Protein AF-0000000070448461 (afdb_homodimer)

InterPro domains:
  IPR002229 Blood group Rhesus C/E/D polypeptide [PR00342] (12-30)
  IPR002229 Blood group Rhesus C/E/D polypeptide [PR00342] (55-72)
  IPR002229 Blood group Rhesus C/E/D polypeptide [PR00342] (84-101)
  IPR002229 Blood group Rhesus C/E/D polypeptide [PR00342] (122-138)
  IPR002229 Blood group Rhesus C/E/D polypeptide [PR00342] (145-168)
  IPR002229 Blood group Rhesus C/E/D polypeptide [PR00342] (179-194)
  IPR002229 Blood group Rhesus C/E/D polypeptide [PR00342] (214-232)
  IPR002229 Blood group Rhesus C/E/D polypeptide [PR00342] (244-266)
  IPR002229 Blood group Rhesus C/E/D polypeptide [PR00342] (279-292)
  IPR002229 Blood group Rhesus C/E/D polypeptide [PR00342] (302-320)
  IPR002229 Blood group Rhesus C/E/D polypeptide [PR00342] (365-390)
  IPR024041 Ammonium transporter AmtB-like domain [PF00909] (24-353)
  IPR029020 Ammonium/urea transporter [G3DSA:1.10.3430.10] (3-409)

Nearest PDB structures (foldseek):
  7v0s-assembly1_Q  TM=9.563E-01  e=8.162E-29  Homo sapiens
  8csl-assembly1_L  TM=9.485E-01  e=9.657E-29  Homo sapiens
  3hd6-assembly1_A  TM=9.423E-01  e=1.142E-28  Homo sapiens
  3bhs-assembly1_A  TM=8.724E-01  e=2.394E-21  Nitrosomonas europaea ATCC 19718
  7v0k-assembly1_K  TM=9.082E-01  e=3.070E-17  Homo sapiens

Foldseek 3Di:
DPPPPPPPPPCPVVVVVVVLVVVLVVLCVFAEDADDDDPDPVVVVVQVVLCVQQVVLVVLVCCLQLPLLLLLQLLLPQQSVVSNVLSNVLLVSQLSLLLSVCCVPPACDPRHRHDDPVSSLVSSLLSLLLSLLCLQQALFFDSVLSNLLSNLSSVLLVVLCCCQCVVLNAQFQLCLQSRLQLSNLLSLLLQCQQVDPDQDDDDPSLHGDPVSLVSSVVSLVSNLVSLLSSLLSRFDPDQLSVQLSLLLNLLLVLQQVLLLVLQLVVDPVSDHDSLLNSQSSCLLSSQCSRCSSPPDDSVVSNVLSNVLSNQLNVCVVPVVVVCCVPSVTGRSSSSCSRRVRSSVSSLQVSLVVDPSNVSSVVSNCSSNPVSNVSSNVSSNVCNDPVRDTDDPVCGSHCVVPDDDDPDPPPPPPPVVVVVVVVVVVVVD/DPPPPPPPVPCPVVVVVVVLVVVLVVLCVQAEDADDDDPDPVVVVVQVVLCVQQVVLVVLVCCLQLPLLLLLQLLLPQQSVVSNVLSNVLLVSQLSLLLSVCCVPPNCDPRHRHDDPVSSLVSSLLSLLLSLLCLQQALFFDSVLSNLLSNLSSVLLVVLCCCQCVVLNAQFQLCLQSRLQLSNLLSLLLQCQQVDPDQDDDDPSLHGDPVSLVSSVVSLVSNLVSLLSSLLSRFDPDQLSVQLSLLLNLLLVLQQVLLLVLQQVVDPVSDHDSLLNSQSSCLLSSQCSRCSSPPDPSVVSNVLSNVLSNQLNCCVVPVVVVCCVPSVTGRSSSSCSRRNRSSVSSLQVSLVVDPSNVSSVVSNCSSNPVSSVSSNVSSNVCNDPVRDTDDPVCGSHCVVPDDDDPDPPPPDPPCVVVVVVVVVVVVD

pLDDT: mean 88.03, std 16.49, range [21.77, 98.88]

Sequence (856 aa):
MAVSPSTYPRRLLPLFLGLFQGALLLFFALFITYDEPSAQAEDTSLVVNQAYSTFPFFQDIQVMLVVGLGLLLTFLPRYGFSALTHNFLLLNISMQWALVLQGLLHHFHHGQIHLDLHKLLISEFAAVTVLISVGAILGRASPCQLLVMATCEIPLYLASEWVIVTCLGVLDVGGTITIHVFSCYFGLGVSKALFRATQQPLHPKETPTTSSDLMSLVGTLILWVFWPSFVAVLCQPGDAQHRAILNTLLAMTASAITTVVASSLLERDGKLSPGHLQNGSLAGGVAIGVVADMAVPPVAALALGSLSAVVCVLGFRFLTPLLARKLTLHDQCGIHNLHGLPGILGGAASVVAVLVALCQAAGLAVAIGASLLAGLLTGSALRLPCLARPPERLCFDDSLYFKIHEQAESPGADSSAEEGALALQEQVMAVSPSTYPRRLLPLFLGLFQGALLLFFALFITYDEPSAQAEDTSLVVNQAYSTFPFFQDIQVMLVVGLGLLLTFLPRYGFSALTHNFLLLNISMQWALVLQGLLHHFHHGQIHLDLHKLLISEFAAVTVLISVGAILGRASPCQLLVMATCEIPLYLASEWVIVTCLGVLDVGGTITIHVFSCYFGLGVSKALFRATQQPLHPKETPTTSSDLMSLVGTLILWVFWPSFVAVLCQPGDAQHRAILNTLLAMTASAITTVVASSLLERDGKLSPGHLQNGSLAGGVAIGVVADMAVPPVAALALGSLSAVVCVLGFRFLTPLLARKLTLHDQCGIHNLHGLPGILGGAASVVAVLVALCQAAGLAVAIGASLLAGLLTGSALRLPCLARPPERLCFDDSLYFKIHEQAESPGADSSAEEGALALQEQV

Structure (mmCIF, N/CA/C/O backbone):
data_AF-0000000070448461-model_v1
#
loop_
_entity.id
_entity.type
_entity.pdbx_description
1 polymer 'Ammonium transporter AmtB-like domain-containing protein'
#
loop_
_atom_site.group_PDB
_atom_site.id
_atom_site.type_symbol
_atom_site.label_atom_id
_atom_site.label_alt_id
_atom_site.label_comp_id
_atom_site.label_asym_id
_atom_site.label_entity_id
_atom_site.label_seq_id
_atom_site.pdbx_PDB_ins_code
_atom_site.Cartn_x
_atom_site.Cartn_y
_atom_site.Cartn_z
_atom_site.occupancy
_atom_site.B_iso_or_equiv
_atom_site.auth_seq_id
_atom_site.auth_comp_id
_atom_site.auth_asym_id
_atom_site.auth_atom_id
_atom_site.pdbx_PDB_model_num
ATOM 1 N N . MET A 1 1 ? -31.5 36.75 12.586 1 21.77 1 MET A N 1
ATOM 2 C CA . MET A 1 1 ? -31.297 37.219 11.227 1 21.77 1 MET A CA 1
ATOM 3 C C . MET A 1 1 ? -30.578 36.156 10.383 1 21.77 1 MET A C 1
ATOM 5 O O . MET A 1 1 ? -29.469 35.75 10.727 1 21.77 1 MET A O 1
ATOM 9 N N . ALA A 1 2 ? -31.312 35.406 9.617 1 32.09 2 ALA A N 1
ATOM 10 C CA . ALA A 1 2 ? -30.812 34.438 8.641 1 32.09 2 ALA A CA 1
ATOM 11 C C . ALA A 1 2 ? -29.734 35.062 7.75 1 32.09 2 ALA A C 1
ATOM 13 O O . ALA A 1 2 ? -30 36.031 7.059 1 32.09 2 ALA A O 1
ATOM 14 N N . VAL A 1 3 ? -28.531 35.031 8.234 1 36.34 3 VAL A N 1
ATOM 15 C CA . VAL A 1 3 ? -27.5 35.5 7.305 1 36.34 3 VAL A CA 1
ATOM 16 C C . VAL A 1 3 ? -27.766 34.938 5.914 1 36.34 3 VAL A C 1
ATOM 18 O O . VAL A 1 3 ? -28 33.719 5.77 1 36.34 3 VAL A O 1
ATOM 21 N N . SER A 1 4 ? -28.188 35.688 5.051 1 40.31 4 SER A N 1
ATOM 22 C CA . SER A 1 4 ? -28.5 35.312 3.676 1 40.31 4 SER A CA 1
ATOM 23 C C . SER A 1 4 ? -27.344 34.5 3.059 1 40.31 4 SER A C 1
ATOM 25 O O . SER A 1 4 ? -26.172 34.812 3.307 1 40.31 4 SER A O 1
ATOM 27 N N . PRO A 1 5 ? -27.484 33.281 2.734 1 46.5 5 PRO A N 1
ATOM 28 C CA . PRO A 1 5 ? -26.516 32.438 2.023 1 46.5 5 PRO A CA 1
ATOM 29 C C . PRO A 1 5 ? -25.688 33.219 1.009 1 46.5 5 PRO A C 1
ATOM 31 O O . PRO A 1 5 ? -24.734 32.656 0.44 1 46.5 5 PRO A O 1
ATOM 34 N N . SER A 1 6 ? -26.141 34.375 0.654 1 43.53 6 SER A N 1
ATOM 35 C CA . SER A 1 6 ? -25.688 35.125 -0.508 1 43.53 6 SER A CA 1
ATOM 36 C C . SER A 1 6 ? -24.25 35.625 -0.306 1 43.53 6 SER A C 1
ATOM 38 O O . SER A 1 6 ? -23.625 36.125 -1.243 1 43.53 6 SER A O 1
ATOM 40 N N . THR A 1 7 ? -23.812 35.875 0.853 1 46.78 7 THR A N 1
ATOM 41 C CA . THR A 1 7 ? -22.594 36.656 0.959 1 46.78 7 THR A CA 1
ATOM 42 C C . THR A 1 7 ? -21.359 35.781 0.889 1 46.78 7 THR A C 1
ATOM 44 O O . THR A 1 7 ? -20.266 36.188 1.296 1 46.78 7 THR A O 1
ATOM 47 N N . TYR A 1 8 ? -21.516 34.562 0.682 1 53.59 8 TYR A N 1
ATOM 48 C CA . TYR A 1 8 ? -20.266 33.844 0.519 1 53.59 8 TYR A CA 1
ATOM 49 C C . TYR A 1 8 ? -19.516 34.312 -0.725 1 53.59 8 TYR A C 1
ATOM 51 O O . TYR A 1 8 ? -20.047 34.219 -1.838 1 53.59 8 TYR A O 1
ATOM 59 N N . PRO A 1 9 ? -18.656 35.188 -0.545 1 60.53 9 PRO A N 1
ATOM 60 C CA . PRO A 1 9 ? -17.984 35.719 -1.731 1 60.53 9 PRO A CA 1
ATOM 61 C C . PRO A 1 9 ? -17.516 34.625 -2.678 1 60.53 9 PRO A C 1
ATOM 63 O O . PRO A 1 9 ? -16.438 34.031 -2.471 1 60.53 9 PRO A O 1
ATOM 66 N N . ARG A 1 10 ? -18.344 34.219 -3.627 1 67.75 10 ARG A N 1
ATOM 67 C CA . ARG A 1 10 ? -18.125 33.156 -4.602 1 67.75 10 ARG A CA 1
ATOM 68 C C . ARG A 1 10 ? -16.953 33.469 -5.512 1 67.75 10 ARG A C 1
ATOM 70 O O . ARG A 1 10 ? -16.328 32.562 -6.066 1 67.75 10 ARG A O 1
ATOM 77 N N . ARG A 1 11 ? -16.516 34.75 -5.398 1 81.06 11 ARG A N 1
ATOM 78 C CA . ARG A 1 11 ? -15.484 35.094 -6.371 1 81.06 11 ARG A CA 1
ATOM 79 C C . ARG A 1 11 ? -14.125 35.25 -5.695 1 81.06 11 ARG A C 1
ATOM 81 O O . ARG A 1 11 ? -13.117 35.5 -6.367 1 81.06 11 ARG A O 1
ATOM 88 N N . LEU A 1 12 ? -14.156 35.094 -4.465 1 82.19 12 LEU A N 1
ATOM 89 C CA . LEU A 1 12 ? -12.906 35.312 -3.738 1 82.19 12 LEU A CA 1
ATOM 90 C C . LEU A 1 12 ? -11.883 34.219 -4.098 1 82.19 12 LEU A C 1
ATOM 92 O O . LEU A 1 12 ? -10.711 34.531 -4.301 1 82.19 12 LEU A O 1
ATOM 96 N N . LEU A 1 13 ? -12.359 33.031 -4.23 1 86.19 13 LEU A N 1
ATOM 97 C CA . LEU A 1 13 ? -11.453 31.922 -4.488 1 86.19 13 LEU A CA 1
ATOM 98 C C . LEU A 1 13 ? -10.781 32.062 -5.848 1 86.19 13 LEU A C 1
ATOM 100 O O . LEU A 1 13 ? -9.555 32.031 -5.945 1 86.19 13 LEU A O 1
ATOM 104 N N . PRO A 1 14 ? -11.539 32.25 -6.906 1 89.69 14 PRO A N 1
ATOM 105 C CA . PRO A 1 14 ? -10.883 32.406 -8.203 1 89.69 14 PRO A CA 1
ATOM 106 C C . PRO A 1 14 ? -10.008 33.656 -8.281 1 89.69 14 PRO A C 1
ATOM 108 O O . PRO A 1 14 ? -8.992 33.656 -8.977 1 89.69 14 PRO A O 1
ATOM 111 N N . LEU A 1 15 ? -10.359 34.688 -7.602 1 88.62 15 LEU A N 1
ATOM 112 C CA . LEU A 1 15 ? -9.539 35.875 -7.59 1 88.62 15 LEU A CA 1
ATOM 113 C C . LEU A 1 15 ? -8.211 35.625 -6.879 1 88.62 15 LEU A C 1
ATOM 115 O O . LEU A 1 15 ? -7.152 36.031 -7.367 1 88.62 15 LEU A O 1
ATOM 119 N N . PHE A 1 16 ? -8.297 35 -5.805 1 86.88 16 PHE A N 1
ATOM 120 C CA . PHE A 1 16 ? -7.086 34.688 -5.066 1 86.88 16 PHE A CA 1
ATOM 121 C C . PHE A 1 16 ? -6.18 33.781 -5.891 1 86.88 16 PHE A C 1
ATOM 123 O O . PHE A 1 16 ? -4.977 34.031 -6 1 86.88 16 PHE A O 1
ATOM 130 N N . LEU A 1 17 ? -6.73 32.781 -6.445 1 91.38 17 LEU A N 1
ATOM 131 C CA . LEU A 1 17 ? -5.965 31.797 -7.223 1 91.38 17 LEU A CA 1
ATOM 132 C C . LEU A 1 17 ? -5.402 32.438 -8.484 1 91.38 17 LEU A C 1
ATOM 134 O O . LEU A 1 17 ? -4.266 32.156 -8.875 1 91.38 17 LEU A O 1
ATOM 138 N N . GLY A 1 18 ? -6.238 33.312 -9.086 1 91.31 18 GLY A N 1
ATOM 139 C CA . GLY A 1 18 ? -5.77 34.031 -10.266 1 91.31 18 GLY A CA 1
ATOM 140 C C . GLY A 1 18 ? -4.629 34.969 -9.977 1 91.31 18 GLY A C 1
ATOM 141 O O . GLY A 1 18 ? -3.643 35 -10.711 1 91.31 18 GLY A O 1
ATOM 142 N N . LEU A 1 19 ? -4.738 35.688 -8.938 1 90.56 19 LEU A N 1
ATOM 143 C CA . LEU A 1 19 ? -3.688 36.625 -8.523 1 90.56 19 LEU A CA 1
ATOM 144 C C . LEU A 1 19 ? -2.416 35.875 -8.148 1 90.56 19 LEU A C 1
ATOM 146 O O . LEU A 1 19 ? -1.312 36.281 -8.484 1 90.56 19 LEU A O 1
ATOM 150 N N . PHE A 1 20 ? -2.604 34.844 -7.473 1 89.44 20 PHE A N 1
ATOM 151 C CA . PHE A 1 20 ? -1.465 34 -7.09 1 89.44 20 PHE A CA 1
ATOM 152 C C . PHE A 1 20 ? -0.736 33.5 -8.32 1 89.44 20 PHE A C 1
ATOM 154 O O . PHE A 1 20 ? 0.487 33.594 -8.422 1 89.44 20 PHE A O 1
ATOM 161 N N . GLN A 1 21 ? -1.466 32.938 -9.258 1 91.81 21 GLN A N 1
ATOM 162 C CA . GLN A 1 21 ? -0.867 32.375 -10.469 1 91.81 21 GLN A CA 1
ATOM 163 C C . GLN A 1 21 ? -0.214 33.469 -11.312 1 91.81 21 GLN A C 1
ATOM 165 O O . GLN A 1 21 ? 0.833 33.219 -11.922 1 91.81 21 GLN A O 1
ATOM 170 N N . GLY A 1 22 ? -0.87 34.594 -11.344 1 92.12 22 GLY A N 1
ATOM 171 C CA . GLY A 1 22 ? -0.278 35.719 -12.039 1 92.12 22 GLY A CA 1
ATOM 172 C C . GLY A 1 22 ? 1.034 36.188 -11.43 1 92.12 22 GLY A C 1
ATOM 173 O O . GLY A 1 22 ? 2.008 36.406 -12.148 1 92.12 22 GLY A O 1
ATOM 174 N N . ALA A 1 23 ? 1.048 36.25 -10.164 1 90.69 23 ALA A N 1
ATOM 175 C CA . ALA A 1 23 ? 2.268 36.625 -9.453 1 90.69 23 ALA A CA 1
ATOM 176 C C . ALA A 1 23 ? 3.375 35.594 -9.672 1 90.69 23 ALA A C 1
ATOM 178 O O . ALA A 1 23 ? 4.543 35.969 -9.836 1 90.69 23 ALA A O 1
ATOM 179 N N . LEU A 1 24 ? 3.006 34.375 -9.648 1 89.62 24 LEU A N 1
ATOM 180 C CA . LEU A 1 24 ? 3.973 33.312 -9.875 1 89.62 24 LEU A CA 1
ATOM 181 C C . LEU A 1 24 ? 4.551 33.406 -11.281 1 89.62 24 LEU A C 1
ATOM 183 O O . LEU A 1 24 ? 5.754 33.219 -11.477 1 89.62 24 LEU A O 1
ATOM 187 N N . LEU A 1 25 ? 3.695 33.625 -12.219 1 89.69 25 LEU A N 1
ATOM 188 C CA . LEU A 1 25 ? 4.137 33.75 -13.602 1 89.69 25 LEU A CA 1
ATOM 189 C C . LEU A 1 25 ? 5.148 34.906 -13.742 1 89.69 25 LEU A C 1
ATOM 191 O O . LEU A 1 25 ? 6.168 34.75 -14.414 1 89.69 25 LEU A O 1
ATOM 195 N N . LEU A 1 26 ? 4.871 35.938 -13.125 1 90.5 26 LEU A N 1
ATOM 196 C CA . LEU A 1 26 ? 5.773 37.094 -13.164 1 90.5 26 LEU A CA 1
ATOM 197 C C . LEU A 1 26 ? 7.102 36.75 -12.492 1 90.5 26 LEU A C 1
ATOM 199 O O . LEU A 1 26 ? 8.164 37.094 -13.016 1 90.5 26 LEU A O 1
ATOM 203 N N . PHE A 1 27 ? 7.035 36.156 -11.398 1 88.75 27 PHE A N 1
ATOM 204 C CA . PHE A 1 27 ? 8.242 35.781 -10.672 1 88.75 27 PHE A CA 1
ATOM 205 C C . PHE A 1 27 ? 9.102 34.812 -11.5 1 88.75 27 PHE A C 1
ATOM 207 O O . PHE A 1 27 ? 10.32 35 -11.586 1 88.75 27 PHE A O 1
ATOM 214 N N . PHE A 1 28 ? 8.516 33.875 -12.086 1 88.44 28 PHE A N 1
ATOM 215 C CA . PHE A 1 28 ? 9.234 32.875 -12.883 1 88.44 28 PHE A CA 1
ATOM 216 C C . PHE A 1 28 ? 9.867 33.531 -14.102 1 88.44 28 PHE A C 1
ATOM 218 O O . PHE A 1 28 ? 10.992 33.219 -14.477 1 88.44 28 PHE A O 1
ATOM 225 N N . ALA A 1 29 ? 9.148 34.438 -14.656 1 89.38 29 ALA A N 1
ATOM 226 C CA . ALA A 1 29 ? 9.664 35.156 -15.836 1 89.38 29 ALA A CA 1
ATOM 227 C C . ALA A 1 29 ? 10.906 35.969 -15.484 1 89.38 29 ALA A C 1
ATOM 229 O O . ALA A 1 29 ? 11.836 36.062 -16.281 1 89.38 29 ALA A O 1
ATOM 230 N N . LEU A 1 30 ? 10.961 36.406 -14.344 1 87.5 30 LEU A N 1
ATOM 231 C CA . LEU A 1 30 ? 12.016 37.344 -13.977 1 87.5 30 LEU A CA 1
ATOM 232 C C . LEU A 1 30 ? 13.195 36.625 -13.344 1 87.5 30 LEU A C 1
ATOM 234 O O . LEU A 1 30 ? 14.344 37.031 -13.492 1 87.5 30 LEU A O 1
ATOM 238 N N . PHE A 1 31 ? 12.906 35.5 -12.664 1 87.19 31 PHE A N 1
ATOM 239 C CA . PHE A 1 31 ? 13.969 35.062 -11.758 1 87.19 31 PHE A CA 1
ATOM 240 C C . PHE A 1 31 ? 14.352 33.625 -12 1 87.19 31 PHE A C 1
ATOM 242 O O . PHE A 1 31 ? 15.383 33.156 -11.516 1 87.19 31 PHE A O 1
ATOM 249 N N . ILE A 1 32 ? 13.609 32.781 -12.633 1 87 32 ILE A N 1
ATOM 250 C CA . ILE A 1 32 ? 13.859 31.359 -12.719 1 87 32 ILE A CA 1
ATOM 251 C C . ILE A 1 32 ? 14.352 31 -14.117 1 87 32 ILE A C 1
ATOM 253 O O . ILE A 1 32 ? 13.805 31.484 -15.109 1 87 32 ILE A O 1
ATOM 257 N N . THR A 1 33 ? 15.406 30.25 -14.148 1 86.69 33 THR A N 1
ATOM 258 C CA . THR A 1 33 ? 15.961 29.75 -15.406 1 86.69 33 THR A CA 1
ATOM 259 C C . THR A 1 33 ? 16.5 28.328 -15.227 1 86.69 33 THR A C 1
ATOM 261 O O . THR A 1 33 ? 16.422 27.766 -14.133 1 86.69 33 THR A O 1
ATOM 264 N N . TYR A 1 34 ? 16.797 27.672 -16.328 1 85.5 34 TYR A N 1
ATOM 265 C CA . TYR A 1 34 ? 17.438 26.344 -16.297 1 85.5 34 TYR A CA 1
ATOM 266 C C . TYR A 1 34 ? 18.953 26.469 -16.328 1 85.5 34 TYR A C 1
ATOM 268 O O . TYR A 1 34 ? 19.484 27.5 -16.734 1 85.5 34 TYR A O 1
ATOM 276 N N . ASP A 1 35 ? 19.578 25.406 -15.766 1 76.62 35 ASP A N 1
ATOM 277 C CA . ASP A 1 35 ? 21.031 25.375 -15.875 1 76.62 35 ASP A CA 1
ATOM 278 C C . ASP A 1 35 ? 21.469 25.328 -17.328 1 76.62 35 ASP A C 1
ATOM 280 O O . ASP A 1 35 ? 20.797 24.719 -18.172 1 76.62 35 ASP A O 1
ATOM 284 N N . GLU A 1 36 ? 22.484 25.969 -17.547 1 74.81 36 GLU A N 1
ATOM 285 C CA . GLU A 1 36 ? 23.062 25.906 -18.891 1 74.81 36 GLU A CA 1
ATOM 286 C C . GLU A 1 36 ? 23.641 24.531 -19.188 1 74.81 36 GLU A C 1
ATOM 288 O O . GLU A 1 36 ? 24.219 23.891 -18.297 1 74.81 36 GLU A O 1
ATOM 293 N N . PRO A 1 37 ? 23.219 23.984 -20.359 1 70.5 37 PRO A N 1
ATOM 294 C CA . PRO A 1 37 ? 23.781 22.672 -20.719 1 70.5 37 PRO A CA 1
ATOM 295 C C . PRO A 1 37 ? 25.312 22.641 -20.656 1 70.5 37 PRO A C 1
ATOM 297 O O . PRO A 1 37 ? 25.969 23.625 -21.016 1 70.5 37 PRO A O 1
ATOM 300 N N . SER A 1 38 ? 25.828 21.797 -19.844 1 66.06 38 SER A N 1
ATOM 301 C CA . SER A 1 38 ? 27.281 21.641 -19.828 1 66.06 38 SER A CA 1
ATOM 302 C C . SER A 1 38 ? 27.781 20.922 -21.078 1 66.06 38 SER A C 1
ATOM 304 O O . SER A 1 38 ? 27.141 19.984 -21.562 1 66.06 38 SER A O 1
ATOM 306 N N . ALA A 1 39 ? 28.688 21.469 -21.75 1 64.44 39 ALA A N 1
ATOM 307 C CA . ALA A 1 39 ? 29.312 20.875 -22.922 1 64.44 39 ALA A CA 1
ATOM 308 C C . ALA A 1 39 ? 30.141 19.656 -22.547 1 64.44 39 ALA A C 1
ATOM 310 O O . ALA A 1 39 ? 30.484 18.844 -23.422 1 64.44 39 ALA A O 1
ATOM 311 N N . GLN A 1 40 ? 30.375 19.344 -21.312 1 68.31 40 GLN A N 1
ATOM 312 C CA . GLN A 1 40 ? 31.234 18.234 -20.906 1 68.31 40 GLN A CA 1
ATOM 313 C C . GLN A 1 40 ? 30.438 16.953 -20.703 1 68.31 40 GLN A C 1
ATOM 315 O O . GLN A 1 40 ? 29.391 16.969 -20.047 1 68.31 40 GLN A O 1
ATOM 320 N N . ALA A 1 41 ? 30.891 15.961 -21.453 1 64.75 41 ALA A N 1
ATOM 321 C CA . ALA A 1 41 ? 30.281 14.633 -21.438 1 64.75 41 ALA A CA 1
ATOM 322 C C . ALA A 1 41 ? 30.047 14.156 -20 1 64.75 41 ALA A C 1
ATOM 324 O O . ALA A 1 41 ? 29.016 13.539 -19.703 1 64.75 41 ALA A O 1
ATOM 325 N N . GLU A 1 42 ? 31.016 14.445 -19.078 1 65.31 42 GLU A N 1
ATOM 326 C CA . GLU A 1 42 ? 30.922 14.008 -17.688 1 65.31 42 GLU A CA 1
ATOM 327 C C . GLU A 1 42 ? 29.719 14.648 -17 1 65.31 42 GLU A C 1
ATOM 329 O O . GLU A 1 42 ? 29.031 13.992 -16.203 1 65.31 42 GLU A O 1
ATOM 334 N N . ASP A 1 43 ? 29.484 15.742 -17.375 1 66.19 43 ASP A N 1
ATOM 335 C CA . ASP A 1 43 ? 28.359 16.453 -16.781 1 66.19 43 ASP A CA 1
ATOM 336 C C . ASP A 1 43 ? 27.031 15.891 -17.281 1 66.19 43 ASP A C 1
ATOM 338 O O . ASP A 1 43 ? 26.062 15.781 -16.516 1 66.19 43 ASP A O 1
ATOM 342 N N . THR A 1 44 ? 27.125 15.547 -18.484 1 64.5 44 THR A N 1
ATOM 343 C CA . THR A 1 44 ? 25.922 14.953 -19.062 1 64.5 44 THR A CA 1
ATOM 344 C C . THR A 1 44 ? 25.609 13.609 -18.406 1 64.5 44 THR A C 1
ATOM 346 O O . THR A 1 44 ? 24.453 13.305 -18.125 1 64.5 44 THR A O 1
ATOM 349 N N . SER A 1 45 ? 26.656 12.875 -18.172 1 69.44 45 SER A N 1
ATOM 350 C CA . SER A 1 45 ? 26.484 11.578 -17.531 1 69.44 45 SER A CA 1
ATOM 351 C C . SER A 1 45 ? 25.938 11.727 -16.109 1 69.44 45 SER A C 1
ATOM 353 O O . SER A 1 45 ? 25.109 10.93 -15.664 1 69.44 45 SER A O 1
ATOM 355 N N . LEU A 1 46 ? 26.344 12.773 -15.5 1 68.31 46 LEU A N 1
ATOM 356 C CA . LEU A 1 46 ? 25.891 13.023 -14.133 1 68.31 46 LEU A CA 1
ATOM 357 C C . LEU A 1 46 ? 24.406 13.391 -14.109 1 68.31 46 LEU A C 1
ATOM 359 O O . LEU A 1 46 ? 23.672 12.922 -13.242 1 68.31 46 LEU A O 1
ATOM 363 N N . VAL A 1 47 ? 24.125 14.133 -15.109 1 66.69 47 VAL A N 1
ATOM 364 C CA . VAL A 1 47 ? 22.734 14.57 -15.195 1 66.69 47 VAL A CA 1
ATOM 365 C C . VAL A 1 47 ? 21.828 13.375 -15.523 1 66.69 47 VAL A C 1
ATOM 367 O O . VAL A 1 47 ? 20.734 13.234 -14.977 1 66.69 47 VAL A O 1
ATOM 370 N N . VAL A 1 48 ? 22.297 12.555 -16.359 1 66.06 48 VAL A N 1
ATOM 371 C CA . VAL A 1 48 ? 21.562 11.359 -16.766 1 66.06 48 VAL A CA 1
ATOM 372 C C . VAL A 1 48 ? 21.406 10.43 -15.562 1 66.06 48 VAL A C 1
ATOM 374 O O . VAL A 1 48 ? 20.297 9.93 -15.289 1 66.06 48 VAL A O 1
ATOM 377 N N . ASN A 1 49 ? 22.391 10.328 -14.852 1 69.75 49 ASN A N 1
ATOM 378 C CA . ASN A 1 49 ? 22.375 9.438 -13.695 1 69.75 49 ASN A CA 1
ATOM 379 C C . ASN A 1 49 ? 21.453 9.977 -12.594 1 69.75 49 ASN A C 1
ATOM 381 O O . ASN A 1 49 ? 20.734 9.203 -11.953 1 69.75 49 ASN A O 1
ATOM 385 N N . GLN A 1 50 ? 21.516 11.266 -12.562 1 68.88 50 GLN A N 1
ATOM 386 C CA . GLN A 1 50 ? 20.672 11.875 -11.547 1 68.88 50 GLN A CA 1
ATOM 387 C C . GLN A 1 50 ? 19.188 11.727 -11.898 1 68.88 50 GLN A C 1
ATOM 389 O O . GLN A 1 50 ? 18.359 11.453 -11.031 1 68.88 50 GLN A O 1
ATOM 394 N N . ALA A 1 51 ? 18.938 11.906 -13.109 1 71.38 51 ALA A N 1
ATOM 395 C CA . ALA A 1 51 ? 17.547 11.789 -13.555 1 71.38 51 ALA A CA 1
ATOM 396 C C . ALA A 1 51 ? 17.031 10.359 -13.383 1 71.38 51 ALA A C 1
ATOM 398 O O . ALA A 1 51 ? 15.93 10.148 -12.875 1 71.38 51 ALA A O 1
ATOM 399 N N . TYR A 1 52 ? 17.859 9.453 -13.656 1 74.06 52 TYR A N 1
ATOM 400 C CA . TYR A 1 52 ? 17.422 8.055 -13.609 1 74.06 52 TYR A CA 1
ATOM 401 C C . TYR A 1 52 ? 17.344 7.559 -12.172 1 74.06 52 TYR A C 1
ATOM 403 O O . TYR A 1 52 ? 16.547 6.668 -11.859 1 74.06 52 TYR A O 1
ATOM 411 N N . SER A 1 53 ? 18.078 8.242 -11.406 1 80 53 SER A N 1
ATOM 412 C CA . SER A 1 53 ? 18.125 7.785 -10.023 1 80 53 SER A CA 1
ATOM 413 C C . SER A 1 53 ? 17.031 8.438 -9.195 1 80 53 SER A C 1
ATOM 415 O O . SER A 1 53 ? 16.5 7.832 -8.258 1 80 53 SER A O 1
ATOM 417 N N . THR A 1 54 ? 16.609 9.609 -9.578 1 85.69 54 THR A N 1
ATOM 418 C CA . THR A 1 54 ? 15.719 10.367 -8.719 1 85.69 54 THR A CA 1
ATOM 419 C C . THR A 1 54 ? 14.289 10.336 -9.258 1 85.69 54 THR A C 1
ATOM 421 O O . THR A 1 54 ? 13.328 10.312 -8.484 1 85.69 54 THR A O 1
ATOM 424 N N . PHE A 1 55 ? 14.109 10.266 -10.516 1 87.44 55 PHE A N 1
ATOM 425 C CA . PHE A 1 55 ? 12.812 10.477 -11.141 1 87.44 55 PHE A CA 1
ATOM 426 C C . PHE A 1 55 ? 11.844 9.359 -10.758 1 87.44 55 PHE A C 1
ATOM 428 O O . PHE A 1 55 ? 10.672 9.617 -10.484 1 87.44 55 PHE A O 1
ATOM 435 N N . PRO A 1 56 ? 12.273 8.086 -10.688 1 89.88 56 PRO A N 1
ATOM 436 C CA . PRO A 1 56 ? 11.328 7.055 -10.266 1 89.88 56 PRO A CA 1
ATOM 437 C C . PRO A 1 56 ? 10.797 7.281 -8.852 1 89.88 56 PRO A C 1
ATOM 439 O O . PRO A 1 56 ? 9.609 7.07 -8.594 1 89.88 56 PRO A O 1
ATOM 442 N N . PHE A 1 57 ? 11.68 7.727 -8.008 1 92.44 57 PHE A N 1
ATOM 443 C CA . PHE A 1 57 ? 11.242 8.039 -6.652 1 92.44 57 PHE A CA 1
ATOM 444 C C . PHE A 1 57 ? 10.25 9.203 -6.66 1 92.44 57 PHE A C 1
ATOM 446 O O . PHE A 1 57 ? 9.242 9.164 -5.949 1 92.44 57 PHE A O 1
ATOM 453 N N . PHE A 1 58 ? 10.57 10.219 -7.496 1 91.94 58 PHE A N 1
ATOM 454 C CA . PHE A 1 58 ? 9.711 11.383 -7.613 1 91.94 58 PHE A CA 1
ATOM 455 C C . PHE A 1 58 ? 8.32 10.984 -8.102 1 91.94 58 PHE A C 1
ATOM 457 O O . PHE A 1 58 ? 7.312 11.453 -7.574 1 91.94 58 PHE A O 1
ATOM 464 N N . GLN A 1 59 ? 8.242 10.078 -9.039 1 91.81 59 GLN A N 1
ATOM 465 C CA . GLN A 1 59 ? 6.965 9.625 -9.586 1 91.81 59 GLN A CA 1
ATOM 466 C C . GLN A 1 59 ? 6.172 8.844 -8.539 1 91.81 59 GLN A C 1
ATOM 468 O O . GLN A 1 59 ? 4.949 8.984 -8.445 1 91.81 59 GLN A O 1
ATOM 473 N N . ASP A 1 60 ? 6.836 8 -7.801 1 96.19 60 ASP A N 1
ATOM 474 C CA . ASP A 1 60 ? 6.191 7.285 -6.707 1 96.19 60 ASP A CA 1
ATOM 475 C C . ASP A 1 60 ? 5.539 8.25 -5.727 1 96.19 60 ASP A C 1
ATOM 477 O O . ASP A 1 60 ? 4.391 8.055 -5.316 1 96.19 60 ASP A O 1
ATOM 481 N N . ILE A 1 61 ? 6.242 9.273 -5.387 1 96.25 61 ILE A N 1
ATOM 482 C CA . ILE A 1 61 ? 5.773 10.242 -4.406 1 96.25 61 ILE A CA 1
ATOM 483 C C . ILE A 1 61 ? 4.582 11.016 -4.973 1 96.25 61 ILE A C 1
ATOM 485 O O . ILE A 1 61 ? 3.635 11.328 -4.246 1 96.25 61 ILE A O 1
ATOM 489 N N . GLN A 1 62 ? 4.586 11.289 -6.293 1 94.5 62 GLN A N 1
ATOM 490 C CA . GLN A 1 62 ? 3.445 11.938 -6.934 1 94.5 62 GLN A CA 1
ATOM 491 C C . GLN A 1 62 ? 2.189 11.078 -6.809 1 94.5 62 GLN A C 1
ATOM 493 O O . GLN A 1 62 ? 1.114 11.586 -6.484 1 94.5 62 GLN A O 1
ATOM 498 N N . VAL A 1 63 ? 2.336 9.789 -7.043 1 95.56 63 VAL A N 1
ATOM 499 C CA . VAL A 1 63 ? 1.188 8.898 -6.934 1 95.56 63 VAL A CA 1
ATOM 500 C C . VAL A 1 63 ? 0.704 8.852 -5.484 1 95.56 63 VAL A C 1
ATOM 502 O O . VAL A 1 63 ? -0.501 8.883 -5.227 1 95.56 63 VAL A O 1
ATOM 505 N N . MET A 1 64 ? 1.618 8.852 -4.641 1 97.25 64 MET A N 1
ATOM 506 C CA . MET A 1 64 ? 1.327 8.82 -3.211 1 97.25 64 MET A CA 1
ATOM 507 C C . MET A 1 64 ? 0.529 10.055 -2.793 1 97.25 64 MET A C 1
ATOM 509 O O . MET A 1 64 ? -0.489 9.93 -2.109 1 97.25 64 MET A O 1
ATOM 513 N N . LEU A 1 65 ? 0.916 11.227 -3.232 1 97.31 65 LEU A N 1
ATOM 514 C CA . LEU A 1 65 ? 0.347 12.484 -2.752 1 97.31 65 LEU A CA 1
ATOM 515 C C . LEU A 1 65 ? -0.923 12.836 -3.52 1 97.31 65 LEU A C 1
ATOM 517 O O . LEU A 1 65 ? -1.918 13.25 -2.924 1 97.31 65 LEU A O 1
ATOM 521 N N . VAL A 1 66 ? -0.901 12.602 -4.867 1 95.38 66 VAL A N 1
ATOM 522 C CA . VAL A 1 66 ? -2.008 13.039 -5.711 1 95.38 66 VAL A CA 1
ATOM 523 C C . VAL A 1 66 ? -3.145 12.023 -5.641 1 95.38 66 VAL A C 1
ATOM 525 O O . VAL A 1 66 ? -4.309 12.391 -5.469 1 95.38 66 VAL A O 1
ATOM 528 N N . VAL A 1 67 ? -2.783 10.75 -5.672 1 95.94 67 VAL A N 1
ATOM 529 C CA . VAL A 1 67 ? -3.811 9.711 -5.73 1 95.94 67 VAL A CA 1
ATOM 530 C C . VAL A 1 67 ? -4.027 9.125 -4.34 1 95.94 67 VAL A C 1
ATOM 532 O O . VAL A 1 67 ? -5.148 9.133 -3.82 1 95.94 67 VAL A O 1
ATOM 535 N N . GLY A 1 68 ? -2.998 8.695 -3.709 1 97.81 68 GLY A N 1
ATOM 536 C CA . GLY A 1 68 ? -3.105 8.023 -2.422 1 97.81 68 GLY A CA 1
ATOM 537 C C . GLY A 1 68 ? -3.717 8.898 -1.344 1 97.81 68 GLY A C 1
ATOM 538 O O . GLY A 1 68 ? -4.734 8.539 -0.747 1 97.81 68 GLY A O 1
ATOM 539 N N . LEU A 1 69 ? -3.109 10.031 -1.115 1 97.44 69 LEU A N 1
ATOM 540 C CA . LEU A 1 69 ? -3.617 10.922 -0.079 1 97.44 69 LEU A CA 1
ATOM 541 C C . LEU A 1 69 ? -4.996 11.461 -0.45 1 97.44 69 LEU A C 1
ATOM 543 O O . LEU A 1 69 ? -5.871 11.578 0.409 1 97.44 69 LEU A O 1
ATOM 547 N N . GLY A 1 70 ? -5.223 11.805 -1.707 1 96.19 70 GLY A N 1
ATOM 548 C CA . GLY A 1 70 ? -6.547 12.219 -2.141 1 96.19 70 GLY A CA 1
ATOM 549 C C . GLY A 1 70 ? -7.629 11.203 -1.802 1 96.19 70 GLY A C 1
ATOM 550 O O . GLY A 1 70 ? -8.664 11.562 -1.233 1 96.19 70 GLY A O 1
ATOM 551 N N . LEU A 1 71 ? -7.375 9.945 -2.092 1 96.31 71 LEU A N 1
ATOM 552 C CA . LEU A 1 71 ? -8.344 8.891 -1.823 1 96.31 71 LEU A CA 1
ATOM 553 C C . LEU A 1 71 ? -8.492 8.656 -0.323 1 96.31 71 LEU A C 1
ATOM 555 O O . LEU A 1 71 ? -9.594 8.375 0.159 1 96.31 71 LEU A O 1
ATOM 559 N N . LEU A 1 72 ? -7.449 8.758 0.389 1 96.62 72 LEU A N 1
ATOM 560 C CA . LEU A 1 72 ? -7.516 8.594 1.837 1 96.62 72 LEU A CA 1
ATOM 561 C C . LEU A 1 72 ? -8.508 9.578 2.451 1 96.62 72 LEU A C 1
ATOM 563 O O . LEU A 1 72 ? -9.25 9.227 3.371 1 96.62 72 LEU A O 1
ATOM 567 N N . LEU A 1 73 ? -8.602 10.773 1.933 1 95.5 73 LEU A N 1
ATOM 568 C CA . LEU A 1 73 ? -9.406 11.844 2.51 1 95.5 73 LEU A CA 1
ATOM 569 C C . LEU A 1 73 ? -10.867 11.703 2.105 1 95.5 73 LEU A C 1
ATOM 571 O O . LEU A 1 73 ? -11.719 12.453 2.58 1 95.5 73 LEU A O 1
ATOM 575 N N . THR A 1 74 ? -11.195 10.703 1.327 1 93.88 74 THR A N 1
ATOM 576 C CA . THR A 1 74 ? -12.57 10.539 0.871 1 93.88 74 THR A CA 1
ATOM 577 C C . THR A 1 74 ? -13.383 9.75 1.891 1 93.88 74 THR A C 1
ATOM 579 O O . THR A 1 74 ? -14.523 9.352 1.614 1 93.88 74 THR A O 1
ATOM 582 N N . PHE A 1 75 ? -12.859 9.523 3.047 1 92.12 75 PHE A N 1
ATOM 583 C CA . PHE A 1 75 ? -13.656 8.852 4.066 1 92.12 75 PHE A CA 1
ATOM 584 C C . PHE A 1 75 ? -14.867 9.695 4.453 1 92.12 75 PHE A C 1
ATOM 586 O O . PHE A 1 75 ? -15.82 9.18 5.047 1 92.12 75 PHE A O 1
ATOM 593 N N . LEU A 1 76 ? -14.867 10.992 4.156 1 90.94 76 LEU A N 1
ATOM 594 C CA . LEU A 1 76 ? -16.016 11.867 4.293 1 90.94 76 LEU A CA 1
ATOM 595 C C . LEU A 1 76 ? -17 11.68 3.133 1 90.94 76 LEU A C 1
ATOM 597 O O . LEU A 1 76 ? -16.734 12.133 2.016 1 90.94 76 LEU A O 1
ATOM 601 N N . PRO A 1 77 ? -18.094 11 3.346 1 89 77 PRO A N 1
ATOM 602 C CA . PRO A 1 77 ? -18.906 10.453 2.256 1 89 77 PRO A CA 1
ATOM 603 C C . PRO A 1 77 ? -19.484 11.539 1.361 1 89 77 PRO A C 1
ATOM 605 O O . PRO A 1 77 ? -19.703 11.312 0.168 1 89 77 PRO A O 1
ATOM 608 N N . ARG A 1 78 ? -19.812 12.719 1.771 1 91 78 ARG A N 1
ATOM 609 C CA . ARG A 1 78 ? -20.422 13.773 0.964 1 91 78 ARG A CA 1
ATOM 610 C C . ARG A 1 78 ? -19.406 14.875 0.662 1 91 78 ARG A C 1
ATOM 612 O O . ARG A 1 78 ? -19.781 15.992 0.3 1 91 78 ARG A O 1
ATOM 619 N N . TYR A 1 79 ? -18.203 14.5 0.807 1 93.44 79 TYR A N 1
ATOM 620 C CA . TYR A 1 79 ? -17.156 15.5 0.663 1 93.44 79 TYR A CA 1
ATOM 621 C C . TYR A 1 79 ? -15.992 14.961 -0.17 1 93.44 79 TYR A C 1
ATOM 623 O O . TYR A 1 79 ? -14.883 15.492 -0.121 1 93.44 79 TYR A O 1
ATOM 631 N N . GLY A 1 80 ? -16.219 13.906 -0.906 1 93.06 80 GLY A N 1
ATOM 632 C CA . GLY A 1 80 ? -15.18 13.25 -1.679 1 93.06 80 GLY A CA 1
ATOM 633 C C . GLY A 1 80 ? -14.594 14.125 -2.773 1 93.06 80 GLY A C 1
ATOM 634 O O . GLY A 1 80 ? -13.375 14.18 -2.951 1 93.06 80 GLY A O 1
ATOM 635 N N . PHE A 1 81 ? -15.438 14.805 -3.502 1 91.44 81 PHE A N 1
ATOM 636 C CA . PHE A 1 81 ? -14.977 15.68 -4.57 1 91.44 81 PHE A CA 1
ATOM 637 C C . PHE A 1 81 ? -14.109 16.797 -4.012 1 91.44 81 PHE A C 1
ATOM 639 O O . PHE A 1 81 ? -13.039 17.094 -4.551 1 91.44 81 PHE A O 1
ATOM 646 N N . SER A 1 82 ? -14.562 17.359 -2.986 1 93.44 82 SER A N 1
ATOM 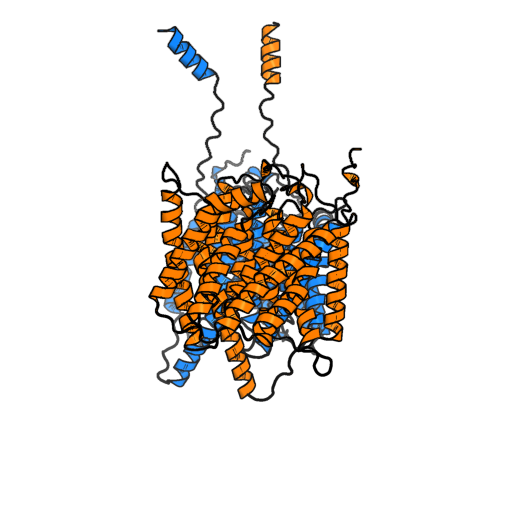647 C CA . SER A 1 82 ? -13.82 18.453 -2.359 1 93.44 82 SER A CA 1
ATOM 648 C C . SER A 1 82 ? -12.484 17.969 -1.802 1 93.44 82 SER A C 1
ATOM 650 O O . SER A 1 82 ? -11.453 18.609 -1.993 1 93.44 82 SER A O 1
ATOM 652 N N . ALA A 1 83 ? -12.516 16.844 -1.141 1 94.31 83 ALA A N 1
ATOM 653 C CA . ALA A 1 83 ? -11.289 16.312 -0.549 1 94.31 83 ALA A CA 1
ATOM 654 C C . ALA A 1 83 ? -10.227 16.062 -1.616 1 94.31 83 ALA A C 1
ATOM 656 O O . ALA A 1 83 ? -9.078 16.484 -1.465 1 94.31 83 ALA A O 1
ATOM 657 N N . LEU A 1 84 ? -10.617 15.445 -2.723 1 94.5 84 LEU A N 1
ATOM 658 C CA . LEU A 1 84 ? -9.703 15.141 -3.818 1 94.5 84 LEU A CA 1
ATOM 659 C C . LEU A 1 84 ? -9.188 16.422 -4.473 1 94.5 84 LEU A C 1
ATOM 661 O O . LEU A 1 84 ? -7.988 16.578 -4.691 1 94.5 84 LEU A O 1
ATOM 665 N N . THR A 1 85 ? -10.086 17.328 -4.711 1 93.12 85 THR A N 1
ATOM 666 C CA . THR A 1 85 ? -9.758 18.547 -5.449 1 93.12 85 THR A CA 1
ATOM 667 C C . THR A 1 85 ? -8.906 19.484 -4.594 1 93.12 85 THR A C 1
ATOM 669 O O . THR A 1 85 ? -7.922 20.047 -5.074 1 93.12 85 THR A O 1
ATOM 672 N N . HIS A 1 86 ? -9.266 19.656 -3.357 1 94.81 86 HIS A N 1
ATOM 673 C CA . HIS A 1 86 ? -8.492 20.531 -2.486 1 94.81 86 HIS A CA 1
ATOM 674 C C . HIS A 1 86 ? -7.094 19.969 -2.248 1 94.81 86 HIS A C 1
ATOM 676 O O . HIS A 1 86 ? -6.117 20.719 -2.201 1 94.81 86 HIS A O 1
ATOM 682 N N . ASN A 1 87 ? -7 18.656 -2.074 1 96.81 87 ASN A N 1
ATOM 683 C CA . ASN A 1 87 ? -5.691 18.016 -1.955 1 96.81 87 ASN A CA 1
ATOM 684 C C . ASN A 1 87 ? -4.816 18.312 -3.172 1 96.81 87 ASN A C 1
ATOM 686 O O . ASN A 1 87 ? -3.656 18.688 -3.031 1 96.81 87 ASN A O 1
ATOM 690 N N . PHE A 1 88 ? -5.391 18.219 -4.324 1 95.38 88 PHE A N 1
ATOM 691 C CA . PHE A 1 88 ? -4.688 18.422 -5.586 1 95.38 88 PHE A CA 1
ATOM 692 C C . PHE A 1 88 ? -4.293 19.875 -5.766 1 95.38 88 PHE A C 1
ATOM 694 O O . PHE A 1 88 ? -3.156 20.188 -6.137 1 95.38 88 PHE A O 1
ATOM 701 N N . LEU A 1 89 ? -5.172 20.734 -5.457 1 93.62 89 LEU A N 1
ATOM 702 C CA . LEU A 1 89 ? -4.938 22.172 -5.598 1 93.62 89 LEU A CA 1
ATOM 703 C C . LEU A 1 89 ? -3.881 22.641 -4.605 1 93.62 89 LEU A C 1
ATOM 705 O O . LEU A 1 89 ? -2.961 23.375 -4.977 1 93.62 89 LEU A O 1
ATOM 709 N N . LEU A 1 90 ? -3.99 22.25 -3.393 1 97.25 90 LEU A N 1
ATOM 710 C CA . LEU A 1 90 ? -3.064 22.688 -2.352 1 97.25 90 LEU A CA 1
ATOM 711 C C . LEU A 1 90 ? -1.655 22.172 -2.629 1 97.25 90 LEU A C 1
ATOM 713 O O . LEU A 1 90 ? -0.672 22.859 -2.354 1 97.25 90 LEU A O 1
ATOM 717 N N . LEU A 1 91 ? -1.599 20.922 -3.146 1 97.62 91 LEU A N 1
ATOM 718 C CA . LEU A 1 91 ? -0.293 20.406 -3.523 1 97.62 91 LEU A CA 1
ATOM 719 C C . LEU A 1 91 ? 0.378 21.297 -4.559 1 97.62 91 LEU A C 1
ATOM 721 O O . LEU A 1 91 ? 1.544 21.672 -4.402 1 97.62 91 LEU A O 1
ATOM 725 N N . ASN A 1 92 ? -0.363 21.688 -5.535 1 94.19 92 ASN A N 1
ATOM 726 C CA . ASN A 1 92 ? 0.193 22.453 -6.645 1 94.19 92 ASN A CA 1
ATOM 727 C C . ASN A 1 92 ? 0.543 23.875 -6.223 1 94.19 92 ASN A C 1
ATOM 729 O O . ASN A 1 92 ? 1.631 24.375 -6.527 1 94.19 92 ASN A O 1
ATOM 733 N N . ILE A 1 93 ? -0.252 24.5 -5.484 1 94.56 93 ILE A N 1
ATOM 734 C CA . ILE A 1 93 ? -0.006 25.875 -5.09 1 94.56 93 ILE A CA 1
ATOM 735 C C . ILE A 1 93 ? 1.142 25.922 -4.082 1 94.56 93 ILE A C 1
ATOM 737 O O . ILE A 1 93 ? 1.994 26.812 -4.148 1 94.56 93 ILE A O 1
ATOM 741 N N . SER A 1 94 ? 1.136 25 -3.211 1 97.44 94 SER A N 1
ATOM 742 C CA . SER A 1 94 ? 2.164 24.984 -2.176 1 97.44 94 SER A CA 1
ATOM 743 C C . SER A 1 94 ? 3.537 24.688 -2.764 1 97.44 94 SER A C 1
ATOM 745 O O . SER A 1 94 ? 4.543 25.25 -2.33 1 97.44 94 SER A O 1
ATOM 747 N N . MET A 1 95 ? 3.557 23.75 -3.68 1 95.5 95 MET A N 1
ATOM 748 C CA . MET A 1 95 ? 4.824 23.422 -4.32 1 95.5 95 MET A CA 1
ATOM 749 C C . MET A 1 95 ? 5.41 24.641 -5.031 1 95.5 95 MET A C 1
ATOM 751 O O . MET A 1 95 ? 6.602 24.922 -4.902 1 95.5 95 MET A O 1
ATOM 755 N N . GLN A 1 96 ? 4.613 25.375 -5.758 1 92.81 96 GLN A N 1
ATOM 756 C CA . GLN A 1 96 ? 5.07 26.562 -6.469 1 92.81 96 GLN A CA 1
ATOM 757 C C . GLN A 1 96 ? 5.477 27.656 -5.492 1 92.81 96 GLN A C 1
ATOM 759 O O . GLN A 1 96 ? 6.5 28.328 -5.688 1 92.81 96 GLN A O 1
ATOM 764 N N . TRP A 1 97 ? 4.707 27.812 -4.488 1 94.75 97 TRP A N 1
ATOM 765 C CA . TRP A 1 97 ? 5 28.812 -3.473 1 94.75 97 TRP A CA 1
ATOM 766 C C . TRP A 1 97 ? 6.32 28.516 -2.773 1 94.75 97 TRP A C 1
ATOM 768 O O . TRP A 1 97 ? 7.133 29.406 -2.547 1 94.75 97 TRP A O 1
ATOM 778 N N . ALA A 1 98 ? 6.535 27.297 -2.465 1 95.38 98 ALA A N 1
ATOM 779 C CA . ALA A 1 98 ? 7.781 26.875 -1.835 1 95.38 98 ALA A CA 1
ATOM 780 C C . ALA A 1 98 ? 8.969 27.109 -2.762 1 95.38 98 ALA A C 1
ATOM 782 O O . ALA A 1 98 ? 10.055 27.484 -2.307 1 95.38 98 ALA A O 1
ATOM 783 N N . LEU A 1 99 ? 8.742 26.812 -4.004 1 90 99 LEU A N 1
ATOM 784 C CA . LEU A 1 99 ? 9.805 27.016 -4.98 1 90 99 LEU A CA 1
ATOM 785 C C . LEU A 1 99 ? 10.234 28.484 -5.023 1 90 99 LEU A C 1
ATOM 787 O O . LEU A 1 99 ? 11.43 28.781 -5.07 1 90 99 LEU A O 1
ATOM 791 N N . VAL A 1 100 ? 9.336 29.344 -4.984 1 89.25 100 VAL A N 1
ATOM 792 C CA . VAL A 1 100 ? 9.594 30.781 -5.016 1 89.25 100 VAL A CA 1
ATOM 793 C C . VAL A 1 100 ? 10.359 31.203 -3.76 1 89.25 100 VAL A C 1
ATOM 795 O O . VAL A 1 100 ? 11.383 31.891 -3.846 1 89.25 100 VAL A O 1
ATOM 798 N N . LEU A 1 101 ? 9.945 30.766 -2.666 1 90.88 101 LEU A N 1
ATOM 799 C CA . LEU A 1 101 ? 10.547 31.172 -1.402 1 90.88 101 LEU A CA 1
ATOM 800 C C . LEU A 1 101 ? 11.961 30.609 -1.269 1 90.88 101 LEU A C 1
ATOM 802 O O . LEU A 1 101 ? 12.859 31.297 -0.785 1 90.88 101 LEU A O 1
ATOM 806 N N . GLN A 1 102 ? 12.086 29.391 -1.629 1 86.94 102 GLN A N 1
ATOM 807 C CA . GLN A 1 102 ? 13.414 28.797 -1.581 1 86.94 102 GLN A CA 1
ATOM 808 C C . GLN A 1 102 ? 14.375 29.5 -2.529 1 86.94 102 GLN A C 1
ATOM 810 O O . GLN A 1 102 ? 15.57 29.641 -2.234 1 86.94 102 GLN A O 1
ATOM 815 N N . GLY A 1 103 ? 13.883 29.797 -3.637 1 81 103 GLY A N 1
ATOM 816 C CA . GLY A 1 103 ? 14.688 30.578 -4.57 1 81 103 GLY A CA 1
ATOM 817 C C . GLY A 1 103 ? 15.125 31.922 -4.016 1 81 103 GLY A C 1
ATOM 818 O O . GLY A 1 103 ? 16.281 32.312 -4.184 1 81 103 GLY A O 1
ATOM 819 N N . LEU A 1 104 ? 14.273 32.531 -3.328 1 80.94 104 LEU A N 1
ATOM 820 C CA . LEU A 1 104 ? 14.555 33.844 -2.762 1 80.94 104 LEU A CA 1
ATOM 821 C C . LEU A 1 104 ? 15.531 33.719 -1.593 1 80.94 104 LEU A C 1
ATOM 823 O O . LEU A 1 104 ? 16.375 34.594 -1.401 1 80.94 104 LEU A O 1
ATOM 827 N N . LEU A 1 105 ? 15.547 32.656 -0.873 1 77.88 105 LEU A N 1
ATOM 828 C CA . LEU A 1 105 ? 16.344 32.5 0.333 1 77.88 105 LEU A CA 1
ATOM 829 C C . LEU A 1 105 ? 17.719 31.922 -0.003 1 77.88 105 LEU A C 1
ATOM 831 O O . LEU A 1 105 ? 18.734 32.344 0.554 1 77.88 105 LEU A O 1
ATOM 835 N N . HIS A 1 106 ? 17.766 30.875 -0.759 1 69.81 106 HIS A N 1
ATOM 836 C CA . HIS A 1 106 ? 19.016 30.141 -0.854 1 69.81 106 HIS A CA 1
ATOM 837 C C . HIS A 1 106 ? 19.672 30.328 -2.219 1 69.81 106 HIS A C 1
ATOM 839 O O . HIS A 1 106 ? 20.891 30.203 -2.352 1 69.81 106 HIS A O 1
ATOM 845 N N . HIS A 1 107 ? 18.906 30.594 -3.082 1 63.06 107 HIS A N 1
ATOM 846 C CA . HIS A 1 107 ? 19.516 30.297 -4.379 1 63.06 107 HIS A CA 1
ATOM 847 C C . HIS A 1 107 ? 19.562 31.547 -5.262 1 63.06 107 HIS A C 1
ATOM 849 O O . HIS A 1 107 ? 19.859 31.453 -6.453 1 63.06 107 HIS A O 1
ATOM 855 N N . PHE A 1 108 ? 19.281 32.625 -4.543 1 64.75 108 PHE A N 1
ATOM 856 C CA . PHE A 1 108 ? 19.344 33.812 -5.379 1 64.75 108 PHE A CA 1
ATOM 857 C C . PHE A 1 108 ? 20.781 34.25 -5.602 1 64.75 108 PHE A C 1
ATOM 859 O O . PHE A 1 108 ? 21.344 35 -4.797 1 64.75 108 PHE A O 1
ATOM 866 N N . HIS A 1 109 ? 21.391 33.344 -6.398 1 61.56 109 HIS A N 1
ATOM 867 C CA . HIS A 1 109 ? 22.719 33.719 -6.852 1 61.56 109 HIS A CA 1
ATOM 868 C C . HIS A 1 109 ? 22.672 34.531 -8.148 1 61.56 109 HIS A C 1
ATOM 870 O O . HIS A 1 109 ? 22.047 34.062 -9.125 1 61.56 109 HIS A O 1
ATOM 876 N N . HIS A 1 110 ? 23.328 35.5 -8.211 1 66.56 110 HIS A N 1
ATOM 877 C CA . HIS A 1 110 ? 23.484 36.406 -9.359 1 66.56 110 HIS A CA 1
ATOM 878 C C . HIS A 1 110 ? 22.141 36.812 -9.93 1 66.56 110 HIS A C 1
ATOM 880 O O . HIS A 1 110 ? 21.953 36.875 -11.141 1 66.56 110 HIS A O 1
ATOM 886 N N . GLY A 1 111 ? 21.219 36.594 -9.117 1 73.81 111 GLY A N 1
ATOM 887 C CA . GLY A 1 111 ? 19.953 37.188 -9.516 1 73.81 111 GLY A CA 1
ATOM 888 C C . GLY A 1 111 ? 19 36.188 -10.141 1 73.81 111 GLY A C 1
ATOM 889 O O . GLY A 1 111 ? 17.906 36.531 -10.578 1 73.81 111 GLY A O 1
ATOM 890 N N . GLN A 1 112 ? 19.469 34.938 -10.367 1 82.06 112 GLN A N 1
ATOM 891 C CA . GLN A 1 112 ? 18.562 33.969 -10.953 1 82.06 112 GLN A CA 1
ATOM 892 C C . GLN A 1 112 ? 18.531 32.688 -10.125 1 82.06 112 GLN A C 1
ATOM 894 O O . GLN A 1 112 ? 19.5 32.375 -9.422 1 82.06 112 GLN A O 1
ATOM 899 N N . ILE A 1 113 ? 17.484 32.062 -10.164 1 84.12 113 ILE A N 1
ATOM 900 C CA . ILE A 1 113 ? 17.297 30.766 -9.539 1 84.12 113 ILE A CA 1
ATOM 901 C C . ILE A 1 113 ? 17.312 29.672 -10.602 1 84.12 113 ILE A C 1
ATOM 903 O O . ILE A 1 113 ? 16.562 29.734 -11.586 1 84.12 113 ILE A O 1
ATOM 907 N N . HIS A 1 114 ? 18.219 28.734 -10.469 1 85 114 HIS A N 1
ATOM 908 C CA . HIS A 1 114 ? 18.297 27.625 -11.422 1 85 114 HIS A CA 1
ATOM 909 C C . HIS A 1 114 ? 17.438 26.453 -10.977 1 85 114 HIS A C 1
ATOM 911 O O . HIS A 1 114 ? 17.703 25.844 -9.93 1 85 114 HIS A O 1
ATOM 917 N N . LEU A 1 115 ? 16.516 26.141 -11.805 1 87.06 115 LEU A N 1
ATOM 918 C CA . LEU A 1 115 ? 15.523 25.125 -11.492 1 87.06 115 LEU A CA 1
ATOM 919 C C . LEU A 1 115 ? 16.031 23.734 -11.883 1 87.06 115 LEU A C 1
ATOM 921 O O . LEU A 1 115 ? 16.625 23.562 -12.953 1 87.06 115 LEU A O 1
ATOM 925 N N . ASP A 1 116 ? 15.945 22.766 -10.992 1 85.25 116 ASP A N 1
ATOM 926 C CA . ASP A 1 116 ? 16.234 21.359 -11.289 1 85.25 116 ASP A CA 1
ATOM 927 C C . ASP A 1 116 ? 15.312 20.422 -10.5 1 85.25 116 ASP A C 1
ATOM 929 O O . ASP A 1 116 ? 14.453 20.891 -9.75 1 85.25 116 ASP A O 1
ATOM 933 N N . LEU A 1 117 ? 15.43 19.172 -10.727 1 87.38 117 LEU A N 1
ATOM 934 C CA . LEU A 1 117 ? 14.539 18.188 -10.133 1 87.38 117 LEU A CA 1
ATOM 935 C C . LEU A 1 117 ? 14.695 18.141 -8.617 1 87.38 117 LEU A C 1
ATOM 937 O O . LEU A 1 117 ? 13.719 17.938 -7.891 1 87.38 117 LEU A O 1
ATOM 941 N N . HIS A 1 118 ? 15.844 18.375 -8.195 1 87.5 118 HIS A N 1
ATOM 942 C CA . HIS A 1 118 ? 16.094 18.359 -6.758 1 87.5 118 HIS A CA 1
ATOM 943 C C . HIS A 1 118 ? 15.359 19.484 -6.047 1 87.5 118 HIS A C 1
ATOM 945 O O . HIS A 1 118 ? 14.773 19.266 -4.984 1 87.5 118 HIS A O 1
ATOM 951 N N . LYS A 1 119 ? 15.398 20.625 -6.594 1 88.12 119 LYS A N 1
ATOM 952 C CA . LYS A 1 119 ? 14.695 21.766 -6.016 1 88.12 119 LYS A CA 1
ATOM 953 C C . LYS A 1 119 ? 13.188 21.547 -6.031 1 88.12 119 LYS A C 1
ATOM 955 O O . LYS A 1 119 ? 12.484 21.938 -5.098 1 88.12 119 LYS A O 1
ATOM 960 N N . LEU A 1 120 ? 12.727 20.984 -7.07 1 90.31 120 LEU A N 1
ATOM 961 C CA . LEU A 1 120 ? 11.305 20.656 -7.152 1 90.31 120 LEU A CA 1
ATOM 962 C C . LEU A 1 120 ? 10.914 19.656 -6.074 1 90.31 120 LEU A C 1
ATOM 964 O O . LEU A 1 120 ? 9.844 19.766 -5.477 1 90.31 120 LEU A O 1
ATOM 968 N N . LEU A 1 121 ? 11.742 18.734 -5.859 1 91.69 121 LEU A N 1
ATOM 969 C CA . LEU A 1 121 ? 11.484 17.703 -4.848 1 91.69 121 LEU A CA 1
ATOM 970 C C . LEU A 1 121 ? 11.438 18.328 -3.455 1 91.69 121 LEU A C 1
ATOM 972 O O . LEU A 1 121 ? 10.547 18 -2.662 1 91.69 121 LEU A O 1
ATOM 976 N N . ILE A 1 122 ? 12.32 19.172 -3.191 1 91.75 122 ILE A N 1
ATOM 977 C CA . ILE A 1 122 ? 12.352 19.844 -1.894 1 91.75 122 ILE A CA 1
ATOM 978 C C . ILE A 1 122 ? 11.102 20.688 -1.713 1 91.75 122 ILE A C 1
ATOM 980 O O . ILE A 1 122 ? 10.531 20.75 -0.621 1 91.75 122 ILE A O 1
ATOM 984 N N . SER A 1 123 ? 10.711 21.312 -2.76 1 94.56 123 SER A N 1
ATOM 985 C CA . SER A 1 123 ? 9.484 22.109 -2.723 1 94.56 123 SER A CA 1
ATOM 986 C C . SER A 1 123 ? 8.258 21.219 -2.504 1 94.56 123 SER A C 1
ATOM 988 O O . SER A 1 123 ? 7.305 21.625 -1.844 1 94.56 123 SER A O 1
ATOM 990 N N . GLU A 1 124 ? 8.281 20.109 -3.064 1 95.5 124 GLU A N 1
ATOM 991 C CA . GLU A 1 124 ? 7.195 19.156 -2.871 1 95.5 124 GLU A CA 1
ATOM 992 C C . GLU A 1 124 ? 7.094 18.719 -1.411 1 95.5 124 GLU A C 1
ATOM 994 O O . GLU A 1 124 ? 5.992 18.531 -0.887 1 95.5 124 GLU A O 1
ATOM 999 N N . PHE A 1 125 ? 8.172 18.562 -0.773 1 96.31 125 PHE A N 1
ATOM 1000 C CA . PHE A 1 125 ? 8.156 18.172 0.632 1 96.31 125 PHE A CA 1
ATOM 1001 C C . PHE A 1 125 ? 7.582 19.297 1.495 1 96.31 125 PHE A C 1
ATOM 1003 O O . PHE A 1 125 ? 6.922 19.031 2.502 1 96.31 125 PHE A O 1
ATOM 1010 N N . ALA A 1 126 ? 7.895 20.469 1.067 1 97.56 126 ALA A N 1
ATOM 1011 C CA . ALA A 1 126 ? 7.23 21.578 1.741 1 97.56 126 ALA A CA 1
ATOM 1012 C C . ALA A 1 126 ? 5.719 21.5 1.565 1 97.56 126 ALA A C 1
ATOM 1014 O O . ALA A 1 126 ? 4.965 21.75 2.512 1 97.56 126 ALA A O 1
ATOM 1015 N N . ALA A 1 127 ? 5.301 21.172 0.4 1 98.19 127 ALA A N 1
ATOM 1016 C CA . ALA A 1 127 ? 3.875 21.047 0.114 1 98.19 127 ALA A CA 1
ATOM 1017 C C . ALA A 1 127 ? 3.242 19.922 0.935 1 98.19 127 ALA A C 1
ATOM 1019 O O . ALA A 1 127 ? 2.074 20.016 1.318 1 98.19 127 ALA A O 1
ATOM 1020 N N . VAL A 1 128 ? 3.98 18.891 1.202 1 98.5 128 VAL A N 1
ATOM 1021 C CA . VAL A 1 128 ? 3.498 17.766 1.996 1 98.5 128 VAL A CA 1
ATOM 1022 C C . VAL A 1 128 ? 3.068 18.25 3.377 1 98.5 128 VAL A C 1
ATOM 1024 O O . VAL A 1 128 ? 2.074 17.766 3.93 1 98.5 128 VAL A O 1
ATOM 1027 N N . THR A 1 129 ? 3.777 19.188 3.93 1 98.69 129 THR A N 1
ATOM 1028 C CA . THR A 1 129 ? 3.424 19.688 5.254 1 98.69 129 THR A CA 1
ATOM 1029 C C . THR A 1 129 ? 2.021 20.281 5.246 1 98.69 129 THR A C 1
ATOM 1031 O O . THR A 1 129 ? 1.244 20.078 6.18 1 98.69 129 THR A O 1
ATOM 1034 N N . VAL A 1 130 ? 1.711 20.953 4.203 1 98.75 130 VAL A N 1
ATOM 1035 C CA . VAL A 1 130 ? 0.395 21.578 4.082 1 98.75 130 VAL A CA 1
ATOM 1036 C C . VAL A 1 130 ? -0.676 20.5 3.961 1 98.75 130 VAL A C 1
ATOM 1038 O O . VAL A 1 130 ? -1.726 20.578 4.602 1 98.75 130 VAL A O 1
ATOM 1041 N N . LEU A 1 131 ? -0.391 19.531 3.164 1 98.56 131 LEU A N 1
ATOM 1042 C CA . LEU A 1 131 ? -1.36 18.469 2.938 1 98.56 131 LEU A CA 1
ATOM 1043 C C . LEU A 1 131 ? -1.666 17.719 4.234 1 98.56 131 LEU A C 1
ATOM 1045 O O . LEU A 1 131 ? -2.791 17.266 4.441 1 98.56 131 LEU A O 1
ATOM 1049 N N . ILE A 1 132 ? -0.698 17.641 5.117 1 98.62 132 ILE A N 1
ATOM 1050 C CA . ILE A 1 132 ? -0.891 16.969 6.402 1 98.62 132 ILE A CA 1
ATOM 1051 C C . ILE A 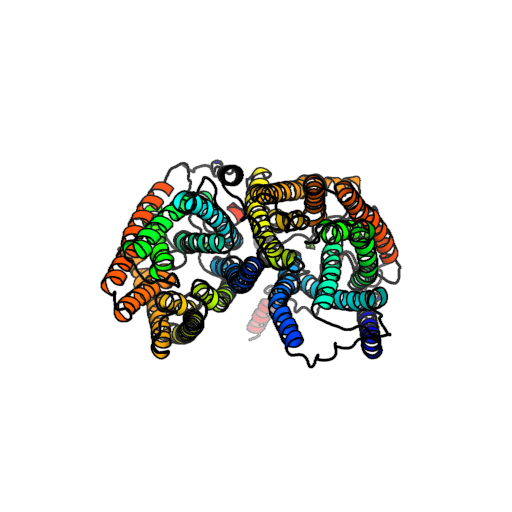1 132 ? -1.653 17.906 7.352 1 98.62 132 ILE A C 1
ATOM 1053 O O . ILE A 1 132 ? -2.666 17.5 7.934 1 98.62 132 ILE A O 1
ATOM 1057 N N . SER A 1 133 ? -1.275 19.141 7.477 1 98.75 133 SER A N 1
ATOM 1058 C CA . SER A 1 133 ? -1.811 20.047 8.484 1 98.75 133 SER A CA 1
ATOM 1059 C C . SER A 1 133 ? -3.277 20.375 8.211 1 98.75 133 SER A C 1
ATOM 1061 O O . SER A 1 133 ? -4.062 20.531 9.148 1 98.75 133 SER A O 1
ATOM 1063 N N . VAL A 1 134 ? -3.643 20.453 6.957 1 98.06 134 VAL A N 1
ATOM 1064 C CA . VAL A 1 134 ? -5.012 20.812 6.613 1 98.06 134 VAL A CA 1
ATOM 1065 C C . VAL A 1 134 ? -5.973 19.734 7.109 1 98.06 134 VAL A C 1
ATOM 1067 O O . VAL A 1 134 ? -7.164 19.984 7.297 1 98.06 134 VAL A O 1
ATOM 1070 N N . GLY A 1 135 ? -5.457 18.578 7.367 1 97.5 135 GLY A N 1
ATOM 1071 C CA . GLY A 1 135 ? -6.273 17.5 7.891 1 97.5 135 GLY A CA 1
ATOM 1072 C C . GLY A 1 135 ? -6.941 17.828 9.211 1 97.5 135 GLY A C 1
ATOM 1073 O O . GLY A 1 135 ? -7.945 17.219 9.578 1 97.5 135 GLY A O 1
ATOM 1074 N N . ALA A 1 136 ? -6.445 18.797 9.922 1 97.31 136 ALA A N 1
ATOM 1075 C CA . ALA A 1 136 ? -7.008 19.172 11.219 1 97.31 136 ALA A CA 1
ATOM 1076 C C . ALA A 1 136 ? -8.328 19.906 11.047 1 97.31 136 ALA A C 1
ATOM 1078 O O . ALA A 1 136 ? -9.18 19.891 11.938 1 97.31 136 ALA A O 1
ATOM 1079 N N . ILE A 1 137 ? -8.555 20.516 9.891 1 96.31 137 ILE A N 1
ATOM 1080 C CA . ILE A 1 137 ? -9.711 21.406 9.797 1 96.31 137 ILE A CA 1
ATOM 1081 C C . ILE A 1 137 ? -10.492 21.094 8.523 1 96.31 137 ILE A C 1
ATOM 1083 O O . ILE A 1 137 ? -11.43 21.812 8.172 1 96.31 137 ILE A O 1
ATOM 1087 N N . LEU A 1 138 ? -10.148 20.078 7.84 1 95.06 138 LEU A N 1
ATOM 1088 C CA . LEU A 1 138 ? -10.758 19.734 6.559 1 95.06 138 LEU A CA 1
ATOM 1089 C C . LEU A 1 138 ? -12.273 19.562 6.699 1 95.06 138 LEU A C 1
ATOM 1091 O O . LEU A 1 138 ? -12.75 18.938 7.648 1 95.06 138 LEU A O 1
ATOM 1095 N N . GLY A 1 139 ? -13.023 20.125 5.754 1 93.5 139 GLY A N 1
ATOM 1096 C CA . GLY A 1 139 ? -14.469 20.016 5.75 1 93.5 139 GLY A CA 1
ATOM 1097 C C . GLY A 1 139 ? -15.156 21.125 6.523 1 93.5 139 GLY A C 1
ATOM 1098 O O . GLY A 1 139 ? -16.344 21.375 6.316 1 93.5 139 GLY A O 1
ATOM 1099 N N . ARG A 1 140 ? -14.484 21.75 7.473 1 93.38 140 ARG A N 1
ATOM 1100 C CA . ARG A 1 140 ? -15.07 22.812 8.289 1 93.38 140 ARG A CA 1
ATOM 1101 C C . ARG A 1 140 ? -14.477 24.156 7.926 1 93.38 140 ARG A C 1
ATOM 1103 O O . ARG A 1 140 ? -14.922 25.188 8.438 1 93.38 140 ARG A O 1
ATOM 1110 N N . ALA A 1 141 ? -13.508 24.156 7.121 1 94.19 141 ALA A N 1
ATOM 1111 C CA . ALA A 1 141 ? -12.891 25.391 6.629 1 94.19 141 ALA A CA 1
ATOM 1112 C C . ALA A 1 141 ? -13.18 25.594 5.145 1 94.19 141 ALA A C 1
ATOM 1114 O O . ALA A 1 141 ? -13.344 24.625 4.398 1 94.19 141 ALA A O 1
ATOM 1115 N N . SER A 1 142 ? -13.266 26.812 4.754 1 92.88 142 SER A N 1
ATOM 1116 C CA . SER A 1 142 ? -13.492 27.141 3.35 1 92.88 142 SER A CA 1
ATOM 1117 C C . SER A 1 142 ? -12.211 26.969 2.531 1 92.88 142 SER A C 1
ATOM 1119 O O . SER A 1 142 ? -11.109 26.984 3.084 1 92.88 142 SER A O 1
ATOM 1121 N N . PRO A 1 143 ? -12.352 26.812 1.183 1 92.25 143 PRO A N 1
ATOM 1122 C CA . PRO A 1 143 ? -11.156 26.703 0.335 1 92.25 143 PRO A CA 1
ATOM 1123 C C . PRO A 1 143 ? -10.242 27.922 0.456 1 92.25 143 PRO A C 1
ATOM 1125 O O . PRO A 1 143 ? -9.016 27.797 0.384 1 92.25 143 PRO A O 1
ATOM 1128 N N . CYS A 1 144 ? -10.812 29.078 0.65 1 92.25 144 CYS A N 1
ATOM 1129 C CA . CYS A 1 144 ? -10.008 30.281 0.821 1 92.25 144 CYS A CA 1
ATOM 1130 C C . CYS A 1 144 ? -9.195 30.219 2.109 1 92.25 144 CYS A C 1
ATOM 1132 O O . CYS A 1 144 ? -8.039 30.625 2.135 1 92.25 144 CYS A O 1
ATOM 1134 N N . GLN A 1 145 ? -9.82 29.797 3.127 1 95 145 GLN A N 1
ATOM 1135 C CA . GLN A 1 145 ? -9.102 29.625 4.387 1 95 145 GLN A CA 1
ATOM 1136 C C . GLN A 1 145 ? -7.953 28.641 4.238 1 95 145 GLN A C 1
ATOM 1138 O O . GLN A 1 145 ? -6.855 28.859 4.754 1 95 145 GLN A O 1
ATOM 1143 N N . LEU A 1 146 ? -8.188 27.516 3.529 1 96.5 146 LEU A N 1
ATOM 1144 C CA . LEU A 1 146 ? -7.148 26.516 3.309 1 96.5 146 LEU A CA 1
ATOM 1145 C C . LEU A 1 146 ? -5.98 27.109 2.529 1 96.5 146 LEU A C 1
ATOM 1147 O O . LEU A 1 146 ? -4.816 26.828 2.826 1 96.5 146 LEU A O 1
ATOM 1151 N N . LEU A 1 147 ? -6.293 27.922 1.585 1 94.44 147 LEU A N 1
ATOM 1152 C CA . LEU A 1 147 ? -5.258 28.531 0.761 1 94.44 147 LEU A CA 1
ATOM 1153 C C . LEU A 1 147 ? -4.422 29.516 1.58 1 94.44 147 LEU A C 1
ATOM 1155 O O . LEU A 1 147 ? -3.195 29.547 1.447 1 94.44 147 LEU A O 1
ATOM 1159 N N . VAL A 1 148 ? -5.051 30.312 2.377 1 95.38 148 VAL A N 1
ATOM 1160 C CA . VAL A 1 148 ? -4.328 31.25 3.23 1 95.38 148 VAL A CA 1
ATOM 1161 C C . VAL A 1 148 ? -3.469 30.484 4.23 1 95.38 148 VAL A C 1
ATOM 1163 O O . VAL A 1 148 ? -2.326 30.859 4.5 1 95.38 148 VAL A O 1
ATOM 1166 N N . MET A 1 149 ? -4.02 29.438 4.766 1 97.81 149 MET A N 1
ATOM 1167 C CA . MET A 1 149 ? -3.266 28.578 5.668 1 97.81 149 MET A CA 1
ATOM 1168 C C . MET A 1 149 ? -1.998 28.062 4.996 1 97.81 149 MET A C 1
ATOM 1170 O O . MET A 1 149 ? -0.916 28.109 5.586 1 97.81 149 MET A O 1
ATOM 1174 N N . ALA A 1 150 ? -2.135 27.594 3.799 1 97.81 150 ALA A N 1
ATOM 1175 C CA . ALA A 1 150 ? -0.999 27.078 3.047 1 97.81 150 ALA A CA 1
ATOM 1176 C C . ALA A 1 150 ? 0.041 28.156 2.795 1 97.81 150 ALA A C 1
ATOM 1178 O O . ALA A 1 150 ? 1.242 27.922 2.941 1 97.81 150 ALA A O 1
ATOM 1179 N N . THR A 1 151 ? -0.419 29.328 2.432 1 96.06 151 THR A N 1
ATOM 1180 C CA . THR A 1 151 ? 0.463 30.453 2.129 1 96.06 151 THR A CA 1
ATOM 1181 C C . THR A 1 151 ? 1.266 30.859 3.361 1 96.06 151 THR A C 1
ATOM 1183 O O . THR A 1 151 ? 2.445 31.203 3.256 1 96.06 151 THR A O 1
ATOM 1186 N N . CYS A 1 152 ? 0.635 30.781 4.492 1 97.56 152 CYS A N 1
ATOM 1187 C CA . CYS A 1 152 ? 1.312 31.125 5.734 1 97.56 152 CYS A CA 1
ATOM 1188 C C . CYS A 1 152 ? 2.234 30 6.191 1 97.56 152 CYS A C 1
ATOM 1190 O O . CYS A 1 152 ? 3.318 30.266 6.719 1 97.56 152 CYS A O 1
ATOM 1192 N N . GLU A 1 153 ? 1.834 28.797 5.961 1 98.69 153 GLU A N 1
ATOM 1193 C CA . GLU A 1 153 ? 2.531 27.641 6.52 1 98.69 153 GLU A CA 1
ATOM 1194 C C . GLU A 1 153 ? 3.879 27.422 5.836 1 98.69 153 GLU A C 1
ATOM 1196 O O . GLU A 1 153 ? 4.859 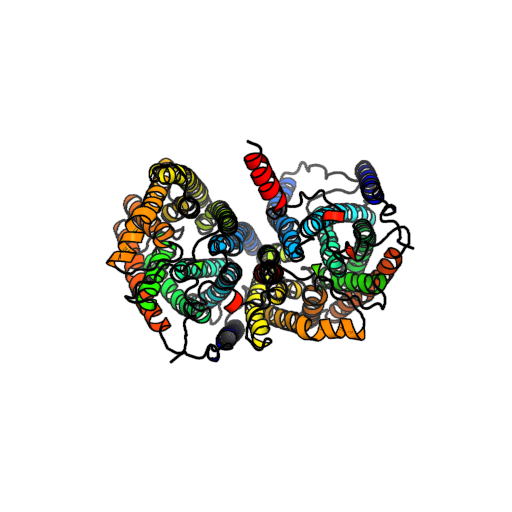27.062 6.492 1 98.69 153 GLU A O 1
ATOM 1201 N N . ILE A 1 154 ? 3.979 27.609 4.559 1 98.12 154 ILE A N 1
ATOM 1202 C CA . ILE A 1 154 ? 5.156 27.25 3.781 1 98.12 154 ILE A CA 1
ATOM 1203 C C . ILE A 1 154 ? 6.363 28.047 4.266 1 98.12 154 ILE A C 1
ATOM 1205 O O . ILE A 1 154 ? 7.418 27.469 4.562 1 98.12 154 ILE A O 1
ATOM 1209 N N . PRO A 1 155 ? 6.301 29.391 4.445 1 97.25 155 PRO A N 1
ATOM 1210 C CA . PRO A 1 155 ? 7.477 30.094 4.965 1 97.25 155 PRO A CA 1
ATOM 1211 C C . PRO A 1 155 ? 7.82 29.688 6.398 1 97.25 155 PRO A C 1
ATOM 1213 O O . PRO A 1 155 ? 8.992 29.656 6.77 1 97.25 155 PRO A O 1
ATOM 1216 N N . LEU A 1 156 ? 6.844 29.422 7.188 1 98.25 156 LEU A N 1
ATOM 1217 C CA . LEU A 1 156 ? 7.082 29 8.562 1 98.25 156 LEU A CA 1
ATOM 1218 C C . LEU A 1 156 ? 7.77 27.641 8.609 1 98.25 156 LEU A C 1
ATOM 1220 O O . LEU A 1 156 ? 8.641 27.406 9.445 1 98.25 156 LEU A O 1
ATOM 1224 N N . TYR A 1 157 ? 7.348 26.75 7.73 1 98.25 157 TYR A N 1
ATOM 1225 C CA . TYR A 1 157 ? 8 25.453 7.621 1 98.25 157 TYR A CA 1
ATOM 1226 C C . TYR A 1 157 ? 9.461 25.609 7.215 1 98.25 157 TYR A C 1
ATOM 1228 O O . TYR A 1 157 ? 10.344 25 7.812 1 98.25 157 TYR A O 1
ATOM 1236 N N . LEU A 1 158 ? 9.672 26.391 6.172 1 96.56 158 LEU A N 1
ATOM 1237 C CA . LEU A 1 158 ? 11.039 26.578 5.68 1 96.56 158 LEU A CA 1
ATOM 1238 C C . LEU A 1 158 ? 11.93 27.156 6.766 1 96.56 158 LEU A C 1
ATOM 1240 O O . LEU A 1 158 ? 13.086 26.75 6.914 1 96.56 158 LEU A O 1
ATOM 1244 N N . ALA A 1 159 ? 11.422 28.078 7.535 1 96.38 159 ALA A N 1
ATOM 1245 C CA . ALA A 1 159 ? 12.172 28.656 8.656 1 96.38 159 ALA A CA 1
ATOM 1246 C C . ALA A 1 159 ? 12.453 27.594 9.719 1 96.38 159 ALA A C 1
ATOM 1248 O O . ALA A 1 159 ? 13.562 27.516 10.242 1 96.38 159 ALA A O 1
ATOM 1249 N N . SER A 1 160 ? 11.43 26.844 10.031 1 97.69 160 SER A N 1
ATOM 1250 C CA . SER A 1 160 ? 11.586 25.797 11.031 1 97.69 160 SER A CA 1
ATOM 1251 C C . SER A 1 160 ? 12.609 24.75 10.594 1 97.69 160 SER A C 1
ATOM 1253 O O . SER A 1 160 ? 13.445 24.312 11.391 1 97.69 160 SER A O 1
ATOM 1255 N N . GLU A 1 161 ? 12.5 24.344 9.367 1 96.38 161 GLU A N 1
ATOM 1256 C CA . GLU A 1 161 ? 13.453 23.375 8.828 1 96.38 161 GLU A CA 1
ATOM 1257 C C . GLU A 1 161 ? 14.875 23.906 8.891 1 96.38 161 GLU A C 1
ATOM 1259 O O . GLU A 1 161 ? 15.812 23.172 9.211 1 96.38 161 GLU A O 1
ATOM 1264 N N . TRP A 1 162 ? 15.055 25.172 8.562 1 94.81 162 TRP A N 1
ATOM 1265 C CA . TRP A 1 162 ? 16.359 25.797 8.617 1 94.81 162 TRP A CA 1
ATOM 1266 C C . TRP A 1 162 ? 16.922 25.781 10.039 1 94.81 162 TRP A C 1
ATOM 1268 O O . TRP A 1 162 ? 18.094 25.438 10.25 1 94.81 162 TRP A O 1
ATOM 1278 N N . VAL A 1 163 ? 16.141 26.094 10.984 1 97.56 163 VAL A N 1
ATOM 1279 C CA . VAL A 1 163 ? 16.562 26.078 12.383 1 97.56 163 VAL A CA 1
ATOM 1280 C C . VAL A 1 163 ? 16.938 24.656 12.805 1 97.56 163 VAL A C 1
ATOM 1282 O O . VAL A 1 163 ? 17.984 24.438 13.406 1 97.56 163 VAL A O 1
ATOM 1285 N N . ILE A 1 164 ? 16.156 23.672 12.461 1 97.94 164 ILE A N 1
ATOM 1286 C CA . ILE A 1 164 ? 16.297 22.312 12.945 1 97.94 164 ILE A CA 1
ATOM 1287 C C . ILE A 1 164 ? 17.469 21.625 12.25 1 97.94 164 ILE A C 1
ATOM 1289 O O . ILE A 1 164 ? 18.359 21.078 12.914 1 97.94 164 ILE A O 1
ATOM 1293 N N . VAL A 1 165 ? 17.516 21.766 10.984 1 95.94 165 VAL A N 1
ATOM 1294 C CA . VAL A 1 165 ? 18.484 20.984 10.227 1 95.94 165 VAL A CA 1
ATOM 1295 C C . VAL A 1 165 ? 19.797 21.766 10.102 1 95.94 165 VAL A C 1
ATOM 1297 O O . VAL A 1 165 ? 20.875 21.234 10.344 1 95.94 165 VAL A O 1
ATOM 1300 N N . THR A 1 166 ? 19.75 23.031 9.758 1 94.06 166 THR A N 1
ATOM 1301 C CA . THR A 1 166 ? 20.938 23.812 9.453 1 94.06 166 THR A CA 1
ATOM 1302 C C . THR A 1 166 ? 21.562 24.359 10.734 1 94.06 166 THR A C 1
ATOM 1304 O O . THR A 1 166 ? 22.781 24.25 10.945 1 94.06 166 THR A O 1
ATOM 1307 N N . CYS A 1 167 ? 20.797 24.922 11.57 1 96.44 167 CYS A N 1
ATOM 1308 C CA . CYS A 1 167 ? 21.359 25.562 12.766 1 96.44 167 CYS A CA 1
ATOM 1309 C C . CYS A 1 167 ? 21.672 24.531 13.844 1 96.44 167 CYS A C 1
ATOM 1311 O O . CYS A 1 167 ? 22.75 24.547 14.422 1 96.44 167 CYS A O 1
ATOM 1313 N N . LEU A 1 168 ? 20.766 23.594 14.078 1 96.75 168 LEU A N 1
ATOM 1314 C CA . LEU A 1 168 ? 20.938 22.656 15.188 1 96.75 168 LEU A CA 1
ATOM 1315 C C . LEU A 1 168 ? 21.656 21.391 14.727 1 96.75 168 LEU A C 1
ATOM 1317 O O . LEU A 1 168 ? 22.172 20.641 15.547 1 96.75 168 LEU A O 1
ATOM 1321 N N . GLY A 1 169 ? 21.547 21.141 13.414 1 96.12 169 GLY A N 1
ATOM 1322 C CA . GLY A 1 169 ? 22.25 19.984 12.891 1 96.12 169 GLY A CA 1
ATOM 1323 C C . GLY A 1 169 ? 21.516 18.672 13.109 1 96.12 169 GLY A C 1
ATOM 1324 O O . GLY A 1 169 ? 22.125 17.609 13.203 1 96.12 169 GLY A O 1
ATOM 1325 N N . VAL A 1 170 ? 20.266 18.719 13.219 1 96.88 170 VAL A N 1
ATOM 1326 C CA . VAL A 1 170 ? 19.422 17.547 13.453 1 96.88 170 VAL A CA 1
ATOM 1327 C C . VAL A 1 170 ? 19.438 16.656 12.219 1 96.88 170 VAL A C 1
ATOM 1329 O O . VAL A 1 170 ? 19.359 17.141 11.086 1 96.88 170 VAL A O 1
ATOM 1332 N N . LEU A 1 171 ? 19.594 15.375 12.43 1 95.56 171 LEU A N 1
ATOM 1333 C CA . LEU A 1 171 ? 19.453 14.383 11.375 1 95.56 171 LEU A CA 1
ATOM 1334 C C . LEU A 1 171 ? 18 13.938 11.242 1 95.56 171 LEU A C 1
ATOM 1336 O O . LEU A 1 171 ? 17.406 13.422 12.195 1 95.56 171 LEU A O 1
ATOM 1340 N N . ASP A 1 172 ? 17.422 14.109 10.055 1 96.62 172 ASP A N 1
ATOM 1341 C CA . ASP A 1 172 ? 16 13.828 9.812 1 96.62 172 ASP A CA 1
ATOM 1342 C C . ASP A 1 172 ? 15.734 13.594 8.328 1 96.62 172 ASP A C 1
ATOM 1344 O O . ASP A 1 172 ? 14.883 14.258 7.73 1 96.62 172 ASP A O 1
ATOM 1348 N N . VAL A 1 173 ? 16.266 12.555 7.82 1 93.62 173 VAL A N 1
ATOM 1349 C CA . VAL A 1 173 ? 16.281 12.336 6.375 1 93.62 173 VAL A CA 1
ATOM 1350 C C . VAL A 1 173 ? 14.859 12.039 5.887 1 93.62 173 VAL A C 1
ATOM 1352 O O . VAL A 1 173 ? 14.477 12.453 4.789 1 93.62 173 VAL A O 1
ATOM 1355 N N . GLY A 1 174 ? 14.055 11.391 6.66 1 96.06 174 GLY A N 1
ATOM 1356 C CA . GLY A 1 174 ? 12.711 11 6.25 1 96.06 174 GLY A CA 1
ATOM 1357 C C . GLY A 1 174 ? 11.648 12 6.66 1 96.06 174 GLY A C 1
ATOM 1358 O O . GLY A 1 174 ? 10.461 11.797 6.387 1 96.06 174 GLY A O 1
ATOM 1359 N N . GLY A 1 175 ? 11.984 13.055 7.371 1 97.94 175 GLY A N 1
ATOM 1360 C CA . GLY A 1 175 ? 11.078 14.148 7.668 1 97.94 175 GLY A CA 1
ATOM 1361 C C . GLY A 1 175 ? 10.188 13.875 8.859 1 97.94 175 GLY A C 1
ATOM 1362 O O . GLY A 1 175 ? 9.109 14.469 8.992 1 97.94 175 GLY A O 1
ATOM 1363 N N . THR A 1 176 ? 10.531 12.953 9.727 1 98.69 176 THR A N 1
ATOM 1364 C CA . THR A 1 176 ? 9.75 12.648 10.914 1 98.69 176 THR A CA 1
ATOM 1365 C C . THR A 1 176 ? 9.547 13.898 11.766 1 98.69 176 THR A C 1
ATOM 1367 O O . THR A 1 176 ? 8.414 14.227 12.133 1 98.69 176 THR A O 1
ATOM 1370 N N . ILE A 1 177 ? 10.648 14.57 12.039 1 98.56 177 ILE A N 1
ATOM 1371 C CA . ILE A 1 177 ? 10.617 15.727 12.922 1 98.56 177 ILE A CA 1
ATOM 1372 C C . ILE A 1 177 ? 10.219 16.969 12.125 1 98.56 177 ILE A C 1
ATOM 1374 O O . ILE A 1 177 ? 9.234 17.641 12.453 1 98.56 177 ILE A O 1
ATOM 1378 N N . THR A 1 178 ? 10.859 17.203 11.023 1 98.56 178 THR A N 1
ATOM 1379 C CA . THR A 1 178 ? 10.727 18.469 10.289 1 98.56 178 THR A CA 1
ATOM 1380 C C . THR A 1 178 ? 9.398 18.516 9.539 1 98.56 178 THR A C 1
ATOM 1382 O O . THR A 1 178 ? 8.844 19.594 9.328 1 98.56 178 THR A O 1
ATOM 1385 N N . ILE A 1 179 ? 8.898 17.406 9.094 1 98.62 179 ILE A N 1
ATOM 1386 C CA . ILE A 1 179 ? 7.691 17.422 8.273 1 98.62 179 ILE A CA 1
ATOM 1387 C C . ILE A 1 179 ? 6.504 16.938 9.102 1 98.62 179 ILE A C 1
ATOM 1389 O O . ILE A 1 179 ? 5.562 17.688 9.352 1 98.62 179 ILE A O 1
ATOM 1393 N N . HIS A 1 180 ? 6.539 15.711 9.594 1 98.88 180 HIS A N 1
ATOM 1394 C CA . HIS A 1 180 ? 5.371 15.086 10.203 1 98.88 180 HIS A CA 1
ATOM 1395 C C . HIS A 1 180 ? 5.023 15.75 11.539 1 98.88 180 HIS A C 1
ATOM 1397 O O . HIS A 1 180 ? 3.871 16.125 11.766 1 98.88 180 HIS A O 1
ATOM 1403 N N . VAL A 1 181 ? 6.008 15.906 12.406 1 98.88 181 VAL A N 1
ATOM 1404 C CA . VAL A 1 181 ? 5.738 16.531 13.703 1 98.88 181 VAL A CA 1
ATOM 1405 C C . VAL A 1 181 ? 5.367 18 13.508 1 98.88 181 VAL A C 1
ATOM 1407 O O . VAL A 1 181 ? 4.375 18.469 14.062 1 98.88 181 VAL A O 1
ATOM 1410 N N . PHE A 1 182 ? 6.117 18.672 12.742 1 98.88 182 PHE A N 1
ATOM 1411 C CA . PHE A 1 182 ? 5.832 20.078 12.477 1 98.88 182 PHE A CA 1
ATOM 1412 C C . PHE A 1 182 ? 4.41 20.266 11.961 1 98.88 182 PHE A C 1
ATOM 1414 O O . PHE A 1 182 ? 3.658 21.094 12.469 1 98.88 182 PHE A O 1
ATOM 1421 N N . SER A 1 183 ? 4.051 19.547 10.93 1 98.81 183 SER A N 1
ATOM 1422 C CA . SER A 1 183 ? 2.764 19.734 10.266 1 98.81 183 SER A CA 1
ATOM 1423 C C . SER A 1 183 ? 1.606 19.391 11.195 1 98.81 183 SER A C 1
ATOM 1425 O O . S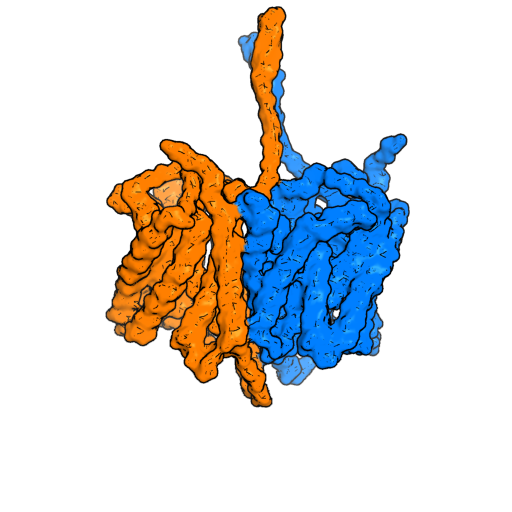ER A 1 183 ? 0.566 20.062 11.172 1 98.81 183 SER A O 1
ATOM 1427 N N . CYS A 1 184 ? 1.79 18.344 11.961 1 98.81 184 CYS A N 1
ATOM 1428 C CA . CYS A 1 184 ? 0.759 17.938 12.914 1 98.81 184 CYS A CA 1
ATOM 1429 C C . CYS A 1 184 ? 0.449 19.062 13.891 1 98.81 184 CYS A C 1
ATOM 1431 O O . CYS A 1 184 ? -0.701 19.484 14.016 1 98.81 184 CYS A O 1
ATOM 1433 N N . TYR A 1 185 ? 1.444 19.578 14.508 1 98.81 185 TYR A N 1
ATOM 1434 C CA . TYR A 1 185 ? 1.204 20.531 15.586 1 98.81 185 TYR A CA 1
ATOM 1435 C C . TYR A 1 185 ? 0.881 21.906 15.023 1 98.81 185 TYR A C 1
ATOM 1437 O O . TYR A 1 185 ? 0.13 22.672 15.633 1 98.81 185 TYR A O 1
ATOM 1445 N N . PHE A 1 186 ? 1.413 22.266 13.898 1 98.88 186 PHE A N 1
ATOM 1446 C CA . PHE A 1 186 ? 0.929 23.453 13.203 1 98.88 186 PHE A CA 1
ATOM 1447 C C . PHE A 1 186 ? -0.568 23.344 12.945 1 98.88 186 PHE A C 1
ATOM 1449 O O . PHE A 1 186 ? -1.32 24.281 13.25 1 98.88 186 PHE A O 1
ATOM 1456 N N . GLY A 1 187 ? -1.004 22.203 12.359 1 98.81 187 GLY A N 1
ATOM 1457 C CA . GLY A 1 187 ? -2.412 22 12.055 1 98.81 187 GLY A CA 1
ATOM 1458 C C . GLY A 1 187 ? -3.299 22.031 13.289 1 98.81 187 GLY A C 1
ATOM 1459 O O . GLY A 1 187 ? -4.387 22.609 13.258 1 98.81 187 GLY A O 1
ATOM 1460 N N . LEU A 1 188 ? -2.857 21.391 14.352 1 98.31 188 LEU A N 1
ATOM 1461 C CA . LEU A 1 188 ? -3.625 21.406 15.594 1 98.31 188 LEU A CA 1
ATOM 1462 C C . LEU A 1 188 ? -3.721 22.812 16.172 1 98.31 188 LEU A C 1
ATOM 1464 O O . LEU A 1 188 ? -4.754 23.188 16.719 1 98.31 188 LEU A O 1
ATOM 1468 N N . GLY A 1 189 ? -2.598 23.562 16.094 1 98.38 189 GLY A N 1
ATOM 1469 C CA . GLY A 1 189 ? -2.65 24.953 16.5 1 98.38 189 GLY A CA 1
ATOM 1470 C C . GLY A 1 189 ? -3.672 25.766 15.711 1 98.38 189 GLY A C 1
ATOM 1471 O O . GLY A 1 189 ? -4.434 26.531 16.281 1 98.38 189 GLY A O 1
ATOM 1472 N N . VAL A 1 190 ? -3.666 25.547 14.414 1 98.44 190 VAL A N 1
ATOM 1473 C CA . VAL A 1 190 ? -4.637 26.234 13.562 1 98.44 190 VAL A CA 1
ATOM 1474 C C . VAL A 1 190 ? -6.055 25.859 14 1 98.44 190 VAL A C 1
ATOM 1476 O O . VAL A 1 190 ? -6.918 26.734 14.141 1 98.44 190 VAL A O 1
ATOM 1479 N N . SER A 1 191 ? -6.277 24.578 14.164 1 97.19 191 SER A N 1
ATOM 1480 C CA . SER A 1 191 ? -7.594 24.094 14.555 1 97.19 191 SER A CA 1
ATOM 1481 C C . SER A 1 191 ? -8.047 24.703 15.875 1 97.19 191 SER A C 1
ATOM 1483 O O . SER A 1 191 ? -9.18 25.156 15.992 1 97.19 191 SER A O 1
ATOM 1485 N N . LYS A 1 192 ? -7.18 24.734 16.844 1 96.38 192 LYS A N 1
ATOM 1486 C CA . LYS A 1 192 ? -7.508 25.266 18.172 1 96.38 192 LYS A CA 1
ATOM 1487 C C . LYS A 1 192 ? -7.891 26.734 18.094 1 96.38 192 LYS A C 1
ATOM 1489 O O . LYS A 1 192 ? -8.867 27.172 18.703 1 96.38 192 LYS A O 1
ATOM 1494 N N . ALA A 1 193 ? -7.164 27.5 17.359 1 96.06 193 ALA A N 1
ATOM 1495 C CA . ALA A 1 193 ? -7.414 28.938 17.25 1 96.06 193 ALA A CA 1
ATOM 1496 C C . ALA A 1 193 ? -8.656 29.219 16.406 1 96.06 193 ALA A C 1
ATOM 1498 O O . ALA A 1 193 ? -9.422 30.125 16.703 1 96.06 193 ALA A O 1
ATOM 1499 N N . LEU A 1 194 ? -8.789 28.453 15.336 1 94.5 194 LEU A N 1
ATOM 1500 C CA . LEU A 1 194 ? -9.883 28.688 14.398 1 94.5 194 LEU A CA 1
ATOM 1501 C C . LEU A 1 194 ? -11.227 28.344 15.039 1 94.5 194 LEU A C 1
ATOM 1503 O O . LEU A 1 194 ? -12.195 29.094 14.875 1 94.5 194 LEU A O 1
ATOM 1507 N N . PHE A 1 195 ? -11.297 27.203 15.75 1 90.62 195 PHE A N 1
ATOM 1508 C CA . PHE A 1 195 ? -12.57 26.734 16.281 1 90.62 195 PHE A CA 1
ATOM 1509 C C . PHE A 1 195 ? -12.742 27.141 17.734 1 90.62 195 PHE A C 1
ATOM 1511 O O . PHE A 1 195 ? -13.828 27.016 18.297 1 90.62 195 PHE A O 1
ATOM 1518 N N . ARG A 1 196 ? -11.891 27.766 18.359 1 80.31 196 ARG A N 1
ATOM 1519 C CA . ARG A 1 196 ? -11.922 28.266 19.734 1 80.31 196 ARG A CA 1
ATOM 1520 C C . ARG A 1 196 ? -12.477 27.234 20.688 1 80.31 196 ARG A C 1
ATOM 1522 O O . ARG A 1 196 ? -12.359 26.031 20.453 1 80.31 196 ARG A O 1
ATOM 1529 N N . ALA A 1 197 ? -13.008 27.703 21.781 1 67.62 197 ALA A N 1
ATOM 1530 C CA . ALA A 1 197 ? -13.414 26.844 22.875 1 67.62 197 ALA A CA 1
ATOM 1531 C C . ALA A 1 197 ? -14.828 26.297 22.656 1 67.62 197 ALA A C 1
ATOM 1533 O O . ALA A 1 197 ? -15.438 25.75 23.578 1 67.62 197 ALA A O 1
ATOM 1534 N N . THR A 1 198 ? -15.258 26.344 21.453 1 68.12 198 THR A N 1
ATOM 1535 C CA . THR A 1 198 ? -16.594 25.797 21.234 1 68.12 198 THR A CA 1
ATOM 1536 C C . THR A 1 198 ? -16.516 24.328 20.859 1 68.12 198 THR A C 1
ATOM 1538 O O . THR A 1 198 ? -15.727 23.953 19.969 1 68.12 198 THR A O 1
ATOM 1541 N N . GLN A 1 199 ? -17.125 23.625 21.656 1 67.69 199 GLN A N 1
ATOM 1542 C CA . GLN A 1 199 ? -17.219 22.203 21.328 1 67.69 199 GLN A CA 1
ATOM 1543 C C . GLN A 1 199 ? -17.938 22 20 1 67.69 199 GLN A C 1
ATOM 1545 O O . GLN A 1 199 ? -19 22.578 19.766 1 67.69 199 GLN A O 1
ATOM 1550 N N . GLN A 1 200 ? -17.25 21.547 19.141 1 66.44 200 GLN A N 1
ATOM 1551 C CA . GLN A 1 200 ? -17.859 21.203 17.875 1 66.44 200 GLN A CA 1
ATOM 1552 C C . GLN A 1 200 ? -18.484 19.812 17.922 1 66.44 200 GLN A C 1
ATOM 1554 O O . GLN A 1 200 ? -17.766 18.812 18 1 66.44 200 GLN A O 1
ATOM 1559 N N . PRO A 1 201 ? -19.797 19.797 17.984 1 71.5 201 PRO A N 1
ATOM 1560 C CA . PRO A 1 201 ? -20.406 18.469 17.969 1 71.5 201 PRO A CA 1
ATOM 1561 C C . PRO A 1 201 ? -20.109 17.688 16.703 1 71.5 201 PRO A C 1
ATOM 1563 O O . PRO A 1 201 ? -19.781 18.281 15.672 1 71.5 201 PRO A O 1
ATOM 1566 N N . LEU A 1 202 ? -20.141 16.469 16.859 1 75.31 202 LEU A N 1
ATOM 1567 C CA . LEU A 1 202 ? -19.984 15.609 15.688 1 75.31 202 LEU A CA 1
ATOM 1568 C C . LEU A 1 202 ? -21.062 15.898 14.648 1 75.31 202 LEU A C 1
ATOM 1570 O O . LEU A 1 202 ? -22.266 15.914 14.977 1 75.31 202 LEU A O 1
ATOM 1574 N N . HIS A 1 203 ? -20.594 16.266 13.5 1 80.88 203 HIS A N 1
ATOM 1575 C CA . HIS A 1 203 ? -21.516 16.5 12.391 1 80.88 203 HIS A CA 1
ATOM 1576 C C . HIS A 1 203 ? -21.984 15.188 11.773 1 80.88 203 HIS A C 1
ATOM 1578 O O . HIS A 1 203 ? -21.172 14.273 11.57 1 80.88 203 HIS A O 1
ATOM 1584 N N . PRO A 1 204 ? -23.172 14.992 11.508 1 81.31 204 PRO A N 1
ATOM 1585 C CA . PRO A 1 204 ? -23.672 13.742 10.945 1 81.31 204 PRO A CA 1
ATOM 1586 C C . PRO A 1 204 ? -23 13.367 9.633 1 81.31 204 PRO A C 1
ATOM 1588 O O . PRO A 1 204 ? -22.828 12.188 9.328 1 81.31 204 PRO A O 1
ATOM 1591 N N . LYS A 1 205 ? -22.641 14.359 8.906 1 87.19 205 LYS A N 1
ATOM 1592 C CA . LYS A 1 205 ? -22.062 14.109 7.586 1 87.19 205 LYS A CA 1
ATOM 1593 C C . LYS A 1 205 ? -20.625 13.641 7.695 1 87.19 205 LYS A C 1
ATOM 1595 O O . LYS A 1 205 ? -20 13.258 6.695 1 87.19 205 LYS A O 1
ATOM 1600 N N . GLU A 1 206 ? -20.156 13.602 8.867 1 88.31 206 GLU A N 1
ATOM 1601 C CA . GLU A 1 206 ? -18.766 13.211 9.078 1 88.31 206 GLU A CA 1
ATOM 1602 C C . GLU A 1 206 ? -18.641 11.695 9.219 1 88.31 206 GLU A C 1
ATOM 1604 O O . GLU A 1 206 ? -17.531 11.156 9.141 1 88.31 206 GLU A O 1
ATOM 1609 N N . THR A 1 207 ? -19.75 11.031 9.422 1 87.12 207 THR A N 1
ATOM 1610 C CA . THR A 1 207 ? -19.703 9.586 9.633 1 87.12 207 THR A CA 1
ATOM 1611 C C . THR A 1 207 ? -19.406 8.859 8.328 1 87.12 207 THR A C 1
ATOM 1613 O O . THR A 1 207 ? -20.172 8.977 7.363 1 87.12 207 THR A O 1
ATOM 1616 N N . PRO A 1 208 ? -18.438 8.078 8.352 1 89.62 208 PRO A N 1
ATOM 1617 C CA . PRO A 1 208 ? -18.078 7.363 7.125 1 89.62 208 PRO A CA 1
ATOM 1618 C C . PRO A 1 208 ? -19.078 6.285 6.75 1 89.62 208 PRO A C 1
ATOM 1620 O O . PRO A 1 208 ? -19.812 5.793 7.613 1 89.62 208 PRO A O 1
ATOM 1623 N N . THR A 1 209 ? -19.203 6.027 5.449 1 88.44 209 THR A N 1
ATOM 1624 C CA . THR A 1 209 ? -19.938 4.891 4.91 1 88.44 209 THR A CA 1
ATOM 1625 C C . THR A 1 209 ? -18.984 3.777 4.48 1 88.44 209 THR A C 1
ATOM 1627 O O . THR A 1 209 ? -17.766 3.982 4.418 1 88.44 209 THR A O 1
ATOM 1630 N N . THR A 1 210 ? -19.547 2.637 4.203 1 86.44 210 THR A N 1
ATOM 1631 C CA . THR A 1 210 ? -18.75 1.509 3.746 1 86.44 210 THR A CA 1
ATOM 1632 C C . THR A 1 210 ? -18 1.866 2.469 1 86.44 210 THR A C 1
ATOM 1634 O O . THR A 1 210 ? -16.812 1.569 2.342 1 86.44 210 THR A O 1
ATOM 1637 N N . SER A 1 211 ? -18.734 2.525 1.614 1 87.44 211 SER A N 1
ATOM 1638 C CA . SER A 1 211 ? -18.125 2.881 0.337 1 87.44 211 SER A CA 1
ATOM 1639 C C . SER A 1 211 ? -17 3.908 0.522 1 87.44 211 SER A C 1
ATOM 1641 O O . SER A 1 211 ? -15.938 3.787 -0.076 1 87.44 211 SER A O 1
ATOM 1643 N N . SER A 1 212 ? -17.266 4.934 1.305 1 91.88 212 SER A N 1
ATOM 1644 C CA . SER A 1 212 ? -16.266 5.973 1.518 1 91.88 212 SER A CA 1
ATOM 1645 C C . SER A 1 212 ? -15.031 5.422 2.23 1 91.88 212 SER A C 1
ATOM 1647 O O . SER A 1 212 ? -13.898 5.766 1.884 1 91.88 212 SER A O 1
ATOM 1649 N N . ASP A 1 213 ? -15.25 4.496 3.139 1 92.56 213 ASP A N 1
ATOM 1650 C CA . ASP A 1 213 ? -14.133 3.889 3.863 1 92.56 213 ASP A CA 1
ATOM 1651 C C . ASP A 1 213 ? -13.328 2.967 2.953 1 92.56 213 ASP A C 1
ATOM 1653 O O . ASP A 1 213 ? -12.109 2.85 3.102 1 92.56 213 ASP A O 1
ATOM 1657 N N . LEU A 1 214 ? -14.047 2.297 2.129 1 91.81 214 LEU A N 1
ATOM 1658 C CA . LEU A 1 214 ? -13.352 1.417 1.195 1 91.81 214 LEU A CA 1
ATOM 1659 C C . LEU A 1 214 ? -12.422 2.215 0.286 1 91.81 214 LEU A C 1
ATOM 1661 O O . LEU A 1 214 ? -11.273 1.823 0.068 1 91.81 214 LEU A O 1
ATOM 1665 N N . MET A 1 215 ? -12.891 3.332 -0.22 1 93.31 215 MET A N 1
ATOM 1666 C CA . MET A 1 215 ? -12.055 4.195 -1.053 1 93.31 215 MET A CA 1
ATOM 1667 C C . MET A 1 215 ? -10.875 4.738 -0.26 1 93.31 215 MET A C 1
ATOM 1669 O O . MET A 1 215 ? -9.75 4.801 -0.772 1 93.31 215 MET A O 1
ATOM 1673 N N . SER A 1 216 ? -11.195 5.094 0.917 1 96 216 SER A N 1
ATOM 1674 C CA . SER A 1 216 ? -10.141 5.594 1.795 1 96 216 SER A CA 1
ATOM 1675 C C . SER A 1 216 ? -9.086 4.527 2.053 1 96 216 SER A C 1
ATOM 1677 O O . SER A 1 216 ? -7.891 4.832 2.125 1 96 216 SER A O 1
ATOM 1679 N N . LEU A 1 217 ? -9.5 3.295 2.219 1 96.25 217 LEU A N 1
ATOM 1680 C CA . LEU A 1 217 ? -8.562 2.197 2.438 1 96.25 217 LEU A CA 1
ATOM 1681 C C . LEU A 1 217 ? -7.668 1.994 1.22 1 96.25 217 LEU A C 1
ATOM 1683 O O . LEU A 1 217 ? -6.473 1.737 1.36 1 96.25 217 LEU A O 1
ATOM 1687 N N . VAL A 1 218 ? -8.195 2.109 0.053 1 96.38 218 VAL A N 1
ATOM 1688 C CA . VAL A 1 218 ? -7.387 2.021 -1.159 1 96.38 218 VAL A CA 1
ATOM 1689 C C . VAL A 1 218 ? -6.316 3.113 -1.151 1 96.38 218 VAL A C 1
ATOM 1691 O O . VAL A 1 218 ? -5.152 2.854 -1.465 1 96.38 218 VAL A O 1
ATOM 1694 N N . GLY A 1 219 ? -6.738 4.316 -0.801 1 97.94 219 GLY A N 1
ATOM 1695 C CA . GLY A 1 219 ? -5.77 5.391 -0.65 1 97.94 219 GLY A CA 1
ATOM 1696 C C . GLY A 1 219 ? -4.672 5.066 0.346 1 97.94 219 GLY A C 1
ATOM 1697 O O . GLY A 1 219 ? -3.498 5.344 0.095 1 97.94 219 GLY A O 1
ATOM 1698 N N . THR A 1 220 ? -5.031 4.465 1.421 1 98 220 THR A N 1
ATOM 1699 C CA . THR A 1 220 ? -4.09 4.059 2.459 1 98 220 THR A CA 1
ATOM 1700 C C . THR A 1 220 ? -3.068 3.068 1.904 1 98 220 THR A C 1
ATOM 1702 O O . THR A 1 220 ? -1.871 3.188 2.174 1 98 220 THR A O 1
ATOM 1705 N N . LEU A 1 221 ? -3.549 2.139 1.149 1 98 221 LEU A N 1
ATOM 1706 C CA . LEU A 1 221 ? -2.668 1.119 0.59 1 98 221 LEU A CA 1
ATOM 1707 C C . LEU A 1 221 ? -1.697 1.729 -0.415 1 98 221 LEU A C 1
ATOM 1709 O O . LEU A 1 221 ? -0.537 1.319 -0.492 1 98 221 LEU A O 1
ATOM 1713 N N . ILE A 1 222 ? -2.127 2.678 -1.178 1 97.88 222 ILE A N 1
ATOM 1714 C CA . ILE A 1 222 ? -1.245 3.373 -2.107 1 97.88 222 ILE A CA 1
ATOM 1715 C C . ILE A 1 222 ? -0.18 4.145 -1.33 1 97.88 222 ILE A C 1
ATOM 1717 O O . ILE A 1 222 ? 1 4.113 -1.687 1 97.88 222 ILE A O 1
ATOM 1721 N N . LEU A 1 223 ? -0.576 4.816 -0.272 1 98.31 223 LEU A N 1
ATOM 1722 C CA . LEU A 1 223 ? 0.384 5.492 0.592 1 98.31 223 LEU A CA 1
ATOM 1723 C C . LEU A 1 223 ? 1.396 4.504 1.16 1 98.31 223 LEU A C 1
ATOM 1725 O O . LEU A 1 223 ? 2.6 4.777 1.172 1 98.31 223 LEU A O 1
ATOM 1729 N N . TRP A 1 224 ? 0.898 3.416 1.582 1 98.38 224 TRP A N 1
ATOM 1730 C CA . TRP A 1 224 ? 1.739 2.389 2.184 1 98.38 224 TRP A CA 1
ATOM 1731 C C . TRP A 1 224 ? 2.809 1.914 1.204 1 98.38 224 TRP A C 1
ATOM 1733 O O . TRP A 1 224 ? 3.984 1.81 1.561 1 98.38 224 TRP A O 1
ATOM 1743 N N . VAL A 1 225 ? 2.447 1.713 -0.052 1 97.94 225 VAL A N 1
ATOM 1744 C CA . VAL A 1 225 ? 3.328 1.142 -1.064 1 97.94 225 VAL A CA 1
ATOM 1745 C C . VAL A 1 225 ? 4.469 2.111 -1.364 1 97.94 225 VAL A C 1
ATOM 1747 O O . VAL A 1 225 ? 5.617 1.697 -1.533 1 97.94 225 VAL A O 1
ATOM 1750 N N . PHE A 1 226 ? 4.219 3.373 -1.372 1 98.06 226 PHE A N 1
ATOM 1751 C CA . PHE A 1 226 ? 5.211 4.301 -1.903 1 98.06 226 PHE A CA 1
ATOM 1752 C C . PHE A 1 226 ? 5.902 5.055 -0.775 1 98.06 226 PHE A C 1
ATOM 1754 O O . PHE A 1 226 ? 6.742 5.922 -1.025 1 98.06 226 PHE A O 1
ATOM 1761 N N . TRP A 1 227 ? 5.629 4.684 0.448 1 98.44 227 TRP A N 1
ATOM 1762 C CA . TRP A 1 227 ? 6.234 5.359 1.591 1 98.44 227 TRP A CA 1
ATOM 1763 C C . TRP A 1 227 ? 7.746 5.172 1.599 1 98.44 227 TRP A C 1
ATOM 1765 O O . TRP A 1 227 ? 8.492 6.09 1.953 1 98.44 227 TRP A O 1
ATOM 1775 N N . PRO A 1 228 ? 8.312 4.012 1.194 1 97.69 228 PRO A N 1
ATOM 1776 C CA . PRO A 1 228 ? 9.766 3.867 1.164 1 97.69 228 PRO A CA 1
ATOM 1777 C C . PRO A 1 228 ? 10.438 4.859 0.217 1 97.69 228 PRO A C 1
ATOM 1779 O O . PRO A 1 228 ? 11.531 5.355 0.509 1 97.69 228 PRO A O 1
ATOM 1782 N N . SER A 1 229 ? 9.766 5.109 -0.922 1 97.06 229 SER A N 1
ATOM 1783 C CA . SER A 1 229 ? 10.305 6.102 -1.847 1 97.06 229 SER A CA 1
ATOM 1784 C C . SER A 1 229 ? 10.344 7.488 -1.211 1 97.06 229 SER A C 1
ATOM 1786 O O . SER A 1 229 ? 11.305 8.234 -1.406 1 97.06 229 SER A O 1
ATOM 1788 N N . PHE A 1 230 ? 9.359 7.797 -0.467 1 97.56 230 PHE A N 1
ATOM 1789 C CA . PHE A 1 230 ? 9.242 9.086 0.201 1 97.56 230 PHE A CA 1
ATOM 1790 C C . PHE A 1 230 ? 10.383 9.289 1.194 1 97.56 230 PHE A C 1
ATOM 1792 O O . PHE A 1 230 ? 10.961 10.375 1.272 1 97.56 230 PHE A O 1
ATOM 1799 N N . VAL A 1 231 ? 10.742 8.266 1.899 1 97.75 231 VAL A N 1
ATOM 1800 C CA . VAL A 1 231 ? 11.758 8.352 2.939 1 97.75 231 VAL A CA 1
ATOM 1801 C C . VAL A 1 231 ? 13.148 8.305 2.309 1 97.75 231 VAL A C 1
ATOM 1803 O O . VAL A 1 231 ? 14.062 9.016 2.736 1 97.75 231 VAL A O 1
ATOM 1806 N N . ALA A 1 232 ? 13.328 7.551 1.244 1 96.31 232 ALA A N 1
ATOM 1807 C CA . ALA A 1 232 ? 14.664 7.191 0.766 1 96.31 232 ALA A CA 1
ATOM 1808 C C . ALA A 1 232 ? 15.164 8.188 -0.277 1 96.31 232 ALA A C 1
ATOM 1810 O O . ALA A 1 232 ? 16.359 8.234 -0.577 1 96.31 232 ALA A O 1
ATOM 1811 N N . VAL A 1 233 ? 14.297 8.977 -0.823 1 94.31 233 VAL A N 1
ATOM 1812 C CA . VAL A 1 233 ? 14.609 9.742 -2.025 1 94.31 233 VAL A CA 1
ATOM 1813 C C . VAL A 1 233 ? 15.734 10.742 -1.728 1 94.31 233 VAL A C 1
ATOM 1815 O O . VAL A 1 233 ? 16.578 11 -2.584 1 94.31 233 VAL A O 1
ATOM 1818 N N . LEU A 1 234 ? 15.844 11.25 -0.493 1 91.31 234 LEU A N 1
ATOM 1819 C CA . LEU A 1 234 ? 16.828 12.281 -0.194 1 91.31 234 LEU A CA 1
ATOM 1820 C C . LEU A 1 234 ? 18.047 11.68 0.485 1 91.31 234 LEU A C 1
ATOM 1822 O O . LEU A 1 234 ? 18.969 12.406 0.877 1 91.31 234 LEU A O 1
ATOM 1826 N N . CYS A 1 235 ? 18.016 10.367 0.641 1 92.62 235 CYS A N 1
ATOM 1827 C CA . CYS A 1 235 ? 19.172 9.703 1.245 1 92.62 235 CYS A CA 1
ATOM 1828 C C . CYS A 1 235 ? 20.344 9.656 0.276 1 92.62 235 CYS A C 1
ATOM 1830 O O . CYS A 1 235 ? 20.156 9.648 -0.941 1 92.62 235 CYS A O 1
ATOM 1832 N N . GLN A 1 236 ? 21.562 9.625 0.832 1 89 236 GLN A N 1
ATOM 1833 C CA . GLN A 1 236 ? 22.734 9.438 -0.004 1 89 236 GLN A CA 1
ATOM 1834 C C . GLN A 1 236 ? 22.672 8.109 -0.751 1 89 236 GLN A C 1
ATOM 1836 O O . GLN A 1 236 ? 22.422 7.066 -0.149 1 89 236 GLN A O 1
ATOM 1841 N N . PRO A 1 237 ? 22.906 8.219 -1.996 1 86.12 237 PRO A N 1
ATOM 1842 C CA . PRO A 1 237 ? 22.875 6.977 -2.77 1 86.12 237 PRO A CA 1
ATOM 1843 C C . PRO A 1 237 ? 23.844 5.93 -2.248 1 86.12 237 PRO A C 1
ATOM 1845 O O . PRO A 1 237 ? 24.953 6.27 -1.817 1 86.12 237 PRO A O 1
ATOM 1848 N N . GLY A 1 238 ? 23.516 4.625 -2.373 1 87.62 238 GLY A N 1
ATOM 1849 C CA . GLY A 1 238 ? 24.344 3.537 -1.874 1 87.62 238 GLY A CA 1
ATOM 1850 C C . GLY A 1 238 ? 23.781 2.881 -0.629 1 87.62 238 GLY A C 1
ATOM 1851 O O . GLY A 1 238 ? 22.594 2.535 -0.587 1 87.62 238 GLY A O 1
ATOM 1852 N N . ASP A 1 239 ? 24.578 2.756 0.37 1 88.19 239 ASP A N 1
ATOM 1853 C CA . ASP A 1 239 ? 24.203 1.982 1.55 1 88.19 239 ASP A CA 1
ATOM 1854 C C . ASP A 1 239 ? 23.125 2.699 2.355 1 88.19 239 ASP A C 1
ATOM 1856 O O . ASP A 1 239 ? 22.188 2.068 2.838 1 88.19 239 ASP A O 1
ATOM 1860 N N . ALA A 1 240 ? 23.297 3.979 2.508 1 91.88 240 ALA A N 1
ATOM 1861 C CA . ALA A 1 240 ? 22.344 4.738 3.311 1 91.88 240 ALA A CA 1
ATOM 1862 C C . ALA A 1 240 ? 20.938 4.656 2.717 1 91.88 240 ALA A C 1
ATOM 1864 O O . ALA A 1 240 ? 19.969 4.422 3.436 1 91.88 240 ALA A O 1
ATOM 1865 N N . GLN A 1 241 ? 20.859 4.852 1.449 1 92.62 241 GLN A N 1
ATOM 1866 C CA . GLN A 1 241 ? 19.562 4.793 0.772 1 92.62 241 GLN A CA 1
ATOM 1867 C C . GLN A 1 241 ? 19 3.377 0.8 1 92.62 241 GLN A C 1
ATOM 1869 O O . GLN A 1 241 ? 17.797 3.193 0.989 1 92.62 241 GLN A O 1
ATOM 1874 N N . HIS A 1 242 ? 19.844 2.441 0.592 1 92.12 242 HIS A N 1
ATOM 1875 C CA . HIS A 1 242 ? 19.438 1.044 0.646 1 92.12 242 HIS A CA 1
ATOM 1876 C C . HIS A 1 242 ? 18.875 0.687 2.02 1 92.12 242 HIS A C 1
ATOM 1878 O O . HIS A 1 242 ? 17.828 0.049 2.125 1 92.12 242 HIS A O 1
ATOM 1884 N N . ARG A 1 243 ? 19.5 1.13 3.037 1 93.19 243 ARG A N 1
ATOM 1885 C CA . ARG A 1 243 ? 19.047 0.892 4.398 1 93.19 243 ARG A CA 1
ATOM 1886 C C . ARG A 1 243 ? 17.719 1.608 4.656 1 93.19 243 ARG A C 1
ATOM 1888 O O . ARG A 1 243 ? 16.844 1.078 5.344 1 93.19 243 ARG A O 1
ATOM 1895 N N . ALA A 1 244 ? 17.609 2.781 4.16 1 96.25 244 ALA A N 1
ATOM 1896 C CA . ALA A 1 244 ? 16.391 3.545 4.352 1 96.25 244 ALA A CA 1
ATOM 1897 C C . ALA A 1 244 ? 15.188 2.803 3.771 1 96.25 244 ALA A C 1
ATOM 1899 O O . ALA A 1 244 ? 14.109 2.77 4.379 1 96.25 244 ALA A O 1
ATOM 1900 N N . ILE A 1 245 ? 15.406 2.225 2.635 1 95.69 245 ILE A N 1
ATOM 1901 C CA . ILE A 1 245 ? 14.344 1.458 1.991 1 95.69 245 ILE A CA 1
ATOM 1902 C C . ILE A 1 245 ? 13.969 0.259 2.861 1 95.69 245 ILE A C 1
ATOM 1904 O O . ILE A 1 245 ? 12.797 0.05 3.174 1 95.69 245 ILE A O 1
ATOM 1908 N N . LEU A 1 246 ? 14.938 -0.456 3.303 1 94.69 246 LEU A N 1
ATOM 1909 C CA . LEU A 1 246 ? 14.711 -1.687 4.055 1 94.69 246 LEU A CA 1
ATOM 1910 C C . LEU A 1 246 ? 14.117 -1.385 5.426 1 94.69 246 LEU A C 1
ATOM 1912 O O . LEU A 1 246 ? 13.148 -2.023 5.84 1 94.69 246 LEU A O 1
ATOM 1916 N N . ASN A 1 247 ? 14.664 -0.408 6.113 1 96.94 247 ASN A N 1
ATOM 1917 C CA . ASN A 1 247 ? 14.156 -0.043 7.43 1 96.94 247 ASN A CA 1
ATOM 1918 C C . ASN A 1 247 ? 12.711 0.451 7.352 1 96.94 247 ASN A C 1
ATOM 1920 O O . ASN A 1 247 ? 11.898 0.153 8.227 1 96.94 247 ASN A O 1
ATOM 1924 N N . THR A 1 248 ? 12.453 1.187 6.332 1 98.06 248 THR A N 1
ATOM 1925 C CA . THR A 1 248 ? 11.086 1.686 6.168 1 98.06 248 THR A CA 1
ATOM 1926 C C . THR A 1 248 ? 10.117 0.536 5.918 1 98.06 248 THR A C 1
ATOM 1928 O O . THR A 1 248 ? 9.047 0.475 6.527 1 98.06 248 THR A O 1
ATOM 1931 N N . LEU A 1 249 ? 10.5 -0.362 5.066 1 96.62 249 LEU A N 1
ATOM 1932 C CA . LEU A 1 249 ? 9.648 -1.508 4.766 1 96.62 249 LEU A CA 1
ATOM 1933 C C . LEU A 1 249 ? 9.414 -2.348 6.016 1 96.62 249 LEU A C 1
ATOM 1935 O O . LEU A 1 249 ? 8.281 -2.764 6.285 1 96.62 249 LEU A O 1
ATOM 1939 N N . LEU A 1 250 ? 10.453 -2.582 6.758 1 95.69 250 LEU A N 1
ATOM 1940 C CA . LEU A 1 250 ? 10.328 -3.373 7.977 1 95.69 250 LEU A CA 1
ATOM 1941 C C . LEU A 1 250 ? 9.422 -2.68 8.984 1 95.69 250 LEU A C 1
ATOM 1943 O O . LEU A 1 250 ? 8.547 -3.316 9.578 1 95.69 250 LEU A O 1
ATOM 1947 N N . ALA A 1 251 ? 9.609 -1.414 9.172 1 98 251 ALA A N 1
ATOM 1948 C CA . ALA A 1 251 ? 8.789 -0.665 10.117 1 98 251 ALA A CA 1
ATOM 1949 C C . ALA A 1 251 ? 7.32 -0.669 9.68 1 98 251 ALA A C 1
ATOM 1951 O O . ALA A 1 251 ? 6.426 -0.848 10.508 1 98 251 ALA A O 1
ATOM 1952 N N . MET A 1 252 ? 7.117 -0.535 8.43 1 97.88 252 MET A N 1
ATOM 1953 C CA . MET A 1 252 ? 5.758 -0.432 7.906 1 97.88 252 MET A CA 1
ATOM 1954 C C . MET A 1 252 ? 5.051 -1.782 7.961 1 97.88 252 MET A C 1
ATOM 1956 O O . MET A 1 252 ? 3.857 -1.851 8.266 1 97.88 252 MET A O 1
ATOM 1960 N N . THR A 1 253 ? 5.738 -2.854 7.641 1 96.38 253 THR A N 1
ATOM 1961 C CA . THR A 1 253 ? 5.141 -4.18 7.742 1 96.38 253 THR A CA 1
ATOM 1962 C C . THR A 1 253 ? 4.773 -4.5 9.188 1 96.38 253 THR A C 1
ATOM 1964 O O . THR A 1 253 ? 3.699 -5.039 9.461 1 96.38 253 THR A O 1
ATOM 1967 N N . ALA A 1 254 ? 5.637 -4.137 10.086 1 96.25 254 ALA A N 1
ATOM 1968 C CA . ALA A 1 254 ? 5.383 -4.371 11.5 1 96.25 254 ALA A CA 1
ATOM 1969 C C . ALA A 1 254 ? 4.199 -3.545 11.992 1 96.25 254 ALA A C 1
ATOM 1971 O O . ALA A 1 254 ? 3.389 -4.023 12.789 1 96.25 254 ALA A O 1
ATOM 1972 N N . SER A 1 255 ? 4.168 -2.342 11.555 1 97.94 255 SER A N 1
ATOM 1973 C CA . SER A 1 255 ? 3.068 -1.493 12.008 1 97.94 255 SER A CA 1
ATOM 1974 C C . SER A 1 255 ? 1.731 -1.983 11.469 1 97.94 255 SER A C 1
ATOM 1976 O O . SER A 1 255 ? 0.71 -1.907 12.148 1 97.94 255 SER A O 1
ATOM 1978 N N . ALA A 1 256 ? 1.719 -2.477 10.258 1 96.88 256 ALA A N 1
ATOM 1979 C CA . ALA A 1 256 ? 0.495 -3.012 9.664 1 96.88 256 ALA A CA 1
ATOM 1980 C C . ALA A 1 256 ? -0.046 -4.18 10.484 1 96.88 256 ALA A C 1
ATOM 1982 O O . ALA A 1 256 ? -1.222 -4.195 10.852 1 96.88 256 ALA A O 1
ATOM 1983 N N . ILE A 1 257 ? 0.762 -5.094 10.812 1 95.5 257 ILE A N 1
ATOM 1984 C CA . ILE A 1 257 ? 0.356 -6.277 11.562 1 95.5 257 ILE A CA 1
ATOM 1985 C C . ILE A 1 257 ? -0.068 -5.875 12.969 1 95.5 257 ILE A C 1
ATOM 1987 O O . ILE A 1 257 ? -1.121 -6.297 13.453 1 95.5 257 ILE A O 1
ATOM 1991 N N . THR A 1 258 ? 0.703 -5.039 13.578 1 97.12 258 THR A N 1
ATOM 1992 C CA . THR A 1 258 ? 0.451 -4.637 14.953 1 97.12 258 THR A CA 1
ATOM 1993 C C . THR A 1 258 ? -0.84 -3.828 15.055 1 97.12 258 THR A C 1
ATOM 1995 O O . THR A 1 258 ? -1.549 -3.902 16.062 1 97.12 258 THR A O 1
ATOM 1998 N N . THR A 1 259 ? -1.124 -3.078 14.055 1 97.56 259 THR A N 1
ATOM 1999 C CA . THR A 1 259 ? -2.371 -2.322 14.047 1 97.56 259 THR A CA 1
ATOM 2000 C C . THR A 1 259 ? -3.572 -3.258 14.164 1 97.56 259 THR A C 1
ATOM 2002 O O . THR A 1 259 ? -4.508 -2.98 14.922 1 97.56 259 THR A O 1
ATOM 2005 N N . VAL A 1 260 ? -3.561 -4.336 13.43 1 95.5 260 VAL A N 1
ATOM 2006 C CA . VAL A 1 260 ? -4.66 -5.297 13.484 1 95.5 260 VAL A CA 1
ATOM 2007 C C . VAL A 1 260 ? -4.754 -5.895 14.883 1 95.5 260 VAL A C 1
ATOM 2009 O O . VAL A 1 260 ? -5.848 -6.016 15.445 1 95.5 260 VAL A O 1
ATOM 2012 N N . VAL A 1 261 ? -3.627 -6.145 15.469 1 95.56 261 VAL A N 1
ATOM 2013 C CA . VAL A 1 261 ? -3.576 -6.723 16.812 1 95.56 261 VAL A CA 1
ATOM 2014 C C . VAL A 1 261 ? -4.133 -5.727 17.828 1 95.56 261 VAL A C 1
ATOM 2016 O O . VAL A 1 261 ? -5.062 -6.043 18.562 1 95.56 261 VAL A O 1
ATOM 2019 N N . ALA A 1 262 ? -3.592 -4.559 17.797 1 96.31 262 ALA A N 1
ATOM 2020 C CA . ALA A 1 262 ? -3.965 -3.541 18.781 1 96.31 262 ALA A CA 1
ATOM 2021 C C . ALA A 1 262 ? -5.426 -3.137 18.609 1 96.31 262 ALA A C 1
ATOM 2023 O O . ALA A 1 262 ? -6.148 -2.99 19.609 1 96.31 262 ALA A O 1
ATOM 2024 N N . SER A 1 263 ? -5.824 -2.959 17.406 1 95.75 263 SER A N 1
ATOM 2025 C CA . SER A 1 263 ? -7.203 -2.562 17.141 1 95.75 263 SER A CA 1
ATOM 2026 C C . SER A 1 263 ? -8.188 -3.631 17.594 1 95.75 263 SER A C 1
ATOM 2028 O O . SER A 1 263 ? -9.211 -3.314 18.219 1 95.75 263 SER A O 1
ATOM 2030 N N . SER A 1 264 ? -7.926 -4.855 17.297 1 93.31 264 SER A N 1
ATOM 2031 C CA . SER A 1 264 ? -8.812 -5.965 17.641 1 93.31 264 SER A CA 1
ATOM 2032 C C . SER A 1 264 ? -8.859 -6.191 19.156 1 93.31 264 SER A C 1
ATOM 2034 O O . SER A 1 264 ? -9.922 -6.48 19.703 1 93.31 264 SER A O 1
ATOM 2036 N N . LEU A 1 265 ? -7.777 -6.023 19.859 1 93.31 265 LEU A N 1
ATOM 2037 C CA . LEU A 1 265 ? -7.711 -6.266 21.297 1 93.31 265 LEU A CA 1
ATOM 2038 C C . LEU A 1 265 ? -8.422 -5.16 22.062 1 93.31 265 LEU A C 1
ATOM 2040 O O . LEU A 1 265 ? -8.93 -5.391 23.172 1 93.31 265 LEU A O 1
ATOM 2044 N N . LEU A 1 266 ? -8.438 -4.039 21.547 1 91.12 266 LEU A N 1
ATOM 2045 C CA . LEU A 1 266 ? -9.031 -2.896 22.234 1 91.12 266 LEU A CA 1
ATOM 2046 C C . LEU A 1 266 ? -10.555 -2.961 22.156 1 91.12 266 LEU A C 1
ATOM 2048 O O . LEU A 1 266 ? -11.242 -2.367 23 1 91.12 266 LEU A O 1
ATOM 2052 N N . GLU A 1 267 ? -11.055 -3.625 21.156 1 86.62 267 GLU A N 1
ATOM 2053 C CA . GLU A 1 267 ? -12.508 -3.717 21 1 86.62 267 GLU A CA 1
ATOM 2054 C C . GLU A 1 267 ? -13.055 -4.977 21.672 1 86.62 267 GLU A C 1
ATOM 2056 O O . GLU A 1 267 ? -12.484 -6.059 21.516 1 86.62 267 GLU A O 1
ATOM 2061 N N . ARG A 1 268 ? -14.164 -4.848 22.344 1 84.12 268 ARG A N 1
ATOM 2062 C CA . ARG A 1 268 ? -14.766 -5.965 23.062 1 84.12 268 ARG A CA 1
ATOM 2063 C C . ARG A 1 268 ? -15.203 -7.066 22.109 1 84.12 268 ARG A C 1
ATOM 2065 O O . ARG A 1 268 ? -15.086 -8.25 22.422 1 84.12 268 ARG A O 1
ATOM 2072 N N . ASP A 1 269 ? -15.617 -6.637 20.953 1 86.75 269 ASP A N 1
ATOM 2073 C CA . ASP A 1 269 ? -16.125 -7.625 20 1 86.75 269 ASP A CA 1
ATOM 2074 C C . ASP A 1 269 ? -15.016 -8.102 19.062 1 86.75 269 ASP A C 1
ATOM 2076 O O . ASP A 1 269 ? -15.258 -8.914 18.172 1 86.75 269 ASP A O 1
ATOM 2080 N N . GLY A 1 270 ? -13.812 -7.508 19.203 1 89.25 270 GLY A N 1
ATOM 2081 C CA . GLY A 1 270 ? -12.656 -7.965 18.438 1 89.25 270 GLY A CA 1
ATOM 2082 C C . GLY A 1 270 ? -12.641 -7.449 17.016 1 89.25 270 GLY A C 1
ATOM 2083 O O . GLY A 1 270 ? -11.766 -7.82 16.234 1 89.25 270 GLY A O 1
ATOM 2084 N N . LYS A 1 271 ? -13.594 -6.613 16.703 1 91.25 271 LYS A N 1
ATOM 2085 C CA . LYS A 1 271 ? -13.68 -6.109 15.344 1 91.25 271 LYS A CA 1
ATOM 2086 C C . LYS A 1 271 ? -12.641 -5.023 15.086 1 91.25 271 LYS A C 1
ATOM 2088 O O . LYS A 1 271 ? -12.219 -4.332 16.016 1 91.25 271 LYS A O 1
ATOM 2093 N N . LEU A 1 272 ? -12.336 -4.883 13.852 1 93.44 272 LEU A N 1
ATOM 2094 C CA . LEU A 1 272 ? -11.336 -3.908 13.445 1 93.44 272 LEU A CA 1
ATOM 2095 C C . LEU A 1 272 ? -11.977 -2.574 13.086 1 93.44 272 LEU A C 1
ATOM 2097 O O . LEU A 1 272 ? -13.031 -2.541 12.445 1 93.44 272 LEU A O 1
ATOM 2101 N N . SER A 1 273 ? -11.344 -1.542 13.523 1 93.94 273 SER A N 1
ATOM 2102 C CA . SER A 1 273 ? -11.742 -0.202 13.109 1 93.94 273 SER A CA 1
ATOM 2103 C C . SER A 1 273 ? -11.047 0.202 11.812 1 93.94 273 SER A C 1
ATOM 2105 O O . SER A 1 273 ? -9.82 0.185 11.727 1 93.94 273 SER A O 1
ATOM 2107 N N . PRO A 1 274 ? -11.844 0.597 10.812 1 93.25 274 PRO A N 1
ATOM 2108 C CA . PRO A 1 274 ? -11.211 1.091 9.594 1 93.25 274 PRO A CA 1
ATOM 2109 C C . PRO A 1 274 ? -10.289 2.279 9.844 1 93.25 274 PRO A C 1
ATOM 2111 O O . PRO A 1 274 ? -9.227 2.389 9.219 1 93.25 274 PRO A O 1
ATOM 2114 N N . GLY A 1 275 ? -10.672 3.129 10.773 1 94.38 275 GLY A N 1
ATOM 2115 C CA . GLY A 1 275 ? -9.836 4.262 11.125 1 94.38 275 GLY A CA 1
ATOM 2116 C C . GLY A 1 275 ? -8.484 3.852 11.688 1 94.38 275 GLY A C 1
ATOM 2117 O O . GLY A 1 275 ? -7.457 4.441 11.344 1 94.38 275 GLY A O 1
ATOM 2118 N N . HIS A 1 276 ? -8.484 2.83 12.516 1 96.38 276 HIS A N 1
ATOM 2119 C CA . HIS A 1 276 ? -7.234 2.297 13.039 1 96.38 276 HIS A CA 1
ATOM 2120 C C . HIS A 1 276 ? -6.363 1.74 11.914 1 96.38 276 HIS A C 1
ATOM 2122 O O . HIS A 1 276 ? -5.156 1.992 11.875 1 96.38 276 HIS A O 1
ATOM 2128 N N . LEU A 1 277 ? -7.004 0.995 11.07 1 95.62 277 LEU A N 1
ATOM 2129 C CA . LEU A 1 277 ? -6.273 0.361 9.977 1 95.62 277 LEU A CA 1
ATOM 2130 C C . LEU A 1 277 ? -5.656 1.409 9.055 1 95.62 277 LEU A C 1
ATOM 2132 O O . LEU A 1 277 ? -4.488 1.292 8.672 1 95.62 277 LEU A O 1
ATOM 2136 N N . GLN A 1 278 ? -6.383 2.412 8.719 1 96.44 278 GLN A N 1
ATOM 2137 C CA . GLN A 1 278 ? -5.949 3.449 7.785 1 96.44 278 GLN A CA 1
ATOM 2138 C C . GLN A 1 278 ? -4.781 4.25 8.352 1 96.44 278 GLN A C 1
ATOM 2140 O O . GLN A 1 278 ? -3.891 4.668 7.613 1 96.44 278 GLN A O 1
ATOM 2145 N N . ASN A 1 279 ? -4.727 4.449 9.609 1 97.88 279 ASN A N 1
ATOM 2146 C CA . ASN A 1 279 ? -3.719 5.305 10.227 1 97.88 279 ASN A CA 1
ATOM 2147 C C . ASN A 1 279 ? -2.58 4.488 10.836 1 97.88 279 ASN A C 1
ATOM 2149 O O . ASN A 1 279 ? -1.407 4.773 10.586 1 97.88 279 ASN A O 1
ATOM 2153 N N . GLY A 1 280 ? -2.947 3.451 11.547 1 98.38 280 GLY A N 1
ATOM 2154 C CA . GLY A 1 280 ? -1.948 2.654 12.242 1 98.38 280 GLY A CA 1
ATOM 2155 C C . GLY A 1 280 ? -0.993 1.942 11.305 1 98.38 280 GLY A C 1
ATOM 2156 O O . GLY A 1 280 ? 0.184 1.767 11.625 1 98.38 280 GLY A O 1
ATOM 2157 N N . SER A 1 281 ? -1.477 1.508 10.148 1 98.12 281 SER A N 1
ATOM 2158 C CA . SER A 1 281 ? -0.643 0.789 9.188 1 98.12 281 SER A CA 1
ATOM 2159 C C . SER A 1 281 ? 0.438 1.693 8.609 1 98.12 281 SER A C 1
ATOM 2161 O O . SER A 1 281 ? 1.446 1.211 8.094 1 98.12 281 SER A O 1
ATOM 2163 N N . LEU A 1 282 ? 0.226 2.992 8.688 1 98.62 282 LEU A N 1
ATOM 2164 C CA . LEU A 1 282 ? 1.162 3.953 8.117 1 98.62 282 LEU A CA 1
ATOM 2165 C C . LEU A 1 282 ? 2.086 4.516 9.188 1 98.62 282 LEU A C 1
ATOM 2167 O O . LEU A 1 282 ? 3.098 5.148 8.875 1 98.62 282 LEU A O 1
ATOM 2171 N N . ALA A 1 283 ? 1.805 4.262 10.445 1 98.88 283 ALA A N 1
ATOM 2172 C CA . ALA A 1 283 ? 2.48 4.891 11.578 1 98.88 283 ALA A CA 1
ATOM 2173 C C . ALA A 1 283 ? 3.967 4.547 11.594 1 98.88 283 ALA A C 1
ATOM 2175 O O . ALA A 1 283 ? 4.801 5.383 11.945 1 98.88 283 ALA A O 1
ATOM 2176 N N . GLY A 1 284 ? 4.281 3.365 11.25 1 98.81 284 GLY A N 1
ATOM 2177 C CA . GLY A 1 284 ? 5.68 2.967 11.203 1 98.81 284 GLY A CA 1
ATOM 2178 C C . GLY A 1 284 ? 6.508 3.816 10.258 1 98.81 284 GLY A C 1
ATOM 2179 O O . GLY A 1 284 ? 7.684 4.082 10.531 1 98.81 284 GLY A O 1
ATOM 2180 N N . GLY A 1 285 ? 5.906 4.168 9.117 1 98.62 285 GLY A N 1
ATOM 2181 C CA . GLY A 1 285 ? 6.594 5.02 8.156 1 98.62 285 GLY A CA 1
ATOM 2182 C C . GLY A 1 285 ? 6.902 6.402 8.703 1 98.62 285 GLY A C 1
ATOM 2183 O O . GLY A 1 285 ? 7.969 6.957 8.438 1 98.62 285 GLY A O 1
ATOM 2184 N N . VAL A 1 286 ? 5.965 6.938 9.477 1 98.81 286 VAL A N 1
ATOM 2185 C CA . VAL A 1 286 ? 6.152 8.25 10.086 1 98.81 286 VAL A CA 1
ATOM 2186 C C . VAL A 1 286 ? 7.285 8.195 11.109 1 98.81 286 VAL A C 1
ATOM 2188 O O . VAL A 1 286 ? 8.156 9.07 11.133 1 98.81 286 VAL A O 1
ATOM 2191 N N . ALA A 1 287 ? 7.363 7.164 11.859 1 98.81 287 ALA A N 1
ATOM 2192 C CA . ALA A 1 287 ? 8.289 7.062 12.984 1 98.81 287 ALA A CA 1
ATOM 2193 C C . ALA A 1 287 ? 9.711 6.766 12.5 1 98.81 287 ALA A C 1
ATOM 2195 O O . ALA A 1 287 ? 10.68 7.309 13.031 1 98.81 287 ALA A O 1
ATOM 2196 N N . ILE A 1 288 ? 9.844 5.984 11.523 1 98.69 288 ILE A N 1
ATOM 2197 C CA . ILE A 1 288 ? 11.141 5.422 11.156 1 98.69 288 ILE A CA 1
ATOM 2198 C C . ILE A 1 288 ? 11.953 6.461 10.383 1 98.69 288 ILE A C 1
ATOM 2200 O O . ILE A 1 288 ? 13.18 6.348 10.281 1 98.69 288 ILE A O 1
ATOM 2204 N N . GLY A 1 289 ? 11.336 7.465 9.875 1 98.12 289 GLY A N 1
ATOM 2205 C CA . GLY A 1 289 ? 11.953 8.391 8.938 1 98.12 289 GLY A CA 1
ATOM 2206 C C . GLY A 1 289 ? 13.203 9.055 9.484 1 98.12 289 GLY A C 1
ATOM 2207 O O . GLY A 1 289 ? 14.172 9.258 8.75 1 98.12 289 GLY A O 1
ATOM 2208 N N . VAL A 1 290 ? 13.273 9.344 10.719 1 97.88 290 VAL A N 1
ATOM 2209 C CA . VAL A 1 290 ? 14.352 10.117 11.328 1 97.88 290 VAL A CA 1
ATOM 2210 C C . VAL A 1 290 ? 15.602 9.25 11.445 1 97.88 290 VAL A C 1
ATOM 2212 O O . VAL A 1 290 ? 16.719 9.758 11.43 1 97.88 290 VAL A O 1
ATOM 2215 N N . VAL A 1 291 ? 15.461 7.926 11.422 1 97.06 291 VAL A N 1
ATOM 2216 C CA . VAL A 1 291 ? 16.609 7.039 11.602 1 97.06 291 VAL A CA 1
ATOM 2217 C C . VAL A 1 291 ? 16.672 6.035 10.461 1 97.06 291 VAL A C 1
ATOM 2219 O O . VAL A 1 291 ? 17.344 5.008 10.555 1 97.06 291 VAL A O 1
ATOM 2222 N N . ALA A 1 292 ? 15.953 6.246 9.398 1 97.31 292 ALA A N 1
ATOM 2223 C CA . ALA A 1 292 ? 15.75 5.242 8.352 1 97.31 292 ALA A CA 1
ATOM 2224 C C . ALA A 1 292 ? 17.062 4.902 7.656 1 97.31 292 ALA A C 1
ATOM 2226 O O . ALA A 1 292 ? 17.281 3.766 7.23 1 97.31 292 ALA A O 1
ATOM 2227 N N . ASP A 1 293 ? 17.984 5.871 7.516 1 95.56 293 ASP A N 1
ATOM 2228 C CA . ASP A 1 293 ? 19.219 5.648 6.758 1 95.56 293 ASP A CA 1
ATOM 2229 C C . ASP A 1 293 ? 20.359 5.227 7.68 1 95.56 293 ASP A C 1
ATOM 2231 O O . ASP A 1 293 ? 21.484 5.02 7.223 1 95.56 293 ASP A O 1
ATOM 2235 N N . MET A 1 294 ? 20.094 5.141 8.922 1 92.44 294 MET A N 1
ATOM 2236 C CA . MET A 1 294 ? 21.141 4.824 9.891 1 92.44 294 MET A CA 1
ATOM 2237 C C . MET A 1 294 ? 21.359 3.316 9.969 1 92.44 294 MET A C 1
ATOM 2239 O O . MET A 1 294 ? 20.516 2.533 9.539 1 92.44 294 MET A O 1
ATOM 2243 N N . ALA A 1 295 ? 22.547 2.975 10.523 1 88.06 295 ALA A N 1
ATOM 2244 C CA . ALA A 1 295 ? 22.906 1.564 10.664 1 88.06 295 ALA A CA 1
ATOM 2245 C C . ALA A 1 295 ? 22.359 0.991 11.969 1 88.06 295 ALA A C 1
ATOM 2247 O O . ALA A 1 295 ? 23.125 0.474 12.789 1 88.06 295 ALA A O 1
ATOM 2248 N N . VAL A 1 296 ? 21.125 1.055 12.078 1 88.81 296 VAL A N 1
ATOM 2249 C CA . VAL A 1 296 ? 20.484 0.417 13.219 1 88.81 296 VAL A CA 1
ATOM 2250 C C . VAL A 1 296 ? 20.141 -1.032 12.883 1 88.81 296 VAL A C 1
ATOM 2252 O O . VAL A 1 296 ? 19.969 -1.376 11.711 1 88.81 296 VAL A O 1
ATOM 2255 N N . PRO A 1 297 ? 20.141 -1.865 13.938 1 91.31 297 PRO A N 1
ATOM 2256 C CA . PRO A 1 297 ? 19.734 -3.242 13.641 1 91.31 297 PRO A CA 1
ATOM 2257 C C . PRO A 1 297 ? 18.312 -3.34 13.102 1 91.31 297 PRO A C 1
ATOM 2259 O O . PRO A 1 297 ? 17.438 -2.574 13.508 1 91.31 297 PRO A O 1
ATOM 2262 N N . PRO A 1 298 ? 18.109 -4.301 12.227 1 93.25 298 PRO A N 1
ATOM 2263 C CA . PRO A 1 298 ? 16.781 -4.453 11.625 1 93.25 298 PRO A CA 1
ATOM 2264 C C . PRO A 1 298 ? 15.672 -4.602 12.656 1 93.25 298 PRO A C 1
ATOM 2266 O O . PRO A 1 298 ? 14.547 -4.137 12.445 1 93.25 298 PRO A O 1
ATOM 2269 N N . VAL A 1 299 ? 15.977 -5.168 13.773 1 94.62 299 VAL A N 1
ATOM 2270 C CA . VAL A 1 299 ? 14.977 -5.371 14.812 1 94.62 299 VAL A CA 1
ATOM 2271 C C . VAL A 1 299 ? 14.5 -4.02 15.352 1 94.62 299 VAL A C 1
ATOM 2273 O O . VAL A 1 299 ? 13.336 -3.873 15.734 1 94.62 299 VAL A O 1
ATOM 2276 N N . ALA A 1 300 ? 15.359 -3.074 15.359 1 95.81 300 ALA A N 1
ATOM 2277 C CA . ALA A 1 300 ? 14.984 -1.743 15.82 1 95.81 300 ALA A CA 1
ATOM 2278 C C . ALA A 1 300 ? 13.891 -1.144 14.938 1 95.81 300 ALA A C 1
ATOM 2280 O O . ALA A 1 300 ? 12.977 -0.479 15.438 1 95.81 300 ALA A O 1
ATOM 2281 N N . ALA A 1 301 ? 13.969 -1.355 13.625 1 96.81 301 ALA A N 1
ATOM 2282 C CA . ALA A 1 301 ? 12.945 -0.879 12.703 1 96.81 301 ALA A CA 1
ATOM 2283 C C . ALA A 1 301 ? 11.609 -1.577 12.961 1 96.81 301 ALA A C 1
ATOM 2285 O O . ALA A 1 301 ? 10.562 -0.933 12.977 1 96.81 301 ALA A O 1
ATOM 2286 N N . LEU A 1 302 ? 11.641 -2.871 13.172 1 96.5 302 LEU A N 1
ATOM 2287 C CA . LEU A 1 302 ? 10.43 -3.635 13.461 1 96.5 302 LEU A CA 1
ATOM 2288 C C . LEU A 1 302 ? 9.781 -3.154 14.758 1 96.5 302 LEU A C 1
ATOM 2290 O O . LEU A 1 302 ? 8.562 -2.984 14.828 1 96.5 302 LEU A O 1
ATOM 2294 N N . ALA A 1 303 ? 10.602 -2.957 15.742 1 97.31 303 ALA A N 1
ATOM 2295 C CA . ALA A 1 303 ? 10.117 -2.525 17.047 1 97.31 303 ALA A CA 1
ATOM 2296 C C . ALA A 1 303 ? 9.492 -1.136 16.969 1 97.31 303 ALA A C 1
ATOM 2298 O O . ALA A 1 303 ? 8.414 -0.899 17.516 1 97.31 303 ALA A O 1
ATOM 2299 N N . LEU A 1 304 ? 10.219 -0.263 16.328 1 98.06 304 LEU A N 1
ATOM 2300 C CA . LEU A 1 304 ? 9.703 1.097 16.203 1 98.06 304 LEU A CA 1
ATOM 2301 C C . LEU A 1 304 ? 8.391 1.109 15.43 1 98.06 304 LEU A C 1
ATOM 2303 O O . LEU A 1 304 ? 7.465 1.851 15.773 1 98.06 304 LEU A O 1
ATOM 2307 N N . GLY A 1 305 ? 8.297 0.314 14.344 1 98.31 305 GLY A N 1
ATOM 2308 C CA . GLY A 1 305 ? 7.047 0.173 13.617 1 98.31 305 GLY A CA 1
ATOM 2309 C C . GLY A 1 305 ? 5.914 -0.351 14.477 1 98.31 305 GLY A C 1
ATOM 2310 O O . GLY A 1 305 ? 4.809 0.198 14.461 1 98.31 305 GLY A O 1
ATOM 2311 N N . SER A 1 306 ? 6.191 -1.328 15.242 1 98.06 306 SER A N 1
ATOM 2312 C CA . SER A 1 306 ? 5.18 -1.92 16.109 1 98.06 306 SER A CA 1
ATOM 2313 C C . SER A 1 306 ? 4.73 -0.933 17.188 1 98.06 306 SER A C 1
ATOM 2315 O O . SER A 1 306 ? 3.529 -0.74 17.391 1 98.06 306 SER A O 1
ATOM 2317 N N . LEU A 1 307 ? 5.656 -0.312 17.797 1 98.44 307 LEU A N 1
ATOM 2318 C CA . LEU A 1 307 ? 5.336 0.623 18.875 1 98.44 307 LEU A CA 1
ATOM 2319 C C . LEU A 1 307 ? 4.555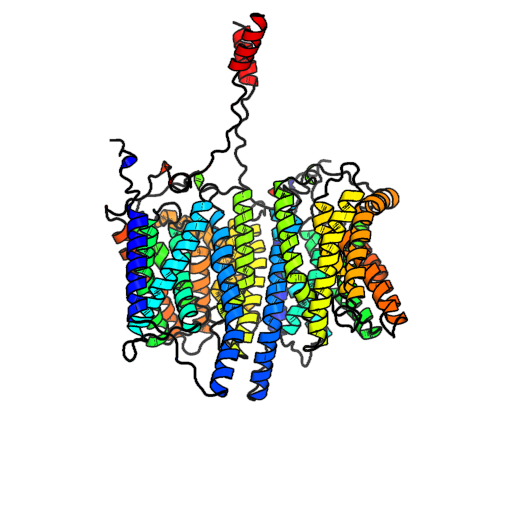 1.816 18.344 1 98.44 307 LEU A C 1
ATOM 2321 O O . LEU A 1 307 ? 3.654 2.326 19.016 1 98.44 307 LEU A O 1
ATOM 2325 N N . SER A 1 308 ? 4.945 2.268 17.203 1 98.75 308 SER A N 1
ATOM 2326 C CA . SER A 1 308 ? 4.246 3.41 16.609 1 98.75 308 SER A CA 1
ATOM 2327 C C . SER A 1 308 ? 2.783 3.082 16.344 1 98.75 308 SER A C 1
ATOM 2329 O O . SER A 1 308 ? 1.907 3.932 16.516 1 98.75 308 SER A O 1
ATOM 2331 N N . ALA A 1 309 ? 2.51 1.868 15.875 1 98.5 309 ALA A N 1
ATOM 2332 C CA . ALA A 1 309 ? 1.131 1.444 15.648 1 98.5 309 ALA A CA 1
ATOM 2333 C C . ALA A 1 309 ? 0.347 1.397 16.953 1 98.5 309 ALA A C 1
ATOM 2335 O O . ALA A 1 309 ? -0.82 1.792 17 1 98.5 309 ALA A O 1
ATOM 2336 N N . VAL A 1 310 ? 0.975 0.921 17.984 1 98.31 310 VAL A N 1
ATOM 2337 C CA . VAL A 1 310 ? 0.324 0.836 19.281 1 98.31 310 VAL A CA 1
ATOM 2338 C C . VAL A 1 310 ? -0.031 2.236 19.781 1 98.31 310 VAL A C 1
ATOM 2340 O O . VAL A 1 310 ? -1.162 2.484 20.203 1 98.31 310 VAL A O 1
ATOM 2343 N N . VAL A 1 311 ? 0.907 3.143 19.703 1 98.56 311 VAL A N 1
ATOM 2344 C CA . VAL A 1 311 ? 0.672 4.5 20.188 1 98.56 311 VAL A CA 1
ATOM 2345 C C . VAL A 1 311 ? -0.396 5.176 19.328 1 98.56 311 VAL A C 1
ATOM 2347 O O . VAL A 1 311 ? -1.222 5.934 19.844 1 98.56 311 VAL A O 1
ATOM 2350 N N . CYS A 1 312 ? -0.362 4.938 18.031 1 98.5 312 CYS A N 1
ATOM 2351 C CA . CYS A 1 312 ? -1.366 5.484 17.125 1 98.5 312 CYS A CA 1
ATOM 2352 C C . CYS A 1 312 ? -2.766 5.027 17.516 1 98.5 312 CYS A C 1
ATOM 2354 O O . CYS A 1 312 ? -3.664 5.852 17.703 1 98.5 312 CYS A O 1
ATOM 2356 N N . VAL A 1 313 ? -2.953 3.742 17.734 1 98.19 313 VAL A N 1
ATOM 2357 C CA . VAL A 1 313 ? -4.258 3.158 18.031 1 98.19 313 VAL A CA 1
ATOM 2358 C C . VAL A 1 313 ? -4.719 3.604 19.422 1 98.19 313 VAL A C 1
ATOM 2360 O O . VAL A 1 313 ? -5.879 3.982 19.609 1 98.19 313 VAL A O 1
ATOM 2363 N N . LEU A 1 314 ? -3.834 3.58 20.391 1 98.06 314 LEU A N 1
ATOM 2364 C CA . LEU A 1 314 ? -4.176 4.031 21.734 1 98.06 314 LEU A CA 1
ATOM 2365 C C . LEU A 1 314 ? -4.5 5.523 21.734 1 98.06 314 LEU A C 1
ATOM 2367 O O . LEU A 1 314 ? -5.336 5.977 22.516 1 98.06 314 LEU A O 1
ATOM 2371 N N . GLY A 1 315 ? -3.791 6.25 20.922 1 98.12 315 GLY A N 1
ATOM 2372 C CA . GLY A 1 315 ? -4.109 7.66 20.766 1 98.12 315 GLY A CA 1
ATOM 2373 C C . GLY A 1 315 ? -5.535 7.906 20.312 1 98.12 315 GLY A C 1
ATOM 2374 O O . GLY A 1 315 ? -6.238 8.742 20.891 1 98.12 315 GLY A O 1
ATOM 2375 N N . PHE A 1 316 ? -5.984 7.207 19.359 1 96.31 316 PHE A N 1
ATOM 2376 C CA . PHE A 1 316 ? -7.355 7.332 18.875 1 96.31 316 PHE A CA 1
ATOM 2377 C C . PHE A 1 316 ? -8.352 6.984 19.969 1 96.31 316 PHE A C 1
ATOM 2379 O O . PHE A 1 316 ? -9.383 7.641 20.109 1 96.31 316 PHE A O 1
ATOM 2386 N N . ARG A 1 317 ? -8.055 5.961 20.703 1 95.38 317 ARG A N 1
ATOM 2387 C CA . ARG A 1 317 ? -9.016 5.422 21.656 1 95.38 317 ARG A CA 1
ATOM 2388 C C . ARG A 1 317 ? -9.07 6.289 22.922 1 95.38 317 ARG A C 1
ATOM 2390 O O . ARG A 1 317 ? -10.156 6.52 23.469 1 95.38 317 ARG A O 1
ATOM 2397 N N . PHE A 1 318 ? -7.957 6.766 23.375 1 96.31 318 PHE A N 1
ATOM 2398 C CA . PHE A 1 318 ? -7.938 7.355 24.703 1 96.31 318 PHE A CA 1
ATOM 2399 C C . PHE A 1 318 ? -7.543 8.828 24.641 1 96.31 318 PHE A C 1
ATOM 2401 O O . PHE A 1 318 ? -8.141 9.664 25.312 1 96.31 318 PHE A O 1
ATOM 2408 N N . LEU A 1 319 ? -6.562 9.188 23.859 1 96.5 319 LEU A N 1
ATOM 2409 C CA . LEU A 1 319 ? -6.004 10.531 23.906 1 96.5 319 LEU A CA 1
ATOM 2410 C C . LEU A 1 319 ? -6.887 11.508 23.125 1 96.5 319 LEU A C 1
ATOM 2412 O O . LEU A 1 319 ? -7.113 12.633 23.578 1 96.5 319 LEU A O 1
ATOM 2416 N N . THR A 1 320 ? -7.289 11.109 21.938 1 95.12 320 THR A N 1
ATOM 2417 C CA . THR A 1 320 ? -8.102 11.984 21.109 1 95.12 320 THR A CA 1
ATOM 2418 C C . THR A 1 320 ? -9.344 12.453 21.859 1 95.12 320 THR A C 1
ATOM 2420 O O . THR A 1 320 ? -9.609 13.656 21.938 1 95.12 320 THR A O 1
ATOM 2423 N N . PRO A 1 321 ? -10.133 11.523 22.484 1 93.44 321 PRO A N 1
ATOM 2424 C CA . PRO A 1 321 ? -11.305 11.984 23.25 1 93.44 321 PRO A CA 1
ATOM 2425 C C . PRO A 1 321 ? -10.922 12.852 24.453 1 93.44 321 PRO A C 1
ATOM 2427 O O . PRO A 1 321 ? -11.656 13.781 24.797 1 93.44 321 PRO A O 1
ATOM 2430 N N . LEU A 1 322 ? -9.875 12.578 25.047 1 94.69 322 LEU A N 1
ATOM 2431 C CA . LEU A 1 322 ? -9.406 13.352 26.188 1 94.69 322 LEU A CA 1
ATOM 2432 C C . LEU A 1 322 ? -9.078 14.781 25.781 1 94.69 322 LEU A C 1
ATOM 2434 O O . LEU A 1 322 ? -9.469 15.742 26.453 1 94.69 322 LEU A O 1
ATOM 2438 N N . LEU A 1 323 ? -8.32 14.938 24.672 1 93 323 LEU A N 1
ATOM 2439 C CA . LEU A 1 323 ? -7.93 16.25 24.188 1 93 323 LEU A CA 1
ATOM 2440 C C . LEU A 1 323 ? -9.141 17.047 23.703 1 93 323 LEU A C 1
ATOM 2442 O O . LEU A 1 323 ? -9.211 18.266 23.875 1 93 323 LEU A O 1
ATOM 2446 N N . ALA A 1 324 ? -10.039 16.344 23.094 1 90.88 324 ALA A N 1
ATOM 2447 C CA . ALA A 1 324 ? -11.273 16.984 22.656 1 90.88 324 ALA A CA 1
ATOM 2448 C C . ALA A 1 324 ? -12.055 17.531 23.859 1 90.88 324 ALA A C 1
ATOM 2450 O O . ALA A 1 324 ? -12.586 18.641 23.812 1 90.88 324 ALA A O 1
ATOM 2451 N N . ARG A 1 325 ? -12.109 16.781 24.953 1 89.81 325 ARG A N 1
ATOM 2452 C CA . ARG A 1 325 ? -12.883 17.141 26.141 1 89.81 325 ARG A CA 1
ATOM 2453 C C . ARG A 1 325 ? -12.164 18.219 26.953 1 89.81 325 ARG A C 1
ATOM 2455 O O . ARG A 1 325 ? -12.773 19.203 27.359 1 89.81 325 ARG A O 1
ATOM 2462 N N . LYS A 1 326 ? -10.922 18.062 27.141 1 91.56 326 LYS A N 1
ATOM 2463 C CA . LYS A 1 326 ? -10.188 18.906 28.062 1 91.56 326 LYS A CA 1
ATOM 2464 C C . LYS A 1 326 ? -9.695 20.188 27.391 1 91.56 326 LYS A C 1
ATOM 2466 O O . LYS A 1 326 ? -9.648 21.25 28.016 1 91.56 326 LYS A O 1
ATOM 2471 N N . LEU A 1 327 ? -9.312 20.047 26.094 1 91.88 327 LEU A N 1
ATOM 2472 C CA . LEU A 1 327 ? -8.711 21.188 25.422 1 91.88 327 LEU A CA 1
ATOM 2473 C C . LEU A 1 327 ? -9.602 21.688 24.281 1 91.88 327 LEU A C 1
ATOM 2475 O O . LEU A 1 327 ? -9.273 22.672 23.625 1 91.88 327 LEU A O 1
ATOM 2479 N N . THR A 1 328 ? -10.719 20.984 24.031 1 91 328 THR A N 1
ATOM 2480 C CA . THR A 1 328 ? -11.609 21.312 22.938 1 91 328 THR A CA 1
ATOM 2481 C C . THR A 1 328 ? -10.844 21.344 21.609 1 91 328 THR A C 1
ATOM 2483 O O . THR A 1 328 ? -10.961 22.297 20.844 1 91 328 THR A O 1
ATOM 2486 N N . LEU A 1 329 ? -10 20.453 21.484 1 93.12 329 LEU A N 1
ATOM 2487 C CA . LEU A 1 329 ? -9.172 20.328 20.297 1 93.12 329 LEU A CA 1
ATOM 2488 C C . LEU A 1 329 ? -9.859 19.453 19.25 1 93.12 329 LEU A C 1
ATOM 2490 O O . LEU A 1 329 ? -10.273 18.328 19.531 1 93.12 329 LEU A O 1
ATOM 2494 N N . HIS A 1 330 ? -10.016 20.031 18.078 1 92.19 330 HIS A N 1
ATOM 2495 C CA . HIS A 1 330 ? -10.602 19.297 16.953 1 92.19 330 HIS A CA 1
ATOM 2496 C C . HIS A 1 330 ? -9.531 18.828 15.977 1 92.19 330 HIS A C 1
ATOM 2498 O O . HIS A 1 330 ? -8.75 19.641 15.469 1 92.19 330 HIS A O 1
ATOM 2504 N N . ASP A 1 331 ? -9.469 17.625 15.758 1 95.62 331 ASP A N 1
ATOM 2505 C CA . ASP A 1 331 ? -8.555 16.984 14.812 1 95.62 331 ASP A CA 1
ATOM 2506 C C . ASP A 1 331 ? -9.32 16.109 13.82 1 95.62 331 ASP A C 1
ATOM 2508 O O . ASP A 1 331 ? -9.469 14.906 14.023 1 95.62 331 ASP A O 1
ATOM 2512 N N . GLN A 1 332 ? -9.75 16.766 12.711 1 93.75 332 GLN A N 1
ATOM 2513 C CA . GLN A 1 332 ? -10.727 16.188 11.789 1 93.75 332 GLN A CA 1
ATOM 2514 C C . GLN A 1 332 ? -10.242 14.844 11.25 1 93.75 332 GLN A C 1
ATOM 2516 O O . GLN A 1 332 ? -11.008 13.875 11.188 1 93.75 332 GLN A O 1
ATOM 2521 N N . CYS A 1 333 ? -9.016 14.766 10.836 1 95.19 333 CYS A N 1
ATOM 2522 C CA . CYS A 1 333 ? -8.539 13.562 10.156 1 95.19 333 CYS A CA 1
ATOM 2523 C C . CYS A 1 333 ? -7.652 12.734 11.086 1 95.19 333 CYS A C 1
ATOM 2525 O O . CYS A 1 333 ? -7.043 11.758 10.656 1 95.19 333 CYS A O 1
ATOM 2527 N N . GLY A 1 334 ? -7.484 13.141 12.352 1 96.69 334 GLY A N 1
ATOM 2528 C CA . GLY A 1 334 ? -6.68 12.398 13.312 1 96.69 334 GLY A CA 1
ATOM 2529 C C . GLY A 1 334 ? -5.191 12.5 13.039 1 96.69 334 GLY A C 1
ATOM 2530 O O . GLY A 1 334 ? -4.461 11.516 13.188 1 96.69 334 GLY A O 1
ATOM 2531 N N . ILE A 1 335 ? -4.727 13.617 12.625 1 98.38 335 ILE A N 1
ATOM 2532 C CA . ILE A 1 335 ? -3.324 13.766 12.25 1 98.38 335 ILE A CA 1
ATOM 2533 C C . ILE A 1 335 ? -2.438 13.617 13.477 1 98.38 335 ILE A C 1
ATOM 2535 O O . ILE A 1 335 ? -1.272 13.227 13.367 1 98.38 335 ILE A O 1
ATOM 2539 N N . HIS A 1 336 ? -2.979 13.922 14.688 1 98.62 336 HIS A N 1
ATOM 2540 C CA . HIS A 1 336 ? -2.203 13.727 15.906 1 98.62 336 HIS A CA 1
ATOM 2541 C C . HIS A 1 336 ? -1.812 12.266 16.078 1 98.62 336 HIS A C 1
ATOM 2543 O O . HIS A 1 336 ? -0.687 11.961 16.484 1 98.62 336 HIS A O 1
ATOM 2549 N N . ASN A 1 337 ? -2.678 11.398 15.789 1 98.62 337 ASN A N 1
ATOM 2550 C CA . ASN A 1 337 ? -2.479 9.977 16.031 1 98.62 337 ASN A CA 1
ATOM 2551 C C . ASN A 1 337 ? -1.602 9.344 14.945 1 98.62 337 ASN A C 1
ATOM 2553 O O . ASN A 1 337 ? -0.888 8.375 15.211 1 98.62 337 ASN A O 1
ATOM 2557 N N . LEU A 1 338 ? -1.625 9.828 13.773 1 98.56 338 LEU A N 1
ATOM 2558 C CA . LEU A 1 338 ? -0.841 9.258 12.688 1 98.56 338 LEU A CA 1
ATOM 2559 C C . LEU A 1 338 ? 0.511 9.953 12.562 1 98.56 338 LEU A C 1
ATOM 2561 O O . LEU A 1 338 ? 1.527 9.297 12.312 1 98.56 338 LEU A O 1
ATOM 2565 N N . HIS A 1 339 ? 0.552 11.281 12.727 1 98.81 339 HIS A N 1
ATOM 2566 C CA . HIS A 1 339 ? 1.779 12.031 12.469 1 98.81 339 HIS A CA 1
ATOM 2567 C C . HIS A 1 339 ? 2.406 12.523 13.773 1 98.81 339 HIS A C 1
ATOM 2569 O O . HIS A 1 339 ? 3.629 12.469 13.938 1 98.81 339 HIS A O 1
ATOM 2575 N N . GLY A 1 340 ? 1.619 12.992 14.711 1 98.75 340 GLY A N 1
ATOM 2576 C CA . GLY A 1 340 ? 2.133 13.547 15.953 1 98.75 340 GLY A CA 1
ATOM 2577 C C . GLY A 1 340 ? 2.77 12.508 16.859 1 98.75 340 GLY A C 1
ATOM 2578 O O . GLY A 1 340 ? 3.986 12.516 17.062 1 98.75 340 GLY A O 1
ATOM 2579 N N . LEU A 1 341 ? 1.97 11.562 17.281 1 98.75 341 LEU A N 1
ATOM 2580 C CA . LEU A 1 341 ? 2.418 10.594 18.266 1 98.75 341 LEU A CA 1
ATOM 2581 C C . LEU A 1 341 ? 3.514 9.695 17.703 1 98.75 341 LEU A C 1
ATOM 2583 O O . LEU A 1 341 ? 4.594 9.578 18.281 1 98.75 341 LEU A O 1
ATOM 2587 N N . PRO A 1 342 ? 3.312 9.062 16.578 1 98.88 342 PRO A N 1
ATOM 2588 C CA . PRO A 1 342 ? 4.414 8.289 15.992 1 98.88 342 PRO A CA 1
ATOM 2589 C C . PRO A 1 342 ? 5.641 9.148 15.688 1 98.88 342 PRO A C 1
ATOM 2591 O O . PRO A 1 342 ? 6.773 8.68 15.812 1 98.88 342 PRO A O 1
ATOM 2594 N N . GLY A 1 343 ? 5.402 10.414 15.281 1 98.81 343 GLY A N 1
ATOM 2595 C CA . GLY A 1 343 ? 6.508 11.328 15.055 1 98.81 343 GLY A CA 1
ATOM 2596 C C . GLY A 1 343 ? 7.328 11.602 16.297 1 98.81 343 GLY A C 1
ATOM 2597 O O . GLY A 1 343 ? 8.562 11.586 16.25 1 98.81 343 GLY A O 1
ATOM 2598 N N . ILE A 1 344 ? 6.684 11.852 17.359 1 98.69 344 ILE A N 1
ATOM 2599 C CA . ILE A 1 344 ? 7.355 12.078 18.641 1 98.69 344 ILE A CA 1
ATOM 2600 C C . ILE A 1 344 ? 8.125 10.828 19.047 1 98.69 344 ILE A C 1
ATOM 2602 O O . ILE A 1 344 ? 9.266 10.914 19.5 1 98.69 344 ILE A O 1
ATOM 2606 N N . LEU A 1 345 ? 7.496 9.688 18.859 1 98.62 345 LEU A N 1
ATOM 2607 C CA . LEU A 1 345 ? 8.164 8.422 19.156 1 98.62 345 LEU A CA 1
ATOM 2608 C C . LEU A 1 345 ? 9.414 8.258 18.312 1 98.62 345 LEU A C 1
ATOM 2610 O O . LEU A 1 345 ? 10.469 7.852 18.812 1 98.62 345 LEU A O 1
ATOM 2614 N N . GLY A 1 346 ? 9.289 8.516 17.016 1 98.56 346 GLY A N 1
ATOM 2615 C CA . GLY A 1 346 ? 10.453 8.484 16.141 1 98.56 346 GLY A CA 1
ATOM 2616 C C . GLY A 1 346 ? 11.531 9.461 16.562 1 98.56 346 GLY A C 1
ATOM 2617 O O . GLY A 1 346 ? 12.719 9.117 16.594 1 98.56 346 GLY A O 1
ATOM 2618 N N . GLY A 1 347 ? 11.164 10.703 16.875 1 97.94 347 GLY A N 1
ATOM 2619 C CA . GLY A 1 347 ? 12.102 11.688 17.375 1 97.94 347 GLY A CA 1
ATOM 2620 C C . GLY A 1 347 ? 12.828 11.234 18.625 1 97.94 347 GLY A C 1
ATOM 2621 O O . GLY A 1 347 ? 14.047 11.406 18.75 1 97.94 347 GLY A O 1
ATOM 2622 N N . ALA A 1 348 ? 12.125 10.641 19.531 1 97.5 348 ALA A N 1
ATOM 2623 C CA . ALA A 1 348 ? 12.719 10.125 20.75 1 97.5 348 ALA A CA 1
ATOM 2624 C C . ALA A 1 348 ? 13.695 8.984 20.453 1 97.5 348 ALA A C 1
ATOM 2626 O O . ALA A 1 348 ? 14.766 8.898 21.062 1 97.5 348 ALA A O 1
ATOM 2627 N N . ALA A 1 349 ? 13.281 8.133 19.547 1 96.94 349 ALA A N 1
ATOM 2628 C CA . ALA A 1 349 ? 14.164 7.039 19.156 1 96.94 349 ALA A CA 1
ATOM 2629 C C . ALA A 1 349 ? 15.469 7.57 18.578 1 96.94 349 ALA A C 1
ATOM 2631 O O . ALA A 1 349 ? 16.531 6.984 18.781 1 96.94 349 ALA A O 1
ATOM 2632 N N . SER A 1 350 ? 15.375 8.672 17.875 1 96.19 350 SER A N 1
ATOM 2633 C CA . SER A 1 350 ? 16.578 9.25 17.281 1 96.19 350 SER A CA 1
ATOM 2634 C C . SER A 1 350 ? 17.5 9.836 18.328 1 96.19 350 SER A C 1
ATOM 2636 O O . SER A 1 350 ? 18.719 9.859 18.141 1 96.19 350 SER A O 1
ATOM 2638 N N . VAL A 1 351 ? 17.031 10.312 19.438 1 95.12 351 VAL A N 1
ATOM 2639 C CA . VAL A 1 351 ? 17.828 10.812 20.547 1 95.12 351 VAL A CA 1
ATOM 2640 C C . VAL A 1 351 ? 18.688 9.688 21.125 1 95.12 351 VAL A C 1
ATOM 2642 O O . VAL A 1 351 ? 19.844 9.906 21.484 1 95.12 351 VAL A O 1
ATOM 2645 N N . VAL A 1 352 ? 18.172 8.461 21.062 1 91.88 352 VAL A N 1
ATOM 2646 C CA . VAL A 1 352 ? 18.859 7.301 21.594 1 91.88 352 VAL A CA 1
ATOM 2647 C C . VAL A 1 352 ? 19.844 6.754 20.562 1 91.88 352 VAL A C 1
ATOM 2649 O O . VAL A 1 352 ? 20.922 6.258 20.922 1 91.88 352 VAL A O 1
ATOM 2652 N N . ALA A 1 353 ? 19.562 6.906 19.344 1 88.44 353 ALA A N 1
ATOM 2653 C CA . ALA A 1 353 ? 20.297 6.234 18.266 1 88.44 353 ALA A CA 1
ATOM 2654 C C . ALA A 1 353 ? 21.516 7.043 17.844 1 88.44 353 ALA A C 1
ATOM 2656 O O . ALA A 1 353 ? 22.5 6.488 17.344 1 88.44 353 ALA A O 1
ATOM 2657 N N . VAL A 1 354 ? 21.422 8.375 18.062 1 85.56 354 VAL A N 1
ATOM 2658 C CA . VAL A 1 354 ? 22.469 9.195 17.469 1 85.56 354 VAL A CA 1
ATOM 2659 C C . VAL A 1 354 ? 23.375 9.766 18.562 1 85.56 354 VAL A C 1
ATOM 2661 O O . VAL A 1 354 ? 22.953 9.906 19.703 1 85.56 354 VAL A O 1
ATOM 2664 N N . LEU A 1 355 ? 24.562 10.188 18.172 1 77.69 355 LEU A N 1
ATOM 2665 C CA . LEU A 1 355 ? 25.547 10.766 19.094 1 77.69 355 LEU A CA 1
ATOM 2666 C C . LEU A 1 355 ? 25.156 12.18 19.484 1 77.69 355 LEU A C 1
ATOM 2668 O O . LEU A 1 355 ? 25.391 12.594 20.625 1 77.69 355 LEU A O 1
ATOM 2672 N N . VAL A 1 356 ? 24.484 12.875 18.641 1 85.5 356 VAL A N 1
ATOM 2673 C CA . VAL A 1 356 ? 24.078 14.25 18.891 1 85.5 356 VAL A CA 1
ATOM 2674 C C . VAL A 1 356 ? 22.672 14.266 19.5 1 85.5 356 VAL A C 1
ATOM 2676 O O . VAL A 1 356 ? 21.797 14.992 19.031 1 85.5 356 VAL A O 1
ATOM 2679 N N . ALA A 1 357 ? 22.5 13.664 20.531 1 88.81 357 ALA A N 1
ATOM 2680 C CA . ALA A 1 357 ? 21.219 13.422 21.188 1 88.81 357 ALA A CA 1
ATOM 2681 C C . ALA A 1 357 ? 20.531 14.734 21.578 1 88.81 357 ALA A C 1
ATOM 2683 O O . ALA A 1 357 ? 19.328 14.898 21.375 1 88.81 357 ALA A O 1
ATOM 2684 N N . LEU A 1 358 ? 21.312 15.633 22.031 1 92.31 358 LEU A N 1
ATOM 2685 C CA . LEU A 1 358 ? 20.75 16.906 22.484 1 92.31 358 LEU A CA 1
ATOM 2686 C C . LEU A 1 358 ? 20.203 17.719 21.312 1 92.31 358 LEU A C 1
ATOM 2688 O O . LEU A 1 358 ? 19.203 18.406 21.453 1 92.31 358 LEU A O 1
ATOM 2692 N N . CYS A 1 359 ? 20.859 17.641 20.219 1 95.5 359 CYS A N 1
ATOM 2693 C CA . CYS A 1 359 ? 20.391 18.344 19.031 1 95.5 359 CYS A CA 1
ATOM 2694 C C . CYS A 1 359 ? 19.062 17.766 18.547 1 95.5 359 CYS A C 1
ATOM 2696 O O . CYS A 1 359 ? 18.156 18.516 18.172 1 95.5 359 CYS A O 1
ATOM 2698 N N . GLN A 1 360 ? 18.969 16.5 18.609 1 96.81 360 GLN A N 1
ATOM 2699 C CA . GLN A 1 360 ? 17.719 15.844 18.219 1 96.81 360 GLN A CA 1
ATOM 2700 C C . GLN A 1 360 ? 16.562 16.266 19.125 1 96.81 360 GLN A C 1
ATOM 2702 O O . GLN A 1 360 ? 15.477 16.578 18.641 1 96.81 360 GLN A O 1
ATOM 2707 N N . ALA A 1 361 ? 16.828 16.266 20.391 1 97.56 361 ALA A N 1
ATOM 2708 C CA . ALA A 1 361 ? 15.812 16.656 21.359 1 97.56 361 ALA A CA 1
ATOM 2709 C C . ALA A 1 361 ? 15.391 18.109 21.156 1 97.56 361 ALA A C 1
ATOM 2711 O O . ALA A 1 361 ? 14.211 18.438 21.234 1 97.56 361 ALA A O 1
ATOM 2712 N N . ALA A 1 362 ? 16.359 18.938 20.938 1 97.81 362 ALA A N 1
ATOM 2713 C CA . ALA A 1 362 ? 16.078 20.344 20.703 1 97.81 362 ALA A CA 1
ATOM 2714 C C . ALA A 1 362 ? 15.266 20.531 19.422 1 97.81 362 ALA A C 1
ATOM 2716 O O . ALA A 1 362 ? 14.344 21.344 19.375 1 97.81 362 ALA A O 1
ATOM 2717 N N . GLY A 1 363 ? 15.641 19.828 18.359 1 98.25 363 GLY A N 1
ATOM 2718 C CA . GLY A 1 363 ? 14.891 19.875 17.109 1 98.25 363 GLY A CA 1
ATOM 2719 C C . GLY A 1 363 ? 13.445 19.438 17.281 1 98.25 363 GLY A C 1
ATOM 2720 O O . GLY A 1 363 ? 12.539 20.062 16.719 1 98.25 363 GLY A O 1
ATOM 2721 N N . LEU A 1 364 ? 13.273 18.406 18.016 1 98.31 364 LEU A N 1
ATOM 2722 C CA . LEU A 1 364 ? 11.922 17.922 18.297 1 98.31 364 LEU A CA 1
ATOM 2723 C C . LEU A 1 364 ? 11.117 18.969 19.047 1 98.31 364 LEU A C 1
ATOM 2725 O O . LEU A 1 364 ? 9.945 19.188 18.75 1 98.31 364 LEU A O 1
ATOM 2729 N N . ALA A 1 365 ? 11.711 19.609 20.016 1 98.31 365 ALA A N 1
ATOM 2730 C CA . ALA A 1 365 ? 11.047 20.656 20.781 1 98.31 365 ALA A CA 1
ATOM 2731 C C . ALA A 1 365 ? 10.656 21.828 19.891 1 98.31 365 ALA A C 1
ATOM 2733 O O . ALA A 1 365 ? 9.57 22.391 20.047 1 98.31 365 ALA A O 1
ATOM 2734 N N . VAL A 1 366 ? 11.523 22.188 19.031 1 98.19 366 VAL A N 1
ATOM 2735 C CA . VAL A 1 366 ? 11.242 23.281 18.094 1 98.19 366 VAL A CA 1
ATOM 2736 C C . VAL A 1 366 ? 10.094 22.891 17.172 1 98.19 366 VAL A C 1
ATOM 2738 O O . VAL A 1 366 ? 9.18 23.688 16.938 1 98.19 366 VAL A O 1
ATOM 2741 N N . ALA A 1 367 ? 10.141 21.672 16.641 1 98.62 367 ALA A N 1
ATOM 2742 C CA . ALA A 1 367 ? 9.102 21.203 15.734 1 98.62 367 ALA A CA 1
ATOM 2743 C C . ALA A 1 367 ? 7.738 21.188 16.406 1 98.62 367 ALA A C 1
ATOM 2745 O O . ALA A 1 367 ? 6.715 21.422 15.758 1 98.62 367 ALA A O 1
ATOM 2746 N N . ILE A 1 368 ? 7.707 20.922 17.688 1 98.56 368 ILE A N 1
ATOM 2747 C CA . ILE A 1 368 ? 6.445 20.891 18.422 1 98.56 368 ILE A CA 1
ATOM 2748 C C . ILE A 1 368 ? 6.039 22.312 18.812 1 98.56 368 ILE A C 1
ATOM 2750 O O . ILE A 1 368 ? 4.961 22.781 18.438 1 98.56 368 ILE A O 1
ATOM 2754 N N . GLY A 1 369 ? 6.918 23.016 19.5 1 98.31 369 GLY A N 1
ATOM 2755 C CA . GLY A 1 369 ? 6.59 24.297 20.109 1 98.31 369 GLY A CA 1
ATOM 2756 C C . GLY A 1 369 ? 6.41 25.406 19.094 1 98.31 369 GLY A C 1
ATOM 2757 O O . GLY A 1 369 ? 5.395 26.109 19.094 1 98.31 369 GLY A O 1
ATOM 2758 N N . ALA A 1 370 ? 7.383 25.578 18.25 1 97.75 370 ALA A N 1
ATOM 2759 C CA . ALA A 1 370 ? 7.332 26.672 17.281 1 97.75 370 ALA A CA 1
ATOM 2760 C C . ALA A 1 370 ? 6.18 26.484 16.297 1 97.75 370 ALA A C 1
ATOM 2762 O O . ALA A 1 370 ? 5.523 27.453 15.906 1 97.75 370 ALA A O 1
ATOM 2763 N N . SER A 1 371 ? 5.988 25.203 15.859 1 98.5 371 SER A N 1
ATOM 2764 C CA . SER A 1 371 ? 4.902 24.969 14.906 1 98.5 371 SER A CA 1
ATOM 2765 C C . SER A 1 371 ? 3.541 25.188 15.562 1 98.5 371 SER A C 1
ATOM 2767 O O . SER A 1 371 ? 2.617 25.688 14.93 1 98.5 371 SER A O 1
ATOM 2769 N N . LEU A 1 372 ? 3.377 24.781 16.812 1 98.5 372 LEU A N 1
ATOM 2770 C CA . LEU A 1 372 ? 2.129 25 17.531 1 98.5 372 LEU A CA 1
ATOM 2771 C C . LEU A 1 372 ? 1.832 26.5 17.641 1 98.5 372 LEU A C 1
ATOM 2773 O O . LEU A 1 372 ? 0.701 26.938 17.406 1 98.5 372 LEU A O 1
ATOM 2777 N N . LEU A 1 373 ? 2.84 27.281 18 1 98.31 373 LEU A N 1
ATOM 2778 C CA . LEU A 1 373 ? 2.684 28.734 18.109 1 98.31 373 LEU A CA 1
ATOM 2779 C C . LEU A 1 373 ? 2.344 29.344 16.766 1 98.31 373 LEU A C 1
ATOM 2781 O O . LEU A 1 373 ? 1.441 30.188 16.656 1 98.31 373 LEU A O 1
ATOM 2785 N N . ALA A 1 374 ? 3.082 28.922 15.75 1 98.62 374 ALA A N 1
ATOM 2786 C CA . ALA A 1 374 ? 2.816 29.406 14.398 1 98.62 374 ALA A CA 1
ATOM 2787 C C . ALA A 1 374 ? 1.403 29.047 13.953 1 98.62 374 ALA A C 1
ATOM 2789 O O . ALA A 1 374 ? 0.737 29.828 13.273 1 98.62 374 ALA A O 1
ATOM 2790 N N . GLY A 1 375 ? 0.992 27.812 14.273 1 98.62 375 GLY A N 1
ATOM 2791 C CA . GLY A 1 375 ? -0.364 27.375 13.961 1 98.62 375 GLY A CA 1
ATOM 2792 C C . GLY A 1 375 ? -1.424 28.219 14.656 1 98.62 375 GLY A C 1
ATOM 2793 O O . GLY A 1 375 ? -2.42 28.594 14.039 1 98.62 375 GLY A O 1
ATOM 2794 N N . LEU A 1 376 ? -1.234 28.531 15.922 1 98 376 LEU A N 1
ATOM 2795 C CA . LEU A 1 376 ? -2.17 29.359 16.672 1 98 376 LEU A CA 1
ATOM 2796 C C . LEU A 1 376 ? -2.301 30.734 16.047 1 98 376 LEU A C 1
ATOM 2798 O O . LEU A 1 376 ? -3.41 31.266 15.906 1 98 376 LEU A O 1
ATOM 2802 N N . LEU A 1 377 ? -1.205 31.281 15.672 1 98.12 377 LEU A N 1
ATOM 2803 C CA . LEU A 1 377 ? -1.21 32.594 15.039 1 98.12 377 LEU A CA 1
ATOM 2804 C C . LEU A 1 377 ? -1.919 32.562 13.688 1 98.12 377 LEU A C 1
ATOM 2806 O O . LEU A 1 377 ? -2.734 33.438 13.383 1 98.12 377 LEU A O 1
ATOM 2810 N N . THR A 1 378 ? -1.611 31.547 12.883 1 98.25 378 THR A N 1
ATOM 2811 C CA . THR A 1 378 ? -2.238 31.391 11.57 1 98.25 378 THR A CA 1
ATOM 2812 C C . THR A 1 378 ? -3.74 31.156 11.719 1 98.25 378 THR A C 1
ATOM 2814 O O . THR A 1 378 ? -4.539 31.734 10.977 1 98.25 378 THR A O 1
ATOM 2817 N N . GLY A 1 379 ? -4.074 30.281 12.688 1 97.62 379 GLY A N 1
ATOM 2818 C CA . GLY A 1 379 ? -5.484 30.031 12.945 1 97.62 379 GLY A CA 1
ATOM 2819 C C . GLY A 1 379 ? -6.246 31.281 13.344 1 97.62 379 GLY A C 1
ATOM 2820 O O . GLY A 1 379 ? -7.398 31.469 12.945 1 97.62 379 GLY A O 1
ATOM 2821 N N . SER A 1 380 ? -5.621 32.188 14.102 1 96.31 380 SER A N 1
ATOM 2822 C CA . SER A 1 380 ? -6.234 33.438 14.484 1 96.31 380 SER A CA 1
ATOM 2823 C C . SER A 1 380 ? -6.426 34.344 13.273 1 96.31 380 SER A C 1
ATOM 2825 O O . SER A 1 380 ? -7.426 35.062 13.18 1 96.31 380 SER A O 1
ATOM 2827 N N . ALA A 1 381 ? -5.508 34.312 12.406 1 96 381 ALA A N 1
ATOM 2828 C CA . ALA A 1 381 ? -5.605 35.094 11.188 1 96 381 ALA A CA 1
ATOM 2829 C C . ALA A 1 381 ? -6.742 34.594 10.297 1 96 381 ALA A C 1
ATOM 2831 O O . ALA A 1 381 ? -7.363 35.375 9.57 1 96 381 ALA A O 1
ATOM 2832 N N . LEU A 1 382 ? -7.023 33.312 10.32 1 95.94 382 LEU A N 1
ATOM 2833 C CA . LEU A 1 382 ? -8.055 32.688 9.484 1 95.94 382 LEU A CA 1
ATOM 2834 C C . LEU A 1 382 ? -9.445 33.094 9.961 1 95.94 382 LEU A C 1
ATOM 2836 O O . LEU A 1 382 ? -10.438 32.875 9.258 1 95.94 382 LEU A O 1
ATOM 2840 N N . ARG A 1 383 ? -9.508 33.781 11.086 1 93.69 383 ARG A N 1
ATOM 2841 C CA . ARG A 1 383 ? -10.797 34.219 11.625 1 93.69 383 ARG A CA 1
ATOM 2842 C C . ARG A 1 383 ? -11.188 35.594 11.102 1 93.69 383 ARG A C 1
ATOM 2844 O O . ARG A 1 383 ? -12.258 36.094 11.43 1 93.69 383 ARG A O 1
ATOM 2851 N N . LEU A 1 384 ? -10.359 36.125 10.414 1 91.38 384 LEU A N 1
ATOM 2852 C CA . LEU A 1 384 ? -10.672 37.406 9.852 1 91.38 384 LEU A CA 1
ATOM 2853 C C . LEU A 1 384 ? -11.984 37.375 9.078 1 91.38 384 LEU A C 1
ATOM 2855 O O . LEU A 1 384 ? -12.281 36.375 8.406 1 91.38 384 LEU A O 1
ATOM 2859 N N . PRO A 1 385 ? -12.742 38.406 9.109 1 86.62 385 PRO A N 1
ATOM 2860 C CA . PRO A 1 385 ? -14.086 38.438 8.523 1 86.62 385 PRO A CA 1
ATOM 2861 C C . PRO A 1 385 ? -14.078 38.219 7.008 1 86.62 385 PRO A C 1
ATOM 2863 O O . PRO A 1 385 ? -15.055 37.719 6.441 1 86.62 385 PRO A O 1
ATOM 2866 N N . CYS A 1 386 ? -13.039 38.562 6.371 1 85.38 386 CYS A N 1
ATOM 2867 C CA . CYS A 1 386 ? -12.977 38.406 4.926 1 85.38 386 CYS A CA 1
ATOM 2868 C C . CYS A 1 386 ? -12.828 36.938 4.539 1 85.38 386 CYS A C 1
ATOM 2870 O O . CYS A 1 386 ? -13.031 36.562 3.381 1 85.38 386 CYS A O 1
ATOM 2872 N N . LEU A 1 387 ? -12.508 36.156 5.5 1 89.44 387 LEU A N 1
ATOM 2873 C CA . LEU A 1 387 ? -12.367 34.719 5.285 1 89.44 387 LEU A CA 1
ATOM 2874 C C . LEU A 1 387 ? -13.5 33.969 5.973 1 89.44 387 LEU A C 1
ATOM 2876 O O . LEU A 1 387 ? -13.289 33.344 7.02 1 89.44 387 LEU A O 1
ATOM 2880 N N . ALA A 1 388 ? -14.562 33.906 5.375 1 84.62 388 ALA A N 1
ATOM 2881 C CA . ALA A 1 388 ? -15.758 33.344 5.988 1 84.62 388 ALA A CA 1
ATOM 2882 C C . ALA A 1 388 ? -15.688 31.797 5.988 1 84.62 388 ALA A C 1
ATOM 2884 O O . ALA A 1 388 ? -15.258 31.188 5.008 1 84.62 388 ALA A O 1
ATOM 2885 N N . ARG A 1 389 ? -16.109 31.25 7.102 1 87.44 389 ARG A N 1
ATOM 2886 C CA . ARG A 1 389 ? -16.266 29.797 7.203 1 87.44 389 ARG A CA 1
ATOM 2887 C C . ARG A 1 389 ? -17.562 29.344 6.57 1 87.44 389 ARG A C 1
ATOM 2889 O O . ARG A 1 389 ? -18.531 30.094 6.523 1 87.44 389 ARG A O 1
ATOM 2896 N N . PRO A 1 390 ? -17.484 28.062 6.137 1 88.56 390 PRO A N 1
ATOM 2897 C CA . PRO A 1 390 ? -18.781 27.562 5.668 1 88.56 390 PRO A CA 1
ATOM 2898 C C . PRO A 1 390 ? -19.812 27.438 6.789 1 88.56 390 PRO A C 1
ATOM 2900 O O . PRO A 1 390 ? -19.453 27.109 7.922 1 88.56 390 PRO A O 1
ATOM 2903 N N . PRO A 1 391 ? -21.062 27.75 6.371 1 87.12 391 PRO A N 1
ATOM 2904 C CA . PRO A 1 391 ? -22.109 27.5 7.363 1 87.12 391 PRO A CA 1
ATOM 2905 C C . PRO A 1 391 ? -22.141 26.062 7.84 1 87.12 391 PRO A C 1
ATOM 2907 O O . PRO A 1 391 ? -21.859 25.141 7.066 1 87.12 391 PRO A O 1
ATOM 2910 N N . GLU A 1 392 ? -22.5 25.859 9.047 1 86.5 392 GLU A N 1
ATOM 2911 C CA . GLU A 1 392 ? -22.469 24.547 9.688 1 86.5 392 GLU A CA 1
ATOM 2912 C C . GLU A 1 392 ? -23.234 23.516 8.867 1 86.5 392 GLU A C 1
ATOM 2914 O O . GLU A 1 392 ? -22.797 22.375 8.719 1 86.5 392 GLU A O 1
ATOM 2919 N N . ARG A 1 393 ? -24.344 23.859 8.281 1 86 393 ARG A N 1
ATOM 2920 C CA . ARG A 1 393 ? -25.203 22.953 7.531 1 86 393 ARG A CA 1
ATOM 2921 C C . ARG A 1 393 ? -24.531 22.5 6.242 1 86 393 ARG A C 1
ATOM 2923 O O . ARG A 1 393 ? -24.859 21.438 5.699 1 86 393 ARG A O 1
ATOM 2930 N N . LEU A 1 394 ? -23.594 23.328 5.844 1 88.81 394 LEU A N 1
ATOM 2931 C CA . LEU A 1 394 ? -22.984 23.031 4.555 1 88.81 394 LEU A CA 1
ATOM 2932 C C . LEU A 1 394 ? -21.578 22.5 4.734 1 88.81 394 LEU A C 1
ATOM 2934 O O . LEU A 1 394 ? -20.875 22.234 3.754 1 88.81 394 LEU A O 1
ATOM 2938 N N . CYS A 1 395 ? -21.234 22.297 5.914 1 90.38 395 CYS A N 1
ATOM 2939 C CA . CYS A 1 395 ? -19.953 21.625 6.168 1 90.38 395 CYS A CA 1
ATOM 2940 C C . CYS A 1 395 ? -19.969 20.203 5.629 1 90.38 395 CYS A C 1
ATOM 2942 O O . CYS A 1 395 ? -21.016 19.531 5.645 1 90.38 395 CYS A O 1
ATOM 2944 N N . PHE A 1 396 ? -18.844 19.797 5.055 1 93.5 396 PHE A N 1
ATOM 2945 C CA . PHE A 1 396 ? -18.672 18.453 4.543 1 93.5 396 PHE A CA 1
ATOM 2946 C C . PHE A 1 396 ? -19.641 18.172 3.4 1 93.5 396 PHE A C 1
ATOM 2948 O O . PHE A 1 396 ? -20.219 17.078 3.318 1 93.5 396 PHE A O 1
ATOM 2955 N N . ASP A 1 397 ? -19.875 19.234 2.637 1 91.38 397 ASP A N 1
ATOM 2956 C CA . ASP A 1 397 ? -20.859 19.094 1.562 1 91.38 397 ASP A CA 1
ATOM 2957 C C . ASP A 1 397 ? -20.281 19.578 0.232 1 91.38 397 ASP A C 1
ATOM 2959 O O . ASP A 1 397 ? -20 20.766 0.067 1 91.38 397 ASP A O 1
ATOM 2963 N N . ASP A 1 398 ? -20.281 18.688 -0.715 1 92.12 398 ASP A N 1
ATOM 2964 C CA . ASP A 1 398 ? -19.719 18.969 -2.029 1 92.12 398 ASP A CA 1
ATOM 2965 C C . ASP A 1 398 ? -20.594 19.953 -2.805 1 92.12 398 ASP A C 1
ATOM 2967 O O . ASP A 1 398 ? -20.109 20.641 -3.701 1 92.12 398 ASP A O 1
ATOM 2971 N N . SER A 1 399 ? -21.844 20.016 -2.482 1 88.06 399 SER A N 1
ATOM 2972 C CA . SER A 1 399 ? -22.766 20.844 -3.242 1 88.06 399 SER A CA 1
ATOM 2973 C C . SER A 1 399 ? -22.422 22.328 -3.105 1 88.06 399 SER A C 1
ATOM 2975 O O . SER A 1 399 ? -22.844 23.141 -3.93 1 88.06 399 SER A O 1
ATOM 2977 N N . LEU A 1 400 ? -21.766 22.578 -2.105 1 85.94 400 LEU A N 1
ATOM 2978 C CA . LEU A 1 400 ? -21.359 23.969 -1.901 1 85.94 400 LEU A CA 1
ATOM 2979 C C . LEU A 1 400 ? -20.359 24.391 -2.969 1 85.94 400 LEU A C 1
ATOM 2981 O O . LEU A 1 400 ? -20.312 25.562 -3.346 1 85.94 400 LEU A O 1
ATOM 2985 N N . TYR A 1 401 ? -19.625 23.422 -3.543 1 87.69 401 TYR A N 1
ATOM 2986 C CA . TYR A 1 401 ? -18.484 23.812 -4.363 1 87.69 401 TYR A CA 1
ATOM 2987 C C . TYR A 1 401 ? -18.578 23.203 -5.758 1 87.69 401 TYR A C 1
ATOM 2989 O O . TYR A 1 401 ? -17.906 23.656 -6.688 1 87.69 401 TYR A O 1
ATOM 2997 N N . PHE A 1 402 ? -19.391 22.203 -5.93 1 89.19 402 PHE A N 1
ATOM 2998 C CA . PHE A 1 402 ? -19.453 21.484 -7.195 1 89.19 402 PHE A CA 1
ATOM 2999 C C . PHE A 1 402 ? -20.891 21.406 -7.711 1 89.19 402 PHE A C 1
ATOM 3001 O O . PHE A 1 402 ? -21.828 21.359 -6.922 1 89.19 402 PHE A O 1
ATOM 3008 N N . LYS A 1 403 ? -21.031 21.391 -9.023 1 88.19 403 LYS A N 1
ATOM 3009 C CA . LYS A 1 403 ? -22.297 21.047 -9.656 1 88.19 403 LYS A CA 1
ATOM 3010 C C . LYS A 1 403 ? -22.531 19.531 -9.648 1 88.19 403 LYS A C 1
ATOM 3012 O O . LYS A 1 403 ? -21.859 18.797 -10.367 1 88.19 403 LYS A O 1
ATOM 3017 N N . ILE A 1 404 ? -23.344 19.141 -8.688 1 82.44 404 ILE A N 1
ATOM 3018 C CA . ILE A 1 404 ? -23.578 17.703 -8.539 1 82.44 404 ILE A CA 1
ATOM 3019 C C . ILE A 1 404 ? -24.984 17.359 -9.016 1 82.44 404 ILE A C 1
ATOM 3021 O O . ILE A 1 404 ? -25.938 18.078 -8.734 1 82.44 404 ILE A O 1
ATOM 3025 N N . HIS A 1 405 ? -25.078 16.359 -9.977 1 71.12 405 HIS A N 1
ATOM 3026 C CA . HIS A 1 405 ? -26.375 15.891 -10.445 1 71.12 405 HIS A CA 1
ATOM 3027 C C . HIS A 1 405 ? -27.062 15.023 -9.391 1 71.12 405 HIS A C 1
ATOM 3029 O O . HIS A 1 405 ? -26.422 14.133 -8.82 1 71.12 405 HIS A O 1
ATOM 3035 N N . GLU A 1 406 ? -27.828 15.57 -8.625 1 61.03 406 GLU A N 1
ATOM 3036 C CA . GLU A 1 406 ? -28.547 14.82 -7.602 1 61.03 406 GLU A CA 1
ATOM 3037 C C . GLU A 1 406 ? -29.172 13.555 -8.172 1 61.03 406 GLU A C 1
ATOM 3039 O O . GLU A 1 406 ? -29.703 13.562 -9.289 1 61.03 406 GLU A O 1
ATOM 3044 N N . GLN A 1 407 ? -28.641 12.523 -7.91 1 53.41 407 GLN A N 1
ATOM 3045 C CA . GLN A 1 407 ? -29.375 11.32 -8.305 1 53.41 407 GLN A CA 1
ATOM 3046 C C . GLN A 1 407 ? -30.875 11.477 -8.055 1 53.41 407 GLN A C 1
ATOM 3048 O O . GLN A 1 407 ? -31.297 11.859 -6.965 1 53.41 407 GLN A O 1
ATOM 3053 N N . ALA A 1 408 ? -31.734 11.672 -9.016 1 41.5 408 ALA A N 1
ATOM 3054 C CA . AL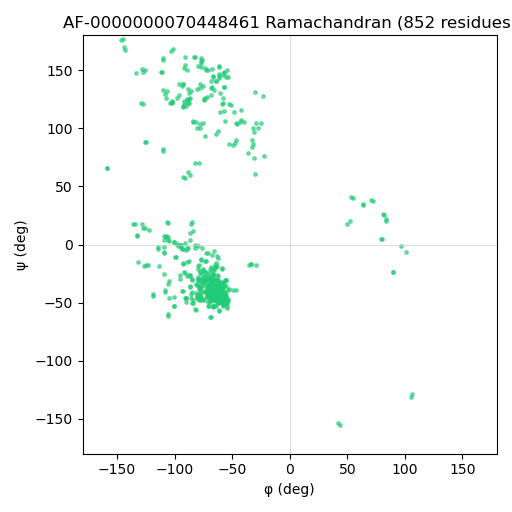A A 1 408 ? -33.188 11.648 -8.898 1 41.5 408 ALA A CA 1
ATOM 3055 C C . ALA A 1 408 ? -33.656 10.594 -7.895 1 41.5 408 ALA A C 1
ATOM 3057 O O . ALA A 1 408 ? -33.375 9.406 -8.062 1 41.5 408 ALA A O 1
ATOM 3058 N N . GLU A 1 409 ? -33.594 10.836 -6.625 1 42.22 409 GLU A N 1
ATOM 3059 C CA . GLU A 1 409 ? -34.438 9.891 -5.91 1 42.22 409 GLU A CA 1
ATOM 3060 C C . GLU A 1 409 ? -35.625 9.43 -6.785 1 42.22 409 GLU A C 1
ATOM 3062 O O . GLU A 1 409 ? -36.188 10.227 -7.523 1 42.22 409 GLU A O 1
ATOM 3067 N N . SER A 1 410 ? -35.594 8.266 -7.305 1 37.62 410 SER A N 1
ATOM 3068 C CA . SER A 1 410 ? -36.812 7.863 -7.953 1 37.62 410 SER A CA 1
ATOM 3069 C C . SER A 1 410 ? -38.031 8.555 -7.32 1 37.62 410 SER A C 1
ATOM 3071 O O . SER A 1 410 ? -38.156 8.57 -6.094 1 37.62 410 SER A O 1
ATOM 3073 N N . PRO A 1 411 ? -38.562 9.602 -7.906 1 37.62 411 PRO A N 1
ATOM 3074 C CA . PRO A 1 411 ? -39.844 10.055 -7.359 1 37.62 411 PRO A CA 1
ATOM 3075 C C . PRO A 1 411 ? -40.688 8.906 -6.789 1 37.62 411 PRO A C 1
ATOM 3077 O O . PRO A 1 411 ? -40.688 7.805 -7.34 1 37.62 411 PRO A O 1
ATOM 3080 N N . GLY A 1 412 ? -40.688 8.617 -5.539 1 34.97 412 GLY A N 1
ATOM 3081 C CA . GLY A 1 412 ? -41.812 7.75 -5.184 1 34.97 412 GLY A CA 1
ATOM 3082 C C . GLY A 1 412 ? -42.969 7.84 -6.156 1 34.97 412 GLY A C 1
ATOM 3083 O O . GLY A 1 412 ? -43.125 8.859 -6.832 1 34.97 412 GLY A O 1
ATOM 3084 N N . ALA A 1 413 ? -43.438 6.684 -6.68 1 36.22 413 ALA A N 1
ATOM 3085 C CA . ALA A 1 413 ? -44.719 6.641 -7.398 1 36.22 413 ALA A CA 1
ATOM 3086 C C . ALA A 1 413 ? -45.688 7.691 -6.863 1 36.22 413 ALA A C 1
ATOM 3088 O O . ALA A 1 413 ? -46.219 7.559 -5.75 1 36.22 413 ALA A O 1
ATOM 3089 N N . ASP A 1 414 ? -45.438 8.867 -6.902 1 33 414 ASP A N 1
ATOM 3090 C CA . ASP A 1 414 ? -46.562 9.781 -6.695 1 33 414 ASP A CA 1
ATOM 3091 C C . ASP A 1 414 ? -47.844 9.195 -7.246 1 33 414 ASP A C 1
ATOM 3093 O O . ASP A 1 414 ? -47.938 8.883 -8.438 1 33 414 ASP A O 1
ATOM 3097 N N . SER A 1 415 ? -48.562 8.438 -6.379 1 37.16 415 SER A N 1
ATOM 3098 C CA . SER A 1 415 ? -49.938 7.918 -6.559 1 37.16 415 SER A CA 1
ATOM 3099 C C . SER A 1 415 ? -50.75 8.836 -7.441 1 37.16 415 SER A C 1
ATOM 3101 O O . SER A 1 415 ? -51.844 8.469 -7.879 1 37.16 415 SER A O 1
ATOM 3103 N N . SER A 1 416 ? -50.25 9.977 -7.551 1 37.03 416 SER A N 1
ATOM 3104 C CA . SER A 1 416 ? -51.156 10.867 -8.242 1 37.03 416 SER A CA 1
ATOM 3105 C C . SER A 1 416 ? -51.156 10.609 -9.75 1 37.03 416 SER A C 1
ATOM 3107 O O . SER A 1 416 ? -52.094 11.016 -10.453 1 37.03 416 SER A O 1
ATOM 3109 N N . ALA A 1 417 ? -50 10.211 -10.242 1 37.31 417 ALA A N 1
ATOM 3110 C CA . ALA A 1 417 ? -50.094 10.016 -11.688 1 37.31 417 ALA A CA 1
ATOM 3111 C C . ALA A 1 417 ? -50.75 8.68 -12.023 1 37.31 417 ALA A C 1
ATOM 3113 O O . ALA A 1 417 ? -51.219 8.477 -13.141 1 37.31 417 ALA A O 1
ATOM 3114 N N . GLU A 1 418 ? -50.625 7.609 -11.086 1 35.91 418 GLU A N 1
ATOM 3115 C CA . GLU A 1 418 ? -51.562 6.504 -11.234 1 35.91 418 GLU A CA 1
ATOM 3116 C C . GLU A 1 418 ? -53 6.969 -11.016 1 35.91 418 GLU A C 1
ATOM 3118 O O . GLU A 1 418 ? -53.938 6.383 -11.562 1 35.91 418 GLU A O 1
ATOM 3123 N N . GLU A 1 419 ? -53.125 7.984 -10.172 1 36.12 419 GLU A N 1
ATOM 3124 C CA . GLU A 1 419 ? -54.438 8.578 -10.117 1 36.12 419 GLU A CA 1
ATOM 3125 C C . GLU A 1 419 ? -54.781 9.312 -11.406 1 36.12 419 GLU A C 1
ATOM 3127 O O . GLU A 1 419 ? -55.938 9.305 -11.859 1 36.12 419 GLU A O 1
ATOM 3132 N N . GLY A 1 420 ? -53.75 9.883 -11.953 1 32.47 420 GLY A N 1
ATOM 3133 C CA . GLY A 1 420 ? -54.062 10.57 -13.195 1 32.47 420 GLY A CA 1
ATOM 3134 C C . GLY A 1 420 ? -54.219 9.633 -14.375 1 32.47 420 GLY A C 1
ATOM 3135 O O . GLY A 1 420 ? -55 9.898 -15.289 1 32.47 420 GLY A O 1
ATOM 3136 N N . ALA A 1 421 ? -53.312 8.633 -14.422 1 38.56 421 ALA A N 1
ATOM 3137 C CA . ALA A 1 421 ? -53.5 7.703 -15.531 1 38.56 421 ALA A CA 1
ATOM 3138 C C . ALA A 1 421 ? -54.781 6.867 -15.312 1 38.56 421 ALA A C 1
ATOM 3140 O O . ALA A 1 421 ? -55.469 6.512 -16.266 1 38.56 421 ALA A O 1
ATOM 3141 N N . LEU A 1 422 ? -54.906 6.488 -14.062 1 33.94 422 LEU A N 1
ATOM 3142 C CA . LEU A 1 422 ? -56.219 5.902 -13.773 1 33.94 422 LEU A CA 1
ATOM 3143 C C . LEU A 1 422 ? -57.344 6.895 -14.07 1 33.94 422 LEU A C 1
ATOM 3145 O O . LEU A 1 422 ? -58.406 6.5 -14.523 1 33.94 422 LEU A O 1
ATOM 3149 N N . ALA A 1 423 ? -56.969 8.109 -13.859 1 40.41 423 ALA A N 1
ATOM 3150 C CA . ALA A 1 423 ? -57.969 9.117 -14.203 1 40.41 423 ALA A CA 1
ATOM 3151 C C . ALA A 1 423 ? -58.125 9.273 -15.711 1 40.41 423 ALA A C 1
ATOM 3153 O O . ALA A 1 423 ? -59.219 9.492 -16.234 1 40.41 423 ALA A O 1
ATOM 3154 N N . LEU A 1 424 ? -56.969 9.219 -16.297 1 36.72 424 LEU A N 1
ATOM 3155 C CA . LEU A 1 424 ? -57.094 9.375 -17.75 1 36.72 424 LEU A CA 1
ATOM 3156 C C . LEU A 1 424 ? -57.719 8.141 -18.375 1 36.72 424 LEU A C 1
ATOM 3158 O O . LEU A 1 424 ? -58.344 8.227 -19.438 1 36.72 424 LEU A O 1
ATOM 3162 N N . GLN A 1 425 ? -57.406 7.008 -17.828 1 36.28 425 GLN A N 1
ATOM 3163 C CA . GLN A 1 425 ? -58.062 5.832 -18.391 1 36.28 425 GLN A CA 1
ATOM 3164 C C . GLN A 1 425 ? -59.562 5.883 -18.156 1 36.28 425 GLN A C 1
ATOM 3166 O O . GLN A 1 425 ? -60.312 5.242 -18.891 1 36.28 425 GLN A O 1
ATOM 3171 N N . GLU A 1 426 ? -59.938 6.508 -17.047 1 36.47 426 GLU A N 1
ATOM 3172 C CA . GLU A 1 426 ? -61.375 6.555 -16.859 1 36.47 426 GLU A CA 1
ATOM 3173 C C . GLU A 1 426 ? -62.062 7.461 -17.906 1 36.47 426 GLU A C 1
ATOM 3175 O O . GLU A 1 426 ? -63.25 7.41 -18.094 1 36.47 426 GLU A O 1
ATOM 3180 N N . GLN A 1 427 ? -61.281 8.461 -18.312 1 33.5 427 GLN A N 1
ATOM 3181 C CA . GLN A 1 427 ? -62 9.305 -19.234 1 33.5 427 GLN A CA 1
ATOM 3182 C C . GLN A 1 427 ? -62.094 8.664 -20.625 1 33.5 427 GLN A C 1
ATOM 3184 O O . GLN A 1 427 ? -62.812 9.141 -21.5 1 33.5 427 GLN A O 1
ATOM 3189 N N . VAL A 1 428 ? -61.344 7.66 -20.859 1 27.89 428 VAL A N 1
ATOM 3190 C CA . VAL A 1 428 ? -61.656 7.051 -22.141 1 27.89 428 VAL A CA 1
ATOM 3191 C C . VAL A 1 428 ? -62.75 5.98 -21.969 1 27.89 428 VAL A C 1
ATOM 3193 O O . VAL A 1 428 ? -62.656 5.168 -21.031 1 27.89 428 VAL A O 1
ATOM 3196 N N . MET B 1 1 ? -28.375 -27.969 17.953 1 23.52 1 MET B N 1
ATOM 3197 C CA . MET B 1 1 ? -27.828 -27.125 19.016 1 23.52 1 MET B CA 1
ATOM 3198 C C . MET B 1 1 ? -27.156 -25.891 18.438 1 23.52 1 MET B C 1
ATOM 3200 O O . MET B 1 1 ? -26.203 -26 17.656 1 23.52 1 MET B O 1
ATOM 3204 N N . ALA B 1 2 ? -27.875 -24.812 18.328 1 29.59 2 ALA B N 1
ATOM 3205 C CA . ALA B 1 2 ? -27.469 -23.5 17.812 1 29.59 2 ALA B CA 1
ATOM 3206 C C . ALA B 1 2 ? -26.203 -23 18.516 1 29.59 2 ALA B C 1
ATOM 3208 O O . ALA B 1 2 ? -26.203 -22.797 19.719 1 29.59 2 ALA B O 1
ATOM 3209 N N . VAL B 1 3 ? -25.078 -23.375 18.031 1 37.47 3 VAL B N 1
ATOM 3210 C CA . VAL B 1 3 ? -23.859 -22.844 18.625 1 37.47 3 VAL B CA 1
ATOM 3211 C C . VAL B 1 3 ? -24 -21.328 18.828 1 37.47 3 VAL B C 1
ATOM 3213 O O . VAL B 1 3 ? -24.391 -20.609 17.906 1 37.47 3 VAL B O 1
ATOM 3216 N N . SER B 1 4 ? -24.203 -20.906 19.938 1 39.34 4 SER B N 1
ATOM 3217 C CA . SER B 1 4 ? -24.328 -19.5 20.328 1 39.34 4 SER B CA 1
ATOM 3218 C C . SER B 1 4 ? -23.281 -18.641 19.625 1 39.34 4 SER B C 1
ATOM 3220 O O . SER B 1 4 ? -22.125 -19.062 19.469 1 39.34 4 SER B O 1
ATOM 3222 N N . PRO B 1 5 ? -23.609 -17.719 18.781 1 45.34 5 PRO B N 1
ATOM 3223 C CA . PRO B 1 5 ? -22.719 -16.766 18.109 1 45.34 5 PRO B CA 1
ATOM 3224 C C . PRO B 1 5 ? -21.531 -16.359 18.984 1 45.34 5 PRO B C 1
ATOM 3226 O O . PRO B 1 5 ? -20.594 -15.719 18.516 1 45.34 5 PRO B O 1
ATOM 3229 N N . SER B 1 6 ? -21.609 -16.609 20.281 1 44.09 6 SER B N 1
ATOM 3230 C CA . SER B 1 6 ? -20.734 -16.109 21.344 1 44.09 6 SER B CA 1
ATOM 3231 C C . SER B 1 6 ? -19.344 -16.703 21.234 1 44.09 6 SER B C 1
ATOM 3233 O O . SER B 1 6 ? -18.406 -16.203 21.859 1 44.09 6 SER B O 1
ATOM 3235 N N . THR B 1 7 ? -19.188 -17.906 20.719 1 47.78 7 THR B N 1
ATOM 3236 C CA . THR B 1 7 ? -17.922 -18.594 21 1 47.78 7 THR B CA 1
ATOM 3237 C C . THR B 1 7 ? -16.891 -18.281 19.906 1 47.78 7 THR B C 1
ATOM 3239 O O . THR B 1 7 ? -15.883 -18.969 19.797 1 47.78 7 THR B O 1
ATOM 3242 N N . TYR B 1 8 ? -17.25 -17.516 19.016 1 54.41 8 TYR B N 1
ATOM 3243 C CA . TYR B 1 8 ? -16.172 -17.266 18.078 1 54.41 8 TYR B CA 1
ATOM 3244 C C . TYR B 1 8 ? -14.984 -16.594 18.766 1 54.41 8 TYR B C 1
ATOM 3246 O O . TYR B 1 8 ? -15.125 -15.531 19.359 1 54.41 8 TYR B O 1
ATOM 3254 N N . PRO B 1 9 ? -14.062 -17.422 19.094 1 61.41 9 PRO B N 1
ATOM 3255 C CA . PRO B 1 9 ? -12.938 -16.828 19.828 1 61.41 9 PRO B CA 1
ATOM 3256 C C . PRO B 1 9 ? -12.422 -15.547 19.172 1 61.41 9 PRO B C 1
ATOM 3258 O O . PRO B 1 9 ? -11.57 -15.602 18.281 1 61.41 9 PRO B O 1
ATOM 3261 N N . ARG B 1 10 ? -13.016 -14.453 19.531 1 70.19 10 ARG B N 1
ATOM 3262 C CA . ARG B 1 10 ? -12.758 -13.125 18.984 1 70.19 10 ARG B CA 1
ATOM 3263 C C . ARG B 1 10 ? -11.336 -12.68 19.266 1 70.19 10 ARG B C 1
ATOM 3265 O O . ARG B 1 10 ? -10.797 -11.812 18.578 1 70.19 10 ARG B O 1
ATOM 3272 N N . ARG B 1 11 ? -10.703 -13.523 20.156 1 82.31 11 ARG B N 1
ATOM 3273 C CA . ARG B 1 11 ? -9.367 -13.055 20.531 1 82.31 11 ARG B CA 1
ATOM 3274 C C . ARG B 1 11 ? -8.289 -13.945 19.922 1 82.31 11 ARG B C 1
ATOM 3276 O O . ARG B 1 11 ? -7.094 -13.688 20.109 1 82.31 11 ARG B O 1
ATOM 3283 N N . LEU B 1 12 ? -8.734 -14.828 19.188 1 83.69 12 LEU B N 1
ATOM 3284 C CA . LEU B 1 12 ? -7.75 -15.75 18.625 1 83.69 12 LEU B CA 1
ATOM 3285 C C . LEU B 1 12 ? -6.887 -15.055 17.578 1 83.69 12 LEU B C 1
ATOM 3287 O O . LEU B 1 12 ? -5.668 -15.242 17.547 1 83.69 12 LEU B O 1
ATOM 3291 N N . LEU B 1 13 ? -7.531 -14.242 16.781 1 86.31 13 LEU B N 1
ATOM 3292 C CA . LEU B 1 13 ? -6.805 -13.594 15.688 1 86.31 13 LEU B CA 1
ATOM 3293 C C . LEU B 1 13 ? -5.73 -12.656 16.234 1 86.31 13 LEU B C 1
ATOM 3295 O O . LEU B 1 13 ? -4.555 -12.797 15.883 1 86.31 13 LEU B O 1
ATOM 3299 N N . PRO B 1 14 ? -6.094 -11.742 17.125 1 89.31 14 PRO B N 1
ATOM 3300 C CA . PRO B 1 14 ? -5.055 -10.836 17.625 1 89.31 14 PRO B CA 1
ATOM 3301 C C . PRO B 1 14 ? -3.992 -11.562 18.453 1 89.31 14 PRO B C 1
ATOM 3303 O O . PRO B 1 14 ? -2.828 -11.156 18.453 1 89.31 14 PRO B O 1
ATOM 3306 N N . LEU B 1 15 ? -4.324 -12.602 19.062 1 88.94 15 LEU B N 1
ATOM 3307 C CA . LEU B 1 15 ? -3.342 -13.359 19.828 1 88.94 15 LEU B CA 1
ATOM 3308 C C . LEU B 1 15 ? -2.355 -14.062 18.906 1 88.94 15 LEU B C 1
ATOM 3310 O O . LEU B 1 15 ? -1.145 -14.031 19.141 1 88.94 15 LEU B O 1
ATOM 3314 N N . PHE B 1 16 ? -2.893 -14.648 17.891 1 88.19 16 PHE B N 1
ATOM 3315 C CA . PHE B 1 16 ? -2.029 -15.305 16.906 1 88.19 16 PHE B CA 1
ATOM 3316 C C . PHE B 1 16 ? -1.105 -14.289 16.234 1 88.19 16 PHE B C 1
ATOM 3318 O O . PHE B 1 16 ? 0.101 -14.523 16.141 1 88.19 16 PHE B O 1
ATOM 3325 N N . LEU B 1 17 ? -1.643 -13.227 15.836 1 91.38 17 LEU B N 1
ATOM 3326 C CA . LEU B 1 17 ? -0.866 -12.195 15.156 1 91.38 17 LEU B CA 1
ATOM 3327 C C . LEU B 1 17 ? 0.153 -11.57 16.094 1 91.38 17 LEU B C 1
ATOM 3329 O O . LEU B 1 17 ? 1.287 -11.297 15.703 1 91.38 17 LEU B O 1
ATOM 3333 N N . GLY B 1 18 ? -0.262 -11.359 17.344 1 91.5 18 GLY B N 1
ATOM 3334 C CA . GLY B 1 18 ? 0.652 -10.82 18.328 1 91.5 18 GLY B CA 1
ATOM 3335 C C . GLY B 1 18 ? 1.814 -11.742 18.641 1 91.5 18 GLY B C 1
ATOM 3336 O O . GLY B 1 18 ? 2.961 -11.297 18.734 1 91.5 18 GLY B O 1
ATOM 3337 N N . LEU B 1 19 ? 1.507 -12.961 18.766 1 89.75 19 LEU B N 1
ATOM 3338 C CA . LEU B 1 19 ? 2.549 -13.953 19.016 1 89.75 19 LEU B CA 1
ATOM 3339 C C . LEU B 1 19 ? 3.488 -14.062 17.812 1 89.75 19 LEU B C 1
ATOM 3341 O O . LEU B 1 19 ? 4.703 -14.188 17.984 1 89.75 19 LEU B O 1
ATOM 3345 N N . PHE B 1 20 ? 2.92 -14.062 16.719 1 88.44 20 PHE B N 1
ATOM 3346 C CA . PHE B 1 20 ? 3.717 -14.102 15.492 1 88.44 20 PHE B CA 1
ATOM 3347 C C . PHE B 1 20 ? 4.676 -12.922 15.43 1 88.44 20 PHE B C 1
ATOM 3349 O O . PHE B 1 20 ? 5.871 -13.094 15.188 1 88.44 20 PHE B O 1
ATOM 3356 N N . GLN B 1 21 ? 4.164 -11.719 15.617 1 90 21 GLN B N 1
ATOM 3357 C CA . GLN B 1 21 ? 4.984 -10.516 15.562 1 90 21 GLN B CA 1
ATOM 3358 C C . GLN B 1 21 ? 6.051 -10.531 16.656 1 90 21 GLN B C 1
ATOM 3360 O O . GLN B 1 21 ? 7.184 -10.102 16.422 1 90 21 GLN B O 1
ATOM 3365 N N . GLY B 1 22 ? 5.695 -10.992 17.828 1 91.81 22 GLY B N 1
ATOM 3366 C CA . GLY B 1 22 ? 6.668 -11.141 18.906 1 91.81 22 GLY B CA 1
ATOM 3367 C C . GLY B 1 22 ? 7.789 -12.102 18.562 1 91.81 22 GLY B C 1
ATOM 3368 O O . GLY B 1 22 ? 8.961 -11.805 18.812 1 91.81 22 GLY B O 1
ATOM 3369 N N . ALA B 1 23 ? 7.414 -13.227 18 1 89.56 23 ALA B N 1
ATOM 3370 C CA . ALA B 1 23 ? 8.406 -14.219 17.578 1 89.56 23 ALA B CA 1
ATOM 3371 C C . ALA B 1 23 ? 9.32 -13.656 16.5 1 89.56 23 ALA B C 1
ATOM 3373 O O . ALA B 1 23 ? 10.523 -13.914 16.5 1 89.56 23 ALA B O 1
ATOM 3374 N N . LEU B 1 24 ? 8.695 -12.969 15.617 1 88.38 24 LEU B N 1
ATOM 3375 C CA . LEU B 1 24 ? 9.477 -12.359 14.547 1 88.38 24 LEU B CA 1
ATOM 3376 C C . LEU B 1 24 ? 10.477 -11.352 15.109 1 88.38 24 LEU B C 1
ATOM 3378 O O . LEU B 1 24 ? 11.633 -11.305 14.688 1 88.38 24 LEU B O 1
ATOM 3382 N N . LEU B 1 25 ? 10.055 -10.539 16.016 1 89.19 25 LEU B N 1
ATOM 3383 C CA . LEU B 1 25 ? 10.93 -9.562 16.672 1 89.19 25 LEU B CA 1
ATOM 3384 C C . LEU B 1 25 ? 12.117 -10.258 17.328 1 89.19 25 LEU B C 1
ATOM 3386 O O . LEU B 1 25 ? 13.258 -9.82 17.188 1 89.19 25 LEU B O 1
ATOM 3390 N N . LEU B 1 26 ? 11.844 -11.312 18 1 89 26 LEU B N 1
ATOM 3391 C CA . LEU B 1 26 ? 12.898 -12.062 18.672 1 89 26 LEU B CA 1
ATOM 3392 C C . LEU B 1 26 ? 13.875 -12.664 17.672 1 89 26 LEU B C 1
ATOM 3394 O O . LEU B 1 26 ? 15.086 -12.594 17.859 1 89 26 LEU B O 1
ATOM 3398 N N . PHE B 1 27 ? 13.344 -13.219 16.641 1 89.12 27 PHE B N 1
ATOM 3399 C CA . PHE B 1 27 ? 14.188 -13.812 15.602 1 89.12 27 PHE B CA 1
ATOM 3400 C C . PHE B 1 27 ? 15.078 -12.766 14.961 1 89.12 27 PHE B C 1
ATOM 3402 O O . PHE B 1 27 ? 16.266 -12.992 14.758 1 89.12 27 PHE B O 1
ATOM 3409 N N . PHE B 1 28 ? 14.531 -11.688 14.641 1 89.31 28 PHE B N 1
ATOM 3410 C CA . PHE B 1 28 ? 15.289 -10.609 14.016 1 89.31 28 PHE B CA 1
ATOM 3411 C C . PHE B 1 28 ? 16.359 -10.086 14.969 1 89.31 28 PHE B C 1
ATOM 3413 O O . PHE B 1 28 ? 17.484 -9.773 14.539 1 89.31 28 PHE B O 1
ATOM 3420 N N . ALA B 1 29 ? 16.078 -10.008 16.203 1 88.94 29 ALA B N 1
ATOM 3421 C CA . ALA B 1 29 ? 17.031 -9.531 17.203 1 88.94 29 ALA B CA 1
ATOM 3422 C C . ALA B 1 29 ? 18.25 -10.461 17.297 1 88.94 29 ALA B C 1
ATOM 3424 O O . ALA B 1 29 ? 19.375 -10 17.453 1 88.94 29 ALA B O 1
ATOM 3425 N N . LEU B 1 30 ? 18.016 -11.672 17.078 1 87.06 30 LEU B N 1
ATOM 3426 C CA . LEU B 1 30 ? 19.047 -12.656 17.344 1 87.06 30 LEU B CA 1
ATOM 3427 C C . LEU B 1 30 ? 19.828 -12.969 16.062 1 87.06 30 LEU B C 1
ATOM 3429 O O . LEU B 1 30 ? 21.031 -13.273 16.125 1 87.06 30 LEU B O 1
ATOM 3433 N N . PHE B 1 31 ? 19.125 -12.773 14.859 1 87.38 31 PHE B N 1
ATOM 3434 C CA . PHE B 1 31 ? 19.766 -13.469 13.742 1 87.38 31 PHE B CA 1
ATOM 3435 C C . PHE B 1 31 ? 19.906 -12.539 12.539 1 87.38 31 PHE B C 1
ATOM 3437 O O . PHE B 1 31 ? 20.625 -12.867 11.586 1 87.38 31 PHE B O 1
ATOM 3444 N N . ILE B 1 32 ? 19.266 -11.477 12.477 1 87.5 32 ILE B N 1
ATOM 3445 C CA . ILE B 1 32 ? 19.25 -10.695 11.242 1 87.5 32 ILE B CA 1
ATOM 3446 C C . ILE B 1 32 ? 20.047 -9.406 11.438 1 87.5 32 ILE B C 1
ATOM 3448 O O . ILE B 1 32 ? 19.891 -8.719 12.445 1 87.5 32 ILE B O 1
ATOM 3452 N N . THR B 1 33 ? 20.891 -9.125 10.477 1 86.56 33 THR B N 1
ATOM 3453 C CA . THR B 1 33 ? 21.688 -7.898 10.453 1 86.56 33 THR B CA 1
ATOM 3454 C C . THR B 1 33 ? 21.859 -7.391 9.031 1 86.56 33 THR B C 1
ATOM 3456 O O . THR B 1 33 ? 21.359 -8 8.078 1 86.56 33 THR B O 1
ATOM 3459 N N . TYR B 1 34 ? 22.375 -6.188 8.883 1 85.81 34 TYR B N 1
ATOM 3460 C CA . TYR B 1 34 ? 22.688 -5.637 7.57 1 85.81 34 TYR B CA 1
ATOM 3461 C C . TYR B 1 34 ? 24.125 -5.961 7.176 1 85.81 34 TYR B C 1
ATOM 3463 O O . TYR B 1 34 ? 24.953 -6.297 8.031 1 85.81 34 TYR B O 1
ATOM 3471 N N . ASP B 1 35 ? 24.312 -5.832 5.824 1 77.69 35 ASP B N 1
ATOM 3472 C CA . ASP B 1 35 ? 25.688 -5.973 5.363 1 77.69 35 ASP B CA 1
ATOM 3473 C C . ASP B 1 35 ? 26.547 -4.801 5.832 1 77.69 35 ASP B C 1
ATOM 3475 O O . ASP B 1 35 ? 26.062 -3.674 5.941 1 77.69 35 ASP B O 1
ATOM 3479 N N . GLU B 1 36 ? 27.703 -5.098 6.195 1 74.94 36 GLU B N 1
ATOM 3480 C CA . GLU B 1 36 ? 28.641 -4.039 6.562 1 74.94 36 GLU B CA 1
ATOM 3481 C C . GLU B 1 36 ? 28.984 -3.174 5.355 1 74.94 36 GLU B C 1
ATOM 3483 O O . GLU B 1 36 ? 29.125 -3.68 4.238 1 74.94 36 GLU B O 1
ATOM 3488 N N . PRO B 1 37 ? 28.906 -1.877 5.633 1 68.25 37 PRO B N 1
ATOM 3489 C CA . PRO B 1 37 ? 29.297 -0.985 4.539 1 68.25 37 PRO B CA 1
ATOM 3490 C C . PRO B 1 37 ? 30.688 -1.312 3.975 1 68.25 37 PRO B C 1
ATOM 3492 O O . PRO B 1 37 ? 31.594 -1.656 4.73 1 68.25 37 PRO B O 1
ATOM 3495 N N . SER B 1 38 ? 30.734 -1.611 2.746 1 61.38 38 SER B N 1
ATOM 3496 C CA . SER B 1 38 ? 32.062 -1.834 2.156 1 61.38 38 SER B CA 1
ATOM 3497 C C . SER B 1 38 ? 32.812 -0.519 1.956 1 61.38 38 SER B C 1
ATOM 3499 O O . SER B 1 38 ? 32.219 0.48 1.542 1 61.38 38 SER B O 1
ATOM 3501 N N . ALA B 1 39 ? 33.938 -0.401 2.463 1 59.91 39 ALA B N 1
ATOM 3502 C CA . ALA B 1 39 ? 34.812 0.761 2.336 1 59.91 39 ALA B CA 1
ATOM 3503 C C . ALA B 1 39 ? 35.281 0.953 0.89 1 59.91 39 ALA B C 1
ATOM 3505 O O . ALA B 1 39 ? 35.719 2.033 0.515 1 59.91 39 ALA B O 1
ATOM 3506 N N . GLN B 1 40 ? 35 0.088 -0.033 1 63.38 40 GLN B N 1
ATOM 3507 C CA . GLN B 1 40 ? 35.5 0.204 -1.398 1 63.38 40 GLN B CA 1
ATOM 3508 C C . GLN B 1 40 ? 34.469 0.83 -2.316 1 63.38 40 GLN B C 1
ATOM 3510 O O . GLN B 1 40 ? 33.312 0.435 -2.293 1 63.38 40 GLN B O 1
ATOM 3515 N N . ALA B 1 41 ? 34.875 1.848 -2.971 1 60.78 41 ALA B N 1
ATOM 3516 C CA . ALA B 1 41 ? 34.031 2.613 -3.898 1 60.78 41 ALA B CA 1
ATOM 3517 C C . ALA B 1 41 ? 33.312 1.691 -4.879 1 60.78 41 ALA B C 1
ATOM 3519 O O . ALA B 1 41 ? 32.156 1.931 -5.227 1 60.78 41 ALA B O 1
ATOM 3520 N N . GLU B 1 42 ? 34 0.694 -5.332 1 61.16 42 GLU B N 1
ATOM 3521 C CA . GLU B 1 42 ? 33.438 -0.245 -6.289 1 61.16 42 GLU B CA 1
ATOM 3522 C C . GLU B 1 42 ? 32.219 -0.965 -5.703 1 61.16 42 GLU B C 1
ATOM 3524 O O . GLU B 1 42 ? 31.219 -1.181 -6.395 1 61.16 42 GLU B O 1
ATOM 3529 N N . ASP B 1 43 ? 32.25 -1.16 -4.465 1 65.31 43 ASP B N 1
ATOM 3530 C CA . ASP B 1 43 ? 31.156 -1.848 -3.787 1 65.31 43 ASP B CA 1
ATOM 3531 C C . ASP B 1 43 ? 29.938 -0.93 -3.627 1 65.31 43 ASP B C 1
ATOM 3533 O O . ASP B 1 43 ? 28.797 -1.365 -3.791 1 65.31 43 ASP B O 1
ATOM 3537 N N . THR B 1 44 ? 30.297 0.271 -3.434 1 68.19 44 THR B N 1
ATOM 3538 C CA . THR B 1 44 ? 29.234 1.249 -3.312 1 68.19 44 THR B CA 1
ATOM 3539 C C . THR B 1 44 ? 28.5 1.417 -4.641 1 68.19 44 THR B C 1
ATOM 3541 O O . THR B 1 44 ? 27.266 1.504 -4.676 1 68.19 44 THR B O 1
ATOM 3544 N N . SER B 1 45 ? 29.25 1.386 -5.695 1 70.75 45 SER B N 1
ATOM 3545 C CA . SER B 1 45 ? 28.672 1.511 -7.027 1 70.75 45 SER B CA 1
ATOM 3546 C C . SER B 1 45 ? 27.781 0.311 -7.355 1 70.75 45 SER B C 1
ATOM 3548 O O . SER B 1 45 ? 26.734 0.46 -7.984 1 70.75 45 SER B O 1
ATOM 3550 N N . LEU B 1 46 ? 28.219 -0.792 -6.871 1 68.94 46 LEU B N 1
ATOM 3551 C CA . LEU B 1 46 ? 27.438 -2.004 -7.113 1 68.94 46 LEU B CA 1
ATOM 3552 C C . LEU B 1 46 ? 26.125 -1.968 -6.355 1 68.94 46 LEU B C 1
ATOM 3554 O O . LEU B 1 46 ? 25.078 -2.348 -6.898 1 68.94 46 LEU B O 1
ATOM 3558 N N . VAL B 1 47 ? 26.234 -1.461 -5.211 1 69.81 47 VAL B N 1
ATOM 3559 C CA . VAL B 1 47 ? 25.031 -1.377 -4.395 1 69.81 47 VAL B CA 1
ATOM 3560 C C . VAL B 1 47 ? 24.078 -0.361 -5 1 69.81 47 VAL B C 1
ATOM 3562 O O . VAL B 1 47 ? 22.859 -0.592 -5.039 1 69.81 47 VAL B O 1
ATOM 3565 N N . VAL B 1 48 ? 24.641 0.657 -5.461 1 72 48 VAL B N 1
ATOM 3566 C CA . VAL B 1 48 ? 23.844 1.714 -6.082 1 72 48 VAL B CA 1
ATOM 3567 C C . VAL B 1 48 ? 23.156 1.18 -7.336 1 72 48 VAL B C 1
ATOM 3569 O O . VAL B 1 48 ? 21.953 1.36 -7.52 1 72 48 VAL B O 1
ATOM 3572 N N . ASN B 1 49 ? 23.891 0.489 -8.078 1 69 49 ASN B N 1
ATOM 3573 C CA . ASN B 1 49 ? 23.344 -0.046 -9.328 1 69 49 ASN B CA 1
ATOM 3574 C C . ASN B 1 49 ? 22.281 -1.102 -9.07 1 69 49 ASN B C 1
ATOM 3576 O O . ASN B 1 49 ? 21.266 -1.139 -9.758 1 69 49 ASN B O 1
ATOM 3580 N N . GLN B 1 50 ? 22.562 -1.821 -8.078 1 69.56 50 GLN B N 1
ATOM 3581 C CA . GLN B 1 50 ? 21.594 -2.867 -7.746 1 69.56 50 GLN B CA 1
ATOM 3582 C C . GLN B 1 50 ? 20.297 -2.271 -7.215 1 69.56 50 GLN B C 1
ATOM 3584 O O . GLN B 1 50 ? 19.203 -2.717 -7.582 1 69.56 50 GLN B O 1
ATOM 3589 N N . ALA B 1 51 ? 20.453 -1.302 -6.43 1 72.56 51 ALA B N 1
ATOM 3590 C CA . ALA B 1 51 ? 19.281 -0.664 -5.867 1 72.56 51 ALA B CA 1
ATOM 3591 C C . ALA B 1 51 ? 18.453 0.028 -6.953 1 72.56 51 ALA B C 1
ATOM 3593 O O . ALA B 1 51 ? 17.234 -0.131 -7.016 1 72.56 51 ALA B O 1
ATOM 3594 N N . TYR B 1 52 ? 19.094 0.636 -7.848 1 77.88 52 TYR B N 1
ATOM 3595 C CA . TYR B 1 52 ? 18.391 1.412 -8.859 1 77.88 52 TYR B CA 1
ATOM 3596 C C . TYR B 1 52 ? 17.828 0.507 -9.953 1 77.88 52 TYR B C 1
ATOM 3598 O O . TYR B 1 52 ? 16.859 0.866 -10.633 1 77.88 52 TYR B O 1
ATOM 3606 N N . SER B 1 53 ? 18.438 -0.648 -10.008 1 80.5 53 SER B N 1
ATOM 3607 C CA . SER B 1 53 ? 17.953 -1.567 -11.031 1 80.5 53 SER B CA 1
ATOM 3608 C C . SER B 1 53 ? 16.797 -2.422 -10.508 1 80.5 53 SER B C 1
ATOM 3610 O O . SER B 1 53 ? 15.906 -2.809 -11.266 1 80.5 53 SER B O 1
ATOM 3612 N N . THR B 1 54 ? 16.719 -2.639 -9.305 1 87.81 54 THR B N 1
ATOM 3613 C CA . THR B 1 54 ? 15.758 -3.602 -8.758 1 87.81 54 THR B CA 1
ATOM 3614 C C . THR B 1 54 ? 14.594 -2.887 -8.086 1 87.81 54 THR B C 1
ATOM 3616 O O . THR B 1 54 ? 13.453 -3.342 -8.164 1 87.81 54 THR B O 1
ATOM 3619 N N . PHE B 1 55 ? 14.852 -1.751 -7.484 1 90.44 55 PHE B N 1
ATOM 3620 C CA . PHE B 1 55 ? 13.867 -1.11 -6.613 1 90.44 55 PHE B CA 1
ATOM 3621 C C . PHE B 1 55 ? 12.648 -0.662 -7.406 1 90.44 55 PHE B C 1
ATOM 3623 O O . PHE B 1 55 ? 11.516 -0.839 -6.961 1 90.44 55 PHE B O 1
ATOM 3630 N N . PRO B 1 56 ? 12.781 -0.141 -8.633 1 89.94 56 PRO B N 1
ATOM 3631 C CA . PRO B 1 56 ? 11.57 0.229 -9.383 1 89.94 56 PRO B CA 1
ATOM 3632 C C . PRO B 1 56 ? 10.68 -0.97 -9.695 1 89.94 56 PRO B C 1
ATOM 3634 O O . PRO B 1 56 ? 9.453 -0.862 -9.633 1 89.94 56 PRO B O 1
ATOM 3637 N N . PHE B 1 57 ? 11.289 -2.109 -10.055 1 93 57 PHE B N 1
ATOM 3638 C CA . PHE B 1 57 ? 10.516 -3.326 -10.281 1 93 57 PHE B CA 1
ATOM 3639 C C . PHE B 1 57 ? 9.812 -3.768 -9.008 1 93 57 PHE B C 1
ATOM 3641 O O . PHE B 1 57 ? 8.648 -4.176 -9.039 1 93 57 PHE B O 1
ATOM 3648 N N . PHE B 1 58 ? 10.539 -3.625 -7.914 1 93.81 58 PHE B N 1
ATOM 3649 C CA . PHE B 1 58 ? 9.977 -3.992 -6.617 1 93.81 58 PHE B CA 1
ATOM 3650 C C . PHE B 1 58 ? 8.742 -3.146 -6.305 1 93.81 58 PHE B C 1
ATOM 3652 O O . PHE B 1 58 ? 7.727 -3.67 -5.852 1 93.81 58 PHE B O 1
ATOM 3659 N N . GLN B 1 59 ? 8.797 -1.893 -6.539 1 94.12 59 GLN B N 1
ATOM 3660 C CA . GLN B 1 59 ? 7.684 -0.985 -6.277 1 94.12 59 GLN B CA 1
ATOM 3661 C C . GLN B 1 59 ? 6.484 -1.322 -7.156 1 94.12 59 GLN B C 1
ATOM 3663 O O . GLN B 1 59 ? 5.34 -1.29 -6.695 1 94.12 59 GLN B O 1
ATOM 3668 N N . ASP B 1 60 ? 6.773 -1.602 -8.438 1 95.88 60 ASP B N 1
ATOM 3669 C CA . ASP B 1 60 ? 5.707 -2.033 -9.336 1 95.88 60 ASP B CA 1
ATOM 3670 C C . ASP B 1 60 ? 4.977 -3.25 -8.781 1 95.88 60 ASP B C 1
ATOM 3672 O O . ASP B 1 60 ? 3.744 -3.293 -8.773 1 95.88 60 ASP B O 1
ATOM 3676 N N . ILE B 1 61 ? 5.723 -4.148 -8.289 1 96.81 61 ILE B N 1
ATOM 3677 C CA . ILE B 1 61 ? 5.168 -5.398 -7.781 1 96.81 61 ILE B CA 1
ATOM 3678 C C . ILE B 1 61 ? 4.371 -5.133 -6.504 1 96.81 61 ILE B C 1
ATOM 3680 O O . ILE B 1 61 ? 3.322 -5.742 -6.281 1 96.81 61 ILE B O 1
ATOM 3684 N N . GLN B 1 62 ? 4.836 -4.203 -5.691 1 96.69 62 GLN B N 1
ATOM 3685 C CA . GLN B 1 62 ? 4.082 -3.82 -4.504 1 96.69 62 GLN B CA 1
ATOM 3686 C C . GLN B 1 62 ? 2.713 -3.258 -4.879 1 96.69 62 GLN B C 1
ATOM 3688 O O . GLN B 1 62 ? 1.704 -3.594 -4.258 1 96.69 62 GLN B O 1
ATOM 3693 N N . VAL B 1 63 ? 2.686 -2.412 -5.879 1 96.75 63 VAL B N 1
ATOM 3694 C CA . VAL B 1 63 ? 1.416 -1.854 -6.332 1 96.75 63 VAL B CA 1
ATOM 3695 C C . VAL B 1 63 ? 0.508 -2.975 -6.836 1 96.75 63 VAL B C 1
ATOM 3697 O O . VAL B 1 63 ? -0.689 -2.992 -6.539 1 96.75 63 VAL B O 1
ATOM 3700 N N . MET B 1 64 ? 1.09 -3.84 -7.539 1 97.62 64 MET B N 1
ATOM 3701 C CA . MET B 1 64 ? 0.37 -4.973 -8.117 1 97.62 64 MET B CA 1
ATOM 3702 C C . MET B 1 64 ? -0.263 -5.828 -7.02 1 97.62 64 MET B C 1
ATOM 3704 O O . MET B 1 64 ? -1.443 -6.172 -7.102 1 97.62 64 MET B O 1
ATOM 3708 N N . LEU B 1 65 ? 0.464 -6.102 -6 1 98 65 LEU B N 1
ATOM 3709 C CA . LEU B 1 65 ? 0.036 -7.066 -4.996 1 98 65 LEU B CA 1
ATOM 3710 C C . LEU B 1 65 ? -0.839 -6.398 -3.939 1 98 65 LEU B C 1
ATOM 3712 O O . LEU B 1 65 ? -1.869 -6.949 -3.543 1 98 65 LEU B O 1
ATOM 3716 N N . VAL B 1 66 ? -0.43 -5.199 -3.504 1 97.31 66 VAL B N 1
ATOM 3717 C CA . VAL B 1 66 ? -1.105 -4.543 -2.391 1 97.31 66 VAL B CA 1
ATOM 3718 C C . VAL B 1 66 ? -2.385 -3.869 -2.885 1 97.31 66 VAL B C 1
ATOM 3720 O O . VAL B 1 66 ? -3.439 -3.992 -2.26 1 97.31 66 VAL B O 1
ATOM 3723 N N . VAL B 1 67 ? -2.307 -3.229 -4.023 1 97.12 67 VAL B N 1
ATOM 3724 C CA . VAL B 1 67 ? -3.443 -2.459 -4.52 1 97.12 67 VAL B CA 1
ATOM 3725 C C . VAL B 1 67 ? -4.188 -3.264 -5.582 1 97.12 67 VAL B C 1
ATOM 3727 O O . VAL B 1 67 ? -5.391 -3.516 -5.449 1 97.12 67 VAL B O 1
ATOM 3730 N N . GLY B 1 68 ? -3.518 -3.748 -6.59 1 98 68 GLY B N 1
ATOM 3731 C CA . GLY B 1 68 ? -4.141 -4.441 -7.703 1 98 68 GLY B CA 1
ATOM 3732 C C . GLY B 1 68 ? -4.875 -5.703 -7.285 1 98 68 GLY B C 1
ATOM 3733 O O . GLY B 1 68 ? -6.082 -5.832 -7.516 1 98 68 GLY B O 1
ATOM 3734 N N . LEU B 1 69 ? -4.156 -6.578 -6.652 1 98 69 LEU B N 1
ATOM 3735 C CA . LEU B 1 69 ? -4.777 -7.832 -6.23 1 98 69 LEU B CA 1
ATOM 3736 C C . LEU B 1 69 ? -5.848 -7.578 -5.176 1 98 69 LEU B C 1
ATOM 3738 O O . LEU B 1 69 ? -6.902 -8.219 -5.191 1 98 69 LEU B O 1
ATOM 3742 N N . GLY B 1 70 ? -5.582 -6.672 -4.266 1 96.75 70 GLY B N 1
ATOM 3743 C CA . GLY B 1 70 ? -6.613 -6.309 -3.301 1 96.75 70 GLY B CA 1
ATOM 3744 C C . GLY B 1 70 ? -7.918 -5.895 -3.951 1 96.75 70 GLY B C 1
ATOM 3745 O O . GLY B 1 70 ? -8.984 -6.391 -3.582 1 96.75 70 GLY B O 1
ATOM 3746 N N . LEU B 1 71 ? -7.84 -5.016 -4.918 1 96.25 71 LEU B N 1
ATOM 3747 C CA . LEU B 1 71 ? -9.023 -4.527 -5.617 1 96.25 71 LEU B CA 1
ATOM 3748 C C . LEU B 1 71 ? -9.664 -5.633 -6.441 1 96.25 71 LEU B C 1
ATOM 3750 O O . LEU B 1 71 ? -10.891 -5.703 -6.547 1 96.25 71 LEU B O 1
ATOM 3754 N N . LEU B 1 72 ? -8.867 -6.473 -7 1 96.44 72 LEU B N 1
ATOM 3755 C CA . LEU B 1 72 ? -9.406 -7.59 -7.77 1 96.44 72 LEU B CA 1
ATOM 3756 C C . LEU B 1 72 ? -10.328 -8.445 -6.914 1 96.44 72 LEU B C 1
ATOM 3758 O O . LEU B 1 72 ? -11.375 -8.891 -7.383 1 96.44 72 LEU B O 1
ATOM 3762 N N . LEU B 1 73 ? -10.039 -8.609 -5.684 1 95.69 73 LEU B N 1
ATOM 3763 C CA . LEU B 1 73 ? -10.758 -9.516 -4.797 1 95.69 73 LEU B CA 1
ATOM 3764 C C . LEU B 1 73 ? -12.023 -8.859 -4.254 1 95.69 73 LEU B C 1
ATOM 3766 O O . LEU B 1 73 ? -12.812 -9.5 -3.559 1 95.69 73 LEU B O 1
ATOM 3770 N N . THR B 1 74 ? -12.242 -7.609 -4.598 1 93.88 74 THR B N 1
ATOM 3771 C CA . THR B 1 74 ? -13.414 -6.914 -4.086 1 93.88 74 THR B CA 1
ATOM 3772 C C . THR B 1 74 ? -14.641 -7.211 -4.949 1 93.88 74 THR B C 1
ATOM 3774 O O . THR B 1 74 ? -15.68 -6.574 -4.797 1 93.88 74 THR B O 1
ATOM 3777 N N . PHE B 1 75 ? -14.586 -8.188 -5.848 1 92.5 75 PHE B N 1
ATOM 3778 C CA . PHE B 1 75 ? -15.773 -8.547 -6.621 1 92.5 75 PHE B CA 1
ATOM 3779 C C . PHE B 1 75 ? -16.859 -9.094 -5.715 1 92.5 75 PHE B C 1
ATOM 3781 O O . PHE B 1 75 ? -18.031 -9.156 -6.109 1 92.5 75 PHE B O 1
ATOM 3788 N N . LEU B 1 76 ? -16.531 -9.477 -4.48 1 90.88 76 LEU B N 1
ATOM 3789 C CA . LEU B 1 76 ? -17.484 -9.859 -3.445 1 90.88 76 LEU B CA 1
ATOM 3790 C C . LEU B 1 76 ? -18.062 -8.625 -2.764 1 90.88 76 LEU B C 1
ATOM 3792 O O . LEU B 1 76 ? -17.391 -7.977 -1.964 1 90.88 76 LEU B O 1
ATOM 3796 N N . PRO B 1 77 ? -19.297 -8.289 -3.066 1 88.56 77 PRO B N 1
ATOM 3797 C CA . PRO B 1 77 ? -19.812 -6.953 -2.762 1 88.56 77 PRO B CA 1
ATOM 3798 C C . PRO B 1 77 ? -19.875 -6.672 -1.262 1 88.56 77 PRO B C 1
ATOM 3800 O O . PRO B 1 77 ? -19.75 -5.52 -0.842 1 88.56 77 PRO B O 1
ATOM 3803 N N . ARG B 1 78 ? -20.094 -7.578 -0.38 1 90.75 78 ARG B N 1
ATOM 3804 C CA . ARG B 1 78 ? -20.203 -7.348 1.058 1 90.75 78 ARG B CA 1
ATOM 3805 C C . ARG B 1 78 ? -18.953 -7.848 1.781 1 90.75 78 ARG B C 1
ATOM 3807 O O . ARG B 1 78 ? -18.984 -8.07 2.994 1 90.75 78 ARG B O 1
ATOM 3814 N N . TYR B 1 79 ? -17.906 -8.023 0.994 1 92.75 79 TYR B N 1
ATOM 3815 C CA . TYR B 1 79 ? -16.688 -8.602 1.549 1 92.75 79 TYR B CA 1
ATOM 3816 C C . TYR B 1 79 ? -15.461 -7.812 1.103 1 92.75 79 TYR B C 1
ATOM 3818 O O . TYR B 1 79 ? -14.336 -8.312 1.166 1 92.75 79 TYR B O 1
ATOM 3826 N N . GLY B 1 80 ? -15.688 -6.613 0.645 1 91.88 80 GLY B N 1
ATOM 3827 C CA . GLY B 1 80 ? -14.617 -5.801 0.102 1 91.88 80 GLY B CA 1
ATOM 3828 C C . GLY B 1 80 ? -13.57 -5.43 1.137 1 91.88 80 GLY B C 1
ATOM 3829 O O . GLY B 1 80 ? -12.367 -5.492 0.865 1 91.88 80 GLY B O 1
ATOM 3830 N N . PHE B 1 81 ? -13.945 -5.066 2.316 1 92.25 81 PHE B N 1
ATOM 3831 C CA . PHE B 1 81 ? -13.016 -4.715 3.385 1 92.25 81 PHE B CA 1
ATOM 3832 C C . PHE B 1 81 ? -12.156 -5.914 3.77 1 92.25 81 PHE B C 1
ATOM 3834 O O . PHE B 1 81 ? -10.938 -5.789 3.896 1 92.25 81 PHE B O 1
ATOM 3841 N N . SER B 1 82 ? -12.852 -6.949 3.92 1 93.56 82 SER B N 1
ATOM 3842 C CA . SER B 1 82 ? -12.148 -8.164 4.305 1 93.56 82 SER B CA 1
ATOM 3843 C C . SER B 1 82 ? -11.156 -8.594 3.225 1 93.56 82 SER B C 1
ATOM 3845 O O . SER B 1 82 ? -10.016 -8.945 3.525 1 93.56 82 SER B O 1
ATOM 3847 N N . ALA B 1 83 ? -11.602 -8.508 1.996 1 93.88 83 ALA B N 1
ATOM 3848 C CA . ALA B 1 83 ? -10.742 -8.922 0.888 1 93.88 83 ALA B CA 1
ATOM 3849 C C . ALA B 1 83 ? -9.469 -8.078 0.84 1 93.88 83 ALA B C 1
ATOM 3851 O O . ALA B 1 83 ? -8.367 -8.625 0.768 1 93.88 83 ALA B O 1
ATOM 3852 N N . LEU B 1 84 ? -9.594 -6.781 0.952 1 94.94 84 LEU B N 1
ATOM 3853 C CA . LEU B 1 84 ? -8.453 -5.875 0.906 1 94.94 84 LEU B CA 1
ATOM 3854 C C . LEU B 1 84 ? -7.539 -6.086 2.109 1 94.94 84 LEU B C 1
ATOM 3856 O O . LEU B 1 84 ? -6.32 -6.199 1.956 1 94.94 84 LEU B O 1
ATOM 3860 N N . THR B 1 85 ? -8.109 -6.176 3.244 1 94.56 85 THR B N 1
ATOM 3861 C CA . THR B 1 85 ? -7.348 -6.238 4.484 1 94.56 85 THR B CA 1
ATOM 3862 C C . THR B 1 85 ? -6.648 -7.586 4.621 1 94.56 85 THR B C 1
ATOM 3864 O O . THR B 1 85 ? -5.477 -7.648 5.008 1 94.56 85 THR B O 1
ATOM 3867 N N . HIS B 1 86 ? -7.359 -8.656 4.32 1 95 86 HIS B N 1
ATOM 3868 C CA . HIS B 1 86 ? -6.742 -9.977 4.418 1 95 86 HIS B CA 1
ATOM 3869 C C . HIS B 1 86 ? -5.613 -10.125 3.404 1 95 86 HIS B C 1
ATOM 3871 O O . HIS B 1 86 ? -4.57 -10.711 3.715 1 95 86 HIS B O 1
ATOM 3877 N N . ASN B 1 87 ? -5.84 -9.641 2.176 1 97.19 87 ASN B N 1
ATOM 3878 C CA . ASN B 1 87 ? -4.77 -9.641 1.182 1 97.19 87 ASN B CA 1
ATOM 3879 C C . ASN B 1 87 ? -3.529 -8.914 1.689 1 97.19 87 ASN B C 1
ATOM 3881 O O . ASN B 1 87 ? -2.418 -9.438 1.597 1 97.19 87 ASN B O 1
ATOM 3885 N N . PHE B 1 88 ? -3.783 -7.789 2.236 1 96.94 88 PHE B N 1
ATOM 3886 C CA . PHE B 1 88 ? -2.729 -6.922 2.752 1 96.94 88 PHE B CA 1
ATOM 3887 C C . PHE B 1 88 ? -2.012 -7.586 3.924 1 96.94 88 PHE B C 1
ATOM 3889 O O . PHE B 1 88 ? -0.781 -7.613 3.967 1 96.94 88 PHE B O 1
ATOM 3896 N N . LEU B 1 89 ? -2.693 -8.148 4.816 1 95.06 89 LEU B N 1
ATOM 3897 C CA . LEU B 1 89 ? -2.148 -8.789 6.004 1 95.06 89 LEU B CA 1
ATOM 3898 C C . LEU B 1 89 ? -1.376 -10.055 5.633 1 95.06 89 LEU B C 1
ATOM 3900 O O . LEU B 1 89 ? -0.272 -10.281 6.133 1 95.06 89 LEU B O 1
ATOM 3904 N N . LEU B 1 90 ? -1.97 -10.867 4.82 1 97.31 90 LEU B N 1
ATOM 3905 C CA . LEU B 1 90 ? -1.337 -12.117 4.414 1 97.31 90 LEU B CA 1
ATOM 3906 C C . LEU B 1 90 ? -0.031 -11.844 3.674 1 97.31 90 LEU B C 1
ATOM 3908 O O . LEU B 1 90 ? 0.936 -12.594 3.82 1 97.31 90 LEU B O 1
ATOM 3912 N N . LEU B 1 91 ? -0.039 -10.781 2.865 1 97.62 91 LEU B N 1
ATOM 3913 C CA . LEU B 1 91 ? 1.201 -10.406 2.193 1 97.62 91 LEU B CA 1
ATOM 3914 C C . LEU B 1 91 ? 2.299 -10.109 3.207 1 97.62 91 LEU B C 1
ATOM 3916 O O . LEU B 1 91 ? 3.41 -10.633 3.102 1 97.62 91 LEU B O 1
ATOM 3920 N N . ASN B 1 92 ? 1.973 -9.328 4.172 1 94.88 92 ASN B N 1
ATOM 3921 C CA . ASN B 1 92 ? 2.963 -8.883 5.145 1 94.88 92 ASN B CA 1
ATOM 3922 C C . ASN B 1 92 ? 3.438 -10.031 6.031 1 94.88 92 ASN B C 1
ATOM 3924 O O . ASN B 1 92 ? 4.637 -10.203 6.246 1 94.88 92 ASN B O 1
ATOM 3928 N N . ILE B 1 93 ? 2.578 -10.844 6.441 1 94.81 93 ILE B N 1
ATOM 3929 C CA . ILE B 1 93 ? 2.941 -11.938 7.34 1 94.81 93 ILE B CA 1
ATOM 3930 C C . ILE B 1 93 ? 3.734 -12.992 6.57 1 94.81 93 ILE B C 1
ATOM 3932 O O . ILE B 1 93 ? 4.73 -13.516 7.074 1 94.81 93 ILE B O 1
ATOM 3936 N N . SER B 1 94 ? 3.271 -13.312 5.434 1 97.06 94 SER B N 1
ATOM 3937 C CA . SER B 1 94 ? 3.922 -14.352 4.637 1 97.06 94 SER B CA 1
ATOM 3938 C C . SER B 1 94 ? 5.328 -13.922 4.219 1 97.06 94 SER B C 1
ATOM 3940 O O . SER B 1 94 ? 6.246 -14.75 4.191 1 97.06 94 SER B O 1
ATOM 3942 N N . MET B 1 95 ? 5.445 -12.664 3.857 1 95.38 95 MET B N 1
ATOM 3943 C CA . MET B 1 95 ? 6.762 -12.164 3.482 1 95.38 95 MET B CA 1
ATOM 3944 C C . MET B 1 95 ? 7.742 -12.281 4.648 1 95.38 95 MET B C 1
ATOM 3946 O O . MET B 1 95 ? 8.875 -12.734 4.473 1 95.38 95 MET B O 1
ATOM 3950 N N . GLN B 1 96 ? 7.352 -11.875 5.824 1 91.94 96 GLN B N 1
ATOM 3951 C CA . GLN B 1 96 ? 8.211 -11.953 7.004 1 91.94 96 GLN B CA 1
ATOM 3952 C C . GLN B 1 96 ? 8.508 -13.406 7.363 1 91.94 96 GLN B C 1
ATOM 3954 O O . GLN B 1 96 ? 9.648 -13.742 7.703 1 91.94 96 GLN B O 1
ATOM 3959 N N . TRP B 1 97 ? 7.488 -14.219 7.254 1 93.94 97 TRP B N 1
ATOM 3960 C CA . TRP B 1 97 ? 7.652 -15.641 7.547 1 93.94 97 TRP B CA 1
ATOM 3961 C C . TRP B 1 97 ? 8.625 -16.297 6.57 1 93.94 97 TRP B C 1
ATOM 3963 O O . TRP B 1 97 ? 9.492 -17.078 6.977 1 93.94 97 TRP B O 1
ATOM 3973 N N . ALA B 1 98 ? 8.523 -15.969 5.344 1 95.06 98 ALA B N 1
ATOM 3974 C CA . ALA B 1 98 ? 9.43 -16.484 4.324 1 95.06 98 ALA B CA 1
ATOM 3975 C C . ALA B 1 98 ? 10.859 -16.016 4.574 1 95.06 98 ALA B C 1
ATOM 3977 O O . ALA B 1 98 ? 11.812 -16.766 4.363 1 95.06 98 ALA B O 1
ATOM 3978 N N . LEU B 1 99 ? 10.969 -14.781 4.969 1 89.88 99 LEU B N 1
ATOM 3979 C CA . LEU B 1 99 ? 12.289 -14.234 5.262 1 89.88 99 LEU B CA 1
ATOM 3980 C C . LEU B 1 99 ? 12.969 -15.016 6.379 1 89.88 99 LEU B C 1
ATOM 3982 O O . LEU B 1 99 ? 14.156 -15.328 6.293 1 89.88 99 LEU B O 1
ATOM 3986 N N . VAL B 1 100 ? 12.273 -15.359 7.371 1 88.88 100 VAL B N 1
ATOM 3987 C CA . VAL B 1 100 ? 12.789 -16.125 8.508 1 88.88 100 VAL B CA 1
ATOM 3988 C C . VAL B 1 100 ? 13.211 -17.516 8.039 1 88.88 100 VAL B C 1
ATOM 3990 O O . VAL B 1 100 ? 14.32 -17.969 8.344 1 88.88 100 VAL B O 1
ATOM 3993 N N . LEU B 1 101 ? 12.414 -18.156 7.293 1 91.12 101 LEU B N 1
ATOM 3994 C CA . LEU B 1 101 ? 12.68 -19.516 6.871 1 91.12 101 LEU B CA 1
ATOM 3995 C C . LEU B 1 101 ? 13.859 -19.578 5.91 1 91.12 101 LEU B C 1
ATOM 3997 O O . LEU B 1 101 ? 14.695 -20.469 6 1 91.12 101 LEU B O 1
ATOM 4001 N N . GLN B 1 102 ? 13.883 -18.656 5.035 1 87.06 102 GLN B N 1
ATOM 4002 C CA . GLN B 1 102 ? 15.008 -18.609 4.105 1 87.06 102 GLN B CA 1
ATOM 4003 C C . GLN B 1 102 ? 16.312 -18.328 4.836 1 87.06 102 GLN B C 1
ATOM 4005 O O . GLN B 1 102 ? 17.375 -18.828 4.445 1 87.06 102 GLN B O 1
ATOM 4010 N N . GLY B 1 103 ? 16.219 -17.453 5.785 1 81.94 103 GLY B N 1
ATOM 4011 C CA . GLY B 1 103 ? 17.391 -17.188 6.602 1 81.94 103 GLY B CA 1
ATOM 4012 C C . GLY B 1 103 ? 17.891 -18.422 7.34 1 81.94 103 GLY B C 1
ATOM 4013 O O . GLY B 1 103 ? 19.094 -18.672 7.398 1 81.94 103 GLY B O 1
ATOM 4014 N N . LEU B 1 104 ? 17 -19.188 7.801 1 81.5 104 LEU B N 1
ATOM 4015 C CA . LEU B 1 104 ? 17.344 -20.391 8.547 1 81.5 104 LEU B CA 1
ATOM 4016 C C . LEU B 1 104 ? 17.891 -21.469 7.625 1 81.5 104 LEU B C 1
ATOM 4018 O O . LEU B 1 104 ? 18.812 -22.219 8 1 81.5 104 LEU B O 1
ATOM 4022 N N . LEU B 1 105 ? 17.484 -21.5 6.41 1 78.69 105 LEU B N 1
ATOM 4023 C CA . LEU B 1 105 ? 17.844 -22.562 5.484 1 78.69 105 LEU B CA 1
ATOM 4024 C C . LEU B 1 105 ? 19.109 -22.203 4.719 1 78.69 105 LEU B C 1
ATOM 4026 O O . LEU B 1 105 ? 19.969 -23.062 4.52 1 78.69 105 LEU B O 1
ATOM 4030 N N . HIS B 1 106 ? 19.219 -21.047 4.223 1 70.19 106 HIS B N 1
ATOM 4031 C CA . HIS B 1 106 ? 20.234 -20.781 3.223 1 70.19 106 HIS B CA 1
ATOM 4032 C C . HIS B 1 106 ? 21.281 -19.812 3.752 1 70.19 106 HIS B C 1
ATOM 4034 O O . HIS B 1 106 ? 22.391 -19.719 3.211 1 70.19 106 HIS B O 1
ATOM 4040 N N . HIS B 1 107 ? 20.875 -19.188 4.742 1 63.53 107 HIS B N 1
ATOM 4041 C CA . HIS B 1 107 ? 21.75 -18.031 4.914 1 63.53 107 HIS B CA 1
ATOM 4042 C C . HIS B 1 107 ? 22.281 -17.953 6.34 1 63.53 107 HIS B C 1
ATOM 4044 O O . HIS B 1 107 ? 22.734 -16.891 6.777 1 63.53 107 HIS B O 1
ATOM 4050 N N . PHE B 1 108 ? 22.109 -19.109 6.859 1 65.69 108 PHE B N 1
ATOM 4051 C CA . PHE B 1 108 ? 22.625 -19.094 8.219 1 65.69 108 PHE B CA 1
ATOM 4052 C C . PHE B 1 108 ? 24.141 -19.312 8.219 1 65.69 108 PHE B C 1
ATOM 4054 O O . PHE B 1 108 ? 24.609 -20.453 8.258 1 65.69 108 PHE B O 1
ATOM 4061 N N . HIS B 1 109 ? 24.75 -18.266 7.738 1 63.78 109 HIS B N 1
ATOM 4062 C CA . HIS B 1 109 ? 26.203 -18.297 7.758 1 63.78 109 HIS B CA 1
ATOM 4063 C C . HIS B 1 109 ? 26.75 -17.578 8.984 1 63.78 109 HIS B C 1
ATOM 4065 O O . HIS B 1 109 ? 26.422 -16.422 9.227 1 63.78 109 HIS B O 1
ATOM 4071 N N . HIS B 1 110 ? 27.531 -18.188 9.625 1 67.44 110 HIS B N 1
ATOM 4072 C CA . HIS B 1 110 ? 28.219 -17.688 10.82 1 67.44 110 HIS B CA 1
ATOM 4073 C C . HIS B 1 110 ? 27.219 -17.141 11.836 1 67.44 110 HIS B C 1
ATOM 4075 O O . HIS B 1 110 ? 27.438 -16.094 12.438 1 67.44 110 HIS B O 1
ATOM 4081 N N . GLY B 1 111 ? 26.094 -17.609 11.594 1 74.56 111 GLY B N 1
ATOM 4082 C CA . GLY B 1 111 ? 25.156 -17.344 12.672 1 74.56 111 GLY B CA 1
ATOM 4083 C C . GLY B 1 111 ? 24.281 -16.125 12.422 1 74.56 111 GLY B C 1
ATOM 4084 O O . GLY B 1 111 ? 23.484 -15.734 13.281 1 74.56 111 GLY B O 1
ATOM 4085 N N . GLN B 1 112 ? 24.516 -15.461 11.266 1 83.12 112 GLN B N 1
ATOM 4086 C CA . GLN B 1 112 ? 23.703 -14.273 11.008 1 83.12 112 GLN B CA 1
ATOM 4087 C C . GLN B 1 112 ? 23.156 -14.273 9.586 1 83.12 112 GLN B C 1
ATOM 4089 O O . GLN B 1 112 ? 23.75 -14.875 8.688 1 83.12 112 GLN B O 1
ATOM 4094 N N . ILE B 1 113 ? 22.031 -13.75 9.414 1 85.12 113 ILE B N 1
ATOM 4095 C CA . ILE B 1 113 ? 21.406 -13.531 8.117 1 85.12 113 ILE B CA 1
ATOM 4096 C C . ILE B 1 113 ? 21.531 -12.062 7.719 1 85.12 113 ILE B C 1
ATOM 4098 O O . ILE B 1 113 ? 21.156 -11.172 8.492 1 85.12 113 ILE B O 1
ATOM 4102 N N . HIS B 1 114 ? 22.125 -11.852 6.57 1 86.5 114 HIS B N 1
ATOM 4103 C CA . HIS B 1 114 ? 22.266 -10.484 6.078 1 86.5 114 HIS B CA 1
ATOM 4104 C C . HIS B 1 114 ? 21.094 -10.102 5.176 1 86.5 114 HIS B C 1
ATOM 4106 O O . HIS B 1 114 ? 20.922 -10.672 4.098 1 86.5 114 HIS B O 1
ATOM 4112 N N . LEU B 1 115 ? 20.406 -9.125 5.598 1 88.38 115 LEU B N 1
ATOM 4113 C CA . LEU B 1 115 ? 19.188 -8.695 4.91 1 88.38 115 LEU B CA 1
ATOM 4114 C C . LEU B 1 115 ? 19.516 -7.73 3.777 1 88.38 115 LEU B C 1
ATOM 4116 O O . LEU B 1 115 ? 20.344 -6.828 3.945 1 88.38 115 LEU B O 1
ATOM 4120 N N . ASP B 1 116 ? 18.953 -7.973 2.607 1 87.75 116 ASP B N 1
ATOM 4121 C CA . ASP B 1 116 ? 19.047 -7.047 1.481 1 87.75 116 ASP B CA 1
ATOM 4122 C C . ASP B 1 116 ? 17.766 -7.09 0.641 1 87.75 116 ASP B C 1
ATOM 4124 O O . ASP B 1 116 ? 16.844 -7.84 0.949 1 87.75 116 ASP B O 1
ATOM 4128 N N . LEU B 1 117 ? 17.75 -6.242 -0.322 1 88.38 117 LEU B N 1
ATOM 4129 C CA . LEU B 1 117 ? 16.531 -6.082 -1.123 1 88.38 117 LEU B CA 1
ATOM 4130 C C . LEU B 1 117 ? 16.234 -7.352 -1.908 1 88.38 117 LEU B C 1
ATOM 4132 O O . LEU B 1 117 ? 15.062 -7.699 -2.107 1 88.38 117 LEU B O 1
ATOM 4136 N N . HIS B 1 118 ? 17.234 -8.039 -2.344 1 88.38 118 HIS B N 1
ATOM 4137 C CA . HIS B 1 118 ? 17.047 -9.273 -3.105 1 88.38 118 HIS B CA 1
ATOM 4138 C C . HIS B 1 118 ? 16.359 -10.344 -2.26 1 88.38 118 HIS B C 1
ATOM 4140 O O . HIS B 1 118 ? 15.461 -11.031 -2.734 1 88.38 118 HIS B O 1
ATOM 4146 N N . LYS B 1 119 ? 16.766 -10.477 -1.071 1 89.19 119 LYS B N 1
ATOM 4147 C CA . LYS B 1 119 ? 16.156 -11.445 -0.166 1 89.19 119 LYS B CA 1
ATOM 4148 C C . LYS B 1 119 ? 14.711 -11.078 0.143 1 89.19 119 LYS B C 1
ATOM 4150 O O . LYS B 1 119 ? 13.859 -11.961 0.268 1 89.19 119 LYS B O 1
ATOM 4155 N N . LEU B 1 120 ? 14.492 -9.852 0.279 1 91.25 120 LEU B N 1
ATOM 4156 C CA . LEU B 1 120 ? 13.117 -9.398 0.491 1 91.25 120 LEU B CA 1
ATOM 4157 C C . LEU B 1 120 ? 12.242 -9.727 -0.715 1 91.25 120 LEU B C 1
ATOM 4159 O O . LEU B 1 120 ? 11.094 -10.125 -0.558 1 91.25 120 LEU B O 1
ATOM 4163 N N . LEU B 1 121 ? 12.773 -9.555 -1.863 1 92.12 121 LEU B N 1
ATOM 4164 C CA . LEU B 1 121 ? 12.047 -9.828 -3.098 1 92.12 121 LEU B CA 1
ATOM 4165 C C . LEU B 1 121 ? 11.703 -11.312 -3.209 1 92.12 121 LEU B C 1
ATOM 4167 O O . LEU B 1 121 ? 10.57 -11.664 -3.555 1 92.12 121 LEU B O 1
ATOM 4171 N N . ILE B 1 122 ? 12.641 -12.125 -2.908 1 92.19 122 ILE B N 1
ATOM 4172 C CA . ILE B 1 122 ? 12.414 -13.562 -2.961 1 92.19 122 ILE B CA 1
ATOM 4173 C C . ILE B 1 122 ? 11.352 -13.961 -1.938 1 92.19 122 ILE B C 1
ATOM 4175 O O . ILE B 1 122 ? 10.5 -14.805 -2.213 1 92.19 122 ILE B O 1
ATOM 4179 N N . SER B 1 123 ? 11.414 -13.336 -0.803 1 94.38 123 SER B N 1
ATOM 4180 C CA . SER B 1 123 ? 10.406 -13.578 0.224 1 94.38 123 SER B CA 1
ATOM 4181 C C . SER B 1 123 ? 9.031 -13.109 -0.231 1 94.38 123 SER B C 1
ATOM 4183 O O . SER B 1 123 ? 8.016 -13.727 0.105 1 94.38 123 SER B O 1
ATOM 4185 N N . GLU B 1 124 ? 8.977 -12.07 -0.91 1 95.56 124 GLU B N 1
ATOM 4186 C CA . GLU B 1 124 ? 7.719 -11.562 -1.454 1 95.56 124 GLU B CA 1
ATOM 4187 C C . GLU B 1 124 ? 7.109 -12.547 -2.445 1 95.56 124 GLU B C 1
ATOM 4189 O O . GLU B 1 124 ? 5.887 -12.719 -2.484 1 95.56 124 GLU B O 1
ATOM 4194 N N . PHE B 1 125 ? 7.918 -13.188 -3.252 1 96.31 125 PHE B N 1
ATOM 4195 C CA . PHE B 1 125 ? 7.406 -14.164 -4.207 1 96.31 125 PHE B CA 1
ATOM 4196 C C . PHE B 1 125 ? 6.82 -15.367 -3.488 1 96.31 125 PHE B C 1
ATOM 4198 O O . PHE B 1 125 ? 5.844 -15.961 -3.955 1 96.31 125 PHE B O 1
ATOM 4205 N N . ALA B 1 126 ? 7.48 -15.664 -2.391 1 97.56 126 ALA B N 1
ATOM 4206 C CA . ALA B 1 126 ? 6.867 -16.703 -1.562 1 97.56 126 ALA B CA 1
ATOM 4207 C C . ALA B 1 126 ? 5.492 -16.266 -1.066 1 97.56 126 ALA B C 1
ATOM 4209 O O . ALA B 1 126 ? 4.551 -17.062 -1.059 1 97.56 126 ALA B O 1
ATOM 4210 N N . ALA B 1 127 ? 5.379 -15.047 -0.702 1 98.06 127 ALA B N 1
ATOM 4211 C CA . ALA B 1 127 ? 4.109 -14.508 -0.219 1 98.06 127 ALA B CA 1
ATOM 4212 C C . ALA B 1 127 ? 3.055 -14.516 -1.323 1 98.06 127 ALA B C 1
ATOM 4214 O O . ALA B 1 127 ? 1.864 -14.695 -1.054 1 98.06 127 ALA B O 1
ATOM 4215 N N . VAL B 1 128 ? 3.469 -14.352 -2.543 1 98.5 128 VAL B N 1
ATOM 4216 C CA . VAL B 1 128 ? 2.562 -14.352 -3.686 1 98.5 128 VAL B CA 1
ATOM 4217 C C . VAL B 1 128 ? 1.827 -15.688 -3.764 1 98.5 128 VAL B C 1
ATOM 4219 O O . VAL B 1 128 ? 0.641 -15.734 -4.098 1 98.5 128 VAL B O 1
ATOM 4222 N N . THR B 1 129 ? 2.516 -16.734 -3.443 1 98.75 129 THR B N 1
ATOM 4223 C CA . THR B 1 129 ? 1.873 -18.047 -3.518 1 98.75 129 THR B CA 1
ATOM 4224 C C . THR B 1 129 ? 0.681 -18.125 -2.566 1 98.75 129 THR B C 1
ATOM 4226 O O . THR B 1 129 ? -0.37 -18.656 -2.92 1 98.75 129 THR B O 1
ATOM 4229 N N . VAL B 1 130 ? 0.847 -17.562 -1.431 1 98.75 130 VAL B N 1
ATOM 4230 C CA . VAL B 1 130 ? -0.225 -17.547 -0.441 1 98.75 130 VAL B CA 1
ATOM 4231 C C . VAL B 1 130 ? -1.394 -16.703 -0.952 1 98.75 130 VAL B C 1
ATOM 4233 O O . VAL B 1 130 ? -2.555 -17.109 -0.832 1 98.75 130 VAL B O 1
ATOM 4236 N N . LEU B 1 131 ? -1.095 -15.578 -1.518 1 98.62 131 LEU B N 1
ATOM 4237 C CA . LEU B 1 131 ? -2.133 -14.68 -2 1 98.62 131 LEU B CA 1
ATOM 4238 C C . LEU B 1 131 ? -2.955 -15.336 -3.104 1 98.62 131 LEU B C 1
ATOM 4240 O O . LEU B 1 131 ? -4.156 -15.078 -3.223 1 98.62 131 LEU B O 1
ATOM 4244 N N . ILE B 1 132 ? -2.324 -16.188 -3.898 1 98.62 132 ILE B N 1
ATOM 4245 C CA . ILE B 1 132 ? -3.021 -16.891 -4.969 1 98.62 132 ILE B CA 1
ATOM 4246 C C . ILE B 1 132 ? -3.85 -18.031 -4.379 1 98.62 132 ILE B C 1
ATOM 4248 O O . ILE B 1 132 ? -5.047 -18.141 -4.652 1 98.62 132 ILE B O 1
ATOM 4252 N N . SER B 1 133 ? -3.287 -18.828 -3.516 1 98.75 133 SER B N 1
ATOM 4253 C CA . SER B 1 133 ? -3.922 -20.047 -3.037 1 98.75 133 SER B CA 1
ATOM 4254 C C . SER B 1 133 ? -5.148 -19.75 -2.186 1 98.75 133 SER B C 1
ATOM 4256 O O . SER B 1 133 ? -6.137 -20.484 -2.219 1 98.75 133 SER B O 1
ATOM 4258 N N . VAL B 1 134 ? -5.086 -18.672 -1.424 1 98.12 134 VAL B N 1
ATOM 4259 C CA . VAL B 1 134 ? -6.191 -18.344 -0.532 1 98.12 134 VAL B CA 1
ATOM 4260 C C . VAL B 1 134 ? -7.441 -18.031 -1.354 1 98.12 134 VAL B C 1
ATOM 4262 O O . VAL B 1 134 ? -8.562 -18.125 -0.846 1 98.12 134 VAL B O 1
ATOM 4265 N N . GLY B 1 135 ? -7.27 -17.75 -2.611 1 97.56 135 GLY B N 1
ATOM 4266 C CA . GLY B 1 135 ? -8.391 -17.5 -3.494 1 97.56 135 GLY B CA 1
ATOM 4267 C C . GLY B 1 135 ? -9.359 -18.656 -3.594 1 97.56 135 GLY B C 1
ATOM 4268 O O . GLY B 1 135 ? -10.523 -18.469 -3.957 1 97.56 135 GLY B O 1
ATOM 4269 N N . ALA B 1 136 ? -8.953 -19.844 -3.27 1 97.38 136 ALA B N 1
ATOM 4270 C CA . ALA B 1 136 ? -9.805 -21.016 -3.361 1 97.38 136 ALA B CA 1
ATOM 4271 C C . ALA B 1 136 ? -10.844 -21.031 -2.244 1 97.38 136 ALA B C 1
ATOM 4273 O O . ALA B 1 136 ? -11.914 -21.625 -2.393 1 97.38 136 ALA B O 1
ATOM 4274 N N . ILE B 1 137 ? -10.555 -20.328 -1.138 1 96.38 137 ILE B N 1
ATOM 4275 C CA . ILE B 1 137 ? -11.438 -20.516 0.011 1 96.38 137 ILE B CA 1
ATOM 4276 C C . ILE B 1 137 ? -11.836 -19.156 0.578 1 96.38 137 ILE B C 1
ATOM 4278 O O . ILE B 1 137 ? -12.453 -19.078 1.643 1 96.38 137 ILE B O 1
ATOM 4282 N N . LEU B 1 138 ? -11.508 -18.125 -0.085 1 95 138 LEU B N 1
ATOM 4283 C CA . LEU B 1 138 ? -11.75 -16.766 0.398 1 95 138 LEU B CA 1
ATOM 4284 C C . LEU B 1 138 ? -13.234 -16.562 0.688 1 95 138 LEU B C 1
ATOM 4286 O O . LEU B 1 138 ? -14.086 -16.938 -0.11 1 95 138 LEU B O 1
ATOM 4290 N N . GLY B 1 139 ? -13.578 -15.938 1.829 1 93.69 139 GLY B N 1
ATOM 4291 C CA . GLY B 1 139 ? -14.953 -15.633 2.199 1 93.69 139 GLY B CA 1
ATOM 4292 C C . GLY B 1 139 ? -15.617 -16.734 2.994 1 93.69 139 GLY B C 1
ATOM 4293 O O . GLY B 1 139 ? -16.609 -16.5 3.688 1 93.69 139 GLY B O 1
ATOM 4294 N N . ARG B 1 140 ? -15.125 -17.953 2.842 1 93.56 140 ARG B N 1
ATOM 4295 C CA . ARG B 1 140 ? -15.727 -19.094 3.545 1 93.56 140 ARG B CA 1
ATOM 4296 C C . ARG B 1 140 ? -14.805 -19.594 4.652 1 93.56 140 ARG B C 1
ATOM 4298 O O . ARG B 1 140 ? -15.188 -20.469 5.43 1 93.56 140 ARG B O 1
ATOM 4305 N N . ALA B 1 141 ? -13.656 -19.062 4.711 1 94.19 141 ALA B N 1
ATOM 4306 C CA . ALA B 1 141 ? -12.695 -19.391 5.762 1 94.19 141 ALA B CA 1
ATOM 4307 C C . ALA B 1 141 ? -12.477 -18.188 6.691 1 94.19 141 ALA B C 1
ATOM 4309 O O . ALA B 1 141 ? -12.586 -17.031 6.266 1 94.19 141 ALA B O 1
ATOM 4310 N N . SER B 1 142 ? -12.211 -18.5 7.93 1 92.88 142 SER B N 1
ATOM 4311 C CA . SER B 1 142 ? -11.93 -17.438 8.898 1 92.88 142 SER B CA 1
ATOM 4312 C C . SER B 1 142 ? -10.516 -16.891 8.719 1 92.88 142 SER B C 1
ATOM 4314 O O . SER B 1 142 ? -9.656 -17.547 8.125 1 92.88 142 SER B O 1
ATOM 4316 N N . PRO B 1 143 ? -10.281 -15.68 9.242 1 92.12 143 PRO B N 1
ATOM 4317 C CA . PRO B 1 143 ? -8.93 -15.117 9.164 1 92.12 143 PRO B CA 1
ATOM 4318 C C . PRO B 1 143 ? -7.883 -15.992 9.844 1 92.12 143 PRO B C 1
ATOM 4320 O O . PRO B 1 143 ? -6.742 -16.078 9.375 1 92.12 143 PRO B O 1
ATOM 4323 N N . CYS B 1 144 ? -8.242 -16.625 10.867 1 92.12 144 CYS B N 1
ATOM 4324 C CA . CYS B 1 144 ? -7.312 -17.516 11.547 1 92.12 144 CYS B CA 1
ATOM 4325 C C . CYS B 1 144 ? -6.957 -18.719 10.664 1 92.12 144 CYS B C 1
ATOM 4327 O O . CYS B 1 144 ? -5.805 -19.141 10.625 1 92.12 144 CYS B O 1
ATOM 4329 N N . GLN B 1 145 ? -7.941 -19.25 10.039 1 95.12 145 GLN B N 1
ATOM 4330 C CA . GLN B 1 145 ? -7.688 -20.328 9.102 1 95.12 145 GLN B CA 1
ATOM 4331 C C . GLN B 1 145 ? -6.758 -19.891 7.977 1 95.12 145 GLN B C 1
ATOM 4333 O O . GLN B 1 145 ? -5.84 -20.625 7.598 1 95.12 145 GLN B O 1
ATOM 4338 N N . LEU B 1 146 ? -6.977 -18.703 7.445 1 96.62 146 LEU B N 1
ATOM 4339 C CA . LEU B 1 146 ? -6.125 -18.188 6.383 1 96.62 146 LEU B CA 1
ATOM 4340 C C . LEU B 1 146 ? -4.688 -18.031 6.863 1 96.62 146 LEU B C 1
ATOM 4342 O O . LEU B 1 146 ? -3.746 -18.328 6.125 1 96.62 146 LEU B O 1
ATOM 4346 N N . LEU B 1 147 ? -4.539 -17.594 8.055 1 94.75 147 LEU B N 1
ATOM 4347 C CA . LEU B 1 147 ? -3.205 -17.406 8.609 1 94.75 147 LEU B CA 1
ATOM 4348 C C . LEU B 1 147 ? -2.49 -18.734 8.797 1 94.75 147 LEU B C 1
ATOM 4350 O O . LEU B 1 147 ? -1.299 -18.859 8.5 1 94.75 147 LEU B O 1
ATOM 4354 N N . VAL B 1 148 ? -3.182 -19.688 9.297 1 95.62 148 VAL B N 1
ATOM 4355 C CA . VAL B 1 148 ? -2.592 -21 9.469 1 95.62 148 VAL B CA 1
ATOM 4356 C C . VAL B 1 148 ? -2.236 -21.594 8.102 1 95.62 148 VAL B C 1
ATOM 4358 O O . VAL B 1 148 ? -1.179 -22.203 7.941 1 95.62 148 VAL B O 1
ATOM 4361 N N . MET B 1 149 ? -3.115 -21.422 7.18 1 97.88 149 MET B N 1
ATOM 4362 C CA . MET B 1 149 ? -2.846 -21.859 5.812 1 97.88 149 MET B CA 1
ATOM 4363 C C . MET B 1 149 ? -1.554 -21.234 5.285 1 97.88 149 MET B C 1
ATOM 4365 O O . MET B 1 149 ? -0.709 -21.938 4.727 1 97.88 149 MET B O 1
ATOM 4369 N N . ALA B 1 150 ? -1.403 -19.984 5.477 1 97.75 150 ALA B N 1
ATOM 4370 C CA . ALA B 1 150 ? -0.207 -19.281 5.027 1 97.75 150 ALA B CA 1
ATOM 4371 C C . ALA B 1 150 ? 1.04 -19.812 5.727 1 97.75 150 ALA B C 1
ATOM 4373 O O . ALA B 1 150 ? 2.076 -20.016 5.09 1 97.75 150 ALA B O 1
ATOM 4374 N N . THR B 1 151 ? 0.95 -20.016 7.012 1 96.12 151 THR B N 1
ATOM 4375 C CA . THR B 1 151 ? 2.072 -20.5 7.809 1 96.12 151 THR B CA 1
ATOM 4376 C C . THR B 1 151 ? 2.523 -21.875 7.336 1 96.12 151 THR B C 1
ATOM 4378 O O . THR B 1 151 ? 3.723 -22.172 7.297 1 96.12 151 THR B O 1
ATOM 4381 N N . CYS B 1 152 ? 1.589 -22.656 6.934 1 97.62 152 CYS B N 1
ATOM 4382 C CA . CYS B 1 152 ? 1.91 -23.984 6.453 1 97.62 152 CYS B CA 1
ATOM 4383 C C . CYS B 1 152 ? 2.424 -23.938 5.016 1 97.62 152 CYS B C 1
ATOM 4385 O O . CYS B 1 152 ? 3.33 -24.688 4.652 1 97.62 152 CYS B O 1
ATOM 4387 N N . GLU B 1 153 ? 1.885 -23.078 4.266 1 98.62 153 GLU B N 1
ATOM 4388 C CA . GLU B 1 153 ? 2.152 -23.078 2.828 1 98.62 153 GLU B CA 1
ATOM 4389 C C . GLU B 1 153 ? 3.576 -22.609 2.537 1 98.62 153 GLU B C 1
ATOM 4391 O O . GLU B 1 153 ? 4.23 -23.141 1.633 1 98.62 153 GLU B O 1
ATOM 4396 N N . ILE B 1 154 ? 4.094 -21.656 3.246 1 98.12 154 ILE B N 1
ATOM 4397 C CA . ILE B 1 154 ? 5.363 -21.016 2.924 1 98.12 154 ILE B CA 1
ATOM 4398 C C . ILE B 1 154 ? 6.492 -22.047 2.988 1 98.12 154 ILE B C 1
ATOM 4400 O O . ILE B 1 154 ? 7.277 -22.172 2.045 1 98.12 154 ILE B O 1
ATOM 4404 N N . PRO B 1 155 ? 6.637 -22.844 4.051 1 97.31 155 PRO B N 1
ATOM 4405 C CA . PRO B 1 155 ? 7.711 -23.844 4.027 1 97.31 155 PRO B CA 1
ATOM 4406 C C . PRO B 1 155 ? 7.52 -24.891 2.934 1 97.31 155 PRO B C 1
ATOM 4408 O O . PRO B 1 155 ? 8.5 -25.375 2.365 1 97.31 155 PRO B O 1
ATOM 4411 N N . LEU B 1 156 ? 6.316 -25.25 2.637 1 98.25 156 LEU B N 1
ATOM 4412 C CA . LEU B 1 156 ? 6.043 -26.219 1.587 1 98.25 156 LEU B CA 1
ATOM 4413 C C . LEU B 1 156 ? 6.41 -25.672 0.217 1 98.25 156 LEU B C 1
ATOM 4415 O O . LEU B 1 156 ? 6.93 -26.391 -0.635 1 98.25 156 LEU B O 1
ATOM 4419 N N . TYR B 1 157 ? 6.125 -24.438 0.03 1 98.31 157 TYR B N 1
ATOM 4420 C CA . TYR B 1 157 ? 6.52 -23.766 -1.209 1 98.31 157 TYR B CA 1
ATOM 4421 C C . TYR B 1 157 ? 8.039 -23.75 -1.355 1 98.31 157 TYR B C 1
ATOM 4423 O O . TYR B 1 157 ? 8.57 -24.078 -2.42 1 98.31 157 TYR B O 1
ATOM 4431 N N . LEU B 1 158 ? 8.688 -23.312 -0.297 1 96.69 158 LEU B N 1
ATOM 4432 C CA . LEU B 1 158 ? 10.148 -23.219 -0.348 1 96.69 158 LEU B CA 1
ATOM 4433 C C . LEU B 1 158 ? 10.766 -24.594 -0.635 1 96.69 158 LEU B C 1
ATOM 4435 O O . LEU B 1 158 ? 11.719 -24.688 -1.409 1 96.69 158 LEU B O 1
ATOM 4439 N N . ALA B 1 159 ? 10.227 -25.641 -0.069 1 96.5 159 ALA B N 1
ATOM 4440 C CA . ALA B 1 159 ? 10.688 -27 -0.339 1 96.5 159 ALA B CA 1
ATOM 4441 C C . ALA B 1 159 ? 10.422 -27.375 -1.791 1 96.5 159 ALA B C 1
ATOM 4443 O O . ALA B 1 159 ? 11.297 -27.953 -2.451 1 96.5 159 ALA B O 1
ATOM 4444 N N . SER B 1 160 ? 9.234 -27.094 -2.244 1 97.75 160 SER B N 1
ATOM 4445 C CA . SER B 1 160 ? 8.875 -27.406 -3.623 1 97.75 160 SER B CA 1
ATOM 4446 C C . SER B 1 160 ? 9.773 -26.672 -4.609 1 97.75 160 SER B C 1
ATOM 4448 O O . SER B 1 160 ? 10.227 -27.25 -5.598 1 97.75 160 SER B O 1
ATOM 4450 N N . GLU B 1 161 ? 9.977 -25.422 -4.355 1 96.38 161 GLU B N 1
ATOM 4451 C CA . GLU B 1 161 ? 10.844 -24.625 -5.219 1 96.38 161 GLU B CA 1
ATOM 4452 C C . GLU B 1 161 ? 12.258 -25.188 -5.242 1 96.38 161 GLU B C 1
ATOM 4454 O O . GLU B 1 161 ? 12.898 -25.234 -6.297 1 96.38 161 GLU B O 1
ATOM 4459 N N . TRP B 1 162 ? 12.75 -25.594 -4.094 1 95 162 TRP B N 1
ATOM 4460 C CA . TRP B 1 162 ? 14.078 -26.188 -4.004 1 95 162 TRP B CA 1
ATOM 4461 C C . TRP B 1 162 ? 14.172 -27.453 -4.844 1 95 162 TRP B C 1
ATOM 4463 O O . TRP B 1 162 ? 15.141 -27.656 -5.582 1 95 162 TRP B O 1
ATOM 4473 N N . VAL B 1 163 ? 13.219 -28.281 -4.793 1 97.62 163 VAL B N 1
ATOM 4474 C CA . VAL B 1 163 ? 13.195 -29.516 -5.562 1 97.62 163 VAL B CA 1
ATOM 4475 C C . VAL B 1 163 ? 13.141 -29.203 -7.055 1 97.62 163 VAL B C 1
ATOM 4477 O O . VAL B 1 163 ? 13.906 -29.766 -7.844 1 97.62 163 VAL B O 1
ATOM 4480 N N . ILE B 1 164 ? 12.312 -28.281 -7.449 1 97.94 164 ILE B N 1
ATOM 4481 C CA . ILE B 1 164 ? 12.039 -28 -8.852 1 97.94 164 ILE B CA 1
ATOM 4482 C C . ILE B 1 164 ? 13.219 -27.266 -9.477 1 97.94 164 ILE B C 1
ATOM 4484 O O . ILE B 1 164 ? 13.734 -27.672 -10.523 1 97.94 164 ILE B O 1
ATOM 4488 N N . VAL B 1 165 ? 13.68 -26.266 -8.805 1 95.94 165 VAL B N 1
ATOM 4489 C CA . VAL B 1 165 ? 14.672 -25.375 -9.414 1 95.94 165 VAL B CA 1
ATOM 4490 C C . VAL B 1 165 ? 16.078 -25.891 -9.109 1 95.94 165 VAL B C 1
ATOM 4492 O O . VAL B 1 165 ? 16.922 -26 -10 1 95.94 165 VAL B O 1
ATOM 4495 N N . THR B 1 166 ? 16.359 -26.266 -7.891 1 94.25 166 THR B N 1
ATOM 4496 C CA . THR B 1 166 ? 17.719 -26.609 -7.477 1 94.25 166 THR B CA 1
ATOM 4497 C C . THR B 1 166 ? 18.016 -28.078 -7.781 1 94.25 166 THR B C 1
ATOM 4499 O O . THR B 1 166 ? 19.062 -28.391 -8.352 1 94.25 166 THR B O 1
ATOM 4502 N N . CYS B 1 167 ? 17.172 -28.938 -7.473 1 96.5 167 CYS B N 1
ATOM 4503 C CA . CYS B 1 167 ? 17.438 -30.359 -7.645 1 96.5 167 CYS B CA 1
ATOM 4504 C C . CYS B 1 167 ? 17.219 -30.797 -9.094 1 96.5 167 CYS B C 1
ATOM 4506 O O . CYS B 1 167 ? 18.062 -31.484 -9.672 1 96.5 167 CYS B O 1
ATOM 4508 N N . LEU B 1 168 ? 16.125 -30.359 -9.703 1 96.75 168 LEU B N 1
ATOM 4509 C CA . LEU B 1 168 ? 15.773 -30.828 -11.039 1 96.75 168 LEU B CA 1
ATOM 4510 C C . LEU B 1 168 ? 16.359 -29.922 -12.109 1 96.75 168 LEU B C 1
ATOM 4512 O O . LEU B 1 168 ? 16.453 -30.312 -13.273 1 96.75 168 LEU B O 1
ATOM 4516 N N . GLY B 1 169 ? 16.609 -28.656 -11.688 1 96.19 169 GLY B N 1
ATOM 4517 C CA . GLY B 1 169 ? 17.203 -27.734 -12.641 1 96.19 169 GLY B CA 1
ATOM 4518 C C . GLY B 1 169 ? 16.203 -27.109 -13.594 1 96.19 169 GLY B C 1
ATOM 4519 O O . GLY B 1 169 ? 16.562 -26.734 -14.711 1 96.19 169 GLY B O 1
ATOM 4520 N N . VAL B 1 170 ? 15.008 -27.031 -13.211 1 96.94 170 VAL B N 1
ATOM 4521 C CA . VAL B 1 170 ? 13.945 -26.469 -14.039 1 96.94 170 VAL B CA 1
ATOM 4522 C C . VAL B 1 170 ? 14.164 -24.969 -14.227 1 96.94 170 VAL B C 1
ATOM 4524 O O . VAL B 1 170 ? 14.531 -24.266 -13.281 1 96.94 170 VAL B O 1
ATOM 4527 N N . LEU B 1 171 ? 14 -24.531 -15.438 1 95.62 171 LEU B N 1
ATOM 4528 C CA . LEU B 1 171 ? 14.016 -23.109 -15.742 1 95.62 171 LEU B CA 1
ATOM 4529 C C . LEU B 1 171 ? 12.617 -22.516 -15.609 1 95.62 171 LEU B C 1
ATOM 4531 O O . LEU B 1 171 ? 11.688 -22.938 -16.297 1 95.62 171 LEU B O 1
ATOM 4535 N N . ASP B 1 172 ? 12.445 -21.516 -14.75 1 96.81 172 ASP B N 1
ATOM 4536 C CA . ASP B 1 172 ? 11.141 -20.938 -14.43 1 96.81 172 ASP B CA 1
ATOM 4537 C C . ASP B 1 172 ? 11.289 -19.531 -13.867 1 96.81 172 ASP B C 1
ATOM 4539 O O . ASP B 1 172 ? 10.797 -19.234 -12.773 1 96.81 172 ASP B O 1
ATOM 4543 N N . VAL B 1 173 ? 11.758 -18.625 -14.664 1 93.81 173 VAL B N 1
ATOM 4544 C CA . VAL B 1 173 ? 12.172 -17.312 -14.18 1 93.81 173 VAL B CA 1
ATOM 4545 C C . VAL B 1 173 ? 10.945 -16.516 -13.758 1 93.81 173 VAL B C 1
ATOM 4547 O O . VAL B 1 173 ? 11 -15.742 -12.789 1 93.81 173 VAL B O 1
ATOM 4550 N N . GLY B 1 174 ? 9.82 -16.688 -14.422 1 96.19 174 GLY B N 1
ATOM 4551 C CA . GLY B 1 174 ? 8.617 -15.914 -14.141 1 96.19 174 GLY B CA 1
ATOM 4552 C C . GLY B 1 174 ? 7.688 -16.594 -13.156 1 96.19 174 GLY B C 1
ATOM 4553 O O . GLY B 1 174 ? 6.629 -16.062 -12.82 1 96.19 174 GLY B O 1
ATOM 4554 N N . GLY B 1 175 ? 7.961 -17.781 -12.711 1 98 175 GLY B N 1
ATOM 4555 C CA . GLY B 1 175 ? 7.227 -18.453 -11.648 1 98 175 GLY B CA 1
ATOM 4556 C C . GLY B 1 175 ? 5.98 -19.156 -12.133 1 98 175 GLY B C 1
ATOM 4557 O O . GLY B 1 175 ? 5.055 -19.406 -11.352 1 98 175 GLY B O 1
ATOM 4558 N N . THR B 1 176 ? 5.887 -19.484 -13.422 1 98.69 176 THR B N 1
ATOM 4559 C CA . THR B 1 176 ? 4.738 -20.188 -13.969 1 98.69 176 THR B CA 1
ATOM 4560 C C . THR B 1 176 ? 4.52 -21.516 -13.25 1 98.69 176 THR B C 1
ATOM 4562 O O . THR B 1 176 ? 3.414 -21.812 -12.789 1 98.69 176 THR B O 1
ATOM 4565 N N . ILE B 1 177 ? 5.594 -22.25 -13.148 1 98.62 177 ILE B N 1
ATOM 4566 C CA . ILE B 1 177 ? 5.512 -23.594 -12.57 1 98.62 177 ILE B CA 1
ATOM 4567 C C . ILE B 1 177 ? 5.613 -23.5 -11.047 1 98.62 177 ILE B C 1
ATOM 4569 O O . ILE B 1 177 ? 4.723 -23.969 -10.336 1 98.62 177 ILE B O 1
ATOM 4573 N N . THR B 1 178 ? 6.594 -22.812 -10.531 1 98.62 178 THR B N 1
ATOM 4574 C CA . THR B 1 178 ? 6.926 -22.828 -9.117 1 98.62 178 THR B CA 1
ATOM 4575 C C . THR B 1 178 ? 5.926 -22 -8.312 1 98.62 178 THR B C 1
ATOM 4577 O O . THR B 1 178 ? 5.668 -22.297 -7.141 1 98.62 178 THR B O 1
ATOM 4580 N N . ILE B 1 179 ? 5.379 -20.969 -8.875 1 98.69 179 ILE B N 1
ATOM 4581 C CA . ILE B 1 179 ? 4.5 -20.094 -8.109 1 98.69 179 ILE B CA 1
ATOM 4582 C C . ILE B 1 179 ? 3.049 -20.344 -8.516 1 98.69 179 ILE B C 1
ATOM 4584 O O . ILE B 1 179 ? 2.238 -20.797 -7.703 1 98.69 179 ILE B O 1
ATOM 4588 N N . HIS B 1 180 ? 2.697 -20.141 -9.797 1 98.88 180 HIS B N 1
ATOM 4589 C CA . HIS B 1 180 ? 1.304 -20.125 -10.219 1 98.88 180 HIS B CA 1
ATOM 4590 C C . HIS B 1 180 ? 0.702 -21.531 -10.164 1 98.88 180 HIS B C 1
ATOM 4592 O O . HIS B 1 180 ? -0.365 -21.734 -9.578 1 98.88 180 HIS B O 1
ATOM 4598 N N . VAL B 1 181 ? 1.394 -22.516 -10.742 1 98.88 181 VAL B N 1
ATOM 4599 C CA . VAL B 1 181 ? 0.869 -23.875 -10.734 1 98.88 181 VAL B CA 1
ATOM 4600 C C . VAL B 1 181 ? 0.86 -24.422 -9.305 1 98.88 181 VAL B C 1
ATOM 4602 O O . VAL B 1 181 ? -0.148 -24.953 -8.844 1 98.88 181 VAL B O 1
ATOM 4605 N N . PHE B 1 182 ? 1.913 -24.25 -8.617 1 98.88 182 PHE B N 1
ATOM 4606 C CA . PHE B 1 182 ? 1.997 -24.703 -7.23 1 98.88 182 PHE B CA 1
ATOM 4607 C C . PHE B 1 182 ? 0.856 -24.125 -6.402 1 98.88 182 PHE B C 1
ATOM 4609 O O . PHE B 1 182 ? 0.162 -24.859 -5.695 1 98.88 182 PHE B O 1
ATOM 4616 N N . SER B 1 183 ? 0.702 -22.844 -6.406 1 98.81 183 SER B N 1
ATOM 4617 C CA . SER B 1 183 ? -0.262 -22.172 -5.539 1 98.81 183 SER B CA 1
ATOM 4618 C C . SER B 1 183 ? -1.69 -22.578 -5.879 1 98.81 183 SER B C 1
ATOM 4620 O O . SER B 1 183 ? -2.527 -22.734 -4.984 1 98.81 183 SER B O 1
ATOM 4622 N N . CYS B 1 184 ? -1.963 -22.703 -7.188 1 98.81 184 CYS B N 1
ATOM 4623 C CA . CYS B 1 184 ? -3.291 -23.125 -7.625 1 98.81 184 CYS B CA 1
ATOM 4624 C C . CYS B 1 184 ? -3.664 -24.469 -7.031 1 98.81 184 CYS B C 1
ATOM 4626 O O . CYS B 1 184 ? -4.691 -24.609 -6.367 1 98.81 184 CYS B O 1
ATOM 4628 N N . TYR B 1 185 ? -2.814 -25.406 -7.191 1 98.81 185 TYR B N 1
ATOM 4629 C CA . TYR B 1 185 ? -3.186 -26.75 -6.809 1 98.81 185 TYR B CA 1
ATOM 4630 C C . TYR B 1 185 ? -3.059 -26.953 -5.301 1 98.81 185 TYR B C 1
ATOM 4632 O O . TYR B 1 185 ? -3.805 -27.734 -4.703 1 98.81 185 TYR B O 1
ATOM 4640 N N . PHE B 1 186 ? -2.152 -26.281 -4.648 1 98.88 186 PHE B N 1
ATOM 4641 C CA . PHE B 1 186 ? -2.17 -26.234 -3.193 1 98.88 186 PHE B CA 1
ATOM 4642 C C . PHE B 1 186 ? -3.508 -25.719 -2.686 1 98.88 186 PHE B C 1
ATOM 4644 O O . PHE B 1 186 ? -4.133 -26.328 -1.817 1 98.88 186 PHE B O 1
ATOM 4651 N N . GLY B 1 187 ? -3.945 -24.562 -3.246 1 98.81 187 GLY B N 1
ATOM 4652 C CA . GLY B 1 187 ? -5.203 -23.953 -2.84 1 98.81 187 GLY B CA 1
ATOM 4653 C C . GLY B 1 187 ? -6.402 -24.859 -3.084 1 98.81 187 GLY B C 1
ATOM 4654 O O . GLY B 1 187 ? -7.297 -24.953 -2.24 1 98.81 187 GLY B O 1
ATOM 4655 N N . LEU B 1 188 ? -6.438 -25.516 -4.254 1 98.25 188 LEU B N 1
ATOM 4656 C CA . LEU B 1 188 ? -7.531 -26.422 -4.566 1 98.25 188 LEU B CA 1
ATOM 4657 C C . LEU B 1 188 ? -7.527 -27.625 -3.619 1 98.25 188 LEU B C 1
ATOM 4659 O O . LEU B 1 188 ? -8.586 -28.109 -3.227 1 98.25 188 LEU B O 1
ATOM 4663 N N . GLY B 1 189 ? -6.316 -28.109 -3.312 1 98.38 189 GLY B N 1
ATOM 4664 C CA . GLY B 1 189 ? -6.219 -29.156 -2.307 1 98.38 189 GLY B CA 1
ATOM 4665 C C . GLY B 1 189 ? -6.781 -28.734 -0.96 1 98.38 189 GLY B C 1
ATOM 4666 O O . GLY B 1 189 ? -7.52 -29.5 -0.331 1 98.38 189 GLY B O 1
ATOM 4667 N N . VAL B 1 190 ? -6.426 -27.547 -0.536 1 98.44 190 VAL B N 1
ATOM 4668 C CA . VAL B 1 190 ? -6.945 -27.031 0.723 1 98.44 190 VAL B CA 1
ATOM 4669 C C . VAL B 1 190 ? -8.469 -26.953 0.666 1 98.44 190 VAL B C 1
ATOM 4671 O O . VAL B 1 190 ? -9.148 -27.375 1.601 1 98.44 190 VAL B O 1
ATOM 4674 N N . SER B 1 191 ? -8.969 -26.422 -0.412 1 97.19 191 SER B N 1
ATOM 4675 C CA . SER B 1 191 ? -10.406 -26.266 -0.584 1 97.19 191 SER B CA 1
ATOM 4676 C C . SER B 1 191 ? -11.117 -27.625 -0.519 1 97.19 191 SER B C 1
ATOM 4678 O O . SER B 1 191 ? -12.125 -27.766 0.178 1 97.19 191 SER B O 1
ATOM 4680 N N . LYS B 1 192 ? -10.625 -28.594 -1.211 1 96.31 192 LYS B N 1
ATOM 4681 C CA . LYS B 1 192 ? -11.227 -29.906 -1.26 1 96.31 192 LYS B CA 1
ATOM 4682 C C . LYS B 1 192 ? -11.281 -30.547 0.128 1 96.31 192 LYS B C 1
ATOM 4684 O O . LYS B 1 192 ? -12.305 -31.125 0.517 1 96.31 192 LYS B O 1
ATOM 4689 N N . ALA B 1 193 ? -10.227 -30.422 0.857 1 96.19 193 ALA B N 1
ATOM 4690 C CA . ALA B 1 193 ? -10.156 -31.031 2.182 1 96.19 193 ALA B CA 1
ATOM 4691 C C . ALA B 1 193 ? -11 -30.266 3.191 1 96.19 193 ALA B C 1
ATOM 4693 O O . ALA B 1 193 ? -11.625 -30.859 4.066 1 96.19 193 ALA B O 1
ATOM 4694 N N . LEU B 1 194 ? -10.938 -28.953 3.088 1 94.56 194 LEU B N 1
ATOM 4695 C CA . LEU B 1 194 ? -11.625 -28.094 4.051 1 94.56 194 LEU B CA 1
ATOM 4696 C C . LEU B 1 194 ? -13.141 -28.234 3.914 1 94.56 194 LEU B C 1
ATOM 4698 O O . LEU B 1 194 ? -13.852 -28.312 4.914 1 94.56 194 LEU B O 1
ATOM 4702 N N . PHE B 1 195 ? -13.664 -28.234 2.678 1 90.69 195 PHE B N 1
ATOM 4703 C CA . PHE B 1 195 ? -15.109 -28.219 2.459 1 90.69 195 PHE B CA 1
ATOM 4704 C C . PHE B 1 195 ? -15.633 -29.625 2.193 1 90.69 195 PHE B C 1
ATOM 4706 O O . PHE B 1 195 ? -16.844 -29.844 2.188 1 90.69 195 PHE B O 1
ATOM 4713 N N . ARG B 1 196 ? -14.93 -30.609 2.186 1 80.19 196 ARG B N 1
ATOM 4714 C CA . ARG B 1 196 ? -15.281 -32 1.998 1 80.19 196 ARG B CA 1
ATOM 4715 C C . ARG B 1 196 ? -16.312 -32.188 0.877 1 80.19 196 ARG B C 1
ATOM 4717 O O . ARG B 1 196 ? -16.344 -31.359 -0.055 1 80.19 196 ARG B O 1
ATOM 4724 N N . ALA B 1 197 ? -17.047 -33.25 0.995 1 67.06 197 ALA B N 1
ATOM 4725 C CA . ALA B 1 197 ? -17.938 -33.656 -0.085 1 67.06 197 ALA B CA 1
ATOM 4726 C C . ALA B 1 197 ? -19.281 -32.938 0.015 1 67.06 197 ALA B C 1
ATOM 4728 O O . ALA B 1 197 ? -20.25 -33.312 -0.672 1 67.06 197 ALA B O 1
ATOM 4729 N N . THR B 1 198 ? -19.281 -31.891 0.753 1 67.62 198 THR B N 1
ATOM 4730 C CA . THR B 1 198 ? -20.562 -31.203 0.819 1 67.62 198 THR B CA 1
ATOM 4731 C C . THR B 1 198 ? -20.641 -30.109 -0.251 1 67.62 198 THR B C 1
ATOM 4733 O O . THR B 1 198 ? -19.719 -29.312 -0.406 1 67.62 198 THR B O 1
ATOM 4736 N N . GLN B 1 199 ? -21.578 -30.359 -1.028 1 67.31 199 GLN B N 1
ATOM 4737 C CA . GLN B 1 199 ? -21.844 -29.328 -2.029 1 67.31 199 GLN B CA 1
ATOM 4738 C C . GLN B 1 199 ? -22.141 -27.984 -1.37 1 67.31 199 GLN B C 1
ATOM 4740 O O . GLN B 1 199 ? -22.938 -27.906 -0.436 1 67.31 199 GLN B O 1
ATOM 4745 N N . GLN B 1 200 ? -21.312 -27.125 -1.597 1 65.75 200 GLN B N 1
ATOM 4746 C CA . GLN B 1 200 ? -21.562 -25.766 -1.107 1 65.75 200 GLN B CA 1
ATOM 4747 C C . GLN B 1 200 ? -22.438 -24.984 -2.084 1 65.75 200 GLN B C 1
ATOM 4749 O O . GLN B 1 200 ? -21.984 -24.656 -3.186 1 65.75 200 GLN B O 1
ATOM 4754 N N . PRO B 1 201 ? -23.672 -24.812 -1.694 1 71.75 201 PRO B N 1
ATOM 4755 C CA . PRO B 1 201 ? -24.5 -24.016 -2.598 1 71.75 201 PRO B CA 1
ATOM 4756 C C . PRO B 1 201 ? -23.984 -22.594 -2.775 1 71.75 201 PRO B C 1
ATOM 4758 O O . PRO B 1 201 ? -23.234 -22.094 -1.93 1 71.75 201 PRO B O 1
ATOM 4761 N N . LEU B 1 202 ? -24.312 -22.109 -3.883 1 76 202 LEU B N 1
ATOM 4762 C CA . LEU B 1 202 ? -23.969 -20.719 -4.129 1 76 202 LEU B CA 1
ATOM 4763 C C . LEU B 1 202 ? -24.594 -19.812 -3.068 1 76 202 LEU B C 1
ATOM 4765 O O . LEU B 1 202 ? -25.797 -19.891 -2.812 1 76 202 LEU B O 1
ATOM 4769 N N . HIS B 1 203 ? -23.734 -19.109 -2.426 1 82.44 203 HIS B N 1
ATOM 4770 C CA . HIS B 1 203 ? -24.203 -18.172 -1.42 1 82.44 203 HIS B CA 1
ATOM 4771 C C . HIS B 1 203 ? -24.688 -16.875 -2.066 1 82.44 203 HIS B C 1
ATOM 4773 O O . HIS B 1 203 ? -24.062 -16.359 -2.992 1 82.44 203 HIS B O 1
ATOM 4779 N N . PRO B 1 204 ? -25.766 -16.359 -1.721 1 83 204 PRO B N 1
ATOM 4780 C CA . PRO B 1 204 ? -26.312 -15.141 -2.33 1 83 204 PRO B CA 1
ATOM 4781 C C . PRO B 1 204 ? -25.344 -13.961 -2.256 1 83 204 PRO B C 1
ATOM 4783 O O . PRO B 1 204 ? -25.328 -13.109 -3.15 1 83 204 PRO B O 1
ATOM 4786 N N . LYS B 1 205 ? -24.578 -13.961 -1.271 1 87.94 205 LYS B N 1
ATOM 4787 C CA . LYS B 1 205 ? -23.688 -12.82 -1.069 1 87.94 205 LYS B CA 1
ATOM 4788 C C . LYS B 1 205 ? -22.453 -12.914 -1.967 1 87.94 205 LYS B C 1
ATOM 4790 O O . LYS B 1 205 ? -21.641 -11.992 -2.018 1 87.94 205 LYS B O 1
ATOM 4795 N N . GLU B 1 206 ? -22.391 -13.945 -2.709 1 89.19 206 GLU B N 1
ATOM 4796 C CA . GLU B 1 206 ? -21.234 -14.148 -3.572 1 89.19 206 GLU B CA 1
ATOM 4797 C C . GLU B 1 206 ? -21.438 -13.492 -4.938 1 89.19 206 GLU B C 1
ATOM 4799 O O . GLU B 1 206 ? -20.484 -13.336 -5.703 1 89.19 206 GLU B O 1
ATOM 4804 N N . THR B 1 207 ? -22.688 -13.141 -5.227 1 88.62 207 THR B N 1
ATOM 4805 C CA . THR B 1 207 ? -22.969 -12.578 -6.543 1 88.62 207 THR B CA 1
ATOM 4806 C C . THR B 1 207 ? -22.469 -11.141 -6.641 1 88.62 207 THR B C 1
ATOM 4808 O O . THR B 1 207 ? -22.875 -10.273 -5.859 1 88.62 207 THR B O 1
ATOM 4811 N N . PRO B 1 208 ? -21.656 -10.906 -7.625 1 91.06 208 PRO B N 1
ATOM 4812 C CA . PRO B 1 208 ? -21.094 -9.562 -7.773 1 91.06 208 PRO B CA 1
ATOM 4813 C C . PRO B 1 208 ? -22.125 -8.516 -8.156 1 91.06 208 PRO B C 1
ATOM 4815 O O . PRO B 1 208 ? -23.172 -8.859 -8.719 1 91.06 208 PRO B O 1
ATOM 4818 N N . THR B 1 209 ? -21.891 -7.293 -7.762 1 91 209 THR B N 1
ATOM 4819 C CA . THR B 1 209 ? -22.641 -6.121 -8.203 1 91 209 THR B CA 1
ATOM 4820 C C . THR B 1 209 ? -21.844 -5.336 -9.242 1 91 209 THR B C 1
ATOM 4822 O O . THR B 1 209 ? -20.672 -5.602 -9.461 1 91 209 THR B O 1
ATOM 4825 N N . THR B 1 210 ? -22.547 -4.414 -9.914 1 89.62 210 THR B N 1
ATOM 4826 C CA . THR B 1 210 ? -21.875 -3.568 -10.891 1 89.62 210 THR B CA 1
ATOM 4827 C C . THR B 1 210 ? -20.719 -2.82 -10.25 1 89.62 210 THR B C 1
ATOM 4829 O O . THR B 1 210 ? -19.625 -2.758 -10.82 1 89.62 210 THR B O 1
ATOM 4832 N N . SER B 1 211 ? -20.953 -2.316 -9.039 1 89.62 211 SER B N 1
ATOM 4833 C CA . SER B 1 211 ? -19.922 -1.549 -8.352 1 89.62 211 SER B CA 1
ATOM 4834 C C . SER B 1 211 ? -18.75 -2.438 -7.953 1 89.62 211 SER B C 1
ATOM 4836 O O . SER B 1 211 ? -17.594 -2.061 -8.125 1 89.62 211 SER B O 1
ATOM 4838 N N . SER B 1 212 ? -19.047 -3.58 -7.461 1 92.12 212 SER B N 1
ATOM 4839 C CA . SER B 1 212 ? -17.969 -4.477 -7.023 1 92.12 212 SER B CA 1
ATOM 4840 C C . SER B 1 212 ? -17.156 -4.98 -8.211 1 92.12 212 SER B C 1
ATOM 4842 O O . SER B 1 212 ? -15.938 -5.074 -8.133 1 92.12 212 SER B O 1
ATOM 4844 N N . ASP B 1 213 ? -17.812 -5.242 -9.336 1 93.19 213 ASP B N 1
ATOM 4845 C CA . ASP B 1 213 ? -17.125 -5.691 -10.539 1 93.19 213 ASP B CA 1
ATOM 4846 C C . ASP B 1 213 ? -16.25 -4.582 -11.117 1 93.19 213 ASP B C 1
ATOM 4848 O O . ASP B 1 213 ? -15.172 -4.852 -11.664 1 93.19 213 ASP B O 1
ATOM 4852 N N . LEU B 1 214 ? -16.766 -3.402 -11.023 1 92.06 214 LEU B N 1
ATOM 4853 C CA . LEU B 1 214 ? -15.984 -2.281 -11.539 1 92.06 214 LEU B CA 1
ATOM 4854 C C . LEU B 1 214 ? -14.688 -2.115 -10.742 1 92.06 214 LEU B C 1
ATOM 4856 O O . LEU B 1 214 ? -13.625 -1.917 -11.328 1 92.06 214 LEU B O 1
ATOM 4860 N N . MET B 1 215 ? -14.773 -2.203 -9.453 1 93.56 215 MET B N 1
ATOM 4861 C CA . MET B 1 215 ? -13.57 -2.119 -8.625 1 93.56 215 MET B CA 1
ATOM 4862 C C . MET B 1 215 ? -12.617 -3.271 -8.922 1 93.56 215 MET B C 1
ATOM 4864 O O . MET B 1 215 ? -11.406 -3.076 -8.992 1 93.56 215 MET B O 1
ATOM 4868 N N . SER B 1 216 ? -13.219 -4.398 -9.117 1 95.94 216 SER B N 1
ATOM 4869 C CA . SER B 1 216 ? -12.422 -5.57 -9.453 1 95.94 216 SER B CA 1
ATOM 4870 C C . SER B 1 216 ? -11.711 -5.391 -10.789 1 95.94 216 SER B C 1
ATOM 4872 O O . SER B 1 216 ? -10.555 -5.793 -10.945 1 95.94 216 SER B O 1
ATOM 4874 N N . LEU B 1 217 ? -12.359 -4.812 -11.742 1 95.31 217 LEU B N 1
ATOM 4875 C CA . LEU B 1 217 ? -11.766 -4.566 -13.055 1 95.31 217 LEU B CA 1
ATOM 4876 C C . LEU B 1 217 ? -10.609 -3.58 -12.945 1 95.31 217 LEU B C 1
ATOM 4878 O O . LEU B 1 217 ? -9.594 -3.729 -13.625 1 95.31 217 LEU B O 1
ATOM 4882 N N . VAL B 1 218 ? -10.742 -2.596 -12.078 1 95.25 218 VAL B N 1
ATOM 4883 C CA . VAL B 1 218 ? -9.641 -1.67 -11.844 1 95.25 218 VAL B CA 1
ATOM 4884 C C . VAL B 1 218 ? -8.438 -2.432 -11.297 1 95.25 218 VAL B C 1
ATOM 4886 O O . VAL B 1 218 ? -7.305 -2.223 -11.742 1 95.25 218 VAL B O 1
ATOM 4889 N N . GLY B 1 219 ? -8.703 -3.295 -10.391 1 97.62 219 GLY B N 1
ATOM 4890 C CA . GLY B 1 219 ? -7.633 -4.137 -9.883 1 97.62 219 GLY B CA 1
ATOM 4891 C C . GLY B 1 219 ? -6.977 -4.977 -10.969 1 97.62 219 GLY B C 1
ATOM 4892 O O . GLY B 1 219 ? -5.75 -5.102 -11 1 97.62 219 GLY B O 1
ATOM 4893 N N . THR B 1 220 ? -7.75 -5.492 -11.844 1 97.56 220 THR B N 1
ATOM 4894 C CA . THR B 1 220 ? -7.262 -6.285 -12.961 1 97.56 220 THR B CA 1
ATOM 4895 C C . THR B 1 220 ? -6.32 -5.461 -13.836 1 97.56 220 THR B C 1
ATOM 4897 O O . THR B 1 220 ? -5.258 -5.941 -14.242 1 97.56 220 THR B O 1
ATOM 4900 N N . LEU B 1 221 ? -6.703 -4.254 -14.102 1 96.62 221 LEU B N 1
ATOM 4901 C CA . LEU B 1 221 ? -5.906 -3.383 -14.953 1 96.62 221 LEU B CA 1
ATOM 4902 C C . LEU B 1 221 ? -4.578 -3.035 -14.297 1 96.62 221 LEU B C 1
ATOM 4904 O O . LEU B 1 221 ? -3.547 -2.949 -14.969 1 96.62 221 LEU B O 1
ATOM 4908 N N . ILE B 1 222 ? -4.605 -2.867 -12.992 1 97.62 222 ILE B N 1
ATOM 4909 C CA . ILE B 1 222 ? -3.367 -2.607 -12.266 1 97.62 222 ILE B CA 1
ATOM 4910 C C . ILE B 1 222 ? -2.465 -3.838 -12.328 1 97.62 222 ILE B C 1
ATOM 4912 O O . ILE B 1 222 ? -1.261 -3.719 -12.57 1 97.62 222 ILE B O 1
ATOM 4916 N N . LEU B 1 223 ? -3.004 -5.02 -12.172 1 98.19 223 LEU B N 1
ATOM 4917 C CA . LEU B 1 223 ? -2.244 -6.258 -12.312 1 98.19 223 LEU B CA 1
ATOM 4918 C C . LEU B 1 223 ? -1.654 -6.375 -13.711 1 98.19 223 LEU B C 1
ATOM 4920 O O . LEU B 1 223 ? -0.482 -6.723 -13.867 1 98.19 223 LEU B O 1
ATOM 4924 N N . TRP B 1 224 ? -2.432 -6.047 -14.68 1 97.69 224 TRP B N 1
ATOM 4925 C CA . TRP B 1 224 ? -2.025 -6.148 -16.078 1 97.69 224 TRP B CA 1
ATOM 4926 C C . TRP B 1 224 ? -0.828 -5.246 -16.359 1 97.69 224 TRP B C 1
ATOM 4928 O O . TRP B 1 224 ? 0.14 -5.672 -17 1 97.69 224 TRP B O 1
ATOM 4938 N N . VAL B 1 225 ? -0.829 -4.043 -15.805 1 97.25 225 VAL B N 1
ATOM 4939 C CA . VAL B 1 225 ? 0.186 -3.035 -16.094 1 97.25 225 VAL B CA 1
ATOM 4940 C C . VAL B 1 225 ? 1.528 -3.473 -15.508 1 97.25 225 VAL B C 1
ATOM 4942 O O . VAL B 1 225 ? 2.574 -3.287 -16.141 1 97.25 225 VAL B O 1
ATOM 4945 N N . PHE B 1 226 ? 1.516 -4.137 -14.367 1 97.88 226 PHE B N 1
ATOM 4946 C CA . PHE B 1 226 ? 2.777 -4.336 -13.664 1 97.88 226 PHE B CA 1
ATOM 4947 C C . PHE B 1 226 ? 3.232 -5.789 -13.781 1 97.88 226 PHE B C 1
ATOM 4949 O O . PHE B 1 226 ? 4.258 -6.168 -13.211 1 97.88 226 PHE B O 1
ATOM 4956 N N . TRP B 1 227 ? 2.551 -6.605 -14.586 1 98.31 227 TRP B N 1
ATOM 4957 C CA . TRP B 1 227 ? 2.902 -8.016 -14.742 1 98.31 227 TRP B CA 1
ATOM 4958 C C . TRP B 1 227 ? 4.277 -8.164 -15.375 1 98.31 227 TRP B C 1
ATOM 4960 O O . TRP B 1 227 ? 5.047 -9.062 -15.008 1 98.31 227 TRP B O 1
ATOM 4970 N N . PRO B 1 228 ? 4.691 -7.293 -16.359 1 97.69 228 PRO B N 1
ATOM 4971 C CA . PRO B 1 228 ? 6.039 -7.43 -16.922 1 97.69 228 PRO B CA 1
ATOM 4972 C C . PRO B 1 228 ? 7.137 -7.262 -15.867 1 97.69 228 PRO B C 1
ATOM 4974 O O . PRO B 1 228 ? 8.164 -7.941 -15.93 1 97.69 228 PRO B O 1
ATOM 4977 N N . SER B 1 229 ? 6.883 -6.34 -14.891 1 97.62 229 SER B N 1
ATOM 4978 C CA . SER B 1 229 ? 7.852 -6.172 -13.812 1 97.62 229 SER B CA 1
ATOM 4979 C C . SER B 1 229 ? 7.961 -7.434 -12.969 1 97.62 229 SER B C 1
ATOM 4981 O O . SER B 1 229 ? 9.055 -7.812 -12.547 1 97.62 229 SER B O 1
ATOM 4983 N N . PHE B 1 230 ? 6.875 -8.07 -12.773 1 97.69 230 PHE B N 1
ATOM 4984 C CA . PHE B 1 230 ? 6.809 -9.289 -11.969 1 97.69 230 PHE B CA 1
ATOM 4985 C C . PHE B 1 230 ? 7.621 -10.406 -12.609 1 97.69 230 PHE B C 1
ATOM 4987 O O . PHE B 1 230 ? 8.344 -11.125 -11.922 1 97.69 230 PHE B O 1
ATOM 4994 N N . VAL B 1 231 ? 7.574 -10.523 -13.883 1 98.06 231 VAL B N 1
ATOM 4995 C CA . VAL B 1 231 ? 8.234 -11.602 -14.602 1 98.06 231 VAL B CA 1
ATOM 4996 C C . VAL B 1 231 ? 9.711 -11.273 -14.789 1 98.06 231 VAL B C 1
ATOM 4998 O O . VAL B 1 231 ? 10.57 -12.156 -14.672 1 98.06 231 VAL B O 1
ATOM 5001 N N . ALA B 1 232 ? 10.047 -10.016 -14.969 1 97.12 232 ALA B N 1
ATOM 5002 C CA . ALA B 1 232 ? 11.367 -9.633 -15.469 1 97.12 232 ALA B CA 1
ATOM 5003 C C . ALA B 1 232 ? 12.336 -9.367 -14.312 1 97.12 232 ALA B C 1
ATOM 5005 O O . ALA B 1 232 ? 13.547 -9.328 -14.508 1 97.12 232 ALA B O 1
ATOM 5006 N N . VAL B 1 233 ? 11.844 -9.172 -13.133 1 95.31 233 VAL B N 1
ATOM 5007 C CA . VAL B 1 233 ? 12.633 -8.609 -12.047 1 95.31 233 VAL B CA 1
ATOM 5008 C C . VAL B 1 233 ? 13.773 -9.562 -11.688 1 95.31 233 VAL B C 1
ATOM 5010 O O . VAL B 1 233 ? 14.875 -9.125 -11.344 1 95.31 233 VAL B O 1
ATOM 5013 N N . LEU B 1 234 ? 13.586 -10.875 -11.859 1 91.62 234 LEU B N 1
ATOM 5014 C CA . LEU B 1 234 ? 14.609 -11.828 -11.438 1 91.62 234 LEU B CA 1
ATOM 5015 C C . LEU B 1 234 ? 15.43 -12.297 -12.633 1 91.62 234 LEU B C 1
ATOM 5017 O O . LEU B 1 234 ? 16.312 -13.156 -12.492 1 91.62 234 LEU B O 1
ATOM 5021 N N . CYS B 1 235 ? 15.109 -11.742 -13.805 1 94 235 CYS B N 1
ATOM 5022 C CA . CYS B 1 235 ? 15.883 -12.094 -14.992 1 94 235 CYS B CA 1
ATOM 5023 C C . CYS B 1 235 ? 17.266 -11.461 -14.953 1 94 235 CYS B C 1
ATOM 5025 O O . CYS B 1 235 ? 17.438 -10.391 -14.367 1 94 235 CYS B O 1
ATOM 5027 N N . GLN B 1 236 ? 18.219 -12.109 -15.555 1 90.81 236 GLN B N 1
ATOM 5028 C CA . GLN B 1 236 ? 19.547 -11.516 -15.703 1 90.81 236 GLN B CA 1
ATOM 5029 C C . GLN B 1 236 ? 19.469 -10.188 -16.453 1 90.81 236 GLN B C 1
ATOM 5031 O O . GLN B 1 236 ? 18.859 -10.117 -17.531 1 90.81 236 GLN B O 1
ATOM 5036 N N . PRO B 1 237 ? 20.016 -9.234 -15.836 1 89.62 237 PRO B N 1
ATOM 5037 C CA . PRO B 1 237 ? 20 -7.945 -16.531 1 89.62 237 PRO B CA 1
ATOM 5038 C C . PRO B 1 237 ? 20.594 -8.023 -17.938 1 89.62 237 PRO B C 1
ATOM 5040 O O . PRO B 1 237 ? 21.562 -8.766 -18.156 1 89.62 237 PRO B O 1
ATOM 5043 N N . GLY B 1 238 ? 20.156 -7.195 -18.906 1 92.31 238 GLY B N 1
ATOM 5044 C CA . GLY B 1 238 ? 20.594 -7.219 -20.297 1 92.31 238 GLY B CA 1
ATOM 5045 C C . GLY B 1 238 ? 19.547 -7.809 -21.234 1 92.31 238 GLY B C 1
ATOM 5046 O O . GLY B 1 238 ? 18.375 -7.43 -21.188 1 92.31 238 GLY B O 1
ATOM 5047 N N . ASP B 1 239 ? 19.984 -8.703 -22.047 1 92.56 239 ASP B N 1
ATOM 5048 C CA . ASP B 1 239 ? 19.141 -9.227 -23.109 1 92.56 239 ASP B CA 1
ATOM 5049 C C . ASP B 1 239 ? 18.016 -10.086 -22.547 1 92.56 239 ASP B C 1
ATOM 5051 O O . ASP B 1 239 ? 16.875 -10 -23 1 92.56 239 ASP B O 1
ATOM 5055 N N . ALA B 1 240 ? 18.312 -10.906 -21.609 1 94.56 240 ALA B N 1
ATOM 5056 C CA . ALA B 1 240 ? 17.312 -11.812 -21.047 1 94.56 240 ALA B CA 1
ATOM 5057 C C . ALA B 1 240 ? 16.172 -11.031 -20.406 1 94.56 240 ALA B C 1
ATOM 5059 O O . ALA B 1 240 ? 14.992 -11.344 -20.609 1 94.56 240 ALA B O 1
ATOM 5060 N N . GLN B 1 241 ? 16.484 -10.055 -19.609 1 95.31 241 GLN B N 1
ATOM 5061 C CA . GLN B 1 241 ? 15.477 -9.227 -18.953 1 95.31 241 GLN B CA 1
ATOM 5062 C C . GLN B 1 241 ? 14.672 -8.43 -19.969 1 95.31 241 GLN B C 1
ATOM 5064 O O . GLN B 1 241 ? 13.461 -8.289 -19.844 1 95.31 241 GLN B O 1
ATOM 5069 N N . HIS B 1 242 ? 15.352 -7.934 -20.984 1 94 242 HIS B N 1
ATOM 5070 C CA . HIS B 1 242 ? 14.688 -7.191 -22.047 1 94 242 HIS B CA 1
ATOM 5071 C C . HIS B 1 242 ? 13.688 -8.07 -22.797 1 94 242 HIS B C 1
ATOM 5073 O O . HIS B 1 242 ? 12.555 -7.656 -23.047 1 94 242 HIS B O 1
ATOM 5079 N N . ARG B 1 243 ? 14.086 -9.258 -23.078 1 95.44 243 ARG B N 1
ATOM 5080 C CA . ARG B 1 243 ? 13.188 -10.188 -23.75 1 95.44 243 ARG B CA 1
ATOM 5081 C C . ARG B 1 243 ? 12.008 -10.547 -22.844 1 95.44 243 ARG B C 1
ATOM 5083 O O . ARG B 1 243 ? 10.875 -10.688 -23.328 1 95.44 243 ARG B O 1
ATOM 5090 N N . ALA B 1 244 ? 12.266 -10.742 -21.594 1 97.62 244 ALA B N 1
ATOM 5091 C CA . ALA B 1 244 ? 11.203 -11.094 -20.656 1 97.62 244 ALA B CA 1
ATOM 5092 C C . ALA B 1 244 ? 10.125 -10.016 -20.641 1 97.62 244 ALA B C 1
ATOM 5094 O O . ALA B 1 244 ? 8.93 -10.328 -20.594 1 97.62 244 ALA B O 1
ATOM 5095 N N . ILE B 1 245 ? 10.539 -8.758 -20.672 1 97.19 245 ILE B N 1
ATOM 5096 C CA . ILE B 1 245 ? 9.602 -7.641 -20.672 1 97.19 245 ILE B CA 1
ATOM 5097 C C . ILE B 1 245 ? 8.766 -7.68 -21.953 1 97.19 245 ILE B C 1
ATOM 5099 O O . ILE B 1 245 ? 7.535 -7.609 -21.891 1 97.19 245 ILE B O 1
ATOM 5103 N N . LEU B 1 246 ? 9.406 -7.891 -23.078 1 95.88 246 LEU B N 1
ATOM 5104 C CA . LEU B 1 246 ? 8.734 -7.855 -24.375 1 95.88 246 LEU B CA 1
ATOM 5105 C C . LEU B 1 246 ? 7.812 -9.055 -24.531 1 95.88 246 LEU B C 1
ATOM 5107 O O . LEU B 1 246 ? 6.652 -8.906 -24.938 1 95.88 246 LEU B O 1
ATOM 5111 N N . ASN B 1 247 ? 8.312 -10.219 -24.219 1 97.94 247 ASN B N 1
ATOM 5112 C CA . ASN B 1 247 ? 7.504 -11.422 -24.359 1 97.94 247 ASN B CA 1
ATOM 5113 C C . ASN B 1 247 ? 6.285 -11.383 -23.438 1 97.94 247 ASN B C 1
ATOM 5115 O O . ASN B 1 247 ? 5.203 -11.836 -23.812 1 97.94 247 ASN B O 1
ATOM 5119 N N . THR B 1 248 ? 6.465 -10.875 -22.266 1 98.5 248 THR B N 1
ATOM 5120 C CA . THR B 1 248 ? 5.344 -10.766 -21.344 1 98.5 248 THR B CA 1
ATOM 5121 C C . THR B 1 248 ? 4.285 -9.812 -21.875 1 98.5 248 THR B C 1
ATOM 5123 O O . THR B 1 248 ? 3.09 -10.117 -21.859 1 98.5 248 THR B O 1
ATOM 5126 N N . LEU B 1 249 ? 4.727 -8.672 -22.406 1 97.19 249 LEU B N 1
ATOM 5127 C CA . LEU B 1 249 ? 3.789 -7.691 -22.938 1 97.19 249 LEU B CA 1
ATOM 5128 C C . LEU B 1 249 ? 3.041 -8.258 -24.141 1 97.19 249 LEU B C 1
ATOM 5130 O O . LEU B 1 249 ? 1.828 -8.07 -24.266 1 97.19 249 LEU B O 1
ATOM 5134 N N . LEU B 1 250 ? 3.746 -8.922 -24.984 1 97.31 250 LEU B N 1
ATOM 5135 C CA . LEU B 1 250 ? 3.125 -9.523 -26.156 1 97.31 250 LEU B CA 1
ATOM 5136 C C . LEU B 1 250 ? 2.105 -10.586 -25.75 1 97.31 250 LEU B C 1
ATOM 5138 O O . LEU B 1 250 ? 0.991 -10.609 -26.281 1 97.31 250 LEU B O 1
ATOM 5142 N N . ALA B 1 251 ? 2.459 -11.43 -24.844 1 98.69 251 ALA B N 1
ATOM 5143 C CA . ALA B 1 251 ? 1.543 -12.469 -24.375 1 98.69 251 ALA B CA 1
ATOM 5144 C C . ALA B 1 251 ? 0.308 -11.867 -23.719 1 98.69 251 ALA B C 1
ATOM 5146 O O . ALA B 1 251 ? -0.815 -12.32 -23.953 1 98.69 251 ALA B O 1
ATOM 5147 N N . MET B 1 252 ? 0.512 -10.844 -22.969 1 98.38 252 MET B N 1
ATOM 5148 C CA . MET B 1 252 ? -0.586 -10.234 -22.234 1 98.38 252 MET B CA 1
ATOM 5149 C C . MET B 1 252 ? -1.522 -9.477 -23.172 1 98.38 252 MET B C 1
ATOM 5151 O O . MET B 1 252 ? -2.742 -9.516 -23 1 98.38 252 MET B O 1
ATOM 5155 N N . THR B 1 253 ? -1 -8.766 -24.141 1 97.62 253 THR B N 1
ATOM 5156 C CA . THR B 1 253 ? -1.841 -8.062 -25.094 1 97.62 253 THR B CA 1
ATOM 5157 C C . THR B 1 253 ? -2.668 -9.047 -25.922 1 97.62 253 THR B C 1
ATOM 5159 O O . THR B 1 253 ? -3.85 -8.805 -26.188 1 97.62 253 THR B O 1
ATOM 5162 N N . ALA B 1 254 ? -2.051 -10.117 -26.25 1 98.31 254 ALA B N 1
ATOM 5163 C CA . ALA B 1 254 ? -2.762 -11.148 -27 1 98.31 254 ALA B CA 1
ATOM 5164 C C . ALA B 1 254 ? -3.859 -11.789 -26.156 1 98.31 254 ALA B C 1
ATOM 5166 O O . ALA B 1 254 ? -4.949 -12.07 -26.656 1 98.31 254 ALA B O 1
ATOM 5167 N N . SER B 1 255 ? -3.58 -12.047 -24.953 1 98.69 255 SER B N 1
ATOM 5168 C CA . SER B 1 255 ? -4.582 -12.68 -24.094 1 98.69 255 SER B CA 1
ATOM 5169 C C . SER B 1 255 ? -5.758 -11.75 -23.828 1 98.69 255 SER B C 1
ATOM 5171 O O . SER B 1 255 ? -6.906 -12.195 -23.766 1 98.69 255 SER B O 1
ATOM 5173 N N . ALA B 1 256 ? -5.5 -10.438 -23.703 1 97.69 256 ALA B N 1
ATOM 5174 C CA . ALA B 1 256 ? -6.566 -9.461 -23.484 1 97.69 256 ALA B CA 1
ATOM 5175 C C . ALA B 1 256 ? -7.535 -9.438 -24.672 1 97.69 256 ALA B C 1
ATOM 5177 O O . ALA B 1 256 ? -8.75 -9.516 -24.484 1 97.69 256 ALA B O 1
ATOM 5178 N N . ILE B 1 257 ? -7.02 -9.398 -25.844 1 97.19 257 ILE B N 1
ATOM 5179 C CA . ILE B 1 257 ? -7.844 -9.344 -27.047 1 97.19 257 ILE B CA 1
ATOM 5180 C C . ILE B 1 257 ? -8.594 -10.664 -27.219 1 97.19 257 ILE B C 1
ATOM 5182 O O . ILE B 1 257 ? -9.797 -10.68 -27.469 1 97.19 257 ILE B O 1
ATOM 5186 N N . THR B 1 258 ? -7.914 -11.734 -27.031 1 98.44 258 THR B N 1
ATOM 5187 C CA . THR B 1 258 ? -8.492 -13.055 -27.234 1 98.44 258 THR B CA 1
ATOM 5188 C C . THR B 1 258 ? -9.562 -13.344 -26.188 1 98.44 258 THR B C 1
ATOM 5190 O O . THR B 1 258 ? -10.547 -14.031 -26.469 1 98.44 258 THR B O 1
ATOM 5193 N N . THR B 1 259 ? -9.414 -12.836 -25 1 98.31 259 THR B N 1
ATOM 5194 C CA . THR B 1 259 ? -10.43 -13.008 -23.969 1 98.31 259 THR B CA 1
ATOM 5195 C C . THR B 1 259 ? -11.766 -12.43 -24.422 1 98.31 259 THR B C 1
ATOM 5197 O O . THR B 1 259 ? -12.812 -13.047 -24.219 1 98.31 259 THR B O 1
ATOM 5200 N N . VAL B 1 260 ? -11.727 -11.242 -25 1 96.31 260 VAL B N 1
ATOM 5201 C CA . VAL B 1 260 ? -12.945 -10.602 -25.484 1 96.31 260 VAL B CA 1
ATOM 5202 C C . VAL B 1 260 ? -13.578 -11.469 -26.578 1 96.31 260 VAL B C 1
ATOM 5204 O O . VAL B 1 260 ? -14.797 -11.688 -26.578 1 96.31 260 VAL B O 1
ATOM 5207 N N . VAL B 1 261 ? -12.766 -12 -27.422 1 97.12 261 VAL B N 1
ATOM 5208 C CA . VAL B 1 261 ? -13.242 -12.828 -28.531 1 97.12 261 VAL B CA 1
ATOM 5209 C C . VAL B 1 261 ? -13.867 -14.109 -27.969 1 97.12 261 VAL B C 1
ATOM 5211 O O . VAL B 1 261 ? -15.016 -14.43 -28.281 1 97.12 261 VAL B O 1
ATOM 5214 N N . ALA B 1 262 ? -13.141 -14.789 -27.156 1 97.44 262 ALA B N 1
ATOM 5215 C CA . ALA B 1 262 ? -13.586 -16.078 -26.625 1 97.44 262 ALA B CA 1
ATOM 5216 C C . ALA B 1 262 ? -14.812 -15.898 -25.734 1 97.44 262 ALA B C 1
ATOM 5218 O O . ALA B 1 262 ? -15.758 -16.688 -25.812 1 97.44 262 ALA B O 1
ATOM 5219 N N . SER B 1 263 ? -14.781 -14.883 -24.906 1 96.75 263 SER B N 1
ATOM 5220 C CA . SER B 1 263 ? -15.906 -14.633 -24.016 1 96.75 263 SER B CA 1
ATOM 5221 C C . SER B 1 263 ? -17.172 -14.312 -24.797 1 96.75 263 SER B C 1
ATOM 5223 O O . SER B 1 263 ? -18.25 -14.82 -24.453 1 96.75 263 SER B O 1
ATOM 5225 N N . SER B 1 264 ? -17.078 -13.516 -25.812 1 95.62 264 SER B N 1
ATOM 5226 C CA . SER B 1 264 ? -18.219 -13.094 -26.594 1 95.62 264 SER B CA 1
ATOM 5227 C C . SER B 1 264 ? -18.781 -14.242 -27.438 1 95.62 264 SER B C 1
ATOM 5229 O O . SER B 1 264 ? -20 -14.391 -27.562 1 95.62 264 SER B O 1
ATOM 5231 N N . LEU B 1 265 ? -17.953 -15.078 -27.953 1 95.25 265 LEU B N 1
ATOM 5232 C CA . LEU B 1 265 ? -18.375 -16.172 -28.812 1 95.25 265 LEU B CA 1
ATOM 5233 C C . LEU B 1 265 ? -19.047 -17.281 -28 1 95.25 265 LEU B C 1
ATOM 5235 O O . LEU B 1 265 ? -19.906 -18 -28.531 1 95.25 265 LEU B O 1
ATOM 5239 N N . LEU B 1 266 ? -18.703 -17.406 -26.812 1 92.62 266 LEU B N 1
ATOM 5240 C CA . LEU B 1 266 ? -19.234 -18.469 -25.969 1 92.62 266 LEU B CA 1
ATOM 5241 C C . LEU B 1 266 ? -20.656 -18.125 -25.5 1 92.62 266 LEU B C 1
ATOM 5243 O O . LEU B 1 266 ? -21.406 -19.016 -25.109 1 92.62 266 LEU B O 1
ATOM 5247 N N . GLU B 1 267 ? -20.938 -16.844 -25.469 1 89.25 267 GLU B N 1
ATOM 5248 C CA . GLU B 1 267 ? -22.266 -16.422 -25.047 1 89.25 267 GLU B CA 1
ATOM 5249 C C . GLU B 1 267 ? -23.188 -16.25 -26.25 1 89.25 267 GLU B C 1
ATOM 5251 O O . GLU B 1 267 ? -22.812 -15.656 -27.266 1 89.25 267 GLU B O 1
ATOM 5256 N N . ARG B 1 268 ? -24.375 -16.703 -26.156 1 90.81 268 ARG B N 1
ATOM 5257 C CA . ARG B 1 268 ? -25.359 -16.641 -27.234 1 90.81 268 ARG B CA 1
ATOM 5258 C C . ARG B 1 268 ? -25.672 -15.195 -27.609 1 90.81 268 ARG B C 1
ATOM 5260 O O . ARG B 1 268 ? -25.859 -14.875 -28.781 1 90.81 268 ARG B O 1
ATOM 5267 N N . ASP B 1 269 ? -25.734 -14.359 -26.609 1 93.12 269 ASP B N 1
ATOM 5268 C CA . ASP B 1 269 ? -26.094 -12.969 -26.859 1 93.12 269 ASP B CA 1
ATOM 5269 C C . ASP B 1 269 ? -24.859 -12.125 -27.172 1 93.12 269 ASP B C 1
ATOM 5271 O O . ASP B 1 269 ? -24.953 -10.906 -27.328 1 93.12 269 ASP B O 1
ATOM 5275 N N . GLY B 1 270 ? -23.703 -12.711 -27.125 1 93.25 270 GLY B N 1
ATOM 5276 C CA . GLY B 1 270 ? -22.469 -12.039 -27.516 1 93.25 270 GLY B CA 1
ATOM 5277 C C . GLY B 1 270 ? -21.922 -11.133 -26.438 1 93.25 270 GLY B C 1
ATOM 5278 O O . GLY B 1 270 ? -20.938 -10.414 -26.656 1 93.25 270 GLY B O 1
ATOM 5279 N N . LYS B 1 271 ? -22.547 -11.125 -25.266 1 94.25 271 LYS B N 1
ATOM 5280 C CA . LYS B 1 271 ? -22.125 -10.242 -24.188 1 94.25 271 LYS B CA 1
ATOM 5281 C C . LYS B 1 271 ? -20.875 -10.781 -23.516 1 94.25 271 LYS B C 1
ATOM 5283 O O . LYS B 1 271 ? -20.578 -11.977 -23.578 1 94.25 271 LYS B O 1
ATOM 5288 N N . LEU B 1 272 ? -20.188 -9.891 -22.891 1 94.69 272 LEU B N 1
ATOM 5289 C CA . LEU B 1 272 ? -18.922 -10.227 -22.234 1 94.69 272 LEU B CA 1
ATOM 5290 C C . LEU B 1 272 ? -19.156 -10.492 -20.75 1 94.69 272 LEU B C 1
ATOM 5292 O O . LEU B 1 272 ? -19.938 -9.797 -20.094 1 94.69 272 LEU B O 1
ATOM 5296 N N . SER B 1 273 ? -18.531 -11.477 -20.281 1 94 273 SER B N 1
ATOM 5297 C CA . SER B 1 273 ? -18.516 -11.75 -18.859 1 94 273 SER B CA 1
ATOM 5298 C C . SER B 1 273 ? -17.406 -10.984 -18.156 1 94 273 SER B C 1
ATOM 5300 O O . SER B 1 273 ? -16.234 -11.102 -18.531 1 94 273 SER B O 1
ATOM 5302 N N . PRO B 1 274 ? -17.703 -10.18 -17.078 1 93.69 274 PRO B N 1
ATOM 5303 C CA . PRO B 1 274 ? -16.641 -9.523 -16.312 1 93.69 274 PRO B CA 1
ATOM 5304 C C . PRO B 1 274 ? -15.633 -10.516 -15.734 1 93.69 274 PRO B C 1
ATOM 5306 O O . PRO B 1 274 ? -14.43 -10.234 -15.703 1 93.69 274 PRO B O 1
ATOM 5309 N N . GLY B 1 275 ? -16.125 -11.656 -15.383 1 94.5 275 GLY B N 1
ATOM 5310 C CA . GLY B 1 275 ? -15.242 -12.688 -14.859 1 94.5 275 GLY B CA 1
ATOM 5311 C C . GLY B 1 275 ? -14.234 -13.172 -15.883 1 94.5 275 GLY B C 1
ATOM 5312 O O . GLY B 1 275 ? -13.062 -13.391 -15.555 1 94.5 275 GLY B O 1
ATOM 5313 N N . HIS B 1 276 ? -14.695 -13.344 -17.094 1 96.38 276 HIS B N 1
ATOM 5314 C CA . HIS B 1 276 ? -13.789 -13.711 -18.172 1 96.38 276 HIS B CA 1
ATOM 5315 C C . HIS B 1 276 ? -12.727 -12.641 -18.391 1 96.38 276 HIS B C 1
ATOM 5317 O O . HIS B 1 276 ? -11.547 -12.953 -18.547 1 96.38 276 HIS B O 1
ATOM 5323 N N . LEU B 1 277 ? -13.164 -11.406 -18.406 1 95.62 277 LEU B N 1
ATOM 5324 C CA . LEU B 1 277 ? -12.258 -10.297 -18.672 1 95.62 277 LEU B CA 1
ATOM 5325 C C . LEU B 1 277 ? -11.211 -10.18 -17.578 1 95.62 277 LEU B C 1
ATOM 5327 O O . LEU B 1 277 ? -10.023 -9.992 -17.859 1 95.62 277 LEU B O 1
ATOM 5331 N N . GLN B 1 278 ? -11.602 -10.305 -16.344 1 96.62 278 GLN B N 1
ATOM 5332 C CA . GLN B 1 278 ? -10.719 -10.141 -15.188 1 96.62 278 GLN B CA 1
ATOM 5333 C C . GLN B 1 278 ? -9.656 -11.234 -15.141 1 96.62 278 GLN B C 1
ATOM 5335 O O . GLN B 1 278 ? -8.539 -11 -14.664 1 96.62 278 GLN B O 1
ATOM 5340 N N . ASN B 1 279 ? -9.953 -12.398 -15.648 1 97.88 279 ASN B N 1
ATOM 5341 C CA . ASN B 1 279 ? -9.047 -13.539 -15.531 1 97.88 279 ASN B CA 1
ATOM 5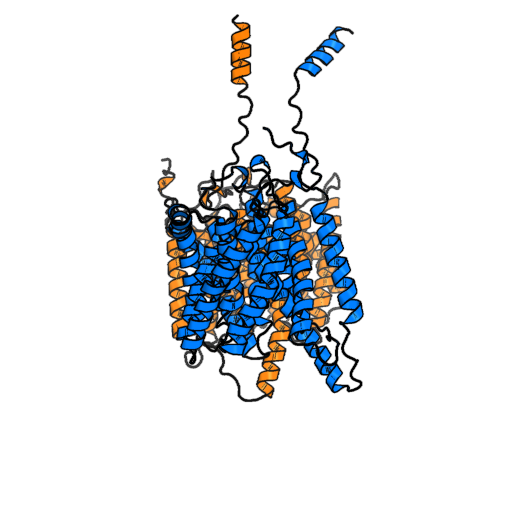342 C C . ASN B 1 279 ? -8.328 -13.82 -16.844 1 97.88 279 ASN B C 1
ATOM 5344 O O . ASN B 1 279 ? -7.102 -13.938 -16.875 1 97.88 279 ASN B O 1
ATOM 5348 N N . GLY B 1 280 ? -9.086 -13.82 -17.906 1 98.44 280 GLY B N 1
ATOM 5349 C CA . GLY B 1 280 ? -8.523 -14.148 -19.203 1 98.44 280 GLY B CA 1
ATOM 5350 C C . GLY B 1 280 ? -7.48 -13.148 -19.672 1 98.44 280 GLY B C 1
ATOM 5351 O O . GLY B 1 280 ? -6.508 -13.523 -20.344 1 98.44 280 GLY B O 1
ATOM 5352 N N . SER B 1 281 ? -7.645 -11.859 -19.359 1 98.25 281 SER B N 1
ATOM 5353 C CA . SER B 1 281 ? -6.715 -10.82 -19.797 1 98.25 281 SER B CA 1
ATOM 5354 C C . SER B 1 281 ? -5.359 -10.977 -19.109 1 98.25 281 SER B C 1
ATOM 5356 O O . SER B 1 281 ? -4.355 -10.438 -19.594 1 98.25 281 SER B O 1
ATOM 5358 N N . LEU B 1 282 ? -5.344 -11.695 -18.016 1 98.69 282 LEU B N 1
ATOM 5359 C CA . LEU B 1 282 ? -4.113 -11.859 -17.25 1 98.69 282 LEU B CA 1
ATOM 5360 C C . LEU B 1 282 ? -3.465 -13.211 -17.562 1 98.69 282 LEU B C 1
ATOM 5362 O O . LEU B 1 282 ? -2.305 -13.438 -17.203 1 98.69 282 LEU B O 1
ATOM 5366 N N . ALA B 1 283 ? -4.152 -14.086 -18.25 1 98.88 283 ALA B N 1
ATOM 5367 C CA . ALA B 1 283 ? -3.744 -15.477 -18.438 1 98.88 283 ALA B CA 1
ATOM 5368 C C . ALA B 1 283 ? -2.424 -15.555 -19.203 1 98.88 283 ALA B C 1
ATOM 5370 O O . ALA B 1 283 ? -1.601 -16.438 -18.938 1 98.88 283 ALA B O 1
ATOM 5371 N N . GLY B 1 284 ? -2.258 -14.711 -20.156 1 98.81 284 GLY B N 1
ATOM 5372 C CA . GLY B 1 284 ? -1.012 -14.695 -20.906 1 98.81 284 GLY B CA 1
ATOM 5373 C C . GLY B 1 284 ? 0.208 -14.477 -20.031 1 98.81 284 GLY B C 1
ATOM 5374 O O . GLY B 1 284 ? 1.274 -15.039 -20.297 1 98.81 284 GLY B O 1
ATOM 5375 N N . GLY B 1 285 ? 0.068 -13.617 -19.031 1 98.69 285 GLY B N 1
ATOM 5376 C CA . GLY B 1 285 ? 1.156 -13.367 -18.094 1 98.69 285 GLY B CA 1
ATOM 5377 C C . GLY B 1 285 ? 1.539 -14.594 -17.297 1 98.69 285 GLY B C 1
ATOM 5378 O O . GLY B 1 285 ? 2.721 -14.828 -17.047 1 98.69 285 GLY B O 1
ATOM 5379 N N . VAL B 1 286 ? 0.557 -15.383 -16.891 1 98.81 286 VAL B N 1
ATOM 5380 C CA . VAL B 1 286 ? 0.791 -16.609 -16.125 1 98.81 286 VAL B CA 1
ATOM 5381 C C . VAL B 1 286 ? 1.527 -17.625 -17 1 98.81 286 VAL B C 1
ATOM 5383 O O . VAL B 1 286 ? 2.5 -18.234 -16.547 1 98.81 286 VAL B O 1
ATOM 5386 N N . ALA B 1 287 ? 1.169 -17.719 -18.219 1 98.81 287 ALA B N 1
ATOM 5387 C CA . ALA B 1 287 ? 1.675 -18.766 -19.094 1 98.81 287 ALA B CA 1
ATOM 5388 C C . ALA B 1 287 ? 3.088 -18.438 -19.578 1 98.81 287 ALA B C 1
ATOM 5390 O O . ALA B 1 287 ? 3.938 -19.328 -19.672 1 98.81 287 ALA B O 1
ATOM 5391 N N . ILE B 1 288 ? 3.369 -17.25 -19.828 1 98.69 288 ILE B N 1
ATOM 5392 C CA . ILE B 1 288 ? 4.582 -16.875 -20.547 1 98.69 288 ILE B CA 1
ATOM 5393 C C . ILE B 1 288 ? 5.773 -16.906 -19.594 1 98.69 288 ILE B C 1
ATOM 5395 O O . ILE B 1 288 ? 6.926 -16.953 -20.031 1 98.69 288 ILE B O 1
ATOM 5399 N N . GLY B 1 289 ? 5.551 -16.875 -18.312 1 98.25 289 GLY B N 1
ATOM 5400 C CA . GLY B 1 289 ? 6.582 -16.672 -17.312 1 98.25 289 GLY B CA 1
ATOM 5401 C C . GLY B 1 289 ? 7.715 -17.672 -17.406 1 98.25 289 GLY B C 1
ATOM 5402 O O . GLY B 1 289 ? 8.883 -17.328 -17.203 1 98.25 289 GLY B O 1
ATOM 5403 N N . VAL B 1 290 ? 7.461 -18.859 -17.734 1 97.88 290 VAL B N 1
ATOM 5404 C CA . VAL B 1 290 ? 8.43 -19.953 -17.703 1 97.88 290 VAL B CA 1
ATOM 5405 C C . VAL B 1 290 ? 9.398 -19.828 -18.875 1 97.88 290 VAL B C 1
ATOM 5407 O O . VAL B 1 290 ? 10.555 -20.25 -18.781 1 97.88 290 VAL B O 1
ATOM 5410 N N . VAL B 1 291 ? 9.047 -19.141 -19.938 1 97.06 291 VAL B N 1
ATOM 5411 C CA . VAL B 1 291 ? 9.906 -19.031 -21.109 1 97.06 291 VAL B CA 1
ATOM 5412 C C . VAL B 1 291 ? 10.125 -17.562 -21.453 1 97.06 291 VAL B C 1
ATOM 5414 O O . VAL B 1 291 ? 10.562 -17.219 -22.562 1 97.06 291 VAL B O 1
ATOM 5417 N N . ALA B 1 292 ? 9.797 -16.625 -20.547 1 97.69 292 ALA B N 1
ATOM 5418 C CA . ALA B 1 292 ? 9.742 -15.203 -20.859 1 97.69 292 ALA B CA 1
ATOM 5419 C C . ALA B 1 292 ? 11.117 -14.672 -21.234 1 97.69 292 ALA B C 1
ATOM 5421 O O . ALA B 1 292 ? 11.234 -13.766 -22.062 1 97.69 292 ALA B O 1
ATOM 5422 N N . ASP B 1 293 ? 12.172 -15.211 -20.656 1 96.75 293 ASP B N 1
ATOM 5423 C CA . ASP B 1 293 ? 13.516 -14.664 -20.891 1 96.75 293 ASP B CA 1
ATOM 5424 C C . ASP B 1 293 ? 14.227 -15.422 -22 1 96.75 293 ASP B C 1
ATOM 5426 O O . ASP B 1 293 ? 15.375 -15.117 -22.328 1 96.75 293 ASP B O 1
ATOM 5430 N N . MET B 1 294 ? 13.609 -16.391 -22.562 1 94.12 294 MET B N 1
ATOM 5431 C CA . MET B 1 294 ? 14.227 -17.219 -23.594 1 94.12 294 MET B CA 1
ATOM 5432 C C . MET B 1 294 ? 14.141 -16.547 -24.953 1 94.12 294 MET B C 1
ATOM 5434 O O . MET B 1 294 ? 13.328 -15.641 -25.156 1 94.12 294 MET B O 1
ATOM 5438 N N . ALA B 1 295 ? 15.008 -17.047 -25.844 1 90.75 295 ALA B N 1
ATOM 5439 C CA . ALA B 1 295 ? 15.039 -16.484 -27.188 1 90.75 295 ALA B CA 1
ATOM 5440 C C . ALA B 1 295 ? 14.047 -17.203 -28.094 1 90.75 295 ALA B C 1
ATOM 5442 O O . ALA B 1 295 ? 14.422 -17.75 -29.141 1 90.75 295 ALA B O 1
ATOM 5443 N N . VAL B 1 296 ? 12.836 -17.109 -27.766 1 90.75 296 VAL B N 1
ATOM 5444 C CA . VAL B 1 296 ? 11.781 -17.641 -28.609 1 90.75 296 VAL B CA 1
ATOM 5445 C C . VAL B 1 296 ? 11.289 -16.562 -29.562 1 90.75 296 VAL B C 1
ATOM 5447 O O . VAL B 1 296 ? 11.398 -15.367 -29.266 1 90.75 296 VAL B O 1
ATOM 5450 N N . PRO B 1 297 ? 10.773 -17 -30.766 1 93.06 297 PRO B N 1
ATOM 5451 C CA . PRO B 1 297 ? 10.219 -15.977 -31.656 1 93.06 297 PRO B CA 1
ATOM 5452 C C . PRO B 1 297 ? 9.039 -15.234 -31.031 1 93.06 297 PRO B C 1
ATOM 5454 O O . PRO B 1 297 ? 8.227 -15.844 -30.328 1 93.06 297 PRO B O 1
ATOM 5457 N N . PRO B 1 298 ? 8.898 -13.984 -31.297 1 95.44 298 PRO B N 1
ATOM 5458 C CA . PRO B 1 298 ? 7.82 -13.18 -30.703 1 95.44 298 PRO B CA 1
ATOM 5459 C C . PRO B 1 298 ? 6.438 -13.781 -30.969 1 95.44 298 PRO B C 1
ATOM 5461 O O . PRO B 1 298 ? 5.539 -13.641 -30.125 1 95.44 298 PRO B O 1
ATOM 5464 N N . VAL B 1 299 ? 6.285 -14.445 -32.062 1 97.12 299 VAL B N 1
ATOM 5465 C CA . VAL B 1 299 ? 4.992 -15.031 -32.406 1 97.12 299 VAL B CA 1
ATOM 5466 C C . VAL B 1 299 ? 4.641 -16.109 -31.375 1 97.12 299 VAL B C 1
ATOM 5468 O O . VAL B 1 299 ? 3.465 -16.344 -31.078 1 97.12 299 VAL B O 1
ATOM 5471 N N . ALA B 1 300 ? 5.602 -16.75 -30.844 1 96.56 300 ALA B N 1
ATOM 5472 C CA . ALA B 1 300 ? 5.355 -17.766 -29.828 1 96.56 300 ALA B CA 1
ATOM 5473 C C . ALA B 1 300 ? 4.727 -17.156 -28.578 1 96.56 300 ALA B C 1
ATOM 5475 O O . ALA B 1 300 ? 3.855 -17.75 -27.953 1 96.56 300 ALA B O 1
ATOM 5476 N N . ALA B 1 301 ? 5.148 -15.938 -28.188 1 97.75 301 ALA B N 1
ATOM 5477 C CA . ALA B 1 301 ? 4.566 -15.234 -27.047 1 97.75 301 ALA B CA 1
ATOM 5478 C C . ALA B 1 301 ? 3.113 -14.859 -27.328 1 97.75 301 ALA B C 1
ATOM 5480 O O . ALA B 1 301 ? 2.25 -15.023 -26.453 1 97.75 301 ALA B O 1
ATOM 5481 N N . LEU B 1 302 ? 2.863 -14.359 -28.531 1 97.88 302 LEU B N 1
ATOM 5482 C CA . LEU B 1 302 ? 1.5 -14.016 -28.922 1 97.88 302 LEU B CA 1
ATOM 5483 C C . LEU B 1 302 ? 0.599 -15.242 -28.906 1 97.88 302 LEU B C 1
ATOM 5485 O O . LEU B 1 302 ? -0.53 -15.188 -28.406 1 97.88 302 LEU B O 1
ATOM 5489 N N . ALA B 1 303 ? 1.106 -16.312 -29.422 1 98.38 303 ALA B N 1
ATOM 5490 C CA . ALA B 1 303 ? 0.337 -17.562 -29.5 1 98.38 303 ALA B CA 1
ATOM 5491 C C . ALA B 1 303 ? 0.045 -18.094 -28.094 1 98.38 303 ALA B C 1
ATOM 5493 O O . ALA B 1 303 ? -1.08 -18.516 -27.812 1 98.38 303 ALA B O 1
ATOM 5494 N N . LEU B 1 304 ? 1.057 -18.141 -27.297 1 98.38 304 LEU B N 1
ATOM 5495 C CA . LEU B 1 304 ? 0.882 -18.641 -25.938 1 98.38 304 LEU B CA 1
ATOM 5496 C C . LEU B 1 304 ? -0.109 -17.766 -25.172 1 98.38 304 LEU B C 1
ATOM 5498 O O . LEU B 1 304 ? -0.93 -18.297 -24.406 1 98.38 304 LEU B O 1
ATOM 5502 N N . GLY B 1 305 ? -0.017 -16.422 -25.281 1 98.75 305 GLY B N 1
ATOM 5503 C CA . GLY B 1 305 ? -0.992 -15.531 -24.688 1 98.75 305 GLY B CA 1
ATOM 5504 C C . GLY B 1 305 ? -2.412 -15.797 -25.156 1 98.75 305 GLY B C 1
ATOM 5505 O O . GLY B 1 305 ? -3.332 -15.875 -24.328 1 98.75 305 GLY B O 1
ATOM 5506 N N . SER B 1 306 ? -2.57 -15.984 -26.422 1 98.75 306 SER B N 1
ATOM 5507 C CA . SER B 1 306 ? -3.889 -16.234 -27 1 98.75 306 SER B CA 1
ATOM 5508 C C . SER B 1 306 ? -4.445 -17.578 -26.516 1 98.75 306 SER B C 1
ATOM 5510 O O . SER B 1 306 ? -5.594 -17.656 -26.078 1 98.75 306 SER B O 1
ATOM 5512 N N . LEU B 1 307 ? -3.654 -18.562 -26.578 1 98.81 307 LEU B N 1
ATOM 5513 C CA . LEU B 1 307 ? -4.098 -19.906 -26.172 1 98.81 307 LEU B CA 1
ATOM 5514 C C . LEU B 1 307 ? -4.438 -19.938 -24.688 1 98.81 307 LEU B C 1
ATOM 5516 O O . LEU B 1 307 ? -5.375 -20.625 -24.281 1 98.81 307 LEU B O 1
ATOM 5520 N N . SER B 1 308 ? -3.654 -19.266 -23.906 1 98.81 308 SER B N 1
ATOM 5521 C CA . SER B 1 308 ? -3.906 -19.234 -22.469 1 98.81 308 SER B CA 1
ATOM 5522 C C . SER B 1 308 ? -5.254 -18.594 -22.156 1 98.81 308 SER B C 1
ATOM 5524 O O . SER B 1 308 ? -5.961 -19.047 -21.25 1 98.81 308 SER B O 1
ATOM 5526 N N . ALA B 1 309 ? -5.609 -17.547 -22.891 1 98.69 309 ALA B N 1
ATOM 5527 C CA . ALA B 1 309 ? -6.906 -16.906 -22.703 1 98.69 309 ALA B CA 1
ATOM 5528 C C . ALA B 1 309 ? -8.047 -17.844 -23.078 1 98.69 309 ALA B C 1
ATOM 5530 O O . ALA B 1 309 ? -9.07 -17.906 -22.406 1 98.69 309 ALA B O 1
ATOM 5531 N N . VAL B 1 310 ? -7.863 -18.562 -24.141 1 98.62 310 VAL B N 1
ATOM 5532 C CA . VAL B 1 310 ? -8.883 -19.516 -24.594 1 98.62 310 VAL B CA 1
ATOM 5533 C C . VAL B 1 310 ? -9.086 -20.594 -23.531 1 98.62 310 VAL B C 1
ATOM 5535 O O . VAL B 1 310 ? -10.227 -20.891 -23.156 1 98.62 310 VAL B O 1
ATOM 5538 N N . VAL B 1 311 ? -8.016 -21.141 -23.047 1 98.62 311 VAL B N 1
ATOM 5539 C CA . VAL B 1 311 ? -8.117 -22.203 -22.062 1 98.62 311 VAL B CA 1
ATOM 5540 C C . VAL B 1 311 ? -8.727 -21.672 -20.781 1 98.62 311 VAL B C 1
ATOM 5542 O O . VAL B 1 311 ? -9.508 -22.359 -20.109 1 98.62 311 VAL B O 1
ATOM 5545 N N . CYS B 1 312 ? -8.359 -20.438 -20.391 1 98.5 312 CYS B N 1
ATOM 5546 C CA . CYS B 1 312 ? -8.922 -19.797 -19.203 1 98.5 312 CYS B CA 1
ATOM 5547 C C . CYS B 1 312 ? -10.438 -19.672 -19.328 1 98.5 312 CYS B C 1
ATOM 5549 O O . CYS B 1 312 ? -11.164 -20.109 -18.438 1 98.5 312 CYS B O 1
ATOM 5551 N N . VAL B 1 313 ? -10.93 -19.141 -20.438 1 98 313 VAL B N 1
ATOM 5552 C CA . VAL B 1 313 ? -12.352 -18.875 -20.656 1 98 313 VAL B CA 1
ATOM 5553 C C . VAL B 1 313 ? -13.117 -20.188 -20.766 1 98 313 VAL B C 1
ATOM 5555 O O . VAL B 1 313 ? -14.18 -20.344 -20.156 1 98 313 VAL B O 1
ATOM 5558 N N . LEU B 1 314 ? -12.578 -21.156 -21.484 1 98.06 314 LEU B N 1
ATOM 5559 C CA . LEU B 1 314 ? -13.219 -22.469 -21.609 1 98.06 314 LEU B CA 1
ATOM 5560 C C . LEU B 1 314 ? -13.234 -23.188 -20.266 1 98.06 314 LEU B C 1
ATOM 5562 O O . LEU B 1 314 ? -14.172 -23.938 -19.969 1 98.06 314 LEU B O 1
ATOM 5566 N N . GLY B 1 315 ? -12.18 -22.969 -19.531 1 98.12 315 GLY B N 1
ATOM 5567 C CA . GLY B 1 315 ? -12.156 -23.516 -18.188 1 98.12 315 GLY B CA 1
ATOM 5568 C C . GLY B 1 315 ? -13.305 -23.031 -17.312 1 98.12 315 GLY B C 1
ATOM 5569 O O . GLY B 1 315 ? -13.977 -23.828 -16.656 1 98.12 315 GLY B O 1
ATOM 5570 N N . PHE B 1 316 ? -13.57 -21.766 -17.328 1 96.38 316 PHE B N 1
ATOM 5571 C CA . PHE B 1 316 ? -14.68 -21.188 -16.562 1 96.38 316 PHE B CA 1
ATOM 5572 C C . PHE B 1 316 ? -16.016 -21.766 -17.031 1 96.38 316 PHE B C 1
ATOM 5574 O O . PHE B 1 316 ? -16.891 -22.062 -16.219 1 96.38 316 PHE B O 1
ATOM 5581 N N . ARG B 1 317 ? -16.156 -21.922 -18.312 1 95.19 317 ARG B N 1
ATOM 5582 C CA . ARG B 1 317 ? -17.453 -22.281 -18.891 1 95.19 317 ARG B CA 1
ATOM 5583 C C . ARG B 1 317 ? -17.719 -23.781 -18.719 1 95.19 317 ARG B C 1
ATOM 5585 O O . ARG B 1 317 ? -18.844 -24.188 -18.422 1 95.19 317 ARG B O 1
ATOM 5592 N N . PHE B 1 318 ? -16.719 -24.609 -18.859 1 96.25 318 PHE B N 1
ATOM 5593 C CA . PHE B 1 318 ? -16.984 -26.047 -18.969 1 96.25 318 PHE B CA 1
ATOM 5594 C C . PHE B 1 318 ? -16.328 -26.812 -17.844 1 96.25 318 PHE B C 1
ATOM 5596 O O . PHE B 1 318 ? -16.938 -27.719 -17.25 1 96.25 318 PHE B O 1
ATOM 5603 N N . LEU B 1 319 ? -15.086 -26.5 -17.531 1 96.56 319 LEU B N 1
ATOM 5604 C CA . LEU B 1 319 ? -14.328 -27.328 -16.594 1 96.56 319 LEU B CA 1
ATOM 5605 C C . LEU B 1 319 ? -14.734 -27.016 -15.156 1 96.56 319 LEU B C 1
ATOM 5607 O O . LEU B 1 319 ? -14.859 -27.938 -14.336 1 96.56 319 LEU B O 1
ATOM 5611 N N . THR B 1 320 ? -14.82 -25.75 -14.812 1 95 320 THR B N 1
ATOM 5612 C CA . THR B 1 320 ? -15.164 -25.359 -13.445 1 95 320 THR B CA 1
ATOM 5613 C C . THR B 1 320 ? -16.469 -26.016 -13 1 95 320 THR B C 1
ATOM 5615 O O . THR B 1 320 ? -16.5 -26.672 -11.953 1 95 320 THR B O 1
ATOM 5618 N N . PRO B 1 321 ? -17.578 -25.969 -13.812 1 93.31 321 PRO B N 1
ATOM 5619 C CA . PRO B 1 321 ? -18.812 -26.641 -13.398 1 93.31 321 PRO B CA 1
ATOM 5620 C C . PRO B 1 321 ? -18.656 -28.156 -13.336 1 93.31 321 PRO B C 1
ATOM 5622 O O . PRO B 1 321 ? -19.266 -28.812 -12.492 1 93.31 321 PRO B O 1
ATOM 5625 N N . LEU B 1 322 ? -17.891 -28.703 -14.18 1 94.62 322 LEU B N 1
ATOM 5626 C CA . LEU B 1 322 ? -17.656 -30.141 -14.195 1 94.62 322 LEU B CA 1
ATOM 5627 C C . LEU B 1 322 ? -16.953 -30.594 -12.914 1 94.62 322 LEU B C 1
ATOM 5629 O O . LEU B 1 322 ? -17.344 -31.578 -12.305 1 94.62 322 LEU B O 1
ATOM 5633 N N . LEU B 1 323 ? -15.898 -29.844 -12.531 1 93.06 323 LEU B N 1
ATOM 5634 C CA . LEU B 1 323 ? -15.133 -30.188 -11.328 1 93.06 323 LEU B CA 1
ATOM 5635 C C . LEU B 1 323 ? -15.977 -29.984 -10.078 1 93.06 323 LEU B C 1
ATOM 5637 O O . LEU B 1 323 ? -15.867 -30.75 -9.117 1 93.06 323 LEU B O 1
ATOM 5641 N N . ALA B 1 324 ? -16.766 -28.984 -10.102 1 90.88 324 ALA B N 1
ATOM 5642 C CA . ALA B 1 324 ? -17.672 -28.75 -8.977 1 90.88 324 ALA B CA 1
ATOM 5643 C C . ALA B 1 324 ? -18.656 -29.891 -8.82 1 90.88 324 ALA B C 1
ATOM 5645 O O . ALA B 1 324 ? -18.938 -30.344 -7.703 1 90.88 324 ALA B O 1
ATOM 5646 N N . ARG B 1 325 ? -19.188 -30.438 -9.93 1 89.38 325 ARG B N 1
ATOM 5647 C CA . ARG B 1 325 ? -20.203 -31.484 -9.914 1 89.38 325 ARG B CA 1
ATOM 5648 C C . ARG B 1 325 ? -19.578 -32.844 -9.617 1 89.38 325 ARG B C 1
ATOM 5650 O O . ARG B 1 325 ? -20.094 -33.594 -8.789 1 89.38 325 ARG B O 1
ATOM 5657 N N . LYS B 1 326 ? -18.5 -33.094 -10.227 1 91.25 326 LYS B N 1
ATOM 5658 C CA . LYS B 1 326 ? -17.938 -34.438 -10.18 1 91.25 326 LYS B CA 1
ATOM 5659 C C . LYS B 1 326 ? -17.047 -34.625 -8.953 1 91.25 326 LYS B C 1
ATOM 5661 O O . LYS B 1 326 ? -17 -35.688 -8.359 1 91.25 326 LYS B O 1
ATOM 5666 N N . LEU B 1 327 ? -16.312 -33.531 -8.602 1 91.75 327 LEU B N 1
ATOM 5667 C CA . LEU B 1 327 ? -15.344 -33.656 -7.527 1 91.75 327 LEU B CA 1
ATOM 5668 C C . LEU B 1 327 ? -15.734 -32.812 -6.324 1 91.75 327 LEU B C 1
ATOM 5670 O O . LEU B 1 327 ? -15.047 -32.812 -5.305 1 91.75 327 LEU B O 1
ATOM 5674 N N 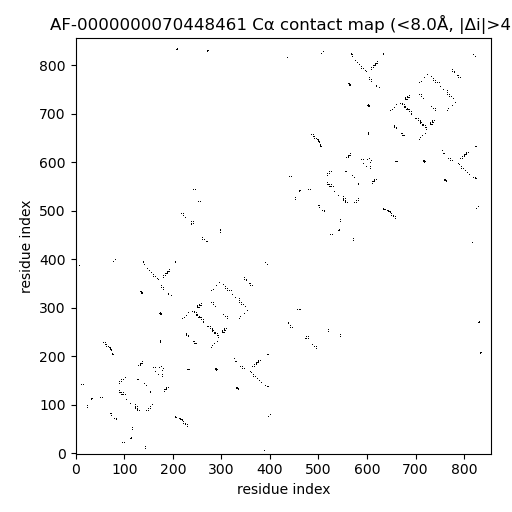. THR B 1 328 ? -16.828 -32.062 -6.414 1 91.19 328 THR B N 1
ATOM 5675 C CA . THR B 1 328 ? -17.25 -31.141 -5.359 1 91.19 328 THR B CA 1
ATOM 5676 C C . THR B 1 328 ? -16.125 -30.188 -4.98 1 91.19 328 THR B C 1
ATOM 5678 O O . THR B 1 328 ? -15.836 -30 -3.797 1 91.19 328 THR B O 1
ATOM 5681 N N . LEU B 1 329 ? -15.484 -29.766 -5.98 1 92.94 329 LEU B N 1
ATOM 5682 C CA . LEU B 1 329 ? -14.375 -28.844 -5.801 1 92.94 329 LEU B CA 1
ATOM 5683 C C . LEU B 1 329 ? -14.859 -27.406 -5.816 1 92.94 329 LEU B C 1
ATOM 5685 O O . LEU B 1 329 ? -15.555 -26.984 -6.746 1 92.94 329 LEU B O 1
ATOM 5689 N N . HIS B 1 330 ? -14.523 -26.703 -4.758 1 92.38 330 HIS B N 1
ATOM 5690 C CA . HIS B 1 330 ? -14.859 -25.281 -4.664 1 92.38 330 HIS B CA 1
ATOM 5691 C C . HIS B 1 330 ? -13.648 -24.406 -4.953 1 92.38 330 HIS B C 1
ATOM 5693 O O . HIS B 1 330 ? -12.609 -24.547 -4.305 1 92.38 330 HIS B O 1
ATOM 5699 N N . ASP B 1 331 ? -13.766 -23.609 -5.898 1 95.5 331 ASP B N 1
ATOM 5700 C CA . ASP B 1 331 ? -12.75 -22.641 -6.297 1 95.5 331 ASP B CA 1
ATOM 5701 C C . ASP B 1 331 ? -13.32 -21.219 -6.324 1 95.5 331 ASP B C 1
ATOM 5703 O O . ASP B 1 331 ? -13.742 -20.734 -7.375 1 95.5 331 ASP B O 1
ATOM 5707 N N . GLN B 1 332 ? -13.25 -20.547 -5.164 1 93.69 332 GLN B N 1
ATOM 5708 C CA . GLN B 1 332 ? -13.992 -19.312 -4.914 1 93.69 332 GLN B CA 1
ATOM 5709 C C . GLN B 1 332 ? -13.625 -18.25 -5.938 1 93.69 332 GLN B C 1
ATOM 5711 O O . GLN B 1 332 ? -14.508 -17.562 -6.477 1 93.69 332 GLN B O 1
ATOM 5716 N N . CYS B 1 333 ? -12.367 -18.078 -6.219 1 95 333 CYS B N 1
ATOM 5717 C CA . CYS B 1 333 ? -11.938 -16.969 -7.066 1 95 333 CYS B CA 1
ATOM 5718 C C . CYS B 1 333 ? -11.555 -17.469 -8.461 1 95 333 CYS B C 1
ATOM 5720 O O . CYS B 1 333 ? -11.047 -16.703 -9.273 1 95 333 CYS B O 1
ATOM 5722 N N . GLY B 1 334 ? -11.734 -18.781 -8.758 1 96.5 334 GLY B N 1
ATOM 5723 C CA . GLY B 1 334 ? -11.398 -19.328 -10.062 1 96.5 334 GLY B CA 1
ATOM 5724 C C . GLY B 1 334 ? -9.906 -19.391 -10.32 1 96.5 334 GLY B C 1
ATOM 5725 O O . GLY B 1 334 ? -9.453 -19.125 -11.438 1 96.5 334 GLY B O 1
ATOM 5726 N N . ILE B 1 335 ? -9.141 -19.719 -9.328 1 98.38 335 ILE B N 1
ATOM 5727 C CA . ILE B 1 335 ? -7.684 -19.719 -9.469 1 98.38 335 ILE B CA 1
ATOM 5728 C C . ILE B 1 335 ? -7.258 -20.812 -10.438 1 98.38 335 ILE B C 1
ATOM 5730 O O . ILE B 1 335 ? -6.211 -20.719 -11.078 1 98.38 335 ILE B O 1
ATOM 5734 N N . HIS B 1 336 ? -8.086 -21.859 -10.578 1 98.62 336 HIS B N 1
ATOM 5735 C CA . HIS B 1 336 ? -7.77 -22.906 -11.547 1 98.62 336 HIS B CA 1
ATOM 5736 C C . HIS B 1 336 ? -7.738 -22.359 -12.969 1 98.62 336 HIS B C 1
ATOM 5738 O O . HIS B 1 336 ? -6.859 -22.719 -13.758 1 98.62 336 HIS B O 1
ATOM 5744 N N . ASN B 1 337 ? -8.617 -21.531 -13.281 1 98.62 337 ASN B N 1
ATOM 5745 C CA . ASN B 1 337 ? -8.781 -21.016 -14.641 1 98.62 337 ASN B CA 1
ATOM 5746 C C . ASN B 1 337 ? -7.75 -19.938 -14.953 1 98.62 337 ASN B C 1
ATOM 5748 O O . ASN B 1 337 ? -7.348 -19.781 -16.109 1 98.62 337 ASN B O 1
ATOM 5752 N N . LEU B 1 338 ? -7.316 -19.219 -13.992 1 98.56 338 LEU B N 1
ATOM 5753 C CA . LEU B 1 338 ? -6.359 -18.141 -14.227 1 98.56 338 LEU B CA 1
ATOM 5754 C C . LEU B 1 338 ? -4.93 -18.625 -14.023 1 98.56 338 LEU B C 1
ATOM 5756 O O . LEU B 1 338 ? -4.023 -18.234 -14.758 1 98.56 338 LEU B O 1
ATOM 5760 N N . HIS B 1 339 ? -4.684 -19.453 -13.008 1 98.81 339 HIS B N 1
ATOM 5761 C CA . HIS B 1 339 ? -3.316 -19.828 -12.664 1 98.81 339 HIS B CA 1
ATOM 5762 C C . HIS B 1 339 ? -3.029 -21.281 -13.039 1 98.81 339 HIS B C 1
ATOM 5764 O O . HIS B 1 339 ? -1.951 -21.594 -13.547 1 98.81 339 HIS B O 1
ATOM 5770 N N . GLY B 1 340 ? -3.971 -22.172 -12.836 1 98.75 340 GLY B N 1
ATOM 5771 C CA . GLY B 1 340 ? -3.762 -23.594 -13.086 1 98.75 340 GLY B CA 1
ATOM 5772 C C . GLY B 1 340 ? -3.631 -23.922 -14.562 1 98.75 340 GLY B C 1
ATOM 5773 O O . GLY B 1 340 ? -2.561 -24.312 -15.023 1 98.75 340 GLY B O 1
ATOM 5774 N N . LEU B 1 341 ? -4.68 -23.656 -15.266 1 98.75 341 LEU B N 1
ATOM 5775 C CA . LEU B 1 341 ? -4.742 -24.062 -16.672 1 98.75 341 LEU B CA 1
ATOM 5776 C C . LEU B 1 341 ? -3.715 -23.297 -17.5 1 98.75 341 LEU B C 1
ATOM 5778 O O . LEU B 1 341 ? -2.904 -23.922 -18.203 1 98.75 341 LEU B O 1
ATOM 5782 N N . PRO B 1 342 ? -3.684 -21.969 -17.469 1 98.88 342 PRO B N 1
ATOM 5783 C CA . PRO B 1 342 ? -2.619 -21.266 -18.188 1 98.88 342 PRO B CA 1
ATOM 5784 C C . PRO B 1 342 ? -1.223 -21.656 -17.719 1 98.88 342 PRO B C 1
ATOM 5786 O O . PRO B 1 342 ? -0.289 -21.719 -18.516 1 98.88 342 PRO B O 1
ATOM 5789 N N . GLY B 1 343 ? -1.076 -21.953 -16.422 1 98.81 343 GLY B N 1
ATOM 5790 C CA . GLY B 1 343 ? 0.199 -22.422 -15.891 1 98.81 343 GLY B CA 1
ATOM 5791 C C . GLY B 1 343 ? 0.641 -23.734 -16.484 1 98.81 343 GLY B C 1
ATOM 5792 O O . GLY B 1 343 ? 1.806 -23.906 -16.844 1 98.81 343 GLY B O 1
ATOM 5793 N N . ILE B 1 344 ? -0.246 -24.656 -16.562 1 98.69 344 ILE B N 1
ATOM 5794 C CA . ILE B 1 344 ? 0.038 -25.969 -17.156 1 98.69 344 ILE B CA 1
ATOM 5795 C C . ILE B 1 344 ? 0.396 -25.797 -18.625 1 98.69 344 ILE B C 1
ATOM 5797 O O . ILE B 1 344 ? 1.341 -26.406 -19.125 1 98.69 344 ILE B O 1
ATOM 5801 N N . LEU B 1 345 ? -0.355 -24.953 -19.312 1 98.56 345 LEU B N 1
ATOM 5802 C CA . LEU B 1 345 ? -0.058 -24.672 -20.703 1 98.56 345 LEU B CA 1
ATOM 5803 C C . LEU B 1 345 ? 1.342 -24.078 -20.859 1 98.56 345 LEU B C 1
ATOM 5805 O O . LEU B 1 345 ? 2.094 -24.469 -21.75 1 98.56 345 LEU B O 1
ATOM 5809 N N . GLY B 1 346 ? 1.672 -23.078 -20.016 1 98.56 346 GLY B N 1
ATOM 5810 C CA . GLY B 1 346 ? 3.02 -22.531 -20.016 1 98.56 346 GLY B CA 1
ATOM 5811 C C . GLY B 1 346 ? 4.086 -23.562 -19.719 1 98.56 346 GLY B C 1
ATOM 5812 O O . GLY B 1 346 ? 5.117 -23.609 -20.391 1 98.56 346 GLY B O 1
ATOM 5813 N N . GLY B 1 347 ? 3.867 -24.406 -18.719 1 97.94 347 GLY B N 1
ATOM 5814 C CA . GLY B 1 347 ? 4.777 -25.5 -18.406 1 97.94 347 GLY B CA 1
ATOM 5815 C C . GLY B 1 347 ? 4.996 -26.438 -19.578 1 97.94 347 GLY B C 1
ATOM 5816 O O . GLY B 1 347 ? 6.125 -26.828 -19.859 1 97.94 347 GLY B O 1
ATOM 5817 N N . ALA B 1 348 ? 3.957 -26.766 -20.266 1 97.38 348 ALA B N 1
ATOM 5818 C CA . ALA B 1 348 ? 4.047 -27.625 -21.438 1 97.38 348 ALA B CA 1
ATOM 5819 C C . ALA B 1 348 ? 4.836 -26.953 -22.562 1 97.38 348 ALA B C 1
ATOM 5821 O O . ALA B 1 348 ? 5.637 -27.594 -23.234 1 97.38 348 ALA B O 1
ATOM 5822 N N . ALA B 1 349 ? 4.551 -25.672 -22.75 1 96.75 349 ALA B N 1
ATOM 5823 C CA . ALA B 1 349 ? 5.289 -24.922 -23.75 1 96.75 349 ALA B CA 1
ATOM 5824 C C . ALA B 1 349 ? 6.789 -24.922 -23.453 1 96.75 349 ALA B C 1
ATOM 5826 O O . ALA B 1 349 ? 7.609 -24.984 -24.375 1 96.75 349 ALA B O 1
ATOM 5827 N N . SER B 1 350 ? 7.129 -24.922 -22.172 1 96.25 350 SER B N 1
ATOM 5828 C CA . SER B 1 350 ? 8.539 -24.906 -21.781 1 96.25 350 SER B CA 1
ATOM 5829 C C . SER B 1 350 ? 9.195 -26.25 -22.062 1 96.25 350 SER B C 1
ATOM 5831 O O . SER B 1 350 ? 10.398 -26.312 -22.328 1 96.25 350 SER B O 1
ATOM 5833 N N . VAL B 1 351 ? 8.484 -27.344 -22.031 1 94.81 351 VAL B N 1
ATOM 5834 C CA . VAL B 1 351 ? 8.992 -28.672 -22.359 1 94.81 351 VAL B CA 1
ATOM 5835 C C . VAL B 1 351 ? 9.414 -28.703 -23.828 1 94.81 351 VAL B C 1
ATOM 5837 O O . VAL B 1 351 ? 10.422 -29.312 -24.172 1 94.81 351 VAL B O 1
ATOM 5840 N N . VAL B 1 352 ? 8.727 -27.953 -24.641 1 91.06 352 VAL B N 1
ATOM 5841 C CA . VAL B 1 352 ? 8.992 -27.922 -26.078 1 91.06 352 VAL B CA 1
ATOM 5842 C C . VAL B 1 352 ? 10.117 -26.938 -26.375 1 91.06 352 VAL B C 1
ATOM 5844 O O . VAL B 1 352 ? 10.922 -27.172 -27.281 1 91.06 352 VAL B O 1
ATOM 5847 N N . ALA B 1 353 ? 10.258 -25.938 -25.609 1 88.06 353 ALA B N 1
ATOM 5848 C CA . ALA B 1 353 ? 11.141 -24.812 -25.922 1 88.06 353 ALA B CA 1
ATOM 5849 C C . ALA B 1 353 ? 12.562 -25.094 -25.438 1 88.06 353 ALA B C 1
ATOM 5851 O O . ALA B 1 353 ? 13.531 -24.547 -25.984 1 88.06 353 ALA B O 1
ATOM 5852 N N . VAL B 1 354 ? 12.656 -25.938 -24.375 1 85.19 354 VAL B N 1
ATOM 5853 C CA . VAL B 1 354 ? 13.969 -26.031 -23.75 1 85.19 354 VAL B CA 1
ATOM 5854 C C . VAL B 1 354 ? 14.578 -27.406 -24.047 1 85.19 354 VAL B C 1
ATOM 5856 O O . VAL B 1 354 ? 13.859 -28.359 -24.328 1 85.19 354 VAL B O 1
ATOM 5859 N N . LEU B 1 355 ? 15.898 -27.531 -23.938 1 77.12 355 LEU B N 1
ATOM 5860 C CA . LEU B 1 355 ? 16.641 -28.766 -24.188 1 77.12 355 LEU B CA 1
ATOM 5861 C C . LEU B 1 355 ? 16.422 -29.766 -23.062 1 77.12 355 LEU B C 1
ATOM 5863 O O . LEU B 1 355 ? 16.391 -30.969 -23.297 1 77.12 355 LEU B O 1
ATOM 5867 N N . VAL B 1 356 ? 16.203 -29.281 -21.875 1 85.69 356 VAL B N 1
ATOM 5868 C CA . VAL B 1 356 ? 16 -30.125 -20.719 1 85.69 356 VAL B CA 1
ATOM 5869 C C . VAL B 1 356 ? 14.516 -30.422 -20.531 1 85.69 356 VAL B C 1
ATOM 5871 O O . VAL B 1 356 ? 13.969 -30.234 -19.438 1 85.69 356 VAL B O 1
ATOM 5874 N N . ALA B 1 357 ? 13.93 -30.938 -21.453 1 88.81 357 ALA B N 1
ATOM 5875 C CA . ALA B 1 357 ? 12.492 -31.141 -21.547 1 88.81 357 ALA B CA 1
ATOM 5876 C C . ALA B 1 357 ? 11.992 -32.031 -20.406 1 88.81 357 ALA B C 1
ATOM 5878 O O . ALA B 1 357 ? 10.953 -31.75 -19.812 1 88.81 357 ALA B O 1
ATOM 5879 N N . LEU B 1 358 ? 12.727 -33.031 -20.125 1 92.12 358 LEU B N 1
ATOM 5880 C CA . LEU B 1 358 ? 12.297 -33.969 -19.109 1 92.12 358 LEU B CA 1
ATOM 5881 C C . LEU B 1 358 ? 12.305 -33.312 -17.734 1 92.12 358 LEU B C 1
ATOM 5883 O O . LEU B 1 358 ? 11.461 -33.625 -16.891 1 92.12 358 LEU B O 1
ATOM 5887 N N . CYS B 1 359 ? 13.234 -32.469 -17.5 1 95.62 359 CYS B N 1
ATOM 5888 C CA . CYS B 1 359 ? 13.297 -31.734 -16.234 1 95.62 359 CYS B CA 1
ATOM 5889 C C . CYS B 1 359 ? 12.094 -30.812 -16.062 1 95.62 359 CYS B C 1
ATOM 5891 O O . CYS B 1 359 ? 11.516 -30.734 -14.984 1 95.62 359 CYS B O 1
ATOM 5893 N N . GLN B 1 360 ? 11.75 -30.172 -17.141 1 96.94 360 GLN B N 1
ATOM 5894 C CA . GLN B 1 360 ? 10.578 -29.297 -17.125 1 96.94 360 GLN B CA 1
ATOM 5895 C C . GLN B 1 360 ? 9.312 -30.094 -16.812 1 96.94 360 GLN B C 1
ATOM 5897 O O . GLN B 1 360 ? 8.492 -29.672 -15.992 1 96.94 360 GLN B O 1
ATOM 5902 N N . ALA B 1 361 ? 9.172 -31.203 -17.469 1 97.5 361 ALA B N 1
ATOM 5903 C CA . ALA B 1 361 ? 8.008 -32.031 -17.266 1 97.5 361 ALA B CA 1
ATOM 5904 C C . ALA B 1 361 ? 7.949 -32.562 -15.82 1 97.5 361 ALA B C 1
ATOM 5906 O O . ALA B 1 361 ? 6.879 -32.594 -15.211 1 97.5 361 ALA B O 1
ATOM 5907 N N . ALA B 1 362 ? 9.055 -32.969 -15.328 1 97.81 362 ALA B N 1
ATOM 5908 C CA . ALA B 1 362 ? 9.133 -33.469 -13.945 1 97.81 362 ALA B CA 1
ATOM 5909 C C . ALA B 1 362 ? 8.789 -32.344 -12.961 1 97.81 362 ALA B C 1
ATOM 5911 O O . ALA B 1 362 ? 8.102 -32.562 -11.969 1 97.81 362 ALA B O 1
ATOM 5912 N N . GLY B 1 363 ? 9.336 -31.141 -13.211 1 98.31 363 GLY B N 1
ATOM 5913 C CA . GLY B 1 363 ? 9.023 -30 -12.367 1 98.31 363 GLY B CA 1
ATOM 5914 C C . GLY B 1 363 ? 7.539 -29.672 -12.336 1 98.31 363 GLY B C 1
ATOM 5915 O O . GLY B 1 363 ? 6.984 -29.375 -11.273 1 98.31 363 GLY B O 1
ATOM 5916 N N . LEU B 1 364 ? 6.965 -29.719 -13.477 1 98.31 364 LEU B N 1
ATOM 5917 C CA . LEU B 1 364 ? 5.527 -29.469 -13.578 1 98.31 364 LEU B CA 1
ATOM 5918 C C . LEU B 1 364 ? 4.742 -30.516 -12.789 1 98.31 364 LEU B C 1
ATOM 5920 O O . LEU B 1 364 ? 3.783 -30.172 -12.094 1 98.31 364 LEU B O 1
ATOM 5924 N N . ALA B 1 365 ? 5.133 -31.734 -12.891 1 98.31 365 ALA B N 1
ATOM 5925 C CA . ALA B 1 365 ? 4.473 -32.812 -12.164 1 98.31 365 ALA B CA 1
ATOM 5926 C C . ALA B 1 365 ? 4.598 -32.625 -10.656 1 98.31 365 ALA B C 1
ATOM 5928 O O . ALA B 1 365 ? 3.641 -32.844 -9.914 1 98.31 365 ALA B O 1
ATOM 5929 N N . VAL B 1 366 ? 5.73 -32.219 -10.219 1 98.25 366 VAL B N 1
ATOM 5930 C CA . VAL B 1 366 ? 5.957 -31.969 -8.805 1 98.25 366 VAL B CA 1
ATOM 5931 C C . VAL B 1 366 ? 5.086 -30.797 -8.352 1 98.25 366 VAL B C 1
ATOM 5933 O O . VAL B 1 366 ? 4.461 -30.859 -7.289 1 98.25 366 VAL B O 1
ATOM 5936 N N . ALA B 1 367 ? 5.066 -29.719 -9.141 1 98.62 367 ALA B N 1
ATOM 5937 C CA . ALA B 1 367 ? 4.285 -28.531 -8.805 1 98.62 367 ALA B CA 1
ATOM 5938 C C . ALA B 1 367 ? 2.803 -28.875 -8.672 1 98.62 367 ALA B C 1
ATOM 5940 O O . ALA B 1 367 ? 2.092 -28.281 -7.859 1 98.62 367 ALA B O 1
ATOM 5941 N N . ILE B 1 368 ? 2.342 -29.812 -9.477 1 98.56 368 ILE B N 1
ATOM 5942 C CA . ILE B 1 368 ? 0.937 -30.203 -9.43 1 98.56 368 ILE B CA 1
ATOM 5943 C C . ILE B 1 368 ? 0.708 -31.188 -8.297 1 98.56 368 ILE B C 1
ATOM 5945 O O . ILE B 1 368 ? -0.095 -30.938 -7.395 1 98.56 368 ILE B O 1
ATOM 5949 N N . GLY B 1 369 ? 1.448 -32.281 -8.312 1 98.25 369 GLY B N 1
ATOM 5950 C CA . GLY B 1 369 ? 1.204 -33.406 -7.414 1 98.25 369 GLY B CA 1
ATOM 5951 C C . GLY B 1 369 ? 1.552 -33.094 -5.973 1 98.25 369 GLY B C 1
ATOM 5952 O O . GLY B 1 369 ? 0.734 -33.312 -5.074 1 98.25 369 GLY B O 1
ATOM 5953 N N . ALA B 1 370 ? 2.748 -32.625 -5.727 1 97.81 370 ALA B N 1
ATOM 5954 C CA . ALA B 1 370 ? 3.201 -32.375 -4.359 1 97.81 370 ALA B CA 1
ATOM 5955 C C . ALA B 1 370 ? 2.385 -31.25 -3.715 1 97.81 370 ALA B C 1
ATOM 5957 O O . ALA B 1 370 ? 2.076 -31.312 -2.521 1 97.81 370 ALA B O 1
ATOM 5958 N N . SER B 1 371 ? 2.088 -30.188 -4.52 1 98.5 371 SER B N 1
ATOM 5959 C CA . SER B 1 371 ? 1.315 -29.094 -3.949 1 98.5 371 SER B CA 1
ATOM 5960 C C . SER B 1 371 ? -0.113 -29.531 -3.635 1 98.5 371 SER B C 1
ATOM 5962 O O . SER B 1 371 ? -0.687 -29.109 -2.627 1 98.5 371 SER B O 1
ATOM 5964 N N . LEU B 1 372 ? -0.722 -30.359 -4.496 1 98.44 372 LEU B N 1
ATOM 5965 C CA . LEU B 1 372 ? -2.061 -30.875 -4.238 1 98.44 372 LEU B CA 1
ATOM 5966 C C . LEU B 1 372 ? -2.086 -31.703 -2.947 1 98.44 372 LEU B C 1
ATOM 5968 O O . LEU B 1 372 ? -2.988 -31.531 -2.123 1 98.44 372 LEU B O 1
ATOM 5972 N N . LEU B 1 373 ? -1.109 -32.562 -2.762 1 98.31 373 LEU B N 1
ATOM 5973 C CA . LEU B 1 373 ? -1.013 -33.375 -1.553 1 98.31 373 LEU B CA 1
ATOM 5974 C C . LEU B 1 373 ? -0.807 -32.5 -0.323 1 98.31 373 LEU B C 1
ATOM 5976 O O . LEU B 1 373 ? -1.46 -32.688 0.704 1 98.31 373 LEU B O 1
ATOM 5980 N N . ALA B 1 374 ? 0.109 -31.531 -0.444 1 98.62 374 ALA B N 1
ATOM 5981 C CA . ALA B 1 374 ? 0.359 -30.594 0.652 1 98.62 374 ALA B CA 1
ATOM 5982 C C . ALA B 1 374 ? -0.898 -29.797 0.993 1 98.62 374 ALA B C 1
ATOM 5984 O O . ALA B 1 374 ? -1.171 -29.531 2.166 1 98.62 374 ALA B O 1
ATOM 5985 N N . GLY B 1 375 ? -1.608 -29.359 -0.059 1 98.62 375 GLY B N 1
ATOM 5986 C CA . GLY B 1 375 ? -2.863 -28.656 0.148 1 98.62 375 GLY B CA 1
ATOM 5987 C C . GLY B 1 375 ? -3.904 -29.5 0.868 1 98.62 375 GLY B C 1
ATOM 5988 O O . GLY B 1 375 ? -4.574 -29.016 1.782 1 98.62 375 GLY B O 1
ATOM 5989 N N . LEU B 1 376 ? -4.051 -30.766 0.482 1 98 376 LEU B N 1
ATOM 5990 C CA . LEU B 1 376 ? -5 -31.672 1.128 1 98 376 LEU B CA 1
ATOM 5991 C C . LEU B 1 376 ? -4.668 -31.844 2.607 1 98 376 LEU B C 1
ATOM 5993 O O . LEU B 1 376 ? -5.566 -31.812 3.455 1 98 376 LEU B O 1
ATOM 5997 N N . LEU B 1 377 ? -3.441 -31.969 2.92 1 98.19 377 LEU B N 1
ATOM 5998 C CA . LEU B 1 377 ? -3.006 -32.125 4.305 1 98.19 377 LEU B CA 1
ATOM 5999 C C . LEU B 1 377 ? -3.268 -30.828 5.098 1 98.19 377 LEU B C 1
ATOM 6001 O O . LEU B 1 377 ? -3.768 -30.891 6.223 1 98.19 377 LEU B O 1
ATOM 6005 N N . THR B 1 378 ? -2.922 -29.688 4.508 1 98.25 378 THR B N 1
ATOM 6006 C CA . THR B 1 378 ? -3.145 -28.406 5.164 1 98.25 378 THR B CA 1
ATOM 6007 C C . THR B 1 378 ? -4.637 -28.156 5.375 1 98.25 378 THR B C 1
ATOM 6009 O O . THR B 1 378 ? -5.051 -27.703 6.441 1 98.25 378 THR B O 1
ATOM 6012 N N . GLY B 1 379 ? -5.41 -28.484 4.305 1 97.62 379 GLY B N 1
ATOM 6013 C CA . GLY B 1 379 ? -6.852 -28.344 4.43 1 97.62 379 GLY B CA 1
ATOM 6014 C C . GLY B 1 379 ? -7.445 -29.188 5.539 1 97.62 379 GLY B C 1
ATOM 6015 O O . GLY B 1 379 ? -8.375 -28.75 6.227 1 97.62 379 GLY B O 1
ATOM 6016 N N . SER B 1 380 ? -6.918 -30.375 5.754 1 96.31 380 SER B N 1
ATOM 6017 C CA . SER B 1 380 ? -7.363 -31.25 6.836 1 96.31 380 SER B CA 1
ATOM 6018 C C . SER B 1 380 ? -7.004 -30.672 8.195 1 96.31 380 SER B C 1
ATOM 6020 O O . SER B 1 380 ? -7.77 -30.797 9.156 1 96.31 380 SER B O 1
ATOM 6022 N N . ALA B 1 381 ? -5.895 -30.031 8.266 1 95.94 381 ALA B N 1
ATOM 6023 C CA . ALA B 1 381 ? -5.465 -29.391 9.508 1 95.94 381 ALA B CA 1
ATOM 6024 C C . ALA B 1 381 ? -6.348 -28.203 9.844 1 95.94 381 ALA B C 1
ATOM 6026 O O . ALA B 1 381 ? -6.555 -27.891 11.016 1 95.94 381 ALA B O 1
ATOM 6027 N N . LEU B 1 382 ? -6.867 -27.547 8.844 1 95.94 382 LEU B N 1
ATOM 6028 C CA . LEU B 1 382 ? -7.688 -26.344 9.039 1 95.94 382 LEU B CA 1
ATOM 6029 C C . LEU B 1 382 ? -9.055 -26.719 9.602 1 95.94 382 LEU B C 1
ATOM 6031 O O . LEU B 1 382 ? -9.812 -25.844 10.039 1 95.94 382 LEU B O 1
ATOM 6035 N N . ARG B 1 383 ? -9.344 -28.016 9.68 1 93.69 383 ARG B N 1
ATOM 6036 C CA . ARG B 1 383 ? -10.633 -28.469 10.195 1 93.69 383 ARG B CA 1
ATOM 6037 C C . ARG B 1 383 ? -10.578 -28.656 11.711 1 93.69 383 ARG B C 1
ATOM 6039 O O . ARG B 1 383 ? -11.578 -29.031 12.328 1 93.69 383 ARG B O 1
ATOM 6046 N N . LEU B 1 384 ? -9.484 -28.453 12.227 1 91.56 384 LEU B N 1
ATOM 6047 C CA . LEU B 1 384 ? -9.352 -28.594 13.672 1 91.56 384 LEU B CA 1
ATOM 6048 C C . LEU B 1 384 ? -10.359 -27.703 14.398 1 91.56 384 LEU B C 1
ATOM 6050 O O . LEU B 1 384 ? -10.625 -26.578 13.961 1 91.56 384 LEU B O 1
ATOM 6054 N N . PRO B 1 385 ? -10.898 -28.141 15.516 1 86.62 385 PRO B N 1
ATOM 6055 C CA . PRO B 1 385 ? -11.961 -27.422 16.219 1 86.62 385 PRO B CA 1
ATOM 6056 C C . PRO B 1 385 ? -11.523 -26.047 16.719 1 86.62 385 PRO B C 1
ATOM 6058 O O . PRO B 1 385 ? -12.352 -25.141 16.859 1 86.62 385 PRO B O 1
ATOM 6061 N N . CYS B 1 386 ? -10.273 -25.859 16.953 1 85.56 386 CYS B N 1
ATOM 6062 C CA . CYS B 1 386 ? -9.797 -24.578 17.453 1 85.56 386 CYS B CA 1
ATOM 6063 C C . CYS B 1 386 ? -9.82 -23.516 16.344 1 85.56 386 CYS B C 1
ATOM 6065 O O . CYS B 1 386 ? -9.719 -22.328 16.625 1 85.56 386 CYS B O 1
ATOM 6067 N N . LEU B 1 387 ? -9.961 -24 15.172 1 89.62 387 LEU B N 1
ATOM 6068 C CA . LEU B 1 387 ? -10.031 -23.109 14.023 1 89.62 387 LEU B CA 1
ATOM 6069 C C . LEU B 1 387 ? -11.438 -23.094 13.438 1 89.62 387 LEU B C 1
ATOM 6071 O O . LEU B 1 387 ? -11.688 -23.703 12.391 1 89.62 387 LEU B O 1
ATOM 6075 N N . ALA B 1 388 ? -12.258 -22.391 14.008 1 84.25 388 ALA B N 1
ATOM 6076 C CA . ALA B 1 388 ? -13.664 -22.406 13.625 1 84.25 388 ALA B CA 1
ATOM 6077 C C . ALA B 1 388 ? -13.891 -21.641 12.328 1 84.25 388 ALA B C 1
ATOM 6079 O O . ALA B 1 388 ? -13.32 -20.562 12.125 1 84.25 388 ALA B O 1
ATOM 6080 N N . ARG B 1 389 ? -14.695 -22.234 11.453 1 87.25 389 ARG B N 1
ATOM 6081 C CA . ARG B 1 389 ? -15.156 -21.562 10.25 1 87.25 389 ARG B CA 1
ATOM 6082 C C . ARG B 1 389 ? -16.266 -20.562 10.578 1 87.25 389 ARG B C 1
ATOM 6084 O O . ARG B 1 389 ? -17.016 -20.75 11.547 1 87.25 389 ARG B O 1
ATOM 6091 N N . PRO B 1 390 ? -16.312 -19.578 9.719 1 88.5 390 PRO B N 1
ATOM 6092 C CA . PRO B 1 390 ? -17.469 -18.688 9.938 1 88.5 390 PRO B CA 1
ATOM 6093 C C . PRO B 1 390 ? -18.797 -19.391 9.664 1 88.5 390 PRO B C 1
ATOM 6095 O O . PRO B 1 390 ? -18.891 -20.219 8.758 1 88.5 390 PRO B O 1
ATOM 6098 N N . PRO B 1 391 ? -19.781 -18.984 10.492 1 87.06 391 PRO B N 1
ATOM 6099 C CA . PRO B 1 391 ? -21.109 -19.5 10.172 1 87.06 391 PRO B CA 1
ATOM 6100 C C . PRO B 1 391 ? -21.562 -19.141 8.758 1 87.06 391 PRO B C 1
ATOM 6102 O O . PRO B 1 391 ? -21.234 -18.062 8.258 1 87.06 391 PRO B O 1
ATOM 6105 N N . GLU B 1 392 ? -22.297 -20.016 8.156 1 86.44 392 GLU B N 1
ATOM 6106 C CA . GLU B 1 392 ? -22.719 -19.875 6.762 1 86.44 392 GLU B CA 1
ATOM 6107 C C . GLU B 1 392 ? -23.391 -18.516 6.523 1 86.44 392 GLU B C 1
ATOM 6109 O O . GLU B 1 392 ? -23.141 -17.875 5.496 1 86.44 392 GLU B O 1
ATOM 6114 N N . ARG B 1 393 ? -24.172 -18.016 7.457 1 85.81 393 ARG B N 1
ATOM 6115 C CA . ARG B 1 393 ? -24.906 -16.781 7.309 1 85.81 393 ARG B CA 1
ATOM 6116 C C . ARG B 1 393 ? -23.969 -15.578 7.301 1 85.81 393 ARG B C 1
ATOM 6118 O O . ARG B 1 393 ? -24.312 -14.508 6.785 1 85.81 393 ARG B O 1
ATOM 6125 N N . LEU B 1 394 ? -22.797 -15.852 7.852 1 88.81 394 LEU B N 1
ATOM 6126 C CA . LEU B 1 394 ? -21.891 -14.719 7.996 1 88.81 394 LEU B CA 1
ATOM 6127 C C . LEU B 1 394 ? -20.719 -14.836 7.02 1 88.81 394 LEU B C 1
ATOM 6129 O O . LEU B 1 394 ? -19.812 -14 7.027 1 88.81 394 LEU B O 1
ATOM 6133 N N . CYS B 1 395 ? -20.812 -15.797 6.172 1 90.06 395 CYS B N 1
ATOM 6134 C CA . CYS B 1 395 ? -19.844 -15.867 5.094 1 90.06 395 CYS B CA 1
ATOM 6135 C C . CYS B 1 395 ? -19.953 -14.664 4.168 1 90.06 395 CYS B C 1
ATOM 6137 O O . CYS B 1 395 ? -21.062 -14.148 3.949 1 90.06 395 CYS B O 1
ATOM 6139 N N . PHE B 1 396 ? -18.812 -14.164 3.73 1 93.12 396 PHE B N 1
ATOM 6140 C CA . PHE B 1 396 ? -18.75 -13.062 2.781 1 93.12 396 PHE B CA 1
ATOM 6141 C C . PHE B 1 396 ? -19.359 -11.797 3.379 1 93.12 396 PHE B C 1
ATOM 6143 O O . PHE B 1 396 ? -20.078 -11.07 2.701 1 93.12 396 PHE B O 1
ATOM 6150 N N . ASP B 1 397 ? -19.172 -11.656 4.707 1 91.19 397 ASP B N 1
ATOM 6151 C CA . ASP B 1 397 ? -19.766 -10.516 5.391 1 91.19 397 ASP B CA 1
ATOM 6152 C C . ASP B 1 397 ? -18.734 -9.758 6.207 1 91.19 397 ASP B C 1
ATOM 6154 O O . ASP B 1 397 ? -18.188 -10.289 7.18 1 91.19 397 ASP B O 1
ATOM 6158 N N . ASP B 1 398 ? -18.609 -8.508 5.867 1 91.62 398 ASP B N 1
ATOM 6159 C CA . ASP B 1 398 ? -17.609 -7.656 6.516 1 91.62 398 ASP B CA 1
ATOM 6160 C C . ASP B 1 398 ? -18 -7.371 7.965 1 91.62 398 ASP B C 1
ATOM 6162 O O . ASP B 1 398 ? -17.125 -7.082 8.797 1 91.62 398 ASP B O 1
ATOM 6166 N N . SER B 1 399 ? -19.25 -7.406 8.289 1 88.31 399 SER B N 1
ATOM 6167 C CA . SER B 1 399 ? -19.719 -7.051 9.625 1 88.31 399 SER B CA 1
ATOM 6168 C C . SER B 1 399 ? -19.188 -8.016 10.68 1 88.31 399 SER B C 1
ATOM 6170 O O . SER B 1 399 ? -19.188 -7.707 11.875 1 88.31 399 SER B O 1
ATOM 6172 N N . LEU B 1 400 ? -18.797 -9.125 10.195 1 86.81 400 LEU B N 1
ATOM 6173 C CA . LEU B 1 400 ? -18.219 -10.094 11.109 1 86.81 400 LEU B CA 1
ATOM 6174 C C . LEU B 1 400 ? -16.875 -9.609 11.641 1 86.81 400 LEU B C 1
ATOM 6176 O O . LEU B 1 400 ? -16.516 -9.883 12.789 1 86.81 400 LEU B O 1
ATOM 6180 N N . TYR B 1 401 ? -16.156 -8.781 10.859 1 89 401 TYR B N 1
ATOM 6181 C CA . TYR B 1 401 ? -14.766 -8.523 11.195 1 89 401 TYR B CA 1
ATOM 6182 C C . TYR B 1 401 ? -14.516 -7.031 11.375 1 89 401 TYR B C 1
ATOM 6184 O O . TYR B 1 401 ? -13.508 -6.633 11.969 1 89 401 TYR B O 1
ATOM 6192 N N . PHE B 1 402 ? -15.375 -6.223 10.891 1 89.31 402 PHE B N 1
ATOM 6193 C CA . PHE B 1 402 ? -15.141 -4.781 10.906 1 89.31 402 PHE B CA 1
ATOM 6194 C C . PHE B 1 402 ? -16.297 -4.051 11.578 1 89.31 402 PHE B C 1
ATOM 6196 O O . PHE B 1 402 ? -17.453 -4.5 11.508 1 89.31 402 PHE B O 1
ATOM 6203 N N . LYS B 1 403 ? -15.93 -2.953 12.164 1 87.38 403 LYS B N 1
ATOM 6204 C CA . LYS B 1 403 ? -16.953 -2.016 12.625 1 87.38 403 LYS B CA 1
ATOM 6205 C C . LYS B 1 403 ? -17.469 -1.164 11.469 1 87.38 403 LYS B C 1
ATOM 6207 O O . LYS B 1 403 ? -16.766 -0.28 10.977 1 87.38 403 LYS B O 1
ATOM 6212 N N . ILE B 1 404 ? -18.641 -1.564 10.969 1 82.19 404 ILE B N 1
ATOM 6213 C CA . ILE B 1 404 ? -19.203 -0.873 9.82 1 82.19 404 ILE B CA 1
ATOM 6214 C C . ILE B 1 404 ? -20.406 -0.044 10.258 1 82.19 404 ILE B C 1
ATOM 6216 O O . ILE B 1 404 ? -21.203 -0.481 11.102 1 82.19 404 ILE B O 1
ATOM 6220 N N . HIS B 1 405 ? -20.406 1.204 9.875 1 71.75 405 HIS B N 1
ATOM 6221 C CA . HIS B 1 405 ? -21.547 2.062 10.172 1 71.75 405 HIS B CA 1
ATOM 6222 C C . HIS B 1 405 ? -22.734 1.751 9.266 1 71.75 405 HIS B C 1
ATOM 6224 O O . HIS B 1 405 ? -22.562 1.604 8.047 1 71.75 405 HIS B O 1
ATOM 6230 N N . GLU B 1 406 ? -23.719 1.07 9.836 1 60.19 406 GLU B N 1
ATOM 6231 C CA . GLU B 1 406 ? -24.906 0.705 9.062 1 60.19 406 GLU B CA 1
ATOM 6232 C C . GLU B 1 406 ? -25.562 1.936 8.453 1 60.19 406 GLU B C 1
ATOM 6234 O O . GLU B 1 406 ? -25.688 2.971 9.109 1 60.19 406 GLU B O 1
ATOM 6239 N N . GLN B 1 407 ? -25.438 2.111 7.27 1 52.44 407 GLN B N 1
ATOM 6240 C CA . GLN B 1 407 ? -26.297 3.127 6.668 1 52.44 407 GLN B CA 1
ATOM 6241 C C . GLN B 1 407 ? -27.719 3.021 7.195 1 52.44 407 GLN B C 1
ATOM 6243 O O . GLN B 1 407 ? -28.297 1.935 7.219 1 52.44 407 GLN B O 1
ATOM 6248 N N . ALA B 1 408 ? -28.188 3.865 8.047 1 39.66 408 ALA B N 1
ATOM 6249 C CA . ALA B 1 408 ? -29.625 3.91 8.266 1 39.66 408 ALA B CA 1
ATOM 6250 C C . ALA B 1 408 ? -30.375 3.572 6.98 1 39.66 408 ALA B C 1
ATOM 6252 O O . ALA B 1 408 ? -30.25 4.273 5.973 1 39.66 408 ALA B O 1
ATOM 6253 N N . GLU B 1 409 ? -30.594 2.391 6.625 1 37.19 409 GLU B N 1
ATOM 6254 C CA . GLU B 1 409 ? -31.609 2.172 5.602 1 37.19 409 GLU B CA 1
ATOM 6255 C C . GLU B 1 409 ? -32.719 3.211 5.699 1 37.19 409 GLU B C 1
ATOM 6257 O O . GLU B 1 409 ? -33.188 3.52 6.793 1 37.19 409 GLU B O 1
ATOM 6262 N N . SER B 1 410 ? -32.75 4.188 4.945 1 34.09 410 SER B N 1
ATOM 6263 C CA . SER B 1 410 ? -34.031 4.895 4.938 1 34.09 410 SER B CA 1
ATOM 6264 C C . SER B 1 410 ? -35.156 3.971 5.336 1 34.09 410 SER B C 1
ATOM 6266 O O . SER B 1 410 ? -35.25 2.842 4.848 1 34.09 410 SER B O 1
ATOM 6268 N N . PRO B 1 411 ? -35.688 4.098 6.598 1 34.59 411 PRO B N 1
ATOM 6269 C CA . PRO B 1 411 ? -36.938 3.354 6.777 1 34.59 411 PRO B CA 1
ATOM 6270 C C . PRO B 1 411 ? -37.75 3.266 5.492 1 34.59 411 PRO B C 1
ATOM 6272 O O . PRO B 1 411 ? -38 4.281 4.828 1 34.59 411 PRO B O 1
ATOM 6275 N N . GLY B 1 412 ? -37.625 2.434 4.652 1 29.81 412 GLY B N 1
ATOM 6276 C CA . GLY B 1 412 ? -38.781 2.326 3.801 1 29.81 412 GLY B CA 1
ATOM 6277 C C . GLY B 1 412 ? -40.094 2.693 4.512 1 29.81 412 GLY B C 1
ATOM 6278 O O . GLY B 1 412 ? -40.156 2.611 5.738 1 29.81 412 GLY B O 1
ATOM 6279 N N . ALA B 1 413 ? -40.969 3.541 3.955 1 31.77 413 ALA B N 1
ATOM 6280 C CA . ALA B 1 413 ? -42.375 3.762 4.336 1 31.77 413 ALA B CA 1
ATOM 6281 C C . ALA B 1 413 ? -43 2.488 4.902 1 31.77 413 ALA B C 1
ATOM 6283 O O . ALA B 1 413 ? -43.094 1.476 4.207 1 31.77 413 ALA B O 1
ATOM 6284 N N . ASP B 1 414 ? -42.719 2.096 6.039 1 31.52 414 ASP B N 1
ATOM 6285 C CA . ASP B 1 414 ? -43.688 1.159 6.609 1 31.52 414 ASP B CA 1
ATOM 6286 C C . ASP B 1 414 ? -45.062 1.299 5.938 1 31.52 414 ASP B C 1
ATOM 6288 O O . ASP B 1 414 ? -45.719 2.34 6.051 1 31.52 414 ASP B O 1
ATOM 6292 N N . SER B 1 415 ? -45.188 0.781 4.77 1 33.44 415 SER B N 1
ATOM 6293 C CA . SER B 1 415 ? -46.469 0.549 4.125 1 33.44 415 SER B CA 1
ATOM 6294 C C . SER B 1 415 ? -47.531 0.149 5.141 1 33.44 415 SER B C 1
ATOM 6296 O O . SER B 1 415 ? -48.719 0.028 4.801 1 33.44 415 SER B O 1
ATOM 6298 N N . SER B 1 416 ? -47.031 -0.245 6.23 1 32.19 416 SER B N 1
ATOM 6299 C CA . SER B 1 416 ? -48.125 -0.606 7.125 1 32.19 416 SER B CA 1
ATOM 6300 C C . SER B 1 416 ? -48.781 0.635 7.699 1 32.19 416 SER B C 1
ATOM 6302 O O . SER B 1 416 ? -49.906 0.562 8.195 1 32.19 416 SER B O 1
ATOM 6304 N N . ALA B 1 417 ? -48.031 1.731 7.844 1 33.66 417 ALA B N 1
ATOM 6305 C CA . ALA B 1 417 ? -48.844 2.854 8.297 1 33.66 417 ALA B CA 1
ATOM 6306 C C . ALA B 1 417 ? -49.719 3.385 7.16 1 33.66 417 ALA B C 1
ATOM 6308 O O . ALA B 1 417 ? -50.75 4.035 7.406 1 33.66 417 ALA B O 1
ATOM 6309 N N . GLU B 1 418 ? -49.25 3.195 5.887 1 32.62 418 GLU B N 1
ATOM 6310 C CA . GLU B 1 418 ? -50.219 3.381 4.828 1 32.62 418 GLU B CA 1
ATOM 6311 C C . GLU B 1 418 ? -51.219 2.211 4.773 1 32.62 418 GLU B C 1
ATOM 6313 O O . GLU B 1 418 ? -52.344 2.369 4.336 1 32.62 418 GLU B O 1
ATOM 6318 N N . GLU B 1 419 ? -50.656 1.048 5.168 1 32.81 419 GLU B N 1
ATOM 6319 C CA . GLU B 1 419 ? -51.688 0.02 5.312 1 32.81 419 GLU B CA 1
ATOM 6320 C C . GLU B 1 419 ? -52.531 0.265 6.551 1 32.81 419 GLU B C 1
ATOM 6322 O O . GLU B 1 419 ? -53.75 0.017 6.535 1 32.81 419 GLU B O 1
ATOM 6327 N N . GLY B 1 420 ? -51.875 0.794 7.539 1 28.94 420 GLY B N 1
ATOM 6328 C CA . GLY B 1 420 ? -52.719 1.098 8.688 1 28.94 420 GLY B CA 1
ATOM 6329 C C . GLY B 1 420 ? -53.531 2.371 8.508 1 28.94 420 GLY B C 1
ATOM 6330 O O . GLY B 1 420 ? -54.625 2.475 9.008 1 28.94 420 GLY B O 1
ATOM 6331 N N . ALA B 1 421 ? -52.844 3.404 8 1 33.19 421 ALA B N 1
ATOM 6332 C CA . ALA B 1 421 ? -53.625 4.602 7.73 1 33.19 421 ALA B CA 1
ATOM 6333 C C . ALA B 1 421 ? -54.625 4.359 6.594 1 33.19 421 ALA B C 1
ATOM 6335 O O . ALA B 1 421 ? -55.75 4.883 6.613 1 33.19 421 ALA B O 1
ATOM 6336 N N . LEU B 1 422 ? -54.094 3.662 5.594 1 29.77 422 LEU B N 1
ATOM 6337 C CA . LEU B 1 422 ? -55.094 3.203 4.625 1 29.77 422 LEU B CA 1
ATOM 6338 C C . LEU B 1 422 ? -56.094 2.258 5.281 1 29.77 422 LEU B C 1
ATOM 6340 O O . LEU B 1 422 ? -57.281 2.273 4.949 1 29.77 422 LEU B O 1
ATOM 6344 N N . ALA B 1 423 ? -55.562 1.482 6.105 1 36.16 423 ALA B N 1
ATOM 6345 C CA . ALA B 1 423 ? -56.5 0.638 6.836 1 36.16 423 ALA B CA 1
ATOM 6346 C C . ALA B 1 423 ? -57.344 1.465 7.797 1 36.16 423 ALA B C 1
ATOM 6348 O O . ALA B 1 423 ? -58.5 1.146 8.031 1 36.16 423 ALA B O 1
ATOM 6349 N N . LEU B 1 424 ? -56.625 2.395 8.414 1 30.48 424 LEU B N 1
ATOM 6350 C CA . LEU B 1 424 ? -57.438 3.221 9.305 1 30.48 424 LEU B CA 1
ATOM 6351 C C . LEU B 1 424 ? -58.406 4.074 8.508 1 30.48 424 LEU B C 1
ATOM 6353 O O . LEU B 1 424 ? -59.438 4.492 9.039 1 30.48 424 LEU B O 1
ATOM 6357 N N . GLN B 1 425 ? -57.969 4.473 7.324 1 32.31 425 GLN B N 1
ATOM 6358 C CA . GLN B 1 425 ? -58.969 5.223 6.551 1 32.31 425 GLN B CA 1
ATOM 6359 C C . GLN B 1 425 ? -60.156 4.34 6.18 1 32.31 425 GLN B C 1
ATOM 6361 O O . GLN B 1 425 ? -61.25 4.844 5.961 1 32.31 425 GLN B O 1
ATOM 6366 N N . GLU B 1 426 ? -59.75 3.025 5.91 1 32.31 426 GLU B N 1
ATOM 6367 C CA . GLU B 1 426 ? -60.938 2.225 5.559 1 32.31 426 GLU B CA 1
ATOM 6368 C C . GLU B 1 426 ? -61.875 2.082 6.742 1 32.31 426 GLU B C 1
ATOM 6370 O O . GLU B 1 426 ? -63.062 1.746 6.57 1 32.31 426 GLU B O 1
ATOM 6375 N N . GLN B 1 427 ? -61.25 2.02 7.902 1 28.61 427 GLN B N 1
ATOM 6376 C CA . GLN B 1 427 ? -62.25 1.772 8.945 1 28.61 427 GLN B CA 1
ATOM 6377 C C . GLN B 1 427 ? -63.031 3.043 9.281 1 28.61 427 GLN B C 1
ATOM 6379 O O . GLN B 1 427 ? -63.969 3.004 10.047 1 28.61 427 GLN B O 1
ATOM 6384 N N . VAL B 1 428 ? -62.5 4.141 8.789 1 24.67 428 VAL B N 1
ATOM 6385 C CA . VAL B 1 428 ? -63.469 5.215 9.031 1 24.67 428 VAL B CA 1
ATOM 6386 C C . VAL B 1 428 ? -64.5 5.27 7.891 1 24.67 428 VAL B C 1
ATOM 6388 O O . VAL B 1 428 ? -64.125 5.184 6.715 1 24.67 428 VAL B O 1
#

Organism: Serinus canaria (NCBI:txid9135)

Secondary structure (DSSP, 8-state):
----GGGS-TTHHHHHHHHHHHHHHHHHHHHEEEPPPPSSHHHHHHHHHHHHHHHHHHHHHHIIIIIIIHHHGGGSTT-HHHHHHHHHHHHHHHHHHHHHHHHHHT--BTTBEEE-HHHHHHHHHHHHHHHHHGGGTTTTS-HHHHHHHHHHHHHHHHHHHIIIIIIS----TT-IIIIIIHHHHHHHHHHHHHHTT---PPPGGGSPPHHHHHHHHHHHHHHHHHHHHHHHTTSPTTHHHHHHHHHHHHHHHHHHHHHHHHHHHHSTT-PBPHHHHHHHHHHHHHHHGGGTTS---HHHHHHHHHHHHHHHHHIIIIIHHHHHHHH----TT-HIIIIIHHHHHHHHHHHHHSS-HHHHHHHHHHHHHHHHHHHHHHHHHTTSTTSPPPPGGGTT-GGGTS------------HHHHHHHHHHHHH-/----GGGS-TTHHHHHHHHHHHHHHHHHHHHEEEPPPPSSHHHHHHHHHHHHHHHHHHHHHHIIIIIIIHHHGGGSTT-HHHHHHHHHHHHHHHHHHHHHHHHHHH--BTTBEEE-HHHHHHHHHHHHHHHHHGGGTTTTS-HHHHHHHHHHHHHHHHHHHIIIIIIS----TT-IIIIIIHHHHHHHHHHHHHHTT---PPPGGGSPPHHHHHHHHHHHHHHHHHHHHHHHTTSPTTHHHHHHHHHHHHHHHHHHHHHHHHHHHHSTT-PPPHHHHHHHHHHHHHHHGGGTTS---HHHHHHHHHHHHHHHHHIIIIIHHHHHHHH----TT-HIIIIIHHHHHHHHHHHHHSS-HHHHHHHHHHHHHHHHHHHHHHHHHTTSTTSPPPPGGGTT-GGGTB------------HHHHHHHHHHHHH-

Radius of gyration: 28.75 Å; Cα contacts (8 Å, |Δi|>4): 1529; chains: 2; bounding box: 99×73×60 Å

Solvent-accessible surface area (backbone atoms only — not comparable to full-atom values): 40771 Å² total; per-residue (Å²): 128,82,74,64,84,74,69,61,65,79,57,51,51,61,49,51,55,50,52,49,51,51,51,47,52,51,48,42,72,69,30,51,43,68,69,75,84,64,89,45,69,70,53,47,52,50,50,51,49,46,48,67,63,43,45,63,33,52,51,38,38,46,47,22,56,58,50,9,48,16,30,36,51,17,27,29,55,47,20,37,67,47,33,35,48,49,49,48,49,48,39,53,52,33,21,54,51,33,42,53,50,47,30,68,72,74,37,59,50,97,66,36,22,69,60,50,70,65,57,51,51,55,13,43,54,48,14,48,27,44,66,51,16,48,30,19,43,58,50,61,51,27,74,58,44,53,49,52,49,40,66,55,44,43,60,52,47,55,52,48,40,43,47,28,40,69,71,50,57,31,72,43,69,32,26,9,38,68,32,35,21,17,17,24,29,19,15,44,19,20,24,34,42,57,53,36,84,51,76,73,71,86,55,77,56,60,56,47,37,66,68,20,40,50,46,12,43,54,10,34,47,41,33,57,59,29,43,33,39,58,33,21,64,76,38,56,82,23,66,36,20,52,34,14,34,51,34,26,48,42,4,23,45,29,0,36,55,35,17,54,23,50,38,14,67,73,32,94,76,26,30,33,44,62,69,40,51,53,34,9,29,43,5,4,46,32,17,37,14,33,50,19,50,47,96,63,55,57,32,56,28,30,49,48,3,28,50,16,4,44,51,13,43,49,27,59,70,53,46,50,58,46,39,32,70,75,66,29,43,50,52,64,65,43,37,52,30,30,24,27,49,7,8,51,52,18,42,53,50,38,29,72,72,40,92,61,25,66,34,32,51,52,30,42,48,44,23,42,52,55,24,25,53,51,12,30,54,50,13,49,58,48,61,38,80,89,43,62,62,55,55,78,88,51,35,37,38,34,68,80,79,44,95,70,82,69,74,72,65,71,72,68,82,56,61,56,54,57,46,42,49,53,45,52,53,64,72,98,130,83,76,63,86,76,67,61,65,51,57,50,52,31,49,52,51,45,50,48,52,51,51,49,46,52,49,29,62,70,31,41,36,66,70,73,83,62,91,44,66,69,52,37,50,50,45,34,50,48,47,67,64,43,47,62,34,50,49,38,38,41,44,22,55,52,45,9,47,16,30,35,50,19,26,27,56,48,20,36,64,49,32,33,50,50,48,46,49,48,39,46,51,33,21,53,52,34,42,53,51,47,30,67,71,73,33,58,51,93,65,36,23,69,61,50,70,67,57,50,51,55,12,42,56,51,14,48,26,44,66,50,16,47,30,19,41,58,50,61,52,27,72,59,44,53,49,52,50,40,65,55,44,44,62,53,47,55,51,49,39,43,47,28,40,67,71,52,56,31,74,43,68,32,26,10,38,68,32,34,22,17,18,23,30,19,16,43,19,21,24,35,42,56,52,36,86,52,75,74,71,87,54,78,55,61,58,58,41,74,69,19,41,50,45,13,45,52,10,33,52,41,34,56,70,27,44,34,37,59,33,21,64,76,37,56,81,60,68,36,20,52,35,14,34,50,34,26,48,41,4,22,55,30,0,38,56,36,17,55,53,49,36,17,70,73,32,92,85,47,54,73,47,69,67,40,51,53,35,9,29,44,5,3,47,33,17,37,14,32,51,19,51,48,95,64,62,70,64,57,28,32,49,49,3,29,50,16,4,43,51,15,43,48,25,60,72,51,45,50,57,47,40,32,70,75,65,30,44,50,50,66,65,41,35,50,29,27,25,27,50,8,6,52,51,20,41,53,51,37,28,72,73,41,91,59,24,66,32,31,51,51,32,41,48,46,23,41,51,53,24,25,53,52,12,32,54,51,11,50,58,49,62,39,80,91,42,61,60,53,55,77,89,50,35,34,39,34,69,76,50,33,67,67,58,73,68,76,63,70,75,65,77,60,56,52,55,53,43,41,46,49,42,49,48,63,71,94